Protein AF-0000000075566870 (afdb_homodimer)

Organism: Caenorhabditis brenneri (NCBI:txid135651)

Secondary structure (DSSP, 8-state):
-PPPEE-BTTT-PPPPHHHHHHHHHHTT--S-TTSSSHHHHHHHHHHHHHHHHHHHHHT--GGGEEEES-HHHHHHHHHHHHHHHHHHTS--SS-EEEEETT--HHHHHHHHHHHHTTS-EEEEEPPPTTTSS--HHHHHHH--TTEEEEE--SB-TTT-BBP-HHHHHHHHHHHHGGGPPEEEEE-TTTBTTB---HHHHT-SEEEEEGGGTT--S-EEEEE-TTS--PPPSS-SS-TGGGTS-S---HHHHHHHHHHHHHHHHHHHHHHHHHHHHHHHHHHHHHHHHTTS-EETTTTS-B-TTEEEEE-TT-SS-HHHHHHH--SEE-B-STT--TT---HHHHHTT--HHHHTTEEEEE--TT--HHHHHHHHHHHHHHHS---STTHHHHHHHHHHT-/-PPPEE-BTTT-PPPPHHHHHHHHHHTT--S-TTSSSHHHHHHHHHHHHHHHHHHHHHT--GGGEEEES-HHHHHHHHHHHHHHHHHHTS--SS-EEEEETT--HHHHHHHHHHHHTTS-EEEEEPPPTTTSS--HHHHHHH--TTEEEEE--SB-TTT-BBP-HHHHHHHHHHHHGGGPPEEEEE-TTTBTTB---HHHHT-SEEEEEGGGTT--S-EEEEE-TTS--PPPSS-SS-TGGGTS-S---HHHHHHHHHHHHHHHHHHHHHHHHHHHHHHHHHHHHHHHHTTSEEETTTTS-B-TTEEEEEETT-SS-HHHHHHH--SEE-B--S---TT---HHHHHTT--HHHHTTEEEEE--TT--HHHHHHHHHHHHHHHS---STTHHHHHHHHHHT-

Sequence (804 aa):
MTSKIYLDNNATTPLDGRVKTAISEALDLWANPSSNNENASKAAQAILEARGHLAKMFNVENDGVVFTSGGTESNNWVIEGSIRIARKVNQIEIPHIVTTNIEHPSILEPLKRREEDGEIAVTYVAVNPSTGFVTTESILDALTPSTCLVTVMLANNETGVLQPVSDIFHSIRETFKEKSPFLHSDVAQAAGKIHVDVKSLGADAVTVVGHKFYGPRNGALIFNPEGIRVPPMLLGGNQESGWRSGTENTPIIVGLGEAARIYNENSENIEKVLRYNRDHFEQLLVKYLQNSHLIHFHESPRLPNTSSVAFLNYPSHGCDLLEKCKTFNASTGAACHKNECSPILKACGVPFETASKTLRISFGRMTKVAEIETVVEEIVQLCSPVEGNENKDRVDALLLSQMTSKIYLDNNATTPLDGRVKTAISEALDLWANPSSNNENASKAAQAILEARGHLAKMFNVENDGVVFTSGGTESNNWVIEGSIRIARKVNQIEIPHIVTTNIEHPSILEPLKRREEDGEIAVTYVAVNPSTGFVTTESILDALTPSTCLVTVMLANNETGVLQPVSDIFHSIRETFKEKSPFLHSDVAQAAGKIHVDVKSLGADAVTVVGHKFYGPRNGALIFNPEGIRVPPMLLGGNQESGWRSGTENTPIIVGLGEAARIYNENSENIEKVLRYNRDHFEQLLVKYLQNSHLIHFHESPRLPNTSSVAFLNYPSHGCDLLEKCKTFNASTGAACHKNECSPILKACGVPFETASKTLRISFGRMTKVAEIETVVEEIVQLCSPVEGNENKDRVDALLLSQ

Radius of gyration: 28.95 Å; Cα contacts (8 Å, |Δi|>4): 1714; chains: 2; bounding box: 60×108×59 Å

Nearest PDB structures (foldseek):
  3a9y-assembly1_B  TM=9.585E-01  e=7.898E-46  Rattus norvegicus
  3a9y-assembly1_A  TM=9.588E-01  e=3.760E-45  Rattus norvegicus
  3a9z-assembly1_B  TM=9.554E-01  e=8.945E-45  Rattus norvegicus
  3gzc-assembly1_B  TM=9.595E-01  e=8.443E-45  Homo sapiens
  5zst-assembly1_A  TM=8.658E-01  e=4.655E-34  Hydrogenimonas thermophila

Foldseek 3Di:
DPDFAEFALLVFDAADPVLVVLLVVCVQLVDFLPDPDDSNVVLVVLLQLLLVLVCVLQVHDSLQKFWWLFLLQLLLFVVVLLLCCLCPPVVQQAAEEEEAQQDDCSNVVVVVVCVVVVRYHYDHQFAALLALEHDLVSRVVRDDLRHAEYEYAQAGSFQQFGYLQQSNLVVQCVVQPVSRHQYEYADQQVRQQARHHCVSSNHQWYWYAQRSNNADSITIIGGHPPHDDGAAPDADPCPSVNRYDDRDPRSRSSSSSVSSNVCVVCVVVNNVLQQVLQVLLVVLCCVQVVPQKDFRNVVGDGGSFKTKMARLQQPAFLVVLQVPDDRHDWDLEDPPDRPDFHSNSVSSVNDPSRRRRIIMGGDGSPDDPVSSLVRSVSSSCNRVVDDDPPPVVVVVVSVVVD/DPDFAAFALLVFDAADPVLVVLLVVCVQLVDFLPDPDDSNVVLVVLLQLLLVLVCVLQVHDSLQKFWWLFLLQLLLFVVVLLLVCLCPVVVQQAAEEEEAQQDDCSNVVVVVVCVVVVRYHYDHQFAALLALEHDLVSRVVRDDLRHAEYEYAQAGSFQQFGYLQQSNLVVQCVVQPVSRHQYEYADQQVRQQARHHCVSSNHQWYWYAQRSNNADSITIIGGHPPHDDGAAPDADPCPSVNRYDDRDPRSRSSSSSVSSNVCVVCVVVNNVQQQVLVVLLVVLCCVQVVPQKDFRNVVGDGGSFKTKMARLQQPAFLVVLQVPDDRHDWDLEDPDDRPDFHSNSVSSVNDPSRRRRIIMGGDGSPDDPVSSLVRSLSSSCNRVVDDDPPPCVVVVVSVVVD

Solvent-accessible surface area (backbone atoms only — not comparable to full-atom values): 40015 Å² total; per-residue (Å²): 130,84,78,54,46,72,20,38,25,69,82,30,22,64,55,36,69,70,23,52,52,45,22,53,60,30,54,74,33,43,42,48,49,86,48,94,48,71,52,7,50,53,25,40,50,44,43,51,53,17,33,43,27,45,12,59,54,30,64,44,54,50,88,21,48,39,73,40,71,16,41,28,56,32,42,42,29,53,53,54,16,30,50,48,45,28,36,73,72,67,63,35,84,58,33,24,35,40,36,46,58,63,53,57,43,24,52,47,44,51,50,50,53,36,36,77,70,66,52,34,44,74,47,62,42,62,38,38,62,81,48,58,33,55,53,53,64,60,53,60,70,65,59,54,96,49,36,28,33,38,44,46,47,36,29,40,77,58,50,13,32,44,34,60,45,37,63,35,37,46,50,46,38,69,70,42,48,93,67,40,46,50,33,36,27,44,29,32,68,34,44,76,48,50,93,51,45,40,66,77,32,47,30,25,29,36,26,33,32,21,28,44,43,25,15,38,64,26,24,23,36,36,34,29,81,90,43,72,78,64,57,53,72,49,39,33,79,38,30,72,89,52,50,37,28,41,77,74,43,43,23,55,45,32,11,34,12,44,24,29,43,55,38,66,77,38,47,71,60,50,32,51,52,26,31,50,52,41,51,50,48,53,49,50,45,43,71,74,47,54,81,40,51,43,58,58,45,70,88,35,63,52,45,40,29,40,44,21,34,20,40,69,61,35,92,61,42,22,62,58,53,53,69,69,44,78,61,48,43,60,38,49,47,82,67,57,52,103,84,37,48,28,66,51,44,49,50,31,65,45,54,63,83,50,37,32,17,20,35,28,42,16,55,43,93,77,66,48,72,70,55,47,51,53,51,50,51,52,51,48,51,68,45,48,65,63,65,78,90,62,51,62,55,58,55,48,47,62,60,63,70,97,131,82,80,54,46,72,20,38,25,71,80,31,23,62,54,35,69,70,24,52,50,45,23,54,60,30,54,73,34,43,42,48,49,85,48,93,47,72,52,6,49,52,25,40,49,44,42,51,53,17,32,42,26,44,12,58,54,31,64,43,53,50,88,20,49,40,75,40,68,18,42,30,56,32,42,44,29,54,54,54,15,31,47,49,45,29,38,72,72,66,63,35,84,58,32,24,36,40,37,45,57,63,52,56,43,24,52,48,46,50,50,50,54,37,35,76,70,67,53,34,44,72,46,64,43,61,38,38,62,79,47,58,32,56,53,53,62,60,55,59,70,66,59,53,97,50,35,29,34,37,43,46,47,37,28,38,78,57,49,14,31,44,33,60,45,39,63,32,35,45,51,45,38,70,73,43,48,93,67,42,46,49,34,36,26,45,28,33,67,35,44,77,51,50,94,51,45,41,66,77,32,48,31,25,29,37,24,32,32,21,27,45,43,24,15,38,63,26,24,24,37,35,34,28,80,90,42,71,78,65,58,54,71,49,40,32,79,37,31,73,89,51,50,36,28,39,78,76,44,47,23,56,46,32,10,34,13,43,24,28,42,55,40,66,77,38,49,71,60,51,32,51,52,27,31,50,53,40,51,50,47,52,50,48,45,41,72,76,48,55,82,40,51,42,58,57,46,70,88,35,63,49,44,41,28,40,46,21,33,22,40,69,59,34,92,61,43,22,63,58,52,53,70,69,45,77,62,47,42,60,35,52,50,82,65,60,54,102,83,38,46,27,66,51,46,47,52,31,65,46,54,62,81,52,38,32,17,19,35,29,42,17,56,44,95,78,65,46,71,70,56,47,52,53,51,50,51,52,49,48,52,68,45,49,63,65,62,78,90,61,51,66,53,60,55,47,46,60,60,64,71,98

pLDDT: mean 93.34, std 12.73, range [36.53, 98.94]

Structure (mmCIF, N/CA/C/O backbone):
data_AF-0000000075566870-model_v1
#
loop_
_entity.id
_entity.type
_entity.pdbx_description
1 polymer 'Selenocysteine lyase'
#
loop_
_atom_site.group_PDB
_atom_site.id
_atom_site.type_symbol
_atom_site.label_atom_id
_atom_site.label_alt_id
_atom_site.label_comp_id
_atom_site.label_asym_id
_atom_site.label_entity_id
_atom_site.label_seq_id
_atom_site.pdbx_PDB_ins_code
_atom_site.Cartn_x
_atom_site.Cartn_y
_atom_site.Cartn_z
_atom_site.occupancy
_atom_site.B_iso_or_equiv
_atom_site.auth_seq_id
_atom_site.auth_comp_id
_atom_site.auth_asym_id
_atom_site.auth_atom_id
_atom_site.pdbx_PDB_model_num
ATOM 1 N N . MET A 1 1 ? 21.656 27.672 -12.305 1 38.22 1 MET A N 1
ATOM 2 C CA . MET A 1 1 ? 20.641 28.281 -11.461 1 38.22 1 MET A CA 1
ATOM 3 C C . MET A 1 1 ? 20.547 27.562 -10.109 1 38.22 1 MET A C 1
ATOM 5 O O . MET A 1 1 ? 20.578 26.344 -10.055 1 38.22 1 MET A O 1
ATOM 9 N N . THR A 1 2 ? 20.922 28.281 -9.039 1 54.69 2 THR A N 1
ATOM 10 C CA . THR A 1 2 ? 20.984 27.719 -7.695 1 54.69 2 THR A CA 1
ATOM 11 C C . THR A 1 2 ? 19.641 27.141 -7.281 1 54.69 2 THR A C 1
ATOM 13 O O . THR A 1 2 ? 18.594 27.672 -7.648 1 54.69 2 THR A O 1
ATOM 16 N N . SER A 1 3 ? 19.5 25.938 -6.828 1 82.62 3 SER A N 1
ATOM 17 C CA . SER A 1 3 ? 18.281 25.25 -6.41 1 82.62 3 SER A CA 1
ATOM 18 C C . SER A 1 3 ? 17.516 26.062 -5.379 1 82.62 3 SER A C 1
ATOM 20 O O . SER A 1 3 ? 18.109 26.703 -4.512 1 82.62 3 SER A O 1
ATOM 22 N N . LYS A 1 4 ? 16.234 26.406 -5.645 1 93.5 4 LYS A N 1
ATOM 23 C CA . LYS A 1 4 ? 15.383 27.125 -4.715 1 93.5 4 LYS A CA 1
ATOM 24 C C . LYS A 1 4 ? 15.422 26.5 -3.322 1 93.5 4 LYS A C 1
ATOM 26 O O . LYS A 1 4 ? 15.594 25.281 -3.186 1 93.5 4 LYS A O 1
ATOM 31 N N . ILE A 1 5 ? 15.391 27.453 -2.326 1 97 5 ILE A N 1
ATOM 32 C CA . ILE A 1 5 ? 15.25 27 -0.946 1 97 5 ILE A CA 1
ATOM 33 C C . ILE A 1 5 ? 13.922 26.266 -0.78 1 97 5 ILE A C 1
ATOM 35 O O . ILE A 1 5 ? 12.867 26.781 -1.17 1 97 5 ILE A O 1
ATOM 39 N N . TYR A 1 6 ? 13.977 25.062 -0.26 1 96.44 6 TYR A N 1
ATOM 40 C CA . TYR A 1 6 ? 12.773 24.25 -0.15 1 96.44 6 TYR A CA 1
ATOM 41 C C . TYR A 1 6 ? 12.094 24.453 1.195 1 96.44 6 TYR A C 1
ATOM 43 O O . TYR A 1 6 ? 12.617 24.047 2.236 1 96.44 6 TYR A O 1
ATOM 51 N N . LEU A 1 7 ? 10.883 25.047 1.167 1 97.38 7 LEU A N 1
ATOM 52 C CA . LEU A 1 7 ? 10.133 25.344 2.383 1 97.38 7 LEU A CA 1
ATOM 53 C C . LEU A 1 7 ? 8.711 24.797 2.297 1 97.38 7 LEU A C 1
ATOM 55 O O . LEU A 1 7 ? 7.758 25.453 2.723 1 97.38 7 LEU A O 1
ATOM 59 N N . ASP A 1 8 ? 8.547 23.656 1.686 1 96.19 8 ASP A N 1
ATOM 60 C CA . ASP A 1 8 ? 7.289 22.938 1.589 1 96.19 8 ASP A CA 1
ATOM 61 C C . ASP A 1 8 ? 7.406 21.547 2.219 1 96.19 8 ASP A C 1
ATOM 63 O O . ASP A 1 8 ? 6.93 20.562 1.655 1 96.19 8 ASP A O 1
ATOM 67 N N . ASN A 1 9 ? 8.031 21.469 3.361 1 96.94 9 ASN A N 1
ATOM 68 C CA . ASN A 1 9 ? 8.359 20.219 4.016 1 96.94 9 ASN A CA 1
ATOM 69 C C . ASN A 1 9 ? 7.113 19.547 4.594 1 96.94 9 ASN A C 1
ATOM 71 O O . ASN A 1 9 ? 7.133 18.359 4.918 1 96.94 9 ASN A O 1
ATOM 75 N N . ASN A 1 10 ? 6 20.266 4.754 1 96.44 10 ASN A N 1
ATOM 76 C CA . ASN A 1 10 ? 4.754 19.656 5.191 1 96.44 10 ASN A CA 1
ATOM 77 C C . ASN A 1 10 ? 4.117 18.828 4.082 1 96.44 10 ASN A C 1
ATOM 79 O O . ASN A 1 10 ? 3.309 17.938 4.352 1 96.44 10 ASN A O 1
ATOM 83 N N . ALA A 1 11 ? 4.395 19.203 2.793 1 94.75 11 ALA A N 1
ATOM 84 C CA . ALA A 1 11 ? 3.949 18.375 1.682 1 94.75 11 ALA A CA 1
ATOM 85 C C . ALA A 1 11 ? 4.762 17.078 1.602 1 94.75 11 ALA A C 1
ATOM 87 O O . ALA A 1 11 ? 4.199 15.992 1.483 1 94.75 11 ALA A O 1
ATOM 88 N N . THR A 1 12 ? 6.008 17.266 1.628 1 96.62 12 THR A N 1
ATOM 89 C CA . THR A 1 12 ? 6.953 16.156 1.639 1 96.62 12 THR A CA 1
ATOM 90 C C . THR A 1 12 ? 8.367 16.641 1.948 1 96.62 12 THR A C 1
ATOM 92 O O . THR A 1 12 ? 8.703 17.797 1.662 1 96.62 12 THR A O 1
ATOM 95 N N . THR A 1 13 ? 9.133 15.867 2.57 1 97.75 13 THR A N 1
ATOM 96 C CA . THR A 1 13 ? 10.531 16.188 2.816 1 97.75 13 THR A CA 1
ATOM 97 C C . THR A 1 13 ? 11.438 15.516 1.787 1 97.75 13 THR A C 1
ATOM 99 O O . THR A 1 13 ? 11.07 14.484 1.222 1 97.75 13 THR A O 1
ATOM 102 N N . PRO A 1 14 ? 12.609 16.141 1.534 1 97.25 14 PRO A N 1
ATOM 103 C CA . PRO A 1 14 ? 13.602 15.359 0.795 1 97.25 14 PRO A CA 1
ATOM 104 C C . PRO A 1 14 ? 13.969 14.055 1.498 1 97.25 14 PRO A C 1
ATOM 106 O O . PRO A 1 14 ? 13.805 13.938 2.715 1 97.25 14 PRO A O 1
ATOM 109 N N . LEU A 1 15 ? 14.398 13.156 0.734 1 98.19 15 LEU A N 1
ATOM 110 C CA . LEU A 1 15 ? 14.891 11.914 1.315 1 98.19 15 LEU A CA 1
ATOM 111 C C . LEU A 1 15 ? 16.266 12.125 1.942 1 98.19 15 LEU A C 1
ATOM 113 O O . LEU A 1 15 ? 17.172 12.656 1.299 1 98.19 15 LEU A O 1
ATOM 117 N N . ASP A 1 16 ? 16.391 11.781 3.25 1 98.25 16 ASP A N 1
ATOM 118 C CA . ASP A 1 16 ? 17.703 11.852 3.885 1 98.25 16 ASP A CA 1
ATOM 119 C C . ASP A 1 16 ? 18.719 10.992 3.137 1 98.25 16 ASP A C 1
ATOM 121 O O . ASP A 1 16 ? 18.406 9.883 2.699 1 98.25 16 ASP A O 1
ATOM 125 N N . GLY A 1 17 ? 19.984 11.469 2.986 1 98.31 17 GLY A N 1
ATOM 126 C CA . GLY A 1 17 ? 21.016 10.742 2.27 1 98.31 17 GLY A CA 1
ATOM 127 C C . GLY A 1 17 ? 21.297 9.375 2.859 1 98.31 17 GLY A C 1
ATOM 128 O O . GLY A 1 17 ? 21.547 8.414 2.125 1 98.31 17 GLY A O 1
ATOM 129 N N . ARG A 1 18 ? 21.344 9.266 4.156 1 98.56 18 ARG A N 1
ATOM 130 C CA . ARG A 1 18 ? 21.562 7.988 4.832 1 98.56 18 ARG A CA 1
ATOM 131 C C . ARG A 1 18 ? 20.406 7.023 4.57 1 98.56 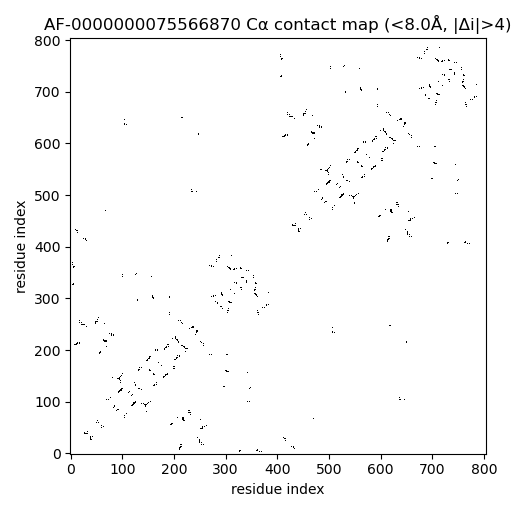18 ARG A C 1
ATOM 133 O O . ARG A 1 18 ? 20.625 5.816 4.461 1 98.56 18 ARG A O 1
ATOM 140 N N . VAL A 1 19 ? 19.172 7.508 4.504 1 98.88 19 VAL A N 1
ATOM 141 C CA . VAL A 1 19 ? 18 6.707 4.184 1 98.88 19 VAL A CA 1
ATOM 142 C C . VAL A 1 19 ? 18.094 6.203 2.744 1 98.88 19 VAL A C 1
ATOM 144 O O . VAL A 1 19 ? 17.812 5.035 2.467 1 98.88 19 VAL A O 1
ATOM 147 N N . LYS A 1 20 ? 18.469 7.109 1.833 1 98.69 20 LYS A N 1
ATOM 148 C CA . LYS A 1 20 ? 18.672 6.727 0.439 1 98.69 20 LYS A CA 1
ATOM 149 C C . LYS A 1 20 ? 19.641 5.555 0.326 1 98.69 20 LYS A C 1
ATOM 151 O O . LYS A 1 20 ? 19.391 4.598 -0.404 1 98.69 20 LYS A O 1
ATOM 156 N N . THR A 1 21 ? 20.734 5.652 1.027 1 98.75 21 THR A N 1
ATOM 157 C CA . THR A 1 21 ? 21.766 4.609 1.027 1 98.75 21 THR A CA 1
ATOM 158 C C . THR A 1 21 ? 21.188 3.299 1.566 1 98.75 21 THR A C 1
ATOM 160 O O . THR A 1 21 ? 21.406 2.234 0.983 1 98.75 21 THR A O 1
ATOM 163 N N . ALA A 1 22 ? 20.484 3.396 2.666 1 98.88 22 ALA A N 1
ATOM 164 C CA . ALA A 1 22 ? 19.891 2.215 3.287 1 98.88 22 ALA A CA 1
ATOM 165 C C . ALA A 1 22 ? 18.922 1.52 2.334 1 98.88 22 ALA A C 1
ATOM 167 O O . ALA A 1 22 ? 18.922 0.29 2.234 1 98.88 22 ALA A O 1
ATOM 168 N N . ILE A 1 23 ? 18.094 2.297 1.638 1 98.88 23 ILE A N 1
ATOM 169 C CA . ILE A 1 23 ? 17.141 1.736 0.68 1 98.88 23 ILE A CA 1
ATOM 170 C C . ILE A 1 23 ? 17.906 1.062 -0.462 1 98.88 23 ILE A C 1
ATOM 172 O O . ILE A 1 23 ? 17.609 -0.077 -0.826 1 98.88 23 ILE A O 1
ATOM 176 N N . SER A 1 24 ? 18.875 1.771 -1.006 1 98.75 24 SER A N 1
ATOM 177 C CA . SER A 1 24 ? 19.641 1.261 -2.145 1 98.75 24 SER A CA 1
ATOM 178 C C . SER A 1 24 ? 20.297 -0.072 -1.816 1 98.75 24 SER A C 1
ATOM 180 O O . SER A 1 24 ? 20.281 -0.999 -2.629 1 98.75 24 SER A O 1
ATOM 182 N N . GLU A 1 25 ? 20.859 -0.159 -0.648 1 98.62 25 GLU A N 1
ATOM 183 C CA . GLU A 1 25 ? 21.5 -1.397 -0.218 1 98.62 25 GLU A CA 1
ATOM 184 C C . GLU A 1 25 ? 20.469 -2.5 0.016 1 98.62 25 GLU A C 1
ATOM 186 O O . GLU A 1 25 ? 20.719 -3.66 -0.324 1 98.62 25 GLU A O 1
ATOM 191 N N . ALA A 1 26 ? 19.359 -2.129 0.538 1 98.75 26 ALA A N 1
ATOM 192 C CA . ALA A 1 26 ? 18.328 -3.102 0.89 1 98.75 26 ALA A CA 1
ATOM 193 C C . ALA A 1 26 ? 17.641 -3.648 -0.358 1 98.75 26 ALA A C 1
ATOM 195 O O . ALA A 1 26 ? 16.953 -4.664 -0.297 1 98.75 26 ALA A O 1
ATOM 196 N N . LEU A 1 27 ? 17.828 -2.994 -1.522 1 98.69 27 LEU A N 1
ATOM 197 C CA . LEU A 1 27 ? 17.281 -3.529 -2.771 1 98.69 27 LEU A CA 1
ATOM 198 C C . LEU A 1 27 ? 17.859 -4.914 -3.059 1 98.69 27 LEU A C 1
ATOM 200 O O . LEU A 1 27 ? 17.281 -5.691 -3.812 1 98.69 27 LEU A O 1
ATOM 204 N N . ASP A 1 28 ? 18.969 -5.285 -2.439 1 98.06 28 ASP A N 1
ATOM 205 C CA . ASP A 1 28 ? 19.578 -6.598 -2.596 1 98.06 28 ASP A CA 1
ATOM 206 C C . ASP A 1 28 ? 18.844 -7.648 -1.766 1 98.06 28 ASP A C 1
ATOM 208 O O . ASP A 1 28 ? 19.031 -8.852 -1.975 1 98.06 28 ASP A O 1
ATOM 212 N N . LEU A 1 29 ? 18.062 -7.199 -0.836 1 98.19 29 LEU A N 1
ATOM 213 C CA . LEU A 1 29 ? 17.234 -8.094 -0.029 1 98.19 29 LEU A CA 1
ATOM 214 C C . LEU A 1 29 ? 15.898 -8.344 -0.706 1 98.19 29 LEU A C 1
ATOM 216 O O . LEU A 1 29 ? 14.844 -8.109 -0.113 1 98.19 29 LEU A O 1
ATOM 220 N N . TRP A 1 30 ? 15.969 -8.961 -1.86 1 96.31 30 TRP A N 1
ATOM 221 C CA . TRP A 1 30 ? 14.828 -9.055 -2.771 1 96.31 30 TRP A CA 1
ATOM 222 C C . TRP A 1 30 ? 13.93 -10.234 -2.404 1 96.31 30 TRP A C 1
ATOM 224 O O . TRP A 1 30 ? 12.797 -10.32 -2.867 1 96.31 30 TRP A O 1
ATOM 234 N N . ALA A 1 31 ? 14.359 -11.156 -1.574 1 96.06 31 ALA A N 1
ATOM 235 C CA . ALA A 1 31 ? 13.625 -12.391 -1.333 1 96.06 31 ALA A CA 1
ATOM 236 C C . ALA A 1 31 ? 12.414 -12.148 -0.441 1 96.06 31 ALA A C 1
ATOM 238 O O . ALA A 1 31 ? 12.375 -11.164 0.307 1 96.06 31 ALA A O 1
ATOM 239 N N . ASN A 1 32 ? 11.43 -12.961 -0.625 1 93.69 32 ASN A N 1
ATOM 240 C CA . ASN A 1 32 ? 10.273 -12.977 0.269 1 93.69 32 ASN A CA 1
ATOM 241 C C . ASN A 1 32 ? 10.68 -13.328 1.698 1 93.69 32 ASN A C 1
ATOM 243 O O . ASN A 1 32 ? 11.172 -14.43 1.956 1 93.69 32 ASN A O 1
ATOM 247 N N . PRO A 1 33 ? 10.391 -12.438 2.633 1 95.38 33 PRO A N 1
ATOM 248 C CA . PRO A 1 33 ? 10.828 -12.688 4.008 1 95.38 33 PRO A CA 1
ATOM 249 C C . PRO A 1 33 ? 10.273 -13.992 4.574 1 95.38 33 PRO A C 1
ATOM 251 O O . PRO A 1 33 ? 10.836 -14.547 5.523 1 95.38 33 PRO A O 1
ATOM 254 N N . SER A 1 34 ? 9.219 -14.516 4.02 1 90.56 34 SER A N 1
ATOM 255 C CA . SER A 1 34 ? 8.578 -15.719 4.531 1 90.56 34 SER A CA 1
ATOM 256 C C . SER A 1 34 ? 9.18 -16.969 3.914 1 90.56 34 SER A C 1
ATOM 258 O O . SER A 1 34 ? 8.836 -18.094 4.309 1 90.56 34 SER A O 1
ATOM 260 N N . SER A 1 35 ? 10.008 -16.859 2.924 1 90.12 35 SER A N 1
ATOM 261 C CA . SER A 1 35 ? 10.609 -18 2.254 1 90.12 35 SER A CA 1
ATOM 262 C C . SER A 1 35 ? 11.758 -18.594 3.074 1 90.12 35 SER A C 1
ATOM 264 O O . SER A 1 35 ? 12.219 -17.969 4.035 1 90.12 35 SER A O 1
ATOM 266 N N . ASN A 1 36 ? 12.078 -19.766 2.66 1 85.75 36 ASN A N 1
ATOM 267 C CA . ASN A 1 36 ? 13.133 -20.484 3.377 1 85.75 36 ASN A CA 1
ATOM 268 C C . ASN A 1 36 ? 14.453 -20.453 2.611 1 85.75 36 ASN A C 1
ATOM 270 O O . ASN A 1 36 ? 14.875 -21.469 2.053 1 85.75 36 ASN A O 1
ATOM 274 N N . ASN A 1 37 ? 15.141 -19.375 2.609 1 90.62 37 ASN A N 1
ATOM 275 C CA . ASN A 1 37 ? 16.484 -19.219 2.055 1 90.62 37 ASN A CA 1
ATOM 276 C C . ASN A 1 37 ? 17.25 -18.094 2.746 1 90.62 37 ASN A C 1
ATOM 278 O O . ASN A 1 37 ? 16.672 -17.344 3.527 1 90.62 37 ASN A O 1
ATOM 282 N N . GLU A 1 38 ? 18.469 -18 2.555 1 92.94 38 GLU A N 1
ATOM 283 C CA . GLU A 1 38 ? 19.344 -17.078 3.27 1 92.94 38 GLU A CA 1
ATOM 284 C C . GLU A 1 38 ? 18.938 -15.617 3.025 1 92.94 38 GLU A C 1
ATOM 286 O O . GLU A 1 38 ? 18.922 -14.812 3.955 1 92.94 38 GLU A O 1
ATOM 291 N N . ASN A 1 39 ? 18.672 -15.289 1.803 1 95.81 39 ASN A N 1
ATOM 292 C CA . ASN A 1 39 ? 18.281 -13.922 1.479 1 95.81 39 ASN A CA 1
ATOM 293 C C . ASN A 1 39 ? 16.953 -13.547 2.146 1 95.81 39 ASN A C 1
ATOM 295 O O . ASN A 1 39 ? 16.781 -12.406 2.574 1 95.81 39 ASN A O 1
ATOM 299 N N . ALA A 1 40 ? 16.047 -14.508 2.223 1 95.62 40 ALA A N 1
ATOM 300 C CA . ALA A 1 40 ? 14.781 -14.312 2.908 1 95.62 40 ALA A CA 1
ATOM 301 C C . ALA A 1 40 ? 14.992 -14.031 4.395 1 95.62 40 ALA A C 1
ATOM 303 O O . ALA A 1 40 ? 14.359 -13.133 4.957 1 95.62 40 ALA A O 1
ATOM 304 N N . SER A 1 41 ? 15.859 -14.766 5.004 1 96.69 41 SER A N 1
ATOM 305 C CA . SER A 1 41 ? 16.172 -14.57 6.414 1 96.69 41 SER A CA 1
ATOM 306 C C . SER A 1 41 ? 16.766 -13.188 6.664 1 96.69 41 SER A C 1
ATOM 308 O O . SER A 1 41 ? 16.422 -12.531 7.648 1 96.69 41 SER A O 1
ATOM 310 N N . LYS A 1 42 ? 17.656 -12.789 5.777 1 98.12 42 LYS A N 1
ATOM 311 C CA . LYS A 1 42 ? 18.25 -11.461 5.887 1 98.12 42 LYS A CA 1
ATOM 312 C C . LYS A 1 42 ? 17.203 -10.375 5.723 1 98.12 42 LYS A C 1
ATOM 314 O O . LYS A 1 42 ? 17.234 -9.359 6.426 1 98.12 42 LYS A O 1
ATOM 319 N N . ALA A 1 43 ? 16.297 -10.586 4.789 1 98.19 43 ALA A N 1
ATOM 320 C CA . ALA A 1 43 ? 15.211 -9.641 4.578 1 98.19 43 ALA A CA 1
ATOM 321 C C . ALA A 1 43 ? 14.336 -9.523 5.824 1 98.19 43 ALA A C 1
ATOM 323 O O . ALA A 1 43 ? 13.984 -8.422 6.25 1 98.19 43 ALA A O 1
ATOM 324 N N . ALA A 1 44 ? 13.992 -10.656 6.406 1 98.19 44 ALA A N 1
ATOM 325 C CA . ALA A 1 44 ? 13.164 -10.68 7.617 1 98.19 44 ALA A CA 1
ATOM 326 C C . ALA A 1 44 ? 13.859 -9.953 8.766 1 98.19 44 ALA A C 1
ATOM 328 O O . ALA A 1 44 ? 13.211 -9.211 9.516 1 98.19 44 ALA A O 1
ATOM 329 N N . GLN A 1 45 ? 15.133 -10.148 8.891 1 98.56 45 GLN A N 1
ATOM 330 C CA . GLN A 1 45 ? 15.898 -9.5 9.945 1 98.56 45 GLN A CA 1
ATOM 331 C C . GLN A 1 45 ? 15.945 -7.988 9.742 1 98.56 45 GLN A C 1
ATOM 333 O O . GLN A 1 45 ? 15.852 -7.223 10.711 1 98.56 45 GLN A O 1
ATOM 338 N N . ALA A 1 46 ? 16.125 -7.594 8.516 1 98.81 46 ALA A N 1
ATOM 339 C CA . ALA A 1 46 ? 16.156 -6.168 8.203 1 98.81 46 ALA A CA 1
ATOM 340 C C . ALA A 1 46 ? 14.82 -5.504 8.555 1 98.81 46 ALA A C 1
ATOM 342 O O . ALA A 1 46 ? 14.789 -4.387 9.07 1 98.81 46 ALA A O 1
ATOM 343 N N . ILE A 1 47 ? 13.734 -6.164 8.242 1 98.75 47 ILE A N 1
ATOM 344 C CA . ILE A 1 47 ? 12.398 -5.66 8.57 1 98.75 47 ILE A CA 1
ATOM 345 C C . ILE A 1 47 ? 12.234 -5.562 10.086 1 98.75 47 ILE A C 1
ATOM 347 O O . ILE A 1 47 ? 11.703 -4.574 10.594 1 98.75 47 ILE A O 1
ATOM 351 N N . LEU A 1 48 ? 12.711 -6.578 10.766 1 98.69 48 LEU A N 1
ATOM 352 C CA . LEU A 1 48 ? 12.633 -6.594 12.227 1 98.69 48 LEU A CA 1
ATOM 353 C C . LEU A 1 48 ? 13.414 -5.426 12.82 1 98.69 48 LEU A C 1
ATOM 355 O O . LEU A 1 48 ? 12.953 -4.781 13.766 1 98.69 48 LEU A O 1
ATOM 359 N N . GLU A 1 49 ? 14.578 -5.168 12.32 1 98.81 49 GLU A N 1
ATOM 360 C CA . GLU A 1 49 ? 15.391 -4.047 12.789 1 98.81 49 GLU A CA 1
ATOM 361 C C . GLU A 1 49 ? 14.68 -2.717 12.555 1 98.81 49 GLU A C 1
ATOM 363 O O . GLU A 1 49 ? 14.656 -1.858 13.438 1 98.81 49 GLU A O 1
ATOM 368 N N . ALA A 1 50 ? 14.156 -2.574 11.367 1 98.88 50 ALA A N 1
ATOM 369 C CA . ALA A 1 50 ? 13.398 -1.368 11.047 1 98.88 50 ALA A CA 1
ATOM 370 C C . ALA A 1 50 ? 12.234 -1.184 12.016 1 98.88 50 ALA A C 1
ATOM 372 O O . ALA A 1 50 ? 11.977 -0.072 12.492 1 98.88 50 ALA A O 1
ATOM 373 N N . ARG A 1 51 ? 11.516 -2.266 12.25 1 98.81 51 ARG A N 1
ATOM 374 C CA . ARG A 1 51 ? 10.391 -2.26 13.188 1 98.81 51 ARG A CA 1
ATOM 375 C C . ARG A 1 51 ? 10.836 -1.788 14.57 1 98.81 51 ARG A C 1
ATOM 377 O O . ARG A 1 51 ? 10.125 -1.025 15.227 1 98.81 51 ARG A O 1
ATOM 384 N N . GLY A 1 52 ? 11.961 -2.227 15 1 98.81 52 GLY A N 1
ATOM 385 C CA . GLY A 1 52 ? 12.508 -1.823 16.281 1 98.81 52 GLY A CA 1
ATOM 386 C C . GLY A 1 52 ? 12.773 -0.333 16.375 1 98.81 52 GLY A C 1
ATOM 387 O O . GLY A 1 52 ? 12.523 0.284 17.422 1 98.81 52 GLY A O 1
ATOM 388 N N . HIS A 1 53 ? 13.297 0.263 15.336 1 98.81 53 HIS A N 1
ATOM 389 C CA . HIS A 1 53 ? 13.57 1.696 15.32 1 98.81 53 HIS A CA 1
ATOM 390 C C . HIS A 1 53 ? 12.281 2.504 15.445 1 98.81 53 HIS A C 1
ATOM 392 O O . HIS A 1 53 ? 12.242 3.506 16.156 1 98.81 53 HIS A O 1
ATOM 398 N N . LEU A 1 54 ? 11.203 2.088 14.742 1 98.75 54 LEU A N 1
ATOM 399 C CA . LEU A 1 54 ? 9.922 2.775 14.859 1 98.75 54 LEU A CA 1
ATOM 400 C C . LEU A 1 54 ? 9.32 2.568 16.25 1 98.75 54 LEU A C 1
ATOM 402 O O . LEU A 1 54 ? 8.758 3.496 16.828 1 98.75 54 LEU A O 1
ATOM 406 N N . ALA A 1 55 ? 9.414 1.325 16.703 1 98.69 55 ALA A N 1
ATOM 407 C CA . ALA A 1 55 ? 8.898 1.032 18.031 1 98.69 55 ALA A CA 1
ATOM 408 C C . ALA A 1 55 ? 9.531 1.954 19.078 1 98.69 55 ALA A C 1
ATOM 410 O O . ALA A 1 55 ? 8.828 2.512 19.922 1 98.69 55 ALA A O 1
ATOM 411 N N . LYS A 1 56 ? 10.805 2.127 19 1 98.5 56 LYS A N 1
ATOM 412 C CA . LYS A 1 56 ? 11.523 3.018 19.906 1 98.5 56 LYS A CA 1
ATOM 413 C C . LYS A 1 56 ? 11.062 4.461 19.734 1 98.5 56 LYS A C 1
ATOM 415 O O . LYS A 1 56 ? 10.844 5.172 20.719 1 98.5 56 LYS A O 1
ATOM 420 N N . MET A 1 57 ? 10.891 4.91 18.562 1 98.5 57 MET A N 1
ATOM 421 C CA . MET A 1 57 ? 10.5 6.281 18.25 1 98.5 57 MET A CA 1
ATOM 422 C C . MET A 1 57 ? 9.172 6.629 18.906 1 98.5 57 MET A C 1
ATOM 424 O O . MET A 1 57 ? 8.961 7.766 19.328 1 98.5 57 MET A O 1
ATOM 428 N N . PHE A 1 58 ? 8.266 5.641 19.016 1 98.44 58 PHE A N 1
ATOM 429 C CA . PHE A 1 58 ? 6.91 5.914 19.469 1 98.44 58 PHE A CA 1
ATOM 430 C C . PHE A 1 58 ? 6.648 5.258 20.812 1 98.44 58 PHE A C 1
ATOM 432 O O . PHE A 1 58 ? 5.512 5.25 21.297 1 98.44 58 PHE A O 1
ATOM 439 N N . ASN A 1 59 ? 7.676 4.652 21.391 1 97.44 59 ASN A N 1
ATOM 440 C CA . ASN A 1 59 ? 7.652 4.031 22.719 1 97.44 59 ASN A CA 1
ATOM 441 C C . ASN A 1 59 ? 6.609 2.92 22.797 1 97.44 59 ASN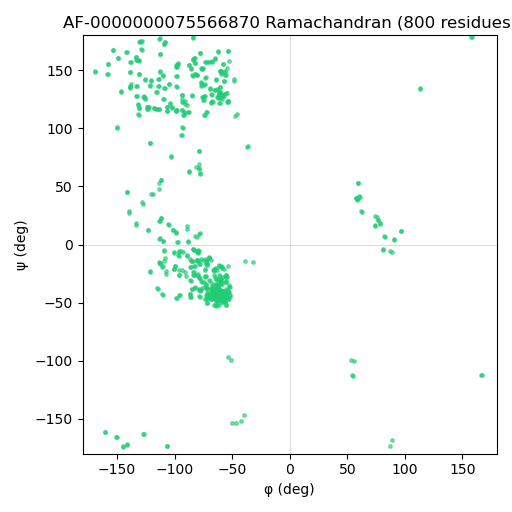 A C 1
ATOM 443 O O . ASN A 1 59 ? 5.762 2.922 23.688 1 97.44 59 ASN A O 1
ATOM 447 N N . VAL A 1 60 ? 6.68 1.994 21.875 1 97.88 60 VAL A N 1
ATOM 448 C CA . VAL A 1 60 ? 5.855 0.79 21.875 1 97.88 60 VAL A CA 1
ATOM 449 C C . VAL A 1 60 ? 6.738 -0.439 21.672 1 97.88 60 VAL A C 1
ATOM 451 O O . VAL A 1 60 ? 7.957 -0.32 21.531 1 97.88 60 VAL A O 1
ATOM 454 N N . GLU A 1 61 ? 6.152 -1.566 21.75 1 96.25 61 GLU A N 1
ATOM 455 C CA . GLU A 1 61 ? 6.844 -2.809 21.422 1 96.25 61 GLU A CA 1
ATOM 456 C C . GLU A 1 61 ? 6.836 -3.061 19.906 1 96.25 61 GLU A C 1
ATOM 458 O O . GLU A 1 61 ? 5.996 -2.518 19.188 1 96.25 61 GLU A O 1
ATOM 463 N N . ASN A 1 62 ? 7.746 -3.91 19.438 1 96.12 62 ASN A N 1
ATOM 464 C CA . ASN A 1 62 ? 7.867 -4.223 18.016 1 96.12 62 ASN A CA 1
ATOM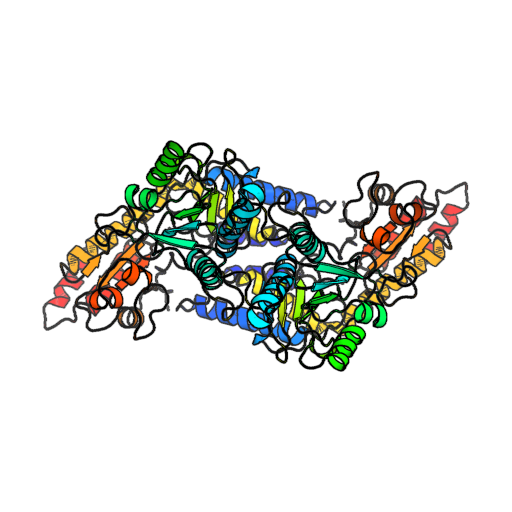 465 C C . ASN A 1 62 ? 6.531 -4.668 17.422 1 96.12 62 ASN A C 1
ATOM 467 O O . ASN A 1 62 ? 6.172 -4.258 16.328 1 96.12 62 ASN A O 1
ATOM 471 N N . ASP A 1 63 ? 5.832 -5.438 18.156 1 94 63 ASP A N 1
ATOM 472 C CA . ASP A 1 63 ? 4.602 -6.02 17.641 1 94 63 ASP A CA 1
ATOM 473 C C . ASP A 1 63 ? 3.523 -4.949 17.469 1 94 63 ASP A C 1
ATOM 475 O O . ASP A 1 63 ? 2.502 -5.195 16.812 1 94 63 ASP A O 1
ATOM 479 N N . GLY A 1 64 ? 3.758 -3.805 18 1 96.56 64 GLY A N 1
ATOM 480 C CA . GLY A 1 64 ? 2.82 -2.705 17.844 1 96.56 64 GLY A CA 1
ATOM 481 C C . GLY A 1 64 ? 2.965 -1.994 16.5 1 96.56 64 GLY A C 1
ATOM 482 O O . GLY A 1 64 ? 2.078 -1.238 16.094 1 96.56 64 GLY A O 1
ATOM 483 N N . VAL A 1 65 ? 4.035 -2.248 15.82 1 98.44 65 VAL A N 1
ATOM 484 C CA . VAL A 1 65 ? 4.324 -1.538 14.578 1 98.44 65 VAL A CA 1
ATOM 485 C C . VAL A 1 65 ? 3.9 -2.393 13.383 1 98.44 65 VAL A C 1
ATOM 487 O O . VAL A 1 65 ? 4.461 -3.467 13.148 1 98.44 65 VAL A O 1
ATOM 490 N N . VAL A 1 66 ? 2.934 -1.949 12.602 1 98.5 66 VAL A N 1
ATOM 491 C CA . VAL A 1 66 ? 2.51 -2.627 11.383 1 98.5 66 VAL A CA 1
ATOM 492 C C . VAL A 1 66 ? 2.756 -1.722 10.18 1 98.5 66 VAL A C 1
ATOM 494 O O . VAL A 1 66 ? 2.184 -0.633 10.086 1 98.5 66 VAL A O 1
ATOM 497 N N . PHE A 1 67 ? 3.592 -2.137 9.273 1 98.75 67 PHE A N 1
ATOM 498 C CA . PHE A 1 67 ? 3.957 -1.329 8.117 1 98.75 67 PHE A CA 1
ATOM 499 C C . PHE A 1 67 ? 2.82 -1.291 7.105 1 98.75 67 PHE A C 1
ATOM 501 O O . PHE A 1 67 ? 2.146 -2.299 6.883 1 98.75 67 PHE A O 1
ATOM 508 N N . THR A 1 68 ? 2.557 -0.131 6.562 1 98.62 68 THR A N 1
ATOM 509 C CA . THR A 1 68 ? 1.556 0.09 5.523 1 98.62 68 THR A CA 1
ATOM 510 C C . THR A 1 68 ? 2.164 0.833 4.336 1 98.62 68 THR A C 1
ATOM 512 O O . THR A 1 68 ? 3.332 1.225 4.375 1 98.62 68 THR A O 1
ATOM 515 N N . SER A 1 69 ? 1.385 1 3.305 1 98.44 69 SER A N 1
ATOM 516 C CA . SER A 1 69 ? 1.869 1.682 2.109 1 98.44 69 SER A CA 1
ATOM 517 C C . SER A 1 69 ? 1.834 3.195 2.283 1 98.44 69 SER A C 1
ATOM 519 O O . SER A 1 69 ? 2.303 3.938 1.417 1 98.44 69 SER A O 1
ATOM 521 N N . GLY A 1 70 ? 1.278 3.699 3.418 1 98.12 70 GLY A N 1
ATOM 522 C CA . GLY A 1 70 ? 1.227 5.133 3.66 1 98.12 70 GLY A CA 1
ATOM 523 C C . GLY A 1 70 ? 0.156 5.527 4.66 1 98.12 70 GLY A C 1
ATOM 524 O O . GLY A 1 70 ? -0.578 4.676 5.164 1 98.12 70 GLY A O 1
ATOM 525 N N . GLY A 1 71 ? 0.121 6.793 4.914 1 98.5 71 GLY A N 1
ATOM 526 C CA . GLY A 1 71 ? -0.847 7.316 5.867 1 98.5 71 GLY A CA 1
ATOM 527 C C . GLY A 1 71 ? -2.285 7.129 5.418 1 98.5 71 GLY A C 1
ATOM 528 O O . GLY A 1 71 ? -3.168 6.883 6.242 1 98.5 71 GLY A O 1
ATOM 529 N N . THR A 1 72 ? -2.547 7.242 4.109 1 98.75 72 THR A N 1
ATOM 530 C CA . THR A 1 72 ? -3.891 7.062 3.572 1 98.75 72 THR A CA 1
ATOM 531 C C . THR A 1 72 ? -4.41 5.66 3.867 1 98.75 72 THR A C 1
ATOM 533 O O . THR A 1 72 ? -5.527 5.496 4.359 1 98.75 72 THR A O 1
ATOM 536 N N . GLU A 1 73 ? -3.57 4.672 3.621 1 98.81 73 GLU A N 1
ATOM 537 C CA . GLU A 1 73 ? -3.971 3.301 3.928 1 98.81 73 GLU A CA 1
ATOM 538 C C . GLU A 1 73 ? -4.242 3.125 5.418 1 98.81 73 GLU A C 1
ATOM 540 O O . GLU A 1 73 ? -5.25 2.531 5.805 1 98.81 73 GLU A O 1
ATOM 545 N N . SER A 1 74 ? -3.375 3.625 6.277 1 98.88 74 SER A N 1
ATOM 546 C CA . SER A 1 74 ? -3.516 3.494 7.723 1 98.88 74 SER A CA 1
ATOM 547 C C . SER A 1 74 ? -4.809 4.137 8.219 1 98.88 74 SER A C 1
ATOM 549 O O . SER A 1 74 ? -5.539 3.543 9.016 1 98.88 74 SER A O 1
ATOM 551 N N . ASN A 1 75 ? -5.086 5.355 7.738 1 98.94 75 ASN A N 1
ATOM 552 C CA . ASN A 1 75 ? -6.289 6.07 8.156 1 98.94 75 ASN A CA 1
ATOM 553 C C . ASN A 1 75 ? -7.551 5.355 7.684 1 98.94 75 ASN A C 1
ATOM 555 O O . ASN A 1 75 ? -8.516 5.234 8.438 1 98.94 75 ASN A O 1
ATOM 559 N N . ASN A 1 76 ? -7.562 4.906 6.434 1 98.94 76 ASN A N 1
ATOM 560 C CA . ASN A 1 76 ? -8.703 4.141 5.941 1 98.94 76 ASN A CA 1
ATOM 561 C C . ASN A 1 76 ? -8.898 2.85 6.734 1 98.94 76 ASN A C 1
ATOM 563 O O . ASN A 1 76 ? -10.023 2.449 7.012 1 98.94 76 ASN A O 1
ATOM 567 N N . TRP A 1 77 ? -7.793 2.199 7.098 1 98.88 77 TRP A N 1
ATOM 568 C CA . TRP A 1 77 ? -7.816 0.952 7.855 1 98.88 77 TRP A CA 1
ATOM 569 C C . TRP A 1 77 ? -8.461 1.157 9.219 1 98.88 77 TRP A C 1
ATOM 571 O O . TRP A 1 77 ? -9.336 0.39 9.625 1 98.88 77 TRP A O 1
ATOM 581 N N . VAL A 1 78 ? -8.117 2.193 9.93 1 98.75 78 VAL A N 1
ATOM 582 C CA . VAL A 1 78 ? -8.641 2.471 11.266 1 98.75 78 VAL A CA 1
ATOM 583 C C . VAL A 1 78 ? -10.148 2.682 11.195 1 98.75 78 VAL A C 1
ATOM 585 O O . VAL A 1 78 ? -10.891 2.195 12.055 1 98.75 78 VAL A O 1
ATOM 588 N N . ILE A 1 79 ? -10.602 3.4 10.188 1 98.88 79 ILE A N 1
ATOM 589 C CA . ILE A 1 79 ? -12.023 3.678 10.016 1 98.88 79 ILE A CA 1
ATOM 590 C C . ILE A 1 79 ? -12.766 2.379 9.727 1 98.88 79 ILE A C 1
ATOM 592 O O . ILE A 1 79 ? -13.734 2.043 10.422 1 98.88 79 ILE A O 1
ATOM 596 N N . GLU A 1 80 ? -12.289 1.634 8.742 1 98.31 80 GLU A N 1
ATOM 597 C CA . GLU A 1 80 ? -12.93 0.375 8.367 1 98.31 80 GLU A CA 1
ATOM 598 C C . GLU A 1 80 ? -12.953 -0.602 9.539 1 98.31 80 GLU A C 1
ATOM 600 O O . GLU A 1 80 ? -13.977 -1.23 9.805 1 98.31 80 GLU A O 1
ATOM 605 N N . GLY A 1 81 ? -11.797 -0.742 10.172 1 98.12 81 GLY A N 1
ATOM 606 C CA . GLY A 1 81 ? -11.68 -1.678 11.273 1 98.12 81 GLY A CA 1
ATOM 607 C C . GLY A 1 81 ? -12.578 -1.336 12.445 1 98.12 81 GLY A C 1
ATOM 608 O O . GLY A 1 81 ? -13.18 -2.225 13.055 1 98.12 81 GLY A O 1
ATOM 609 N N . SER A 1 82 ? -12.703 -0.053 12.812 1 98.44 82 SER A N 1
ATOM 610 C CA . SER A 1 82 ? -13.547 0.374 13.93 1 98.44 82 SER A CA 1
ATOM 611 C C . SER A 1 82 ? -15.023 0.115 13.633 1 98.44 82 SER A C 1
ATOM 613 O O . SER A 1 82 ? -15.773 -0.303 14.516 1 98.44 82 SER A O 1
ATOM 615 N N . ILE A 1 83 ? -15.445 0.393 12.43 1 98.25 83 ILE A N 1
ATOM 616 C CA . ILE A 1 83 ? -16.828 0.15 12.023 1 98.25 83 ILE A CA 1
ATOM 617 C C . ILE A 1 83 ? -17.141 -1.343 12.109 1 98.25 83 ILE A C 1
ATOM 619 O O . ILE A 1 83 ? -18.203 -1.736 12.586 1 98.25 83 ILE A O 1
ATOM 623 N N . ARG A 1 84 ? -16.203 -2.166 11.664 1 96.88 84 ARG A N 1
ATOM 624 C CA . ARG A 1 84 ? -16.391 -3.611 11.695 1 96.88 84 ARG A CA 1
ATOM 625 C C . ARG A 1 84 ? -16.578 -4.109 13.125 1 96.88 84 ARG A C 1
ATOM 627 O O . ARG A 1 84 ? -17.453 -4.938 13.391 1 96.88 84 ARG A O 1
ATOM 634 N N . ILE A 1 85 ? -15.758 -3.617 14.016 1 96.62 85 ILE A N 1
ATOM 635 C CA . ILE A 1 85 ? -15.875 -4.004 15.422 1 96.62 85 ILE A CA 1
ATOM 636 C C . ILE A 1 85 ? -17.25 -3.592 15.953 1 96.62 85 ILE A C 1
ATOM 638 O O . ILE A 1 85 ? -17.922 -4.375 16.625 1 96.62 85 ILE A O 1
ATOM 642 N N . ALA A 1 86 ? -17.641 -2.391 15.68 1 97.5 86 ALA A N 1
ATOM 643 C CA . ALA A 1 86 ? -18.922 -1.858 16.172 1 97.5 86 ALA A CA 1
ATOM 644 C C . ALA A 1 86 ? -20.078 -2.729 15.711 1 97.5 86 ALA A C 1
ATOM 646 O O . ALA A 1 86 ? -21 -3.012 16.484 1 97.5 86 ALA A O 1
ATOM 647 N N . ARG A 1 87 ? -20 -3.168 14.508 1 96.38 87 ARG A N 1
ATOM 648 C CA . ARG A 1 87 ? -21.109 -3.949 13.945 1 96.38 87 ARG A CA 1
ATOM 649 C C . ARG A 1 87 ? -21.062 -5.391 14.445 1 96.38 87 ARG A C 1
ATOM 651 O O . ARG A 1 87 ? -22.078 -5.938 14.859 1 96.38 87 ARG A O 1
ATOM 658 N N . LYS A 1 88 ? -19.922 -5.984 14.453 1 94 88 LYS A N 1
ATOM 659 C CA . LYS A 1 88 ? -19.812 -7.422 14.688 1 94 88 LYS A CA 1
ATOM 660 C C . LYS A 1 88 ? -19.781 -7.734 16.172 1 94 88 LYS A C 1
ATOM 662 O O . LYS A 1 88 ? -20.328 -8.75 16.625 1 94 88 LYS A O 1
ATOM 667 N N . VAL A 1 89 ? -19.125 -6.895 16.859 1 91.38 89 VAL A N 1
ATOM 668 C CA . VAL A 1 89 ? -18.938 -7.168 18.281 1 91.38 89 VAL A CA 1
ATOM 669 C C . VAL A 1 89 ? -20 -6.43 19.094 1 91.38 89 VAL A C 1
ATOM 671 O O . VAL A 1 89 ? -20.672 -7.027 19.938 1 91.38 89 VAL A O 1
ATOM 674 N N . ASN A 1 90 ? -20.266 -5.164 18.766 1 93.19 90 ASN A N 1
ATOM 675 C CA . ASN A 1 90 ? -21.141 -4.34 19.578 1 93.19 90 ASN A CA 1
ATOM 676 C C . ASN A 1 90 ? -22.562 -4.336 19.031 1 93.19 90 ASN A C 1
ATOM 678 O O . ASN A 1 90 ? -23.484 -3.803 19.656 1 93.19 90 ASN A O 1
ATOM 682 N N . GLN A 1 91 ? -22.766 -4.895 17.812 1 95.31 91 GLN A N 1
ATOM 683 C CA . GLN A 1 91 ? -24.062 -5.023 17.172 1 95.31 91 GLN A CA 1
ATOM 684 C C . GLN A 1 91 ? -24.719 -3.662 16.984 1 95.31 91 GLN A C 1
ATOM 686 O O . GLN A 1 91 ? -25.922 -3.5 17.266 1 95.31 91 GLN A O 1
ATOM 691 N N . ILE A 1 92 ? -23.891 -2.73 16.641 1 95.75 92 ILE A N 1
ATOM 692 C CA . ILE A 1 92 ? -24.391 -1.396 16.328 1 95.75 92 ILE A CA 1
ATOM 693 C C . ILE A 1 92 ? -24.688 -1.299 14.828 1 95.75 92 ILE A C 1
ATOM 695 O O . ILE A 1 92 ? -23.781 -1.453 14 1 95.75 92 ILE A O 1
ATOM 699 N N . GLU A 1 93 ? -25.844 -1.026 14.469 1 95.12 93 GLU A N 1
ATOM 700 C CA . GLU A 1 93 ? -26.266 -1.009 13.07 1 95.12 93 GLU A CA 1
ATOM 701 C C . GLU A 1 93 ? -25.672 0.186 12.328 1 95.12 93 GLU A C 1
ATOM 703 O O . GLU A 1 93 ? -25.188 0.045 11.211 1 95.12 93 GLU A O 1
ATOM 708 N N . ILE A 1 94 ? -25.734 1.354 12.945 1 97.94 94 ILE A N 1
ATOM 709 C CA . ILE A 1 94 ? -25.172 2.582 12.391 1 97.94 94 ILE A CA 1
ATOM 710 C C . ILE A 1 94 ? -24.141 3.158 13.352 1 97.94 94 ILE A C 1
ATOM 712 O O . ILE A 1 94 ? -24.453 3.996 14.195 1 97.94 94 ILE A O 1
ATOM 716 N N . PRO A 1 95 ? -22.906 2.699 13.211 1 98.69 95 PRO A N 1
ATOM 717 C CA . PRO A 1 95 ? -21.844 3.229 14.07 1 98.69 95 PRO A CA 1
ATOM 718 C C . PRO A 1 95 ? -21.656 4.738 13.93 1 98.69 95 PRO A C 1
ATOM 720 O O . PRO A 1 95 ? -21.906 5.293 12.859 1 98.69 95 PRO A O 1
ATOM 723 N N . HIS A 1 96 ? -21.297 5.324 15.008 1 98.88 96 HIS A N 1
ATOM 724 C CA . HIS A 1 96 ? -21.047 6.762 15.062 1 98.88 96 HIS A CA 1
ATOM 725 C C . HIS A 1 96 ? -19.547 7.043 15.203 1 98.88 96 HIS A C 1
ATOM 727 O O . HIS A 1 96 ? -18.859 6.363 15.961 1 98.88 96 HIS A O 1
ATOM 733 N N . ILE A 1 97 ? -19.031 7.973 14.438 1 98.94 97 ILE A N 1
ATOM 734 C CA . ILE A 1 97 ? -17.625 8.375 14.492 1 98.94 97 ILE A CA 1
ATOM 735 C C . ILE A 1 97 ? -17.531 9.867 14.812 1 98.94 97 ILE A C 1
ATOM 737 O O . ILE A 1 97 ? -18.281 10.672 14.266 1 98.94 97 ILE A O 1
ATOM 741 N N . VAL A 1 98 ? -16.609 10.219 15.719 1 98.94 98 VAL A N 1
ATOM 742 C CA . VAL A 1 98 ? -16.328 11.609 16.047 1 98.94 98 VAL A CA 1
ATOM 743 C C . VAL A 1 98 ? -14.953 11.992 15.508 1 98.94 98 VAL A C 1
ATOM 745 O O . VAL A 1 98 ? -13.969 11.289 15.734 1 98.94 98 VAL A O 1
ATOM 748 N N . THR A 1 99 ? -14.891 12.977 14.773 1 98.94 99 THR A N 1
ATOM 749 C CA . THR A 1 99 ? -13.656 13.562 14.25 1 98.94 99 THR A CA 1
ATOM 750 C C . THR A 1 99 ? -13.742 15.086 14.234 1 98.94 99 THR A C 1
ATOM 752 O O . THR A 1 99 ? -14.578 15.672 14.922 1 98.94 99 THR A O 1
ATOM 755 N N . THR A 1 100 ? -12.781 15.766 13.656 1 98.88 100 THR A N 1
ATOM 756 C CA . THR A 1 100 ? -12.805 17.219 13.602 1 98.88 100 THR A CA 1
ATOM 757 C C . THR A 1 100 ? -12.992 17.703 12.164 1 98.88 100 THR A C 1
ATOM 759 O O . THR A 1 100 ? -12.844 16.922 11.219 1 98.88 100 THR A O 1
ATOM 762 N N . ASN A 1 101 ? -13.344 18.906 11.984 1 98.38 101 ASN A N 1
ATOM 763 C CA . ASN A 1 101 ? -13.625 19.469 10.664 1 98.38 101 ASN A CA 1
ATOM 764 C C . ASN A 1 101 ? -12.352 19.859 9.938 1 98.38 101 ASN A C 1
ATOM 766 O O . ASN A 1 101 ? -12.406 20.406 8.836 1 98.38 101 ASN A O 1
ATOM 770 N N . ILE A 1 102 ? -11.148 19.531 10.5 1 97.94 102 ILE A N 1
ATOM 771 C CA . ILE A 1 102 ? -9.914 20 9.883 1 97.94 102 ILE A CA 1
ATOM 772 C C . ILE A 1 102 ? -9.016 18.812 9.547 1 97.94 102 ILE A C 1
ATOM 774 O O . ILE A 1 102 ? -7.832 18.984 9.25 1 97.94 102 ILE A O 1
ATOM 778 N N . GLU A 1 103 ? -9.555 17.594 9.602 1 98.56 103 GLU A N 1
ATOM 779 C CA . GLU A 1 103 ? -8.75 16.391 9.406 1 98.56 103 GLU A CA 1
ATOM 780 C C . GLU A 1 103 ? -8.25 16.297 7.969 1 98.56 103 GLU A C 1
ATOM 782 O O . GLU A 1 103 ? -8.789 16.953 7.074 1 98.56 103 GLU A O 1
ATOM 787 N N . HIS A 1 104 ? -7.168 15.539 7.797 1 97.69 104 HIS A N 1
ATOM 788 C CA . HIS A 1 104 ? -6.652 15.219 6.469 1 97.69 104 HIS A CA 1
ATOM 789 C C . HIS A 1 104 ? -7.723 14.562 5.605 1 97.69 104 HIS A C 1
ATOM 791 O O . HIS A 1 104 ? -8.555 13.805 6.113 1 97.69 104 HIS A O 1
ATOM 797 N N . PRO A 1 105 ? -7.699 14.766 4.293 1 97.56 105 PRO A N 1
ATOM 798 C CA . PRO A 1 105 ? -8.695 14.164 3.408 1 97.56 105 PRO A CA 1
ATOM 799 C C . PRO A 1 105 ? -8.766 12.641 3.549 1 97.56 105 PRO A C 1
ATOM 801 O O . PRO A 1 105 ? -9.812 12.039 3.312 1 97.56 105 PRO A O 1
ATOM 804 N N . SER A 1 106 ? -7.684 11.992 3.939 1 98.62 106 SER A N 1
ATOM 805 C CA . SER A 1 106 ? -7.668 10.539 4.09 1 98.62 106 SER A CA 1
ATOM 806 C C . SER A 1 106 ? -8.5 10.094 5.289 1 98.62 106 SER A C 1
ATOM 808 O O . SER A 1 106 ? -8.766 8.906 5.465 1 98.62 106 SER A O 1
ATOM 810 N N . ILE A 1 107 ? -8.906 11.023 6.129 1 98.81 107 ILE A N 1
ATOM 811 C CA . ILE A 1 107 ? -9.883 10.781 7.184 1 98.81 107 ILE A CA 1
ATOM 812 C C . ILE A 1 107 ? -11.266 11.242 6.727 1 98.81 107 ILE A C 1
ATOM 814 O O . ILE A 1 107 ? -12.234 10.492 6.805 1 98.81 107 ILE A O 1
ATOM 818 N N . LEU A 1 108 ? -11.352 12.406 6.152 1 98.69 108 LEU A N 1
ATOM 819 C CA . LEU A 1 108 ? -12.625 13.055 5.867 1 98.69 108 LEU A CA 1
ATOM 820 C C . LEU A 1 108 ? -13.352 12.359 4.715 1 98.69 108 LEU A C 1
ATOM 822 O O . LEU A 1 108 ? -14.555 12.125 4.785 1 98.69 108 LEU A O 1
ATOM 826 N N . GLU A 1 109 ? -12.664 12 3.66 1 98.56 109 GLU A N 1
ATOM 827 C CA . GLU A 1 109 ? -13.297 11.5 2.439 1 98.56 109 GLU A CA 1
ATOM 828 C C . GLU A 1 109 ? -13.93 10.133 2.662 1 98.56 109 GLU A C 1
ATOM 830 O O . GLU A 1 109 ? -15.055 9.883 2.236 1 98.56 109 GLU A O 1
ATOM 835 N N . PRO A 1 110 ? -13.219 9.172 3.309 1 98.69 110 PRO A N 1
ATOM 836 C CA . PRO A 1 110 ? -13.883 7.895 3.568 1 98.69 110 PRO A CA 1
ATOM 837 C C . PRO A 1 110 ? -15.086 8.031 4.496 1 98.69 110 PRO A C 1
ATOM 839 O O . PRO A 1 110 ? -16.078 7.316 4.332 1 98.69 110 PRO A O 1
ATOM 842 N N . LEU A 1 111 ? -15.008 8.93 5.477 1 98.88 111 LEU A N 1
ATOM 843 C CA . LEU A 1 111 ? -16.141 9.156 6.375 1 98.88 111 LEU A CA 1
ATOM 844 C C . LEU A 1 111 ? -17.312 9.758 5.625 1 98.88 111 LEU A C 1
ATOM 846 O O . LEU A 1 111 ? -18.453 9.32 5.801 1 98.88 111 LEU A O 1
ATOM 850 N N . LYS A 1 112 ? -17.062 10.742 4.773 1 98.69 112 LYS A N 1
ATOM 851 C CA . LYS A 1 112 ? -18.125 11.391 3.996 1 98.69 112 LYS A CA 1
ATOM 852 C C . LYS A 1 112 ? -18.844 10.383 3.107 1 98.69 112 LYS A C 1
ATOM 854 O O . LYS A 1 112 ? -20.078 10.359 3.053 1 98.69 112 LYS A O 1
ATOM 859 N N . ARG A 1 113 ? -18.125 9.57 2.41 1 98.06 113 ARG A N 1
ATOM 860 C CA . ARG A 1 113 ? -18.719 8.578 1.518 1 98.06 113 ARG A CA 1
ATOM 861 C C . ARG A 1 113 ? -19.641 7.637 2.283 1 98.06 113 ARG A C 1
ATOM 863 O O . ARG A 1 113 ? -20.766 7.375 1.85 1 98.06 113 ARG A O 1
ATOM 870 N N . ARG A 1 114 ? -19.172 7.09 3.381 1 97.94 114 ARG A N 1
ATOM 871 C CA . ARG A 1 114 ? -19.938 6.129 4.156 1 97.94 114 ARG A CA 1
ATOM 872 C C . ARG A 1 114 ? -21.172 6.785 4.773 1 97.94 114 ARG A C 1
ATOM 874 O O . ARG A 1 114 ? -22.234 6.156 4.887 1 97.94 114 ARG A O 1
ATOM 881 N N . GLU A 1 115 ? -20.969 8.008 5.203 1 98.5 115 GLU A N 1
ATOM 882 C CA . GLU A 1 115 ? -22.109 8.75 5.742 1 98.5 115 GLU A CA 1
ATOM 883 C C . GLU A 1 115 ? -23.172 8.969 4.676 1 98.5 115 GLU A C 1
ATOM 885 O O . GLU A 1 115 ? -24.359 8.773 4.934 1 98.5 115 GLU A O 1
ATOM 890 N N . GLU A 1 116 ? -22.75 9.422 3.49 1 97.38 116 GLU A N 1
ATOM 891 C CA . GLU A 1 116 ? -23.672 9.641 2.371 1 97.38 116 GLU A CA 1
ATOM 892 C C . GLU A 1 116 ? -24.391 8.352 1.983 1 97.38 116 GLU A C 1
ATOM 894 O O . GLU A 1 116 ? -25.547 8.383 1.551 1 97.38 116 GLU A O 1
ATOM 899 N N . ASP A 1 117 ? -23.734 7.234 2.193 1 94.94 117 ASP A N 1
ATOM 900 C CA . ASP A 1 117 ? -24.297 5.93 1.862 1 94.94 117 ASP A CA 1
ATOM 901 C C . ASP A 1 117 ? -25.203 5.422 2.98 1 94.94 117 ASP A C 1
ATOM 903 O O . ASP A 1 117 ? -25.812 4.359 2.857 1 94.94 117 ASP A O 1
ATOM 907 N N . GLY A 1 118 ? -25.297 6.141 4.109 1 96.12 118 GLY A N 1
ATOM 908 C CA . GLY A 1 118 ? -26.156 5.773 5.223 1 96.12 118 GLY A CA 1
ATOM 909 C C . GLY A 1 118 ? -25.578 4.676 6.094 1 96.12 118 GLY A C 1
ATOM 910 O O . GLY A 1 118 ? -26.297 4.047 6.871 1 96.12 118 GLY A O 1
ATOM 911 N N . GLU A 1 119 ? -24.234 4.469 5.953 1 96.19 119 GLU A N 1
ATOM 912 C CA . GLU A 1 119 ? -23.594 3.357 6.656 1 96.19 119 GLU A CA 1
ATOM 913 C C . GLU A 1 119 ? -23.203 3.754 8.078 1 96.19 119 GLU A C 1
ATOM 915 O O . GLU A 1 119 ? -23.141 2.906 8.969 1 96.19 119 GLU A O 1
ATOM 920 N N . ILE A 1 120 ? -22.891 5.023 8.227 1 98.69 120 ILE A N 1
ATOM 921 C CA . ILE A 1 120 ? -22.438 5.523 9.516 1 98.69 120 ILE A CA 1
ATOM 922 C C . ILE A 1 120 ? -23 6.918 9.766 1 98.69 120 ILE A C 1
ATOM 924 O O . ILE A 1 120 ? -23.594 7.52 8.867 1 98.69 120 ILE A O 1
ATOM 928 N N . ALA A 1 121 ? -22.906 7.328 10.984 1 98.81 121 ALA A N 1
ATOM 929 C CA . ALA A 1 121 ? -23.078 8.734 11.344 1 98.81 121 ALA A CA 1
ATOM 930 C C . ALA A 1 121 ? -21.75 9.359 11.781 1 98.81 121 ALA A C 1
ATOM 932 O O . ALA A 1 121 ? -20.906 8.688 12.367 1 98.81 121 ALA A O 1
ATOM 933 N N . VAL A 1 122 ? -21.594 10.578 11.477 1 98.94 122 VAL A N 1
ATOM 934 C CA . VAL A 1 122 ? -20.328 11.242 11.82 1 98.94 122 VAL A CA 1
ATOM 935 C C . VAL A 1 122 ? -20.625 12.602 12.461 1 98.94 122 VAL A C 1
ATOM 937 O O . VAL A 1 122 ? -21.531 13.312 12.031 1 98.94 122 VAL A O 1
ATOM 940 N N . THR A 1 123 ? -19.953 12.953 13.523 1 98.94 123 THR A N 1
ATOM 941 C CA . THR A 1 123 ? -19.906 14.32 14.031 1 98.94 123 THR A CA 1
ATOM 942 C C . THR A 1 123 ? -18.547 14.953 13.742 1 98.94 123 THR A C 1
ATOM 944 O O . THR A 1 123 ? -17.516 14.445 14.195 1 98.94 123 THR A O 1
ATOM 947 N N . TYR A 1 124 ? -18.594 15.961 13 1 98.81 124 TYR A N 1
ATOM 948 C CA . TYR A 1 124 ? -17.422 16.781 12.742 1 98.81 124 TYR A CA 1
ATOM 949 C C . TYR A 1 124 ? -17.344 17.938 13.719 1 98.81 124 TYR A C 1
ATOM 951 O O . TYR A 1 124 ? -17.984 18.969 13.516 1 98.81 124 TYR A O 1
ATOM 959 N N . VAL A 1 125 ? -16.531 17.781 14.719 1 98.88 125 VAL A N 1
ATOM 960 C CA . VAL A 1 125 ? -16.422 18.828 15.742 1 98.88 125 VAL A CA 1
ATOM 961 C C . VAL A 1 125 ? -15.625 20 15.203 1 98.88 125 VAL A C 1
ATOM 963 O O . VAL A 1 125 ? -14.508 19.828 14.703 1 98.88 125 VAL A O 1
ATOM 966 N N . ALA A 1 126 ? -16.141 21.172 15.266 1 98.44 126 ALA A N 1
ATOM 967 C CA . ALA A 1 126 ? -15.492 22.375 14.758 1 98.44 126 ALA A CA 1
ATOM 968 C C . ALA A 1 126 ? -14.391 22.844 15.711 1 98.44 126 ALA A C 1
ATOM 970 O O . ALA A 1 126 ? -14.562 22.781 16.938 1 98.44 126 ALA A O 1
ATOM 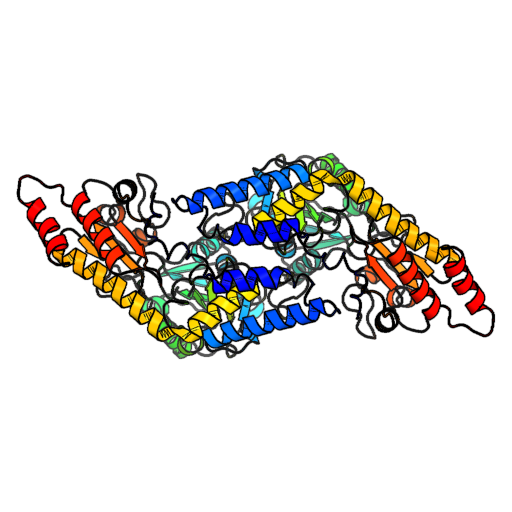971 N N . VAL A 1 127 ? -13.352 23.25 15.164 1 98.5 127 VAL A N 1
ATOM 972 C CA . VAL A 1 127 ? -12.312 23.859 15.984 1 98.5 127 VAL A CA 1
ATOM 973 C C . VAL A 1 127 ? -12.75 25.25 16.422 1 98.5 127 VAL A C 1
ATOM 975 O O . VAL A 1 127 ? -13.633 25.859 15.805 1 98.5 127 VAL A O 1
ATOM 978 N N . ASN A 1 128 ? -12.133 25.688 17.516 1 97.38 128 ASN A N 1
ATOM 979 C CA . ASN A 1 128 ? -12.281 27.094 17.906 1 97.38 128 ASN A CA 1
ATOM 980 C C . ASN A 1 128 ? -11.578 28.031 16.922 1 97.38 128 ASN A C 1
ATOM 982 O O . ASN A 1 128 ? -10.367 27.906 16.719 1 97.38 128 ASN A O 1
ATOM 986 N N . PRO A 1 129 ? -12.281 28.938 16.328 1 95.69 129 PRO A N 1
ATOM 987 C CA . PRO A 1 129 ? -11.68 29.797 15.312 1 95.69 129 PRO A CA 1
ATOM 988 C C . PRO A 1 129 ? -10.555 30.672 15.875 1 95.69 129 PRO A C 1
ATOM 990 O O . PRO A 1 129 ? -9.695 31.141 15.117 1 95.69 129 PRO A O 1
ATOM 993 N N . SER A 1 130 ? -10.531 30.906 17.141 1 96.19 130 SER A N 1
ATOM 994 C CA . SER A 1 130 ? -9.508 31.75 17.75 1 96.19 130 SER A CA 1
ATOM 995 C C . SER A 1 130 ? -8.234 30.969 18.031 1 96.19 130 SER A C 1
ATOM 997 O O . SER A 1 130 ? -7.137 31.531 18.031 1 96.19 130 SER A O 1
ATOM 999 N N . THR A 1 131 ? -8.367 29.641 18.156 1 97.81 131 THR A N 1
ATOM 1000 C CA . THR A 1 131 ? -7.199 28.891 18.609 1 97.81 131 THR A CA 1
ATOM 1001 C C . THR A 1 131 ? -6.801 27.844 17.594 1 97.81 131 THR A C 1
ATOM 1003 O O . THR A 1 131 ? -5.672 27.344 17.609 1 97.81 131 THR A O 1
ATOM 1006 N N . GLY A 1 132 ? -7.789 27.438 16.766 1 98.12 132 GLY A N 1
ATOM 1007 C CA . GLY A 1 132 ? -7.504 26.469 15.734 1 98.12 132 GLY A CA 1
ATOM 1008 C C . GLY A 1 132 ? -7.535 25.031 16.234 1 98.12 132 GLY A C 1
ATOM 1009 O O . GLY A 1 132 ? -7.137 24.109 15.531 1 98.12 132 GLY A O 1
ATOM 1010 N N . PHE A 1 133 ? -7.926 24.75 17.469 1 98.38 133 PHE A N 1
ATOM 1011 C CA . PHE A 1 133 ? -8.008 23.391 17.984 1 98.38 133 PHE A CA 1
ATOM 1012 C C . PHE A 1 133 ? -9.352 23.156 18.656 1 98.38 133 PHE A C 1
ATOM 1014 O O . PHE A 1 133 ? -10.07 24.094 18.984 1 98.38 133 PHE A O 1
ATOM 1021 N N . VAL A 1 134 ? -9.758 21.922 18.781 1 98.69 134 VAL A N 1
ATOM 1022 C CA . VAL A 1 134 ? -10.977 21.516 19.469 1 98.69 134 VAL A CA 1
ATOM 1023 C C . VAL A 1 134 ? -10.719 21.438 20.969 1 98.69 134 VAL A C 1
ATOM 1025 O O . VAL A 1 134 ? -9.578 21.266 21.406 1 98.69 134 VAL A O 1
ATOM 1028 N N . THR A 1 135 ? -11.805 21.562 21.797 1 98 135 THR A N 1
ATOM 1029 C CA . THR A 1 135 ? -11.672 21.391 23.234 1 98 135 THR A CA 1
ATOM 1030 C C . THR A 1 135 ? -12.055 19.984 23.656 1 98 135 THR A C 1
ATOM 1032 O O . THR A 1 135 ? -12.773 19.281 22.938 1 98 135 THR A O 1
ATOM 1035 N N . THR A 1 136 ? -11.516 19.594 24.797 1 98.38 136 THR A N 1
ATOM 1036 C CA . THR A 1 136 ? -11.898 18.297 25.359 1 98.38 136 THR A CA 1
ATOM 1037 C C . THR A 1 136 ? -13.414 18.203 25.516 1 98.38 136 THR A C 1
ATOM 1039 O O . THR A 1 136 ? -14.016 17.188 25.172 1 98.38 136 THR A O 1
ATOM 1042 N N . GLU A 1 137 ? -14.008 19.281 25.953 1 98.19 137 GLU A N 1
ATOM 1043 C CA . GLU A 1 137 ? -15.445 19.312 26.203 1 98.19 137 GLU A CA 1
ATOM 1044 C C . GLU A 1 137 ? -16.234 19.156 24.906 1 98.19 137 GLU A C 1
ATOM 1046 O O . GLU A 1 137 ? -17.234 18.438 24.875 1 98.19 137 GLU A O 1
ATOM 1051 N N . SER A 1 138 ? -15.828 19.812 23.875 1 98.56 138 SER A N 1
ATOM 1052 C CA . SER A 1 138 ? -16.562 19.719 22.609 1 98.56 138 SER A CA 1
ATOM 1053 C C . SER A 1 138 ? -16.531 18.312 22.047 1 98.56 138 SER A C 1
ATOM 1055 O O . SER A 1 138 ? -17.516 17.859 21.438 1 98.56 138 SER A O 1
ATOM 1057 N N . ILE A 1 139 ? -15.43 17.578 22.25 1 98.81 139 ILE A N 1
ATOM 1058 C CA . ILE A 1 139 ? -15.336 16.203 21.797 1 98.81 139 ILE A CA 1
ATOM 1059 C C . ILE A 1 139 ? -16.219 15.312 22.672 1 98.81 139 ILE A C 1
ATOM 1061 O O . ILE A 1 139 ? -16.969 14.477 22.156 1 98.81 139 ILE A O 1
ATOM 1065 N N . LEU A 1 140 ? -16.141 15.484 23.984 1 98.5 140 LEU A N 1
ATOM 1066 C CA . LEU A 1 140 ? -16.938 14.688 24.906 1 98.5 140 LEU A CA 1
ATOM 1067 C C . LEU A 1 140 ? -18.422 14.867 24.641 1 98.5 140 LEU A C 1
ATOM 1069 O O . LEU A 1 140 ? -19.188 13.898 24.656 1 98.5 140 LEU A O 1
ATOM 1073 N N . ASP A 1 141 ? -18.828 16.109 24.328 1 98.38 141 ASP A N 1
ATOM 1074 C CA . ASP A 1 141 ? -20.219 16.422 24.078 1 98.38 141 ASP A CA 1
ATOM 1075 C C . ASP A 1 141 ? -20.719 15.742 22.797 1 98.38 141 ASP A C 1
ATOM 1077 O O . ASP A 1 141 ? -21.922 15.523 22.641 1 98.38 141 ASP A O 1
ATOM 1081 N N . ALA A 1 142 ? -19.797 15.391 21.922 1 98.69 142 ALA A N 1
ATOM 1082 C CA . ALA A 1 142 ? -20.156 14.805 20.641 1 98.69 142 ALA A CA 1
ATOM 1083 C C . ALA A 1 142 ? -20.344 13.297 20.75 1 98.69 142 ALA A C 1
ATOM 1085 O O . ALA A 1 142 ? -20.891 12.656 19.859 1 98.69 142 ALA A O 1
ATOM 1086 N N . LEU A 1 143 ? -19.906 12.711 21.812 1 98.44 143 LEU A N 1
ATOM 1087 C CA . LEU A 1 143 ? -19.938 11.258 21.953 1 98.44 143 LEU A CA 1
ATOM 1088 C C . LEU A 1 143 ? -21.359 10.758 22.172 1 98.44 143 LEU A C 1
ATOM 1090 O O . LEU A 1 143 ? -22.172 11.445 22.812 1 98.44 143 LEU A O 1
ATOM 1094 N N . THR A 1 144 ? -21.672 9.664 21.656 1 97.38 144 THR A N 1
ATOM 1095 C CA . THR A 1 144 ? -22.906 8.93 21.844 1 97.38 144 THR A CA 1
ATOM 1096 C C . THR A 1 144 ? -22.625 7.477 22.219 1 97.38 144 THR A C 1
ATOM 1098 O O . THR A 1 144 ? -21.484 7.016 22.125 1 97.38 144 THR A O 1
ATOM 1101 N N . PRO A 1 145 ? -23.609 6.734 22.656 1 95.56 145 PRO A N 1
ATOM 1102 C CA . PRO A 1 145 ? -23.406 5.324 22.984 1 95.56 145 PRO A CA 1
ATOM 1103 C C . PRO A 1 145 ? -22.953 4.492 21.781 1 95.56 145 PRO A C 1
ATOM 1105 O O . PRO A 1 145 ? -22.391 3.406 21.953 1 95.56 145 PRO A O 1
ATOM 1108 N N . SER A 1 146 ? -23.188 5.055 20.609 1 97.75 146 SER A N 1
ATOM 110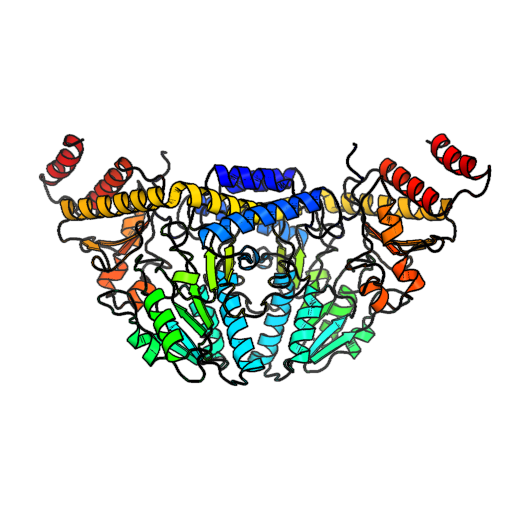9 C CA . SER A 1 146 ? -22.859 4.312 19.391 1 97.75 146 SER A CA 1
ATOM 1110 C C . SER A 1 146 ? -21.5 4.727 18.844 1 97.75 146 SER A C 1
ATOM 1112 O O . SER A 1 146 ? -21.078 4.238 17.797 1 97.75 146 SER A O 1
ATOM 1114 N N . THR A 1 147 ? -20.812 5.645 19.547 1 98.69 147 THR A N 1
ATOM 1115 C CA . THR A 1 147 ? -19.516 6.086 19.047 1 98.69 147 THR A CA 1
ATOM 1116 C C . THR A 1 147 ? -18.5 4.953 19.125 1 98.69 147 THR A C 1
ATOM 1118 O O . THR A 1 147 ? -18.266 4.391 20.188 1 98.69 147 THR A O 1
ATOM 1121 N N . CYS A 1 148 ? -17.906 4.645 17.953 1 98.5 148 CYS A N 1
ATOM 1122 C CA . CYS A 1 148 ? -16.984 3.518 17.922 1 98.5 148 CYS A CA 1
ATOM 1123 C C . CYS A 1 148 ? -15.562 3.992 17.641 1 98.5 148 CYS A C 1
ATOM 1125 O O . CYS A 1 148 ? -14.602 3.242 17.844 1 98.5 148 CYS A O 1
ATOM 1127 N N . LEU A 1 149 ? -15.391 5.191 17.188 1 98.88 149 LEU A N 1
ATOM 1128 C CA . LEU A 1 149 ? -14.094 5.754 16.844 1 98.88 149 LEU A CA 1
ATOM 1129 C C . LEU A 1 149 ? -14.047 7.25 17.141 1 98.88 149 LEU A C 1
ATOM 1131 O O . LEU A 1 149 ? -14.992 7.98 16.812 1 98.88 149 LEU A O 1
ATOM 1135 N N . VAL A 1 150 ? -13.039 7.684 17.781 1 98.94 150 VAL A N 1
ATOM 1136 C CA . VAL A 1 150 ? -12.641 9.086 17.859 1 98.94 150 VAL A CA 1
ATOM 1137 C C . VAL A 1 150 ? -11.273 9.273 17.203 1 98.94 150 VAL A C 1
ATOM 1139 O O . VAL A 1 150 ? -10.297 8.633 17.594 1 98.94 150 VAL A O 1
ATOM 1142 N N . THR A 1 151 ? -11.242 10.023 16.156 1 98.94 151 THR A N 1
ATOM 1143 C CA . THR A 1 151 ? -9.984 10.305 15.484 1 98.94 151 THR A CA 1
ATOM 1144 C C . THR A 1 151 ? -9.742 11.805 15.391 1 98.94 151 THR A C 1
ATOM 1146 O O . THR A 1 151 ? -10.57 12.547 14.852 1 98.94 151 THR A O 1
ATOM 1149 N N . VAL A 1 152 ? -8.68 12.273 15.992 1 98.94 152 VAL A N 1
ATOM 1150 C CA . VAL A 1 152 ? -8.242 13.664 16.031 1 98.94 152 VAL A CA 1
ATOM 1151 C C . VAL A 1 152 ? -6.766 13.75 15.656 1 98.94 152 VAL A C 1
ATOM 1153 O O . VAL A 1 152 ? -5.922 13.133 16.312 1 98.94 152 VAL A O 1
ATOM 1156 N N . MET A 1 153 ? -6.465 14.445 14.555 1 98.94 153 MET A N 1
ATOM 1157 C CA . MET A 1 153 ? -5.062 14.586 14.18 1 98.94 153 MET A CA 1
ATOM 1158 C C . MET A 1 153 ? -4.27 15.289 15.273 1 98.94 153 MET A C 1
ATOM 1160 O O . MET A 1 153 ? -4.801 16.156 15.969 1 98.94 153 MET A O 1
ATOM 1164 N N . LEU A 1 154 ? -2.992 14.969 15.414 1 98.94 154 LEU A N 1
ATOM 1165 C CA . LEU A 1 154 ? -2.174 15.578 16.453 1 98.94 154 LEU A CA 1
ATOM 1166 C C . LEU A 1 154 ? -1.74 16.984 16.047 1 98.94 154 LEU A C 1
ATOM 1168 O O . LEU A 1 154 ? -1.671 17.891 16.891 1 98.94 154 LEU A O 1
ATOM 1172 N N . ALA A 1 155 ? -1.421 17.156 14.789 1 98.88 155 ALA A N 1
ATOM 1173 C CA . ALA A 1 155 ? -0.988 18.438 14.266 1 98.88 155 ALA A CA 1
ATOM 1174 C C . ALA A 1 155 ? -1.612 18.719 12.898 1 98.88 155 ALA A C 1
ATOM 1176 O O . ALA A 1 155 ? -1.707 17.812 12.062 1 98.88 155 ALA A O 1
ATOM 1177 N N . ASN A 1 156 ? -2.084 19.922 12.758 1 98.31 156 ASN A N 1
ATOM 1178 C CA . ASN A 1 156 ? -2.668 20.281 11.477 1 98.31 156 ASN A CA 1
ATOM 1179 C C . ASN A 1 156 ? -1.593 20.547 10.422 1 98.31 156 ASN A C 1
ATOM 1181 O O . ASN A 1 156 ? -0.586 21.203 10.703 1 98.31 156 ASN A O 1
ATOM 1185 N N . ASN A 1 157 ? -1.799 20.062 9.266 1 96.88 157 ASN A N 1
ATOM 1186 C CA . ASN A 1 157 ? -0.783 20.078 8.219 1 96.88 157 ASN A CA 1
ATOM 1187 C C . ASN A 1 157 ? -0.704 21.438 7.543 1 96.88 157 ASN A C 1
ATOM 1189 O O . ASN A 1 157 ? 0.222 21.703 6.77 1 96.88 157 ASN A O 1
ATOM 1193 N N . GLU A 1 158 ? -1.544 22.391 7.809 1 96.25 158 GLU A N 1
ATOM 1194 C CA . GLU A 1 158 ? -1.529 23.719 7.188 1 96.25 158 GLU A CA 1
ATOM 1195 C C . GLU A 1 158 ? -1.109 24.797 8.188 1 96.25 158 GLU A C 1
ATOM 1197 O O . GLU A 1 158 ? -0.273 25.641 7.883 1 96.25 158 GLU A O 1
ATOM 1202 N N . THR A 1 159 ? -1.67 24.672 9.391 1 97.62 159 THR A N 1
ATOM 1203 C CA . THR A 1 159 ? -1.46 25.734 10.367 1 97.62 159 THR A CA 1
ATOM 1204 C C . THR A 1 159 ? -0.373 25.344 11.367 1 97.62 159 THR A C 1
ATOM 1206 O O . THR A 1 159 ? 0.176 26.203 12.062 1 97.62 159 THR A O 1
ATOM 1209 N N . GLY A 1 160 ? -0.131 24.047 11.477 1 98.38 160 GLY A N 1
ATOM 1210 C CA . GLY A 1 160 ? 0.816 23.562 12.461 1 98.38 160 GLY A CA 1
ATOM 1211 C C . GLY A 1 160 ? 0.224 23.453 13.852 1 98.38 160 GLY A C 1
ATOM 1212 O O . GLY A 1 160 ? 0.871 22.938 14.773 1 98.38 160 GLY A O 1
ATOM 1213 N N . VAL A 1 161 ? -0.993 23.875 14.031 1 98.81 161 VAL A N 1
ATOM 1214 C CA . VAL A 1 161 ? -1.604 23.891 15.359 1 98.81 161 VAL A CA 1
ATOM 1215 C C . VAL A 1 161 ? -1.662 22.469 15.922 1 98.81 161 VAL A C 1
ATOM 1217 O O . VAL A 1 161 ? -2.033 21.531 15.219 1 98.81 161 VAL A O 1
ATOM 1220 N N . LEU A 1 162 ? -1.235 22.281 17.125 1 98.88 162 LEU A N 1
ATOM 1221 C CA . LEU A 1 162 ? -1.326 21.031 17.844 1 98.88 162 LEU A CA 1
ATOM 1222 C C . LEU A 1 162 ? -2.688 20.891 18.516 1 98.88 162 LEU A C 1
ATOM 1224 O O . LEU A 1 162 ? -3.156 21.812 19.188 1 98.88 162 LEU A O 1
ATOM 1228 N N . GLN A 1 163 ? -3.352 19.781 18.297 1 98.88 163 GLN A N 1
ATOM 1229 C CA . GLN A 1 163 ? -4.598 19.469 18.984 1 98.88 163 GLN A CA 1
ATOM 1230 C C . GLN A 1 163 ? -4.328 18.828 20.344 1 98.88 163 GLN A C 1
ATOM 1232 O O . GLN A 1 163 ? -3.334 18.125 20.516 1 98.88 163 GLN A O 1
ATOM 1237 N N . PRO A 1 164 ? -5.172 19.109 21.328 1 98.75 164 PRO A N 1
ATOM 1238 C CA . PRO A 1 164 ? -4.957 18.547 22.656 1 98.75 164 PRO A CA 1
ATOM 1239 C C . PRO A 1 164 ? -5.383 17.094 22.766 1 98.75 164 PRO A C 1
ATOM 1241 O O . PRO A 1 164 ? -6.184 16.734 23.625 1 98.75 164 PRO A O 1
ATOM 1244 N N . VAL A 1 165 ? -4.781 16.234 22 1 98.81 165 VAL A N 1
ATOM 1245 C CA . VAL A 1 165 ? -5.156 14.836 21.812 1 98.81 165 VAL A CA 1
ATOM 1246 C C . VAL A 1 165 ? -5.027 14.078 23.141 1 98.81 165 VAL A C 1
ATOM 1248 O O . VAL A 1 165 ? -5.918 13.312 23.516 1 98.81 165 VAL A O 1
ATOM 1251 N N . SER A 1 166 ? -3.893 14.289 23.844 1 98.69 166 SER A N 1
ATOM 1252 C CA . SER A 1 166 ? -3.676 13.594 25.109 1 98.69 166 SER A CA 1
ATOM 1253 C C . SER A 1 166 ? -4.789 13.906 26.109 1 98.69 166 SER A C 1
ATOM 1255 O O . SER A 1 166 ? -5.348 12.992 26.719 1 98.69 166 SER A O 1
ATOM 1257 N N . ASP A 1 167 ? -5.164 15.203 26.281 1 98.69 167 ASP A N 1
ATOM 1258 C CA . ASP A 1 167 ? -6.238 15.609 27.172 1 98.69 167 ASP A CA 1
ATOM 1259 C C . ASP A 1 167 ? -7.566 14.977 26.766 1 98.69 167 ASP A C 1
ATOM 1261 O O . ASP A 1 167 ? -8.312 14.484 27.609 1 98.69 167 ASP A O 1
ATOM 1265 N N . ILE A 1 168 ? -7.832 14.969 25.5 1 98.81 168 ILE A N 1
ATOM 1266 C CA . ILE A 1 168 ? -9.078 14.445 24.953 1 98.81 168 ILE A CA 1
ATOM 1267 C C . ILE A 1 168 ? -9.164 12.945 25.234 1 98.81 168 ILE A C 1
ATOM 1269 O O . ILE A 1 168 ? -10.156 12.461 25.797 1 98.81 168 ILE A O 1
ATOM 1273 N N . PHE A 1 169 ? -8.133 12.188 24.859 1 98.56 169 PHE A N 1
ATOM 1274 C CA . PHE A 1 169 ? -8.164 10.734 24.938 1 98.56 169 PHE A CA 1
ATOM 1275 C C . PHE A 1 169 ? -8.211 10.258 26.391 1 98.56 169 PHE A C 1
ATOM 1277 O O . PHE A 1 169 ? -8.953 9.336 26.719 1 98.56 169 PHE A O 1
ATOM 1284 N N . HIS A 1 170 ? -7.473 10.906 27.266 1 98.31 170 HIS A N 1
ATOM 1285 C CA . HIS A 1 170 ? -7.508 10.531 28.672 1 98.31 170 HIS A CA 1
ATOM 1286 C C . HIS A 1 170 ? -8.867 10.836 29.281 1 98.31 170 HIS A C 1
ATOM 1288 O O . HIS A 1 170 ? -9.367 10.07 30.109 1 98.31 170 HIS A O 1
ATOM 1294 N N . SER A 1 171 ? -9.438 11.945 28.938 1 98.56 171 SER A N 1
ATOM 1295 C CA . SER A 1 171 ? -10.766 12.289 29.438 1 98.56 171 SER A CA 1
ATOM 1296 C C . SER A 1 171 ? -11.812 11.273 28.984 1 98.56 171 SER A C 1
ATOM 1298 O O . SER A 1 171 ? -12.695 10.891 29.766 1 98.56 171 SER A O 1
ATOM 1300 N N . ILE A 1 172 ? -11.719 10.844 27.719 1 98.44 172 ILE A N 1
ATOM 1301 C CA . ILE A 1 172 ? -12.641 9.836 27.203 1 98.44 172 ILE A CA 1
ATOM 1302 C C . ILE A 1 172 ? -12.469 8.531 27.969 1 98.44 172 ILE A C 1
ATOM 1304 O O . ILE A 1 172 ? -13.453 7.906 28.375 1 98.44 172 ILE A O 1
ATOM 1308 N N . ARG A 1 173 ? -11.219 8.133 28.172 1 96.31 173 ARG A N 1
ATOM 1309 C CA . ARG A 1 173 ? -10.938 6.879 28.859 1 96.31 173 ARG A CA 1
ATOM 1310 C C . ARG A 1 173 ? -11.445 6.914 30.297 1 96.31 173 ARG A C 1
ATOM 1312 O O . ARG A 1 173 ? -11.93 5.906 30.812 1 96.31 173 ARG A O 1
ATOM 1319 N N . GLU A 1 174 ? -11.234 8.031 30.906 1 96.62 174 GLU A N 1
ATOM 1320 C CA . GLU A 1 174 ? -11.703 8.188 32.281 1 96.62 174 GLU A CA 1
ATOM 1321 C C . GLU A 1 174 ? -13.227 8.109 32.375 1 96.62 174 GLU A C 1
ATOM 1323 O O . GLU A 1 174 ? -13.773 7.551 33.312 1 96.62 174 GLU A O 1
ATOM 1328 N N . THR A 1 175 ? -13.82 8.664 31.406 1 95.38 175 THR A N 1
ATOM 1329 C CA . THR A 1 175 ? -15.273 8.766 31.422 1 95.38 175 THR A CA 1
ATOM 1330 C C . THR A 1 175 ? -15.914 7.434 31.047 1 95.38 175 THR A C 1
ATOM 1332 O O . THR A 1 175 ? -16.906 7.02 31.656 1 95.38 175 THR A O 1
ATOM 1335 N N . PHE A 1 176 ? -15.344 6.738 30.078 1 94 176 PHE A N 1
ATOM 1336 C CA . PHE A 1 176 ? -16.047 5.598 29.5 1 94 176 PHE A CA 1
ATOM 1337 C C . PHE A 1 176 ? -15.375 4.289 29.891 1 94 176 PHE A C 1
ATOM 1339 O O . PHE A 1 176 ? -15.953 3.215 29.75 1 94 176 PHE A O 1
ATOM 1346 N N . LYS A 1 177 ? -14.086 4.324 30.344 1 92.19 177 LYS A N 1
ATOM 1347 C CA . LYS A 1 177 ? -13.336 3.164 30.828 1 92.19 177 LYS A CA 1
ATOM 1348 C C . LYS A 1 177 ? -13.336 2.041 29.797 1 92.19 177 LYS A C 1
ATOM 1350 O O . LYS A 1 177 ? -12.984 2.26 28.625 1 92.19 177 LYS A O 1
ATOM 1355 N N . GLU A 1 178 ? -13.969 0.925 30.031 1 88.38 178 GLU A N 1
ATOM 1356 C CA . GLU A 1 178 ? -13.93 -0.243 29.156 1 88.38 178 GLU A CA 1
ATOM 1357 C C . GLU A 1 178 ? -14.828 -0.042 27.938 1 88.38 178 GLU A C 1
ATOM 1359 O O . GLU A 1 178 ? -14.719 -0.781 26.953 1 88.38 178 GLU A O 1
ATOM 1364 N N . LYS A 1 179 ? -15.602 0.931 28 1 91.25 179 LYS A N 1
ATOM 1365 C CA . LYS A 1 179 ? -16.531 1.182 26.891 1 91.25 179 LYS A CA 1
ATOM 1366 C C . LYS A 1 179 ? -16.016 2.311 26 1 91.25 179 LYS A C 1
ATOM 1368 O O . LYS A 1 179 ? -16.766 2.83 25.172 1 91.25 179 LYS A O 1
ATOM 1373 N N . SER A 1 180 ? -14.789 2.668 26.203 1 95.69 180 SER A N 1
ATOM 1374 C CA . SER A 1 180 ? -14.195 3.715 25.375 1 95.69 180 SER A CA 1
ATOM 1375 C C . SER A 1 180 ? -14.195 3.326 23.906 1 95.69 180 SER A C 1
ATOM 1377 O O . SER A 1 180 ? -13.953 2.166 23.562 1 95.69 180 SER A O 1
ATOM 1379 N N . PRO A 1 181 ? -14.57 4.258 23.047 1 97.69 181 PRO A N 1
ATOM 1380 C CA . PRO A 1 181 ? -14.359 3.994 21.625 1 97.69 181 PRO A CA 1
ATOM 1381 C C . PRO A 1 181 ? -12.883 3.822 21.266 1 97.69 181 PRO A C 1
ATOM 1383 O O . PRO A 1 181 ? -12.016 4.039 22.125 1 97.69 181 PRO A O 1
ATOM 1386 N N . PHE A 1 182 ? -12.625 3.311 20.062 1 98.38 182 PHE A N 1
ATOM 1387 C CA . PHE A 1 182 ? -11.258 3.264 19.578 1 98.38 182 PHE A CA 1
ATOM 1388 C C . PHE A 1 182 ? -10.688 4.668 19.422 1 98.38 182 PHE A C 1
ATOM 1390 O O . PHE A 1 182 ? -11.328 5.547 18.844 1 98.38 182 PHE A O 1
ATOM 1397 N N . LEU A 1 183 ? -9.539 4.965 20 1 98.69 183 LEU A N 1
ATOM 1398 C CA . LEU A 1 183 ? -8.93 6.293 20 1 98.69 183 LEU A CA 1
ATOM 1399 C C . LEU A 1 183 ? -7.73 6.348 19.062 1 98.69 183 LEU A C 1
ATOM 1401 O O . LEU A 1 183 ? -6.715 5.691 19.297 1 98.69 183 LEU A O 1
ATOM 1405 N N . HIS A 1 184 ? -7.863 7.145 18.016 1 98.88 184 HIS A N 1
ATOM 1406 C CA . HIS A 1 184 ? -6.867 7.219 16.953 1 98.88 184 HIS A CA 1
ATOM 1407 C C . HIS A 1 184 ? -6.398 8.656 16.734 1 98.88 184 HIS A C 1
ATOM 1409 O O . HIS A 1 184 ? -7.195 9.594 16.828 1 98.88 184 HIS A O 1
ATOM 1415 N N . SER A 1 185 ? -5.113 8.789 16.469 1 98.94 185 SER A N 1
ATOM 1416 C CA . SER A 1 185 ? -4.598 10.086 16.031 1 98.94 185 SER A CA 1
ATOM 1417 C C . SER A 1 185 ? -3.701 9.945 14.812 1 98.94 185 SER A C 1
ATOM 1419 O O . SER A 1 185 ? -2.805 9.094 14.781 1 98.94 185 SER A O 1
ATOM 1421 N N . ASP A 1 186 ? -3.99 10.695 13.805 1 98.94 186 ASP A N 1
ATOM 1422 C CA . ASP A 1 186 ? -3.053 10.867 12.703 1 98.94 186 ASP A CA 1
ATOM 1423 C C . ASP A 1 186 ? -1.884 11.758 13.109 1 98.94 186 ASP A C 1
ATOM 1425 O O . ASP A 1 186 ? -2.053 12.969 13.281 1 98.94 186 ASP A O 1
ATOM 1429 N N . VAL A 1 187 ? -0.678 11.18 13.219 1 98.94 187 VAL A N 1
ATOM 1430 C CA . VAL A 1 187 ? 0.455 11.969 13.695 1 98.94 187 VAL A CA 1
ATOM 1431 C C . VAL A 1 187 ? 1.455 12.18 12.562 1 98.94 187 VAL A C 1
ATOM 1433 O O . VAL A 1 187 ? 2.643 12.406 12.812 1 98.94 187 VAL A O 1
ATOM 1436 N N . ALA A 1 188 ? 1.015 12.086 11.336 1 98.69 188 ALA A N 1
ATOM 1437 C CA . ALA A 1 188 ? 1.867 12.188 10.148 1 98.69 188 ALA A CA 1
ATOM 1438 C C . ALA A 1 188 ? 2.715 13.453 10.195 1 98.69 188 ALA A C 1
ATOM 1440 O O . ALA A 1 188 ? 3.91 13.422 9.891 1 98.69 188 ALA A O 1
ATOM 1441 N N . GLN A 1 189 ? 2.111 14.555 10.57 1 98.5 189 GLN A N 1
ATOM 1442 C CA . GLN A 1 189 ? 2.82 15.828 10.523 1 98.5 189 GLN A CA 1
ATOM 1443 C C . GLN A 1 189 ? 3.668 16.031 11.773 1 98.5 189 GLN A C 1
ATOM 1445 O O . GLN A 1 189 ? 4.656 16.781 11.742 1 98.5 189 GLN A O 1
ATOM 1450 N N . ALA A 1 190 ? 3.311 15.438 12.883 1 98.81 190 ALA A N 1
ATOM 1451 C CA . ALA A 1 190 ? 4.02 15.617 14.148 1 98.81 190 ALA A CA 1
ATOM 1452 C C . ALA A 1 190 ? 5.25 14.711 14.219 1 98.81 190 ALA A C 1
ATOM 1454 O O . ALA A 1 190 ? 6.293 15.117 14.734 1 98.81 190 ALA A O 1
ATOM 1455 N N . ALA A 1 191 ? 5.137 13.5 13.672 1 98.56 191 ALA A N 1
ATOM 1456 C CA . ALA A 1 191 ? 6.215 12.516 13.727 1 98.56 191 ALA A CA 1
ATOM 1457 C C . ALA A 1 191 ? 7.484 13.062 13.086 1 98.56 191 ALA A C 1
ATOM 1459 O O . ALA A 1 191 ? 7.453 13.562 11.961 1 98.56 191 ALA A O 1
ATOM 1460 N N . GLY A 1 192 ? 8.57 12.977 13.812 1 98.19 192 GLY A N 1
ATOM 1461 C CA . GLY A 1 192 ? 9.859 13.414 13.297 1 98.19 192 GLY A CA 1
ATOM 1462 C C . GLY A 1 192 ? 10.117 14.891 13.531 1 98.19 192 GLY A C 1
ATOM 1463 O O . GLY A 1 192 ? 11.211 15.391 13.234 1 98.19 192 GLY A O 1
ATOM 1464 N N . LYS A 1 193 ? 9.125 15.609 14.055 1 98.38 193 LYS A N 1
ATOM 1465 C CA . LYS A 1 193 ? 9.273 17.031 14.344 1 98.38 193 LYS A CA 1
ATOM 1466 C C . LYS A 1 193 ? 9.188 17.297 15.836 1 98.38 193 LYS A C 1
ATOM 1468 O O . LYS A 1 193 ? 9.859 18.188 16.359 1 98.38 193 LYS A O 1
ATOM 1473 N N . ILE A 1 194 ? 8.297 16.562 16.516 1 98.12 194 ILE A N 1
ATOM 1474 C CA . ILE A 1 194 ? 8.195 16.578 17.969 1 98.12 194 ILE A CA 1
ATOM 1475 C C . ILE A 1 194 ? 8.102 15.148 18.484 1 98.12 194 ILE A C 1
ATOM 1477 O O . ILE A 1 194 ? 7.828 14.219 17.719 1 98.12 194 ILE A O 1
ATOM 1481 N N . HIS A 1 195 ? 8.391 15.023 19.766 1 97.62 195 HIS A N 1
ATOM 1482 C CA . HIS A 1 195 ? 8.281 13.703 20.375 1 97.62 195 HIS A CA 1
ATOM 1483 C C . HIS A 1 195 ? 6.832 13.242 20.453 1 97.62 195 HIS A C 1
ATOM 1485 O O . HIS A 1 195 ? 5.957 14.008 20.875 1 97.62 195 HIS A O 1
ATOM 1491 N N . VAL A 1 196 ? 6.543 12.055 20 1 98.19 196 VAL A N 1
ATOM 1492 C CA . VAL A 1 196 ? 5.223 11.445 20.062 1 98.19 196 VAL A CA 1
ATOM 1493 C C . VAL A 1 196 ? 5.305 10.102 20.781 1 98.19 196 VAL A C 1
ATOM 1495 O O . VAL A 1 196 ? 6.023 9.195 20.359 1 98.19 196 VAL A O 1
ATOM 1498 N N . ASP A 1 197 ? 4.672 10 21.844 1 97.75 197 ASP A N 1
ATOM 1499 C CA . ASP A 1 197 ? 4.555 8.781 22.641 1 97.75 197 ASP A CA 1
ATOM 1500 C C . ASP A 1 197 ? 3.117 8.266 22.641 1 97.75 197 ASP A C 1
ATOM 1502 O O . ASP A 1 197 ? 2.227 8.906 23.203 1 97.75 197 ASP A O 1
ATOM 1506 N N . VAL A 1 198 ? 2.912 7.082 22.094 1 97.94 198 VAL A N 1
ATOM 1507 C CA . VAL A 1 198 ? 1.571 6.551 21.859 1 97.94 198 VAL A CA 1
ATOM 1508 C C . VAL A 1 198 ? 0.856 6.359 23.188 1 97.94 198 VAL A C 1
ATOM 1510 O O . VAL A 1 198 ? -0.328 6.68 23.328 1 97.94 198 VAL A O 1
ATOM 1513 N N . LYS A 1 199 ? 1.565 5.867 24.188 1 95.25 199 LYS A N 1
ATOM 1514 C CA . LYS A 1 199 ? 0.989 5.617 25.5 1 95.25 199 LYS A CA 1
ATOM 1515 C C . LYS A 1 199 ? 0.637 6.926 26.203 1 95.25 199 LYS A C 1
ATOM 1517 O O . LYS A 1 199 ? -0.452 7.062 26.766 1 95.25 199 LYS A O 1
ATOM 1522 N N . SER A 1 200 ? 1.592 7.875 26.109 1 96.19 200 SER A N 1
ATOM 1523 C CA . SER A 1 200 ? 1.366 9.172 26.734 1 96.19 200 SER A CA 1
ATOM 1524 C C . SER A 1 200 ? 0.187 9.898 26.094 1 96.19 200 SER A C 1
ATOM 1526 O O . SER A 1 200 ? -0.534 10.641 26.766 1 96.19 200 SER A O 1
ATOM 1528 N N . LEU A 1 201 ? -0.076 9.664 24.844 1 97.56 201 LEU A N 1
ATOM 1529 C CA . LEU A 1 201 ? -1.205 10.266 24.141 1 97.56 201 LEU A CA 1
ATOM 1530 C C . LEU A 1 201 ? -2.518 9.617 24.578 1 97.56 201 LEU A C 1
ATOM 1532 O O . LEU A 1 201 ? -3.592 10.188 24.375 1 97.56 201 LEU A O 1
ATOM 1536 N N . GLY A 1 202 ? -2.436 8.414 25.125 1 96.38 202 GLY A N 1
ATOM 1537 C CA . GLY A 1 202 ? -3.635 7.648 25.422 1 96.38 202 GLY A CA 1
ATOM 1538 C C . GLY A 1 202 ? -4.293 7.066 24.188 1 96.38 202 GLY A C 1
ATOM 1539 O O . GLY A 1 202 ? -5.477 6.715 24.219 1 96.38 202 GLY A O 1
ATOM 1540 N N . ALA A 1 203 ? -3.592 7.008 23.094 1 98 203 ALA A N 1
ATOM 1541 C CA . ALA A 1 203 ? -4.141 6.531 21.828 1 98 203 ALA A CA 1
ATOM 1542 C C . ALA A 1 203 ? -4.113 5.004 21.766 1 98 203 ALA A C 1
ATOM 1544 O O . ALA A 1 203 ? -3.232 4.367 22.344 1 98 203 ALA A O 1
ATOM 1545 N N . ASP A 1 204 ? -5.09 4.398 21.109 1 98.19 204 ASP A N 1
ATOM 1546 C CA . ASP A 1 204 ? -5.031 2.982 20.766 1 98.19 204 ASP A CA 1
ATOM 1547 C C . ASP A 1 204 ? -4.113 2.75 19.562 1 98.19 204 ASP A C 1
ATOM 1549 O O . ASP A 1 204 ? -3.477 1.698 19.453 1 98.19 204 ASP A O 1
ATOM 1553 N N . ALA A 1 205 ? -4.051 3.723 18.672 1 98.62 205 ALA A N 1
ATOM 1554 C CA . ALA A 1 205 ? -3.168 3.646 17.516 1 98.62 205 ALA A CA 1
ATOM 1555 C C . ALA A 1 205 ? -2.869 5.035 16.953 1 98.62 205 ALA A C 1
ATOM 1557 O O . ALA A 1 205 ? -3.65 5.969 17.156 1 98.62 205 ALA A O 1
ATOM 1558 N N . VAL A 1 206 ? -1.749 5.156 16.281 1 98.88 206 VAL A N 1
ATOM 1559 C CA . VAL A 1 206 ? -1.412 6.383 15.578 1 98.88 206 VAL A CA 1
ATOM 1560 C C . VAL A 1 206 ? -0.973 6.055 14.148 1 98.88 206 VAL A C 1
ATOM 1562 O O . VAL A 1 206 ? -0.385 5 13.906 1 98.88 206 VAL A O 1
ATOM 1565 N N . THR A 1 207 ? -1.266 6.918 13.195 1 98.88 207 THR A N 1
ATOM 1566 C CA . THR A 1 207 ? -0.846 6.812 11.805 1 98.88 207 THR A CA 1
ATOM 1567 C C . THR A 1 207 ? 0.45 7.586 11.57 1 98.88 207 THR A C 1
ATOM 1569 O O . THR A 1 207 ? 0.538 8.773 11.891 1 98.88 207 THR A O 1
ATOM 1572 N N . VAL A 1 208 ? 1.427 6.91 10.961 1 98.69 208 VAL A N 1
ATOM 1573 C CA . VAL A 1 208 ? 2.744 7.484 10.703 1 98.69 208 VAL A CA 1
ATOM 1574 C C . VAL A 1 208 ? 3.027 7.48 9.203 1 98.69 208 VAL A C 1
ATOM 1576 O O . VAL A 1 208 ? 2.662 6.535 8.5 1 98.69 208 VAL A O 1
ATOM 1579 N N . VAL A 1 209 ? 3.648 8.539 8.727 1 98.5 209 VAL A N 1
ATOM 1580 C CA . VAL A 1 209 ? 3.99 8.672 7.312 1 98.5 209 VAL A CA 1
ATOM 1581 C C . VAL A 1 209 ? 5.477 8.984 7.168 1 98.5 209 VAL A C 1
ATOM 1583 O O . VAL A 1 209 ? 5.965 9.969 7.723 1 98.5 209 VAL A O 1
ATOM 1586 N N . GLY A 1 210 ? 6.188 8.234 6.367 1 98.62 210 GLY A N 1
ATOM 1587 C CA . GLY A 1 210 ? 7.637 8.336 6.27 1 98.62 210 GLY A CA 1
ATOM 1588 C C . GLY A 1 210 ? 8.102 9.602 5.574 1 98.62 210 GLY A C 1
ATOM 1589 O O . GLY A 1 210 ? 9.008 10.289 6.059 1 98.62 210 GLY A O 1
ATOM 1590 N N . HIS A 1 211 ? 7.434 10 4.5 1 98.12 211 HIS A N 1
ATOM 1591 C CA . HIS A 1 211 ? 7.949 11.07 3.654 1 98.12 211 HIS A CA 1
ATOM 1592 C C . HIS A 1 211 ? 7.691 12.438 4.273 1 98.12 211 HIS A C 1
ATOM 1594 O O . HIS A 1 211 ? 7.922 13.469 3.635 1 98.12 211 HIS A O 1
ATOM 1600 N N . LYS A 1 212 ? 7.219 12.492 5.555 1 98.25 212 LYS A N 1
ATOM 1601 C CA . LYS A 1 212 ? 7.051 13.758 6.27 1 98.25 212 LYS A CA 1
ATOM 1602 C C . LYS A 1 212 ? 8.211 14 7.23 1 98.25 212 LYS A C 1
ATOM 1604 O O . LYS A 1 212 ? 8.312 15.078 7.82 1 98.25 212 LYS A O 1
ATOM 1609 N N . PHE A 1 213 ? 9.062 13.023 7.379 1 98 213 PHE A N 1
ATOM 1610 C CA . PHE A 1 213 ? 10.211 13.227 8.25 1 98 213 PHE A CA 1
ATOM 1611 C C . PHE A 1 213 ? 11.461 12.57 7.66 1 98 213 PHE A C 1
ATOM 1613 O O . PHE A 1 213 ? 12.172 11.852 8.359 1 98 213 PHE A O 1
ATOM 1620 N N . TYR A 1 214 ? 11.648 12.789 6.359 1 98.56 214 TYR A N 1
ATOM 1621 C CA . TYR A 1 214 ? 12.852 12.516 5.59 1 98.56 214 TYR A CA 1
ATOM 1622 C C . TYR A 1 214 ? 13.016 11.023 5.336 1 98.56 214 TYR A C 1
ATOM 1624 O O . TYR A 1 214 ? 14.133 10.523 5.219 1 98.56 214 TYR A O 1
ATOM 1632 N N . GLY A 1 215 ? 11.938 10.281 5.355 1 98.69 215 GLY A N 1
ATOM 1633 C CA . GLY A 1 215 ? 11.867 8.875 4.988 1 98.69 215 GLY A CA 1
ATOM 1634 C C . GLY A 1 215 ? 11.195 8.641 3.648 1 98.69 215 GLY A C 1
ATOM 1635 O O . GLY A 1 215 ? 10.938 9.586 2.904 1 98.69 215 GLY A O 1
ATOM 1636 N N . PRO A 1 216 ? 10.977 7.363 3.312 1 98.44 216 PRO A N 1
ATOM 1637 C CA . PRO A 1 216 ? 10.367 7.008 2.027 1 98.44 216 PRO A CA 1
ATOM 1638 C C . PRO A 1 216 ? 8.844 7.07 2.061 1 98.44 216 PRO A C 1
ATOM 1640 O O . PRO A 1 216 ? 8.258 7.453 3.078 1 98.44 216 PRO A O 1
ATOM 1643 N N . ARG A 1 217 ? 8.234 6.781 0.854 1 96.75 217 ARG A N 1
ATOM 1644 C CA . ARG A 1 217 ? 6.789 6.855 0.658 1 96.75 217 ARG A CA 1
ATOM 1645 C C . ARG A 1 217 ? 6.094 5.621 1.224 1 96.75 217 ARG A C 1
ATOM 1647 O O . ARG A 1 217 ? 5.555 4.809 0.472 1 96.75 217 ARG A O 1
ATOM 1654 N N . ASN A 1 218 ? 6.078 5.332 2.416 1 97.62 218 ASN A N 1
ATOM 1655 C CA . ASN A 1 218 ? 5.32 4.336 3.17 1 97.62 218 ASN A CA 1
ATOM 1656 C C . ASN A 1 218 ? 4.949 4.852 4.559 1 97.62 218 ASN A C 1
ATOM 1658 O O . ASN A 1 218 ? 4.992 6.055 4.812 1 97.62 218 ASN A O 1
ATOM 1662 N N . GLY A 1 219 ? 4.402 4.031 5.336 1 98.12 219 GLY A N 1
ATOM 1663 C CA . GLY A 1 219 ? 4.012 4.387 6.691 1 98.12 219 GLY A CA 1
ATOM 1664 C C . GLY A 1 219 ? 3.807 3.184 7.59 1 98.12 219 GLY A C 1
ATOM 1665 O O . GLY A 1 219 ? 4.426 2.139 7.387 1 98.12 219 GLY A O 1
ATOM 1666 N N . ALA A 1 220 ? 3.135 3.432 8.602 1 98.75 220 ALA A N 1
ATOM 1667 C CA . ALA A 1 220 ? 2.807 2.412 9.594 1 98.75 220 ALA A CA 1
ATOM 1668 C C . ALA A 1 220 ? 1.585 2.816 10.414 1 98.75 220 ALA A C 1
ATOM 1670 O O . ALA A 1 220 ? 1.277 4.004 10.531 1 98.75 220 ALA A O 1
ATOM 1671 N N . LEU A 1 221 ? 0.869 1.905 10.773 1 98.81 221 LEU A N 1
ATOM 1672 C CA . LEU A 1 221 ? -0.088 2.027 11.867 1 98.81 221 LEU A CA 1
ATOM 1673 C C . LEU A 1 221 ? 0.488 1.454 13.156 1 98.81 221 LEU A C 1
ATOM 1675 O O . LEU A 1 221 ? 0.79 0.26 13.234 1 98.81 221 LEU A O 1
ATOM 1679 N N . ILE A 1 222 ? 0.689 2.295 14.117 1 98.69 222 ILE A N 1
ATOM 1680 C CA . ILE A 1 222 ? 1.34 1.89 15.359 1 98.69 222 ILE A CA 1
ATOM 1681 C C . ILE A 1 222 ? 0.297 1.74 16.469 1 98.69 222 ILE A C 1
ATOM 1683 O O . ILE A 1 222 ? -0.378 2.707 16.828 1 98.69 222 ILE A O 1
ATOM 1687 N N . PHE A 1 223 ? 0.235 0.577 17.016 1 98.06 223 PHE A N 1
ATOM 1688 C CA . PHE A 1 223 ? -0.762 0.247 18.016 1 98.06 223 PHE A CA 1
ATOM 1689 C C . PHE A 1 223 ? -0.171 0.36 19.422 1 98.06 223 PHE A C 1
ATOM 1691 O O . PHE A 1 223 ? 0.998 0.03 19.641 1 98.06 223 PHE A O 1
ATOM 1698 N N . ASN A 1 224 ? -0.995 0.783 20.281 1 95.62 224 ASN A N 1
ATOM 1699 C CA . ASN A 1 224 ? -0.718 0.638 21.703 1 95.62 224 ASN A CA 1
ATOM 1700 C C . ASN A 1 224 ? -0.859 -0.812 22.156 1 95.62 224 ASN A C 1
ATOM 1702 O O . ASN A 1 224 ? -1.948 -1.386 22.078 1 95.62 224 ASN A O 1
ATOM 1706 N N . PRO A 1 225 ? 0.16 -1.404 22.547 1 85.69 225 PRO A N 1
ATOM 1707 C CA . PRO A 1 225 ? 0.096 -2.814 22.938 1 85.69 225 PRO A CA 1
ATOM 1708 C C . PRO A 1 225 ? -0.945 -3.082 24.016 1 85.69 225 PRO A C 1
ATOM 1710 O O . PRO A 1 225 ? -1.442 -4.203 24.141 1 85.69 225 PRO A O 1
ATOM 1713 N N . GLU A 1 226 ? -1.264 -2.146 24.812 1 83.94 226 GLU A N 1
ATOM 1714 C CA . GLU A 1 226 ? -2.219 -2.293 25.906 1 83.94 226 GLU A CA 1
ATOM 1715 C C . GLU A 1 226 ? -3.643 -2.01 25.438 1 83.94 226 GLU A C 1
ATOM 1717 O O . GLU A 1 226 ? -4.598 -2.158 26.203 1 83.94 226 GLU A O 1
ATOM 1722 N N . GLY A 1 227 ? -3.752 -1.741 24.188 1 82.62 227 GLY A N 1
ATOM 1723 C CA . GLY A 1 227 ? -5.062 -1.365 23.688 1 82.62 227 GLY A CA 1
ATOM 1724 C C . GLY A 1 227 ? -5.664 -2.398 22.75 1 82.62 227 GLY A C 1
ATOM 1725 O O . GLY A 1 227 ? -5.07 -3.453 22.516 1 82.62 227 GLY A O 1
ATOM 1726 N N . ILE A 1 228 ? -6.816 -2.102 22.344 1 88.62 228 ILE A N 1
ATOM 1727 C CA . ILE A 1 228 ? -7.508 -2.932 21.359 1 88.62 228 ILE A CA 1
ATOM 1728 C C . ILE A 1 228 ? -6.945 -2.662 19.969 1 88.62 228 ILE A C 1
ATOM 1730 O O . ILE A 1 228 ? -6.363 -1.603 19.719 1 88.62 228 ILE A O 1
ATOM 1734 N N . ARG A 1 229 ? -7.027 -3.715 19.109 1 93.69 229 ARG A N 1
ATOM 1735 C CA . ARG A 1 229 ? -6.625 -3.543 17.719 1 93.69 229 ARG A CA 1
ATOM 1736 C C . ARG A 1 229 ? -7.824 -3.672 16.781 1 93.69 229 ARG A C 1
ATOM 1738 O O . ARG A 1 229 ? -8.758 -4.426 17.062 1 93.69 229 ARG A O 1
ATOM 1745 N N . VAL A 1 230 ? -7.785 -2.895 15.82 1 96.44 230 VAL A N 1
ATOM 1746 C CA . VAL A 1 230 ? -8.797 -3.053 14.781 1 96.44 230 VAL A CA 1
ATOM 1747 C C . VAL A 1 230 ? -8.398 -4.18 13.836 1 96.44 230 VAL A C 1
ATOM 1749 O O . VAL A 1 230 ? -7.203 -4.418 13.617 1 96.44 230 VAL A O 1
ATOM 1752 N N . PRO A 1 231 ? -9.391 -4.926 13.305 1 97.38 231 PRO A N 1
ATOM 1753 C CA . PRO A 1 231 ? -9.062 -6.02 12.383 1 97.38 231 PRO A CA 1
ATOM 1754 C C . PRO A 1 231 ? -8.43 -5.531 11.086 1 97.38 231 PRO A C 1
ATOM 1756 O O . PRO A 1 231 ? -8.633 -4.379 10.688 1 97.38 231 PRO A O 1
ATOM 1759 N N . PRO A 1 232 ? -7.734 -6.41 10.367 1 98.12 232 PRO A N 1
ATOM 1760 C CA . PRO A 1 232 ? -7.074 -6.031 9.117 1 98.12 232 PRO A CA 1
ATOM 1761 C C . PRO A 1 232 ? -8.062 -5.609 8.031 1 98.12 232 PRO A C 1
ATOM 1763 O O . PRO A 1 232 ? -9.141 -6.188 7.922 1 98.12 232 PRO A O 1
ATOM 1766 N N . MET A 1 233 ? -7.625 -4.598 7.301 1 98.31 233 MET A N 1
ATOM 1767 C CA . MET A 1 233 ? -8.406 -4.156 6.148 1 98.31 233 MET A CA 1
ATOM 1768 C C . MET A 1 233 ? -8.055 -4.965 4.906 1 98.31 233 MET A C 1
ATOM 1770 O O . MET A 1 233 ? -8.945 -5.398 4.172 1 98.31 233 MET A O 1
ATOM 1774 N N . LEU A 1 234 ? -6.781 -5.18 4.664 1 98.56 234 LEU A N 1
ATOM 1775 C CA . LEU A 1 234 ? -6.309 -5.988 3.545 1 98.56 234 LEU A CA 1
ATOM 1776 C C . LEU A 1 234 ? -6.098 -7.438 3.975 1 98.56 234 LEU A C 1
ATOM 1778 O O . LEU A 1 234 ? -5.344 -7.707 4.914 1 98.56 234 LEU A O 1
ATOM 1782 N N . LEU A 1 235 ? -6.762 -8.328 3.299 1 98.62 235 LEU A N 1
ATOM 1783 C CA . LEU A 1 235 ? -6.68 -9.75 3.615 1 98.62 235 LEU A CA 1
ATOM 1784 C C . LEU A 1 235 ? -5.98 -10.516 2.498 1 98.62 235 LEU A C 1
ATOM 1786 O O . LEU A 1 235 ? -6.074 -10.141 1.328 1 98.62 235 LEU A O 1
ATOM 1790 N N . GLY A 1 236 ? -5.289 -11.562 2.834 1 97.38 236 GLY A N 1
ATOM 1791 C CA . GLY A 1 236 ? -4.562 -12.391 1.884 1 97.38 236 GLY A CA 1
ATOM 1792 C C . GLY A 1 236 ? -3.59 -13.344 2.547 1 97.38 236 GLY A C 1
ATOM 1793 O O . GLY A 1 236 ? -3.984 -14.172 3.373 1 97.38 236 GLY A O 1
ATOM 1794 N N . GLY A 1 237 ? -2.242 -13.133 2.363 1 93.56 237 GLY A N 1
ATOM 1795 C CA . GLY A 1 237 ? -1.199 -14.07 2.732 1 93.56 237 GLY A CA 1
ATOM 1796 C C . GLY A 1 237 ? -0.788 -13.969 4.188 1 93.56 237 GLY A C 1
ATOM 1797 O O . GLY A 1 237 ? 0.108 -14.688 4.641 1 93.56 237 GLY A O 1
ATOM 1798 N N . ASN A 1 238 ? -1.346 -13.008 4.953 1 91.94 238 ASN A N 1
ATOM 1799 C CA . ASN A 1 238 ? -1.198 -12.906 6.398 1 91.94 238 ASN A CA 1
ATOM 1800 C C . ASN A 1 238 ? 0.167 -12.352 6.789 1 91.94 238 ASN A C 1
ATOM 1802 O O . ASN A 1 238 ? 0.689 -12.664 7.859 1 91.94 238 ASN A O 1
ATOM 1806 N N . GLN A 1 239 ? 0.818 -11.672 5.914 1 92.69 239 GLN A N 1
ATOM 1807 C CA . GLN A 1 239 ? 2.039 -10.961 6.281 1 92.69 239 GLN A CA 1
ATOM 1808 C C . GLN A 1 239 ? 1.801 -10.039 7.477 1 92.69 239 GLN A C 1
ATOM 1810 O O . GLN A 1 239 ? 0.657 -9.82 7.883 1 92.69 239 GLN A O 1
ATOM 1815 N N . GLU A 1 240 ? 2.896 -9.523 8.125 1 96.31 240 GLU A N 1
ATOM 1816 C CA . GLU A 1 240 ? 2.807 -8.633 9.273 1 96.31 240 GLU A CA 1
ATOM 1817 C C . GLU A 1 240 ? 2.018 -9.273 10.406 1 96.31 240 GLU A C 1
ATOM 1819 O O . GLU A 1 240 ? 1.118 -8.648 10.977 1 96.31 240 GLU A O 1
ATOM 1824 N N . SER A 1 241 ? 2.242 -10.562 10.609 1 93.81 241 SER A N 1
ATOM 1825 C CA . SER A 1 241 ? 1.619 -11.336 11.672 1 93.81 241 SER A CA 1
ATOM 1826 C C . SER A 1 241 ? 0.103 -11.383 11.516 1 93.81 241 SER A C 1
ATOM 1828 O O . SER A 1 241 ? -0.63 -11.367 12.508 1 93.81 241 SER A O 1
ATOM 1830 N N . GLY A 1 242 ? -0.318 -11.281 10.266 1 95.94 242 GLY A N 1
ATOM 1831 C CA . GLY A 1 242 ? -1.737 -11.391 9.969 1 95.94 242 GLY A CA 1
ATOM 1832 C C . GLY A 1 242 ? -2.461 -10.055 10 1 95.94 242 GLY A C 1
ATOM 1833 O O . GLY A 1 242 ? -3.654 -9.984 9.695 1 95.94 242 GLY A O 1
ATOM 1834 N N . TRP A 1 243 ? -1.723 -8.922 10.195 1 96.69 243 TRP A N 1
ATOM 1835 C CA . TRP A 1 243 ? -2.379 -7.637 10.414 1 96.69 243 TRP A CA 1
ATOM 1836 C C . TRP A 1 243 ? -2.477 -6.844 9.117 1 96.69 243 TRP A C 1
ATOM 1838 O O . TRP A 1 243 ? -3.328 -5.961 8.984 1 96.69 243 TRP A O 1
ATOM 1848 N N . ARG A 1 244 ? -1.574 -7.117 8.234 1 97.88 244 ARG A N 1
ATOM 1849 C CA . ARG A 1 244 ? -1.587 -6.441 6.945 1 97.88 244 ARG A CA 1
ATOM 1850 C C . ARG A 1 244 ? -1.008 -7.336 5.852 1 97.88 244 ARG A C 1
ATOM 1852 O O . ARG A 1 244 ? 0.203 -7.336 5.621 1 97.88 244 ARG A O 1
ATOM 1859 N N . SER A 1 245 ? -1.875 -7.941 5.07 1 98.06 245 SER A N 1
ATOM 1860 C CA . SER A 1 245 ? -1.459 -8.867 4.027 1 98.06 245 SER A CA 1
ATOM 1861 C C . SER A 1 245 ? -0.777 -8.141 2.875 1 98.06 245 SER A C 1
ATOM 1863 O O . SER A 1 245 ? -1.027 -6.949 2.652 1 98.06 245 SER A O 1
ATOM 1865 N N . GLY A 1 246 ? 0.056 -8.883 2.096 1 96.69 246 GLY A N 1
ATOM 1866 C CA . GLY A 1 246 ? 0.894 -8.391 1.015 1 96.69 246 GLY A CA 1
ATOM 1867 C C . GLY A 1 246 ? 2.377 -8.492 1.312 1 96.69 246 GLY A C 1
ATOM 1868 O O . GLY A 1 246 ? 2.826 -8.117 2.396 1 96.69 246 GLY A O 1
ATOM 1869 N N . THR A 1 247 ? 3.096 -8.977 0.383 1 95.69 247 THR A N 1
ATOM 1870 C CA . THR A 1 247 ? 4.531 -9.141 0.581 1 95.69 247 THR A CA 1
ATOM 1871 C C . THR A 1 247 ? 5.176 -7.824 0.995 1 95.69 247 THR A C 1
ATOM 1873 O O . THR A 1 247 ? 4.941 -6.789 0.369 1 95.69 247 THR A O 1
ATOM 1876 N N . GLU A 1 248 ? 5.953 -7.875 2.027 1 97.38 248 GLU A N 1
ATOM 1877 C CA . GLU A 1 248 ? 6.547 -6.676 2.611 1 97.38 248 GLU A CA 1
ATOM 1878 C C . GLU A 1 248 ? 7.527 -6.02 1.644 1 97.38 248 GLU A C 1
ATOM 1880 O O . GLU A 1 248 ? 8.312 -6.707 0.98 1 97.38 248 GLU A O 1
ATOM 1885 N N . ASN A 1 249 ? 7.402 -4.75 1.504 1 97.94 249 ASN A N 1
ATOM 1886 C CA . ASN A 1 249 ? 8.344 -3.971 0.709 1 97.94 249 ASN A CA 1
ATOM 1887 C C . ASN A 1 249 ? 9.633 -3.691 1.481 1 97.94 249 ASN A C 1
ATOM 1889 O O . ASN A 1 249 ? 9.844 -2.572 1.949 1 97.94 249 ASN A O 1
ATOM 1893 N N . THR A 1 250 ? 10.508 -4.637 1.524 1 98.62 250 THR A N 1
ATOM 1894 C CA . THR A 1 250 ? 11.656 -4.688 2.424 1 98.62 250 THR A CA 1
ATOM 1895 C C . THR A 1 250 ? 12.508 -3.432 2.281 1 98.62 250 THR A C 1
ATOM 1897 O O . THR A 1 250 ? 12.797 -2.756 3.27 1 98.62 250 THR A O 1
ATOM 1900 N N . PRO A 1 251 ? 12.945 -3.006 1.06 1 98.75 251 PRO A N 1
ATOM 1901 C CA . PRO A 1 251 ? 13.836 -1.849 0.983 1 98.75 251 PRO A CA 1
ATOM 1902 C C . PRO A 1 251 ? 13.195 -0.568 1.509 1 98.75 251 PRO A C 1
ATOM 1904 O O . PRO A 1 251 ? 13.852 0.231 2.176 1 98.75 251 PRO A O 1
ATOM 1907 N N . ILE A 1 252 ? 11.898 -0.361 1.252 1 98.81 252 ILE A N 1
ATOM 1908 C CA . ILE A 1 252 ? 11.211 0.853 1.678 1 98.81 252 ILE A CA 1
ATOM 1909 C C . ILE A 1 252 ? 10.992 0.818 3.189 1 98.81 252 ILE A C 1
ATOM 1911 O O . ILE A 1 252 ? 11.109 1.843 3.863 1 98.81 252 ILE A O 1
ATOM 1915 N N . ILE A 1 253 ? 10.68 -0.404 3.703 1 98.88 253 ILE A N 1
ATOM 1916 C CA . ILE A 1 253 ? 10.539 -0.584 5.145 1 98.88 253 ILE A CA 1
ATOM 1917 C C . ILE A 1 253 ? 11.867 -0.277 5.836 1 98.88 253 ILE A C 1
ATOM 1919 O O . ILE A 1 253 ? 11.891 0.424 6.852 1 98.88 253 ILE A O 1
ATOM 1923 N N . VAL A 1 254 ? 12.945 -0.766 5.266 1 98.94 254 VAL A N 1
ATOM 1924 C CA . VAL A 1 254 ? 14.281 -0.503 5.801 1 98.94 254 VAL A CA 1
ATOM 1925 C C . VAL A 1 254 ? 14.547 1 5.801 1 98.94 254 VAL A C 1
ATOM 1927 O O . VAL A 1 254 ? 15.094 1.54 6.762 1 98.94 254 VAL A O 1
ATOM 1930 N N . GLY A 1 255 ? 14.148 1.643 4.75 1 98.94 255 GLY A N 1
ATOM 1931 C CA . GLY A 1 255 ? 14.289 3.088 4.68 1 98.94 255 GLY A CA 1
ATOM 1932 C C . GLY A 1 255 ? 13.539 3.814 5.781 1 98.94 255 GLY A C 1
ATOM 1933 O O . GLY A 1 255 ? 14.062 4.746 6.391 1 98.94 255 GLY A O 1
ATOM 1934 N N . LEU A 1 256 ? 12.32 3.438 6.008 1 98.94 256 LEU A N 1
ATOM 1935 C CA . LEU A 1 256 ? 11.523 4.047 7.07 1 98.94 256 LEU A CA 1
ATOM 1936 C C . LEU A 1 256 ? 12.172 3.828 8.43 1 98.94 256 LEU A C 1
ATOM 1938 O O . LEU A 1 256 ? 12.203 4.738 9.266 1 98.94 256 LEU A O 1
ATOM 1942 N N . GLY A 1 257 ? 12.648 2.584 8.633 1 98.94 257 GLY A N 1
ATOM 1943 C CA . GLY A 1 257 ? 13.391 2.303 9.852 1 98.94 257 GLY A CA 1
ATOM 1944 C C . GLY A 1 257 ? 14.594 3.205 10.039 1 98.94 257 GLY A C 1
ATOM 1945 O O . GLY A 1 257 ? 14.844 3.697 11.141 1 98.94 257 GLY A O 1
ATOM 1946 N N . GLU A 1 258 ? 15.328 3.438 8.961 1 98.94 258 GLU A N 1
ATOM 1947 C CA . GLU A 1 258 ? 16.516 4.289 9.016 1 98.94 258 GLU A CA 1
ATOM 1948 C C . GLU A 1 258 ? 16.141 5.73 9.352 1 98.94 258 GLU A C 1
ATOM 1950 O O . GLU A 1 258 ? 16.844 6.398 10.109 1 98.94 258 GLU A O 1
ATOM 1955 N N . ALA A 1 259 ? 15.047 6.227 8.781 1 98.88 259 ALA A N 1
ATOM 1956 C CA . ALA A 1 259 ? 14.562 7.566 9.117 1 98.88 259 ALA A CA 1
ATOM 1957 C C . ALA A 1 259 ? 14.258 7.684 10.609 1 98.88 259 ALA A C 1
ATOM 1959 O O . ALA A 1 259 ? 14.602 8.68 11.242 1 98.88 259 ALA A O 1
ATOM 1960 N N . ALA A 1 260 ? 13.602 6.664 11.141 1 98.88 260 ALA A N 1
ATOM 1961 C CA . ALA A 1 260 ? 13.281 6.641 12.562 1 98.88 260 ALA A CA 1
ATOM 1962 C C . ALA A 1 260 ? 14.555 6.602 13.414 1 98.88 260 ALA A C 1
ATOM 1964 O O . ALA A 1 260 ? 14.648 7.301 14.422 1 98.88 260 ALA A O 1
ATOM 1965 N N . ARG A 1 261 ? 15.5 5.77 13 1 98.81 261 ARG A N 1
ATOM 1966 C CA . ARG A 1 261 ? 16.766 5.672 13.727 1 98.81 261 ARG A CA 1
ATOM 1967 C C . ARG A 1 261 ? 17.453 7.027 13.797 1 98.81 261 ARG A C 1
ATOM 1969 O O . ARG A 1 261 ? 17.922 7.434 14.859 1 98.81 261 ARG A O 1
ATOM 1976 N N . ILE A 1 262 ? 17.516 7.707 12.695 1 98.56 262 ILE A N 1
ATOM 1977 C CA . ILE A 1 262 ? 18.156 9.016 12.602 1 98.56 262 ILE A CA 1
ATOM 1978 C C . ILE A 1 262 ? 17.453 10 13.531 1 98.56 262 ILE A C 1
ATOM 1980 O O . ILE A 1 262 ? 18.109 10.758 14.25 1 98.56 262 ILE A O 1
ATOM 1984 N N . TYR A 1 263 ? 16.141 10.031 13.562 1 98.5 263 TYR A N 1
ATOM 1985 C CA . TYR A 1 263 ? 15.391 10.906 14.453 1 98.5 263 TYR A CA 1
ATOM 1986 C C . TYR A 1 263 ? 15.688 10.578 15.914 1 98.5 263 TYR A C 1
ATOM 1988 O O . TYR A 1 263 ? 15.891 11.477 16.734 1 98.5 263 TYR A O 1
ATOM 1996 N N . ASN A 1 264 ? 15.672 9.25 16.219 1 98.25 264 ASN A N 1
ATOM 1997 C CA . ASN A 1 264 ? 15.906 8.812 17.594 1 98.25 264 ASN A CA 1
ATOM 1998 C C . ASN A 1 264 ? 17.234 9.336 18.125 1 98.25 264 ASN A C 1
ATOM 2000 O O . ASN A 1 264 ? 17.344 9.672 19.312 1 98.25 264 ASN A O 1
ATOM 2004 N N . GLU A 1 265 ? 18.188 9.477 17.312 1 97.62 265 GLU A N 1
ATOM 2005 C CA . GLU A 1 265 ? 19.531 9.883 17.719 1 97.62 265 GLU A CA 1
ATOM 2006 C C . GLU A 1 265 ? 19.625 11.398 17.875 1 97.62 265 GLU A C 1
ATOM 2008 O O . GLU A 1 265 ? 20.5 11.898 18.578 1 97.62 265 GLU A O 1
ATOM 2013 N N . ASN A 1 266 ? 18.656 12.156 17.266 1 95.75 266 ASN A N 1
ATOM 2014 C CA . ASN A 1 266 ? 18.844 13.602 17.156 1 95.75 266 ASN A CA 1
ATOM 2015 C C . ASN A 1 266 ? 17.578 14.359 17.562 1 95.75 266 ASN A C 1
ATOM 2017 O O . ASN A 1 266 ? 17.438 15.555 17.281 1 95.75 266 ASN A O 1
ATOM 2021 N N . SER A 1 267 ? 16.672 13.758 18.219 1 93.75 267 SER A N 1
ATOM 2022 C CA . SER A 1 267 ? 15.32 14.266 18.391 1 93.75 267 SER A CA 1
ATOM 2023 C C . SER A 1 267 ? 15.328 15.648 19.047 1 93.75 267 SER A C 1
ATOM 2025 O O . SER A 1 267 ? 14.688 16.578 18.547 1 93.75 267 SER A O 1
ATOM 2027 N N . GLU A 1 268 ? 16.062 15.867 20.125 1 91.5 268 GLU A N 1
ATOM 2028 C CA . GLU A 1 268 ? 16.078 17.141 20.828 1 91.5 268 GLU A CA 1
ATOM 2029 C C . GLU A 1 268 ? 16.672 18.25 19.969 1 91.5 268 GLU A C 1
ATOM 2031 O O . GLU A 1 268 ? 16.125 19.359 19.922 1 91.5 268 GLU A O 1
ATOM 2036 N N . ASN A 1 269 ? 17.688 17.969 19.312 1 95.81 269 ASN A N 1
ATOM 2037 C CA . ASN A 1 269 ? 18.328 18.953 18.453 1 95.81 269 ASN A CA 1
ATOM 2038 C C . ASN A 1 269 ? 17.438 19.312 17.266 1 95.81 269 ASN A C 1
ATOM 2040 O O . ASN A 1 269 ? 17.375 20.484 16.859 1 95.81 269 ASN A O 1
ATOM 2044 N N . ILE A 1 270 ? 16.734 18.344 16.703 1 97.38 270 ILE A N 1
ATOM 2045 C CA . ILE A 1 270 ? 15.859 18.578 15.555 1 97.38 270 ILE A CA 1
ATOM 2046 C C . ILE A 1 270 ? 14.75 19.547 15.938 1 97.38 270 ILE A C 1
ATOM 2048 O O . ILE A 1 270 ? 14.539 20.562 15.242 1 97.38 270 ILE A O 1
ATOM 2052 N N . GLU A 1 271 ? 14.062 19.312 17 1 97.38 271 GLU A N 1
ATOM 2053 C CA . GLU A 1 271 ? 12.977 20.188 17.438 1 97.38 271 GLU A CA 1
ATOM 2054 C C . GLU A 1 271 ? 13.477 21.609 17.688 1 97.38 271 GLU A C 1
ATOM 2056 O O . GLU A 1 271 ? 12.812 22.578 17.328 1 97.38 271 GLU A O 1
ATOM 2061 N N . LYS A 1 272 ? 14.641 21.75 18.297 1 97.31 272 LYS A N 1
ATOM 2062 C CA . LYS A 1 272 ? 15.219 23.047 18.641 1 97.31 272 LYS A CA 1
ATOM 2063 C C . LYS A 1 272 ? 15.539 23.844 17.375 1 97.31 272 LYS A C 1
ATOM 2065 O O . LYS A 1 272 ? 15.227 25.031 17.297 1 97.31 272 LYS A O 1
ATOM 2070 N N . VAL A 1 273 ? 16.141 23.156 16.422 1 97.38 273 VAL A N 1
ATOM 2071 C CA . VAL A 1 273 ? 16.562 23.828 15.195 1 97.38 273 VAL A CA 1
ATOM 2072 C C . VAL A 1 273 ? 15.32 24.266 14.406 1 97.38 273 VAL A C 1
ATOM 2074 O O . VAL A 1 273 ? 15.273 25.391 13.891 1 97.38 273 VAL A O 1
ATOM 2077 N N . LEU A 1 274 ? 14.352 23.391 14.305 1 98.38 274 LEU A N 1
ATOM 2078 C CA . LEU A 1 274 ? 13.117 23.734 13.609 1 98.38 274 LEU A CA 1
ATOM 2079 C C . LEU A 1 274 ? 12.414 24.906 14.266 1 98.38 274 LEU A C 1
ATOM 2081 O O . LEU A 1 274 ? 11.992 25.844 13.578 1 98.38 274 LEU A O 1
ATOM 2085 N N . ARG A 1 275 ? 12.352 24.891 15.586 1 98.25 275 ARG A N 1
ATOM 2086 C CA . ARG A 1 275 ? 11.711 25.969 16.328 1 98.25 275 ARG A CA 1
ATOM 2087 C C . ARG A 1 275 ? 12.453 27.297 16.141 1 98.25 275 ARG A C 1
ATOM 2089 O O . ARG A 1 275 ? 11.828 28.344 15.93 1 98.25 275 ARG A O 1
ATOM 2096 N N . TYR A 1 276 ? 13.75 27.234 16.219 1 98.25 276 TYR A N 1
ATOM 2097 C CA . TYR A 1 276 ? 14.555 28.422 16.047 1 98.25 276 TYR A CA 1
ATOM 2098 C C . TYR A 1 276 ? 14.305 29.047 14.672 1 98.25 276 TYR A C 1
ATOM 2100 O O . TYR A 1 276 ? 14.117 30.266 14.562 1 98.25 276 TYR A O 1
ATOM 2108 N N . ASN A 1 277 ? 14.328 28.219 13.648 1 98.38 277 ASN A N 1
ATOM 2109 C CA . ASN A 1 277 ? 14.141 28.703 12.289 1 98.38 277 ASN A CA 1
ATOM 2110 C C . ASN A 1 277 ? 12.758 29.328 12.102 1 98.38 277 ASN A C 1
ATOM 2112 O O . ASN A 1 277 ? 12.633 30.422 11.523 1 98.38 277 ASN A O 1
ATOM 2116 N N . ARG A 1 278 ? 11.695 28.641 12.555 1 98.38 278 ARG A N 1
ATOM 2117 C CA . ARG A 1 278 ? 10.336 29.156 12.453 1 98.38 278 ARG A CA 1
ATOM 2118 C C . ARG A 1 278 ? 10.203 30.484 13.188 1 98.38 278 ARG A C 1
ATOM 2120 O O . ARG A 1 278 ? 9.672 31.453 12.641 1 98.38 278 ARG A O 1
ATOM 2127 N N . ASP A 1 279 ? 10.75 30.578 14.422 1 98.25 279 ASP A N 1
ATOM 2128 C CA . ASP A 1 279 ? 10.656 31.781 15.242 1 98.25 279 ASP A CA 1
ATOM 2129 C C . ASP A 1 279 ? 11.445 32.938 14.625 1 98.25 279 ASP A C 1
ATOM 2131 O O . ASP A 1 279 ? 10.992 34.062 14.625 1 98.25 279 ASP A O 1
ATOM 2135 N N . HIS A 1 280 ? 12.656 32.562 14.117 1 98.38 280 HIS A N 1
ATOM 2136 C CA . HIS A 1 280 ? 13.484 33.562 13.477 1 98.38 280 HIS A CA 1
ATOM 2137 C C . HIS A 1 280 ? 12.773 34.188 12.266 1 98.38 280 HIS A C 1
ATOM 2139 O O . HIS A 1 280 ? 12.773 35.406 12.094 1 98.38 280 HIS A O 1
ATOM 2145 N N . PHE A 1 281 ? 12.203 33.375 11.461 1 98.56 281 PHE A N 1
ATOM 2146 C CA . PHE A 1 281 ? 11.43 33.812 10.305 1 98.56 281 PHE A CA 1
ATOM 2147 C C . PHE A 1 281 ? 10.312 34.75 10.719 1 98.56 281 PHE A C 1
ATOM 2149 O O . PHE A 1 281 ? 10.156 35.844 10.141 1 98.56 281 PHE A O 1
ATOM 2156 N N . GLU A 1 282 ? 9.531 34.375 11.727 1 98.12 282 GLU A N 1
ATOM 2157 C CA . GLU A 1 282 ? 8.383 35.156 12.18 1 98.12 282 GLU A CA 1
ATOM 2158 C C . GLU A 1 282 ? 8.836 36.469 12.805 1 98.12 282 GLU A C 1
ATOM 2160 O O . GLU A 1 282 ? 8.172 37.5 12.633 1 98.12 282 GLU A O 1
ATOM 2165 N N . GLN A 1 283 ? 9.961 36.438 13.469 1 97.62 283 GLN A N 1
ATOM 2166 C CA . GLN A 1 283 ? 10.508 37.656 14.055 1 97.62 283 GLN A CA 1
ATOM 2167 C C . GLN A 1 283 ? 10.914 38.656 12.969 1 97.62 283 GLN A C 1
ATOM 2169 O O . GLN A 1 283 ? 10.695 39.844 13.102 1 97.62 283 GLN A O 1
ATOM 2174 N N . LEU A 1 284 ? 11.523 38.125 11.945 1 97.44 284 LEU A N 1
ATOM 2175 C CA . LEU A 1 284 ? 11.93 38.969 10.836 1 97.44 284 LEU A CA 1
ATOM 2176 C C . LEU A 1 284 ? 10.719 39.594 10.148 1 97.44 284 LEU A C 1
ATOM 2178 O O . LEU A 1 284 ? 10.758 40.75 9.727 1 97.44 284 LEU A O 1
ATOM 2182 N N . LEU A 1 285 ? 9.664 38.812 9.977 1 96.69 285 LEU A N 1
ATOM 2183 C CA . LEU A 1 285 ? 8.453 39.344 9.367 1 96.69 285 LEU A CA 1
ATOM 2184 C C . LEU A 1 285 ? 7.891 40.5 10.195 1 96.69 285 LEU A C 1
ATOM 2186 O O . LEU A 1 285 ? 7.449 41.5 9.648 1 96.69 285 LEU A O 1
ATOM 2190 N N . VAL A 1 286 ? 7.863 40.312 11.516 1 95.38 286 VAL A N 1
ATOM 2191 C CA . VAL A 1 286 ? 7.383 41.375 12.414 1 95.38 286 VAL A CA 1
ATOM 2192 C C . VAL A 1 286 ? 8.25 42.625 12.258 1 95.38 286 VAL A C 1
ATOM 2194 O O . VAL A 1 286 ? 7.734 43.719 12.172 1 95.38 286 VAL A O 1
ATOM 2197 N N . LYS A 1 287 ? 9.461 42.344 12.188 1 94.94 287 LYS A N 1
ATOM 2198 C CA . LYS A 1 287 ? 10.43 43.438 12.117 1 94.94 287 LYS A CA 1
ATOM 2199 C C . LYS A 1 287 ? 10.25 44.25 10.836 1 94.94 287 LYS A C 1
ATOM 2201 O O . LYS A 1 287 ? 10.281 45.5 10.867 1 94.94 287 LYS A O 1
ATOM 2206 N N . TYR A 1 288 ? 9.953 43.594 9.727 1 93.69 288 TYR A N 1
ATOM 2207 C CA . TYR A 1 288 ? 10.07 44.25 8.438 1 93.69 288 TYR A CA 1
ATOM 2208 C C . TYR A 1 288 ? 8.695 44.562 7.852 1 93.69 288 TYR A C 1
ATOM 2210 O O . TYR A 1 288 ? 8.547 45.469 7.023 1 93.69 288 TYR A O 1
ATOM 2218 N N . LEU A 1 289 ? 7.73 43.781 8.273 1 92.5 289 LEU A N 1
ATOM 2219 C CA . LEU A 1 289 ? 6.402 43.969 7.707 1 92.5 289 LEU A CA 1
ATOM 2220 C C . LEU A 1 289 ? 5.461 44.594 8.742 1 92.5 289 LEU A C 1
ATOM 2222 O O . LEU A 1 289 ? 4.363 45.031 8.398 1 92.5 289 LEU A O 1
ATOM 2226 N N . GLN A 1 290 ? 5.895 44.625 9.953 1 88.62 290 GLN A N 1
ATOM 2227 C CA . GLN A 1 290 ? 5.125 45.188 11.055 1 88.62 290 GLN A CA 1
ATOM 2228 C C . GLN A 1 290 ? 3.736 44.562 11.133 1 88.62 290 GLN A C 1
ATOM 2230 O O . GLN A 1 290 ? 3.6 43.375 11.43 1 88.62 290 GLN A O 1
ATOM 2235 N N . ASN A 1 291 ? 2.678 45.281 10.57 1 87.06 291 ASN A N 1
ATOM 2236 C CA . ASN A 1 291 ? 1.314 44.812 10.742 1 87.06 291 ASN A CA 1
ATOM 2237 C C . ASN A 1 291 ? 0.708 44.375 9.414 1 87.06 291 ASN A C 1
ATOM 2239 O O . ASN A 1 291 ? -0.502 44.156 9.312 1 87.06 291 ASN A O 1
ATOM 2243 N N . SER A 1 292 ? 1.551 44.125 8.539 1 93.12 292 SER A N 1
ATOM 2244 C CA . SER A 1 292 ? 1.042 43.812 7.207 1 93.12 292 SER A CA 1
ATOM 2245 C C . SER A 1 292 ? 1.006 42.281 6.973 1 93.12 292 SER A C 1
ATOM 2247 O O . SER A 1 292 ? 0.903 41.844 5.832 1 93.12 292 SER A O 1
ATOM 2249 N N . HIS A 1 293 ? 1.215 41.562 8.039 1 95.12 293 HIS A N 1
ATOM 2250 C CA . HIS A 1 293 ? 1.098 40.094 7.961 1 95.12 293 HIS A CA 1
ATOM 2251 C C . HIS A 1 293 ? 0.391 39.531 9.188 1 95.12 293 HIS A C 1
ATOM 2253 O O . HIS A 1 293 ? 0.279 40.219 10.211 1 95.12 293 HIS A O 1
ATOM 2259 N N . LEU A 1 294 ? -0.172 38.375 9.023 1 96.44 294 LEU A N 1
ATOM 2260 C CA . LEU A 1 294 ? -0.85 37.656 10.102 1 96.44 294 LEU A CA 1
ATOM 2261 C C . LEU A 1 294 ? -0.398 36.219 10.156 1 96.44 294 LEU A C 1
ATOM 2263 O O . LEU A 1 294 ? -0.467 35.5 9.156 1 96.44 294 LEU A O 1
ATOM 2267 N N . ILE A 1 295 ? 0.151 35.812 11.281 1 97.38 295 ILE A N 1
ATOM 2268 C CA . ILE A 1 295 ? 0.449 34.406 11.523 1 97.38 295 ILE A CA 1
ATOM 2269 C C . ILE A 1 295 ? -0.768 33.719 12.133 1 97.38 295 ILE A C 1
ATOM 2271 O O . ILE A 1 295 ? -1.167 34.031 13.258 1 97.38 295 ILE A O 1
ATOM 2275 N N . HIS A 1 296 ? -1.36 32.781 11.391 1 97.31 296 HIS A N 1
ATOM 2276 C CA . HIS A 1 296 ? -2.549 32.125 11.883 1 97.31 296 HIS A CA 1
ATOM 2277 C C . HIS A 1 296 ? -2.258 31.359 13.18 1 97.31 296 HIS A C 1
ATOM 2279 O O . HIS A 1 296 ? -1.276 30.625 13.266 1 97.31 296 HIS A O 1
ATOM 2285 N N . PHE A 1 297 ? -3.088 31.672 14.25 1 98.12 297 PHE A N 1
ATOM 2286 C CA . PHE A 1 297 ? -3.074 30.984 15.531 1 98.12 297 PHE A CA 1
ATOM 2287 C C . PHE A 1 297 ? -1.713 31.125 16.203 1 98.12 297 PHE A C 1
ATOM 2289 O O . PHE A 1 297 ? -1.193 30.156 16.766 1 98.12 297 PHE A O 1
ATOM 2296 N N . HIS A 1 298 ? -1.154 32.25 16.125 1 97.06 298 HIS A N 1
ATOM 2297 C CA . HIS A 1 298 ? 0.182 32.562 16.625 1 97.06 298 HIS A CA 1
ATOM 2298 C C . HIS A 1 298 ? 0.314 32.219 18.094 1 97.06 298 HIS A C 1
ATOM 2300 O O . HIS A 1 298 ? 1.383 31.797 18.547 1 97.06 298 HIS A O 1
ATOM 2306 N N . GLU A 1 299 ? -0.736 32.312 18.875 1 97 299 GLU A N 1
ATOM 2307 C CA . GLU A 1 299 ? -0.68 32.125 20.328 1 97 299 GLU A CA 1
ATOM 2308 C C . GLU A 1 299 ? -0.974 30.672 20.719 1 97 299 GLU A C 1
ATOM 2310 O O . GLU A 1 299 ? -0.87 30.312 21.891 1 97 299 GLU A O 1
ATOM 2315 N N . SER A 1 300 ? -1.346 29.844 19.781 1 98.38 300 SER A N 1
ATOM 2316 C CA . SER A 1 300 ? -1.637 28.438 20.047 1 98.38 300 SER A CA 1
ATOM 2317 C C . SER A 1 300 ? -0.374 27.578 19.953 1 98.38 300 SER A C 1
ATOM 2319 O O . SER A 1 300 ? 0.605 27.984 19.328 1 98.38 300 SER A O 1
ATOM 2321 N N . PRO A 1 301 ? -0.372 26.422 20.672 1 98.38 301 PRO A N 1
ATOM 2322 C CA . PRO A 1 301 ? 0.721 25.484 20.406 1 98.38 301 PRO A CA 1
ATOM 2323 C C . PRO A 1 301 ? 0.772 25.016 18.953 1 98.38 301 PRO A C 1
ATOM 2325 O O . PRO A 1 301 ? -0.251 24.625 18.391 1 98.38 301 PRO A O 1
ATOM 2328 N N . ARG A 1 302 ? 1.913 25.141 18.359 1 98.62 302 ARG A N 1
ATOM 2329 C CA . ARG A 1 302 ? 2.088 24.797 16.953 1 98.62 302 ARG A CA 1
ATOM 2330 C C . ARG A 1 302 ? 3.346 23.953 16.75 1 98.62 302 ARG A C 1
ATOM 2332 O O . ARG A 1 302 ? 4.234 23.938 17.609 1 98.62 302 ARG A O 1
ATOM 2339 N N . LEU A 1 303 ? 3.416 23.219 15.672 1 98.81 303 LEU A N 1
ATOM 2340 C CA . LEU A 1 303 ? 4.629 22.516 15.266 1 98.81 303 LEU A CA 1
ATOM 2341 C C . LEU A 1 303 ? 5.805 23.484 15.148 1 98.81 303 LEU A C 1
ATOM 2343 O O . LEU A 1 303 ? 5.633 24.625 14.703 1 98.81 303 LEU A O 1
ATOM 2347 N N . PRO A 1 304 ? 6.969 23.016 15.477 1 98.62 304 PRO A N 1
ATOM 2348 C CA . PRO A 1 304 ? 8.133 23.906 15.453 1 98.62 304 PRO A CA 1
ATOM 2349 C C . PRO A 1 304 ? 8.555 24.297 14.039 1 98.62 304 PRO A C 1
ATOM 2351 O O . PRO A 1 304 ? 9.328 25.234 13.859 1 98.62 304 PRO A O 1
ATOM 2354 N N . ASN A 1 305 ? 8.016 23.656 13.016 1 98.62 305 ASN A N 1
ATOM 2355 C CA . ASN A 1 305 ? 8.562 23.875 11.688 1 98.62 305 ASN A CA 1
ATOM 2356 C C . ASN A 1 305 ? 7.598 24.672 10.812 1 98.62 305 ASN A C 1
ATOM 2358 O O . ASN A 1 305 ? 7.91 24.984 9.664 1 98.62 305 ASN A O 1
ATOM 2362 N N . THR A 1 306 ? 6.383 24.969 11.266 1 98.5 306 THR A N 1
ATOM 2363 C CA . THR A 1 306 ? 5.324 25.422 10.375 1 98.5 306 THR A CA 1
ATOM 2364 C C . THR A 1 306 ? 4.898 26.844 10.719 1 98.5 306 THR A C 1
ATOM 2366 O O . THR A 1 306 ? 4.656 27.156 11.883 1 98.5 306 THR A O 1
ATOM 2369 N N . SER A 1 307 ? 4.824 27.672 9.75 1 98.19 307 SER A N 1
ATOM 2370 C CA . SER A 1 307 ? 4.242 29.016 9.875 1 98.19 307 SER A CA 1
ATOM 2371 C C . SER A 1 307 ? 3.24 29.281 8.75 1 98.19 307 SER A C 1
ATOM 2373 O O . SER A 1 307 ? 3.609 29.312 7.578 1 98.19 307 SER A O 1
ATOM 2375 N N . SER A 1 308 ? 2.004 29.375 9.094 1 97.75 308 SER A N 1
ATOM 2376 C CA . SER A 1 308 ? 0.94 29.781 8.18 1 97.75 308 SER A CA 1
ATOM 2377 C C . SER A 1 308 ? 0.708 31.297 8.234 1 97.75 308 SER A C 1
ATOM 2379 O O . SER A 1 308 ? 0.171 31.812 9.219 1 97.75 308 SER A O 1
ATOM 2381 N N . VAL A 1 309 ? 1.068 32 7.113 1 97.25 309 VAL A N 1
ATOM 2382 C CA . VAL A 1 309 ? 1.145 33.469 7.188 1 97.25 309 VAL A CA 1
ATOM 2383 C C . VAL A 1 309 ? 0.284 34.094 6.09 1 97.25 309 VAL A C 1
ATOM 2385 O O . VAL A 1 309 ? 0.437 33.75 4.91 1 97.25 309 VAL A O 1
ATOM 2388 N N . ALA A 1 310 ? -0.598 34.938 6.48 1 96.31 310 ALA A N 1
ATOM 2389 C CA . ALA A 1 310 ? -1.333 35.781 5.527 1 96.31 310 ALA A CA 1
ATOM 2390 C C . ALA A 1 310 ? -0.621 37.094 5.289 1 96.31 310 ALA A C 1
ATOM 2392 O O . ALA A 1 310 ? -0.3 37.812 6.238 1 96.31 310 ALA A O 1
ATOM 2393 N N . PHE A 1 311 ? -0.312 37.375 4.059 1 95.88 311 PHE A N 1
ATOM 2394 C CA . PHE A 1 311 ? 0.288 38.656 3.695 1 95.88 311 PHE A CA 1
ATOM 2395 C C . PHE A 1 311 ? -0.782 39.656 3.268 1 95.88 311 PHE A C 1
ATOM 2397 O O . PHE A 1 311 ? -1.069 39.812 2.078 1 95.88 311 PHE A O 1
ATOM 2404 N N . LEU A 1 312 ? -1.204 40.438 4.188 1 94.56 312 LEU A N 1
ATOM 2405 C CA . LEU A 1 312 ? -2.455 41.188 4.137 1 94.56 312 LEU A CA 1
ATOM 2406 C C . LEU A 1 312 ? -2.379 42.312 3.105 1 94.56 312 LEU A C 1
ATOM 2408 O O . LEU A 1 312 ? -3.381 42.625 2.467 1 94.56 312 LEU A O 1
ATOM 2412 N N . ASN A 1 313 ? -1.224 42.875 2.879 1 91.31 313 ASN A N 1
ATOM 2413 C CA . ASN A 1 313 ? -1.111 44.031 2.01 1 91.31 313 ASN A CA 1
ATOM 2414 C C . ASN A 1 313 ? -0.711 43.625 0.59 1 91.31 313 ASN A C 1
ATOM 2416 O O . ASN A 1 313 ? -0.629 44.5 -0.296 1 91.31 313 ASN A O 1
ATOM 2420 N N . TYR A 1 314 ? -0.43 42.406 0.465 1 93.19 314 TYR A N 1
ATOM 2421 C CA . TYR A 1 314 ? -0.18 41.969 -0.908 1 93.19 314 TYR A CA 1
ATOM 2422 C C . TYR A 1 314 ? -1.427 42.156 -1.768 1 93.19 314 TYR A C 1
ATOM 2424 O O . TYR A 1 314 ? -2.533 41.812 -1.345 1 93.19 314 TYR A O 1
ATOM 2432 N N . PRO A 1 315 ? -1.293 42.719 -2.943 1 91.06 315 PRO A N 1
ATOM 2433 C CA . PRO A 1 315 ? -2.467 43.125 -3.707 1 91.06 315 PRO A CA 1
ATOM 2434 C C . PRO A 1 315 ? -3.248 41.969 -4.293 1 91.06 315 PRO A C 1
ATOM 2436 O O . PRO A 1 315 ? -4.406 42.125 -4.691 1 91.06 315 PRO A O 1
ATOM 2439 N N . SER A 1 316 ? -2.652 40.812 -4.348 1 91.81 316 SER A N 1
ATOM 2440 C CA . SER A 1 316 ? -3.299 39.656 -4.961 1 91.81 316 SER A CA 1
ATOM 2441 C C . SER A 1 316 ? -3.303 38.469 -4.012 1 91.81 316 SER A C 1
ATOM 2443 O O . SER A 1 316 ? -3.146 38.625 -2.801 1 91.81 316 SER A O 1
ATOM 2445 N N . HIS A 1 317 ? -3.551 37.219 -4.543 1 92.25 317 HIS A N 1
ATOM 2446 C CA . HIS A 1 317 ? -3.641 36 -3.754 1 92.25 317 HIS A CA 1
ATOM 2447 C C . HIS A 1 317 ? -2.258 35.406 -3.484 1 92.25 317 HIS A C 1
ATOM 2449 O O . HIS A 1 317 ? -1.294 35.719 -4.18 1 92.25 317 HIS A O 1
ATOM 2455 N N . GLY A 1 318 ? -2.205 34.594 -2.449 1 92.5 318 GLY A N 1
ATOM 2456 C CA . GLY A 1 318 ? -0.968 33.906 -2.082 1 92.5 318 GLY A CA 1
ATOM 2457 C C . GLY A 1 318 ? -0.345 33.156 -3.232 1 92.5 318 GLY A C 1
ATOM 2458 O O . GLY A 1 318 ? 0.88 33.062 -3.344 1 92.5 318 GLY A O 1
ATOM 2459 N N . CYS A 1 319 ? -1.201 32.562 -4.082 1 91.62 319 CYS A N 1
ATOM 2460 C CA . CYS A 1 319 ? -0.698 31.812 -5.234 1 91.62 319 CYS A CA 1
ATOM 2461 C C . CYS A 1 319 ? 0.1 32.719 -6.16 1 91.62 319 CYS A C 1
ATOM 2463 O O . CYS A 1 319 ? 1.133 32.312 -6.699 1 91.62 319 CYS A O 1
ATOM 2465 N N . ASP A 1 320 ? -0.381 33.906 -6.367 1 92.62 320 ASP A N 1
ATOM 2466 C CA . ASP A 1 320 ? 0.317 34.906 -7.176 1 92.62 320 ASP A CA 1
ATOM 2467 C C . ASP A 1 320 ? 1.65 35.281 -6.539 1 92.62 320 ASP A C 1
ATOM 2469 O O . ASP A 1 320 ? 2.664 35.406 -7.234 1 92.62 320 ASP A O 1
ATOM 2473 N N . LEU A 1 321 ? 1.639 35.531 -5.242 1 93.31 321 LEU A N 1
ATOM 2474 C CA . LEU A 1 321 ? 2.859 35.844 -4.516 1 93.31 321 LEU A CA 1
ATOM 2475 C C . LEU A 1 321 ? 3.906 34.75 -4.688 1 93.31 321 LEU A C 1
ATOM 2477 O O . LEU A 1 321 ? 5.066 35.031 -4.996 1 93.31 321 LEU A O 1
ATOM 2481 N N . LEU A 1 322 ? 3.479 33.562 -4.488 1 92.94 322 LEU A N 1
ATOM 2482 C CA . LEU A 1 322 ? 4.391 32.406 -4.57 1 92.94 322 LEU A CA 1
ATOM 2483 C C . LEU A 1 322 ? 4.961 32.281 -5.98 1 92.94 322 LEU A C 1
ATOM 2485 O O . LEU A 1 322 ? 6.117 31.891 -6.148 1 92.94 322 LEU A O 1
ATOM 2489 N N . GLU A 1 323 ? 4.164 32.531 -7.008 1 91.69 323 GLU A N 1
ATOM 2490 C CA . GLU A 1 323 ? 4.621 32.469 -8.391 1 91.69 323 GLU A CA 1
ATOM 2491 C C . GLU A 1 323 ? 5.723 33.5 -8.656 1 91.69 323 GLU A C 1
ATOM 2493 O O . GLU A 1 323 ? 6.613 33.25 -9.469 1 91.69 323 GLU A O 1
ATOM 2498 N N . LYS A 1 324 ? 5.684 34.562 -7.969 1 93.94 324 LYS A N 1
ATOM 2499 C CA . LYS A 1 324 ? 6.637 35.656 -8.172 1 93.94 324 LYS A CA 1
ATOM 2500 C C . LYS A 1 324 ? 7.91 35.438 -7.363 1 93.94 324 LYS A C 1
ATOM 2502 O O . LYS A 1 324 ? 8.953 36.031 -7.652 1 93.94 324 LYS A O 1
ATOM 2507 N N . CYS A 1 325 ? 7.785 34.594 -6.371 1 93.75 325 CYS A N 1
ATOM 2508 C CA . CYS A 1 325 ? 8.961 34.281 -5.57 1 93.75 325 CYS A CA 1
ATOM 2509 C C . CYS A 1 325 ? 9.961 33.469 -6.367 1 93.75 325 CYS A C 1
ATOM 2511 O O . CYS A 1 325 ? 9.602 32.438 -6.945 1 93.75 325 CYS A O 1
ATOM 2513 N N . LYS A 1 326 ? 11.234 33.812 -6.301 1 94.44 326 LYS A N 1
ATOM 2514 C CA . LYS A 1 326 ? 12.258 33.188 -7.113 1 94.44 326 LYS A CA 1
ATOM 2515 C C . LYS A 1 326 ? 13.234 32.375 -6.242 1 94.44 326 LYS A C 1
ATOM 2517 O O . LYS A 1 326 ? 13.914 31.484 -6.727 1 94.44 326 LYS A O 1
ATOM 2522 N N . THR A 1 327 ? 13.219 32.625 -4.996 1 95.88 327 THR A N 1
ATOM 2523 C CA . THR A 1 327 ? 14.312 32.094 -4.184 1 95.88 327 THR A CA 1
ATOM 2524 C C . THR A 1 327 ? 13.891 30.828 -3.453 1 95.88 327 THR A C 1
ATOM 2526 O O . THR A 1 327 ? 14.734 30.078 -2.957 1 95.88 327 THR A O 1
ATOM 2529 N N . PHE A 1 328 ? 12.578 30.609 -3.334 1 96.25 328 PHE A N 1
ATOM 2530 C CA . PHE A 1 328 ? 12.172 29.469 -2.518 1 96.25 328 PHE A CA 1
ATOM 2531 C C . PHE A 1 328 ? 10.875 28.875 -3.037 1 96.25 328 PHE A C 1
ATOM 2533 O O . PHE A 1 328 ? 10.172 29.5 -3.84 1 96.25 328 PHE A O 1
ATOM 2540 N N . ASN A 1 329 ? 10.633 27.578 -2.625 1 94.62 329 ASN A N 1
ATOM 2541 C CA . ASN A 1 329 ? 9.359 26.891 -2.814 1 94.62 329 ASN A CA 1
ATOM 2542 C C . ASN A 1 329 ? 8.57 26.797 -1.511 1 94.62 329 ASN A C 1
ATOM 2544 O O . ASN A 1 329 ? 9.156 26.594 -0.443 1 94.62 329 ASN A O 1
ATOM 2548 N N . ALA A 1 330 ? 7.332 27.016 -1.566 1 95.31 330 ALA A N 1
ATOM 2549 C CA . ALA A 1 330 ? 6.379 26.844 -0.473 1 95.31 330 ALA A CA 1
ATOM 2550 C C . ALA A 1 330 ? 4.996 26.484 -1.004 1 95.31 330 ALA A C 1
ATOM 2552 O O . ALA A 1 330 ? 4.863 25.969 -2.119 1 95.31 330 ALA A O 1
ATOM 2553 N N . SER A 1 331 ? 3.99 26.609 -0.079 1 93.19 331 SER A N 1
ATOM 2554 C CA . SER A 1 331 ? 2.662 26.188 -0.51 1 93.19 331 SER A CA 1
ATOM 2555 C C . SER A 1 331 ? 1.587 27.156 -0.013 1 93.19 331 SER A C 1
ATOM 2557 O O . SER A 1 331 ? 1.804 27.891 0.951 1 93.19 331 SER A O 1
ATOM 2559 N N . THR A 1 332 ? 0.541 27.281 -0.805 1 87.62 332 THR A N 1
ATOM 2560 C CA . THR A 1 332 ? -0.64 28 -0.349 1 87.62 332 THR A CA 1
ATOM 2561 C C . THR A 1 332 ? -1.613 27.062 0.358 1 87.62 332 THR A C 1
ATOM 2563 O O . THR A 1 332 ? -2.734 27.453 0.688 1 87.62 332 THR A O 1
ATOM 2566 N N . GLY A 1 333 ? -1.048 25.984 0.662 1 69 333 GLY A N 1
ATOM 2567 C CA . GLY A 1 333 ? -1.928 24.969 1.197 1 69 333 GLY A CA 1
ATOM 2568 C C . GLY A 1 333 ? -2.57 24.109 0.122 1 69 333 GLY A C 1
ATOM 2569 O O . GLY A 1 333 ? -2.15 24.141 -1.037 1 69 333 GLY A O 1
ATOM 2570 N N . ALA A 1 334 ? -3.43 23.266 0.302 1 53.75 334 ALA A N 1
ATOM 2571 C CA . ALA A 1 334 ? -3.891 22.25 -0.648 1 53.75 334 ALA A CA 1
ATOM 2572 C C . ALA A 1 334 ? -4.242 22.891 -1.992 1 53.75 334 ALA A C 1
ATOM 2574 O O . ALA A 1 334 ? -3.811 22.406 -3.043 1 53.75 334 ALA A O 1
ATOM 2575 N N . ALA A 1 335 ? -5.418 23.281 -2.605 1 45.91 335 ALA A N 1
ATOM 2576 C CA . ALA A 1 335 ? -5.922 23.344 -3.977 1 45.91 335 ALA A CA 1
ATOM 2577 C C . ALA A 1 335 ? -6.141 24.781 -4.422 1 45.91 335 ALA A C 1
ATOM 2579 O O . ALA A 1 335 ? -7.285 25.234 -4.516 1 45.91 335 ALA A O 1
ATOM 2580 N N . CYS A 1 336 ? -5.051 25.75 -4.168 1 46.44 336 CYS A N 1
ATOM 2581 C CA . CYS A 1 336 ? -5.617 27.062 -4.445 1 46.44 336 CYS A CA 1
ATOM 2582 C C . CYS A 1 336 ? -5.656 27.328 -5.945 1 46.44 336 CYS A C 1
ATOM 2584 O O . CYS A 1 336 ? -4.617 27.578 -6.562 1 46.44 336 CYS A O 1
ATOM 2586 N N . HIS A 1 337 ? -6.422 26.703 -6.703 1 46.44 337 HIS A N 1
ATOM 2587 C CA . HIS A 1 337 ? -6.715 27.359 -7.973 1 46.44 337 HIS A CA 1
ATOM 2588 C C . HIS A 1 337 ? -7.25 28.781 -7.758 1 46.44 337 HIS A C 1
ATOM 2590 O O . HIS A 1 337 ? -7.707 29.109 -6.66 1 46.44 337 HIS A O 1
ATOM 2596 N N . LYS A 1 338 ? -7.113 29.812 -8.641 1 49.69 338 LYS A N 1
ATOM 2597 C CA . LYS A 1 338 ? -7.344 31.25 -8.727 1 49.69 338 LYS A CA 1
ATOM 2598 C C . LYS A 1 338 ? -8.547 31.656 -7.879 1 49.69 338 LYS A C 1
ATOM 2600 O O . LYS A 1 338 ? -8.547 32.75 -7.277 1 49.69 338 LYS A O 1
ATOM 2605 N N . ASN A 1 339 ? -9.328 30.781 -7.48 1 56.16 339 ASN A N 1
ATOM 2606 C CA . ASN A 1 339 ? -10.555 31.141 -6.781 1 56.16 339 ASN A CA 1
ATOM 2607 C C . ASN A 1 339 ? -10.836 30.188 -5.613 1 56.16 339 ASN A C 1
ATOM 2609 O O . ASN A 1 339 ? -11.969 30.094 -5.148 1 56.16 339 ASN A O 1
ATOM 2613 N N . GLU A 1 340 ? -9.766 29.703 -5.176 1 75.12 340 GLU A N 1
ATOM 2614 C CA . GLU A 1 340 ? -10 28.812 -4.043 1 75.12 340 GLU A CA 1
ATOM 2615 C C . GLU A 1 340 ? -8.961 29.031 -2.947 1 75.12 340 GLU A C 1
ATOM 2617 O O . GLU A 1 340 ? -7.926 29.656 -3.182 1 75.12 340 GLU A O 1
ATOM 2622 N N . CYS A 1 341 ? -9.461 29.031 -1.689 1 82.88 341 CYS A N 1
ATOM 2623 C CA . CYS A 1 341 ? -8.539 29.078 -0.56 1 82.88 341 CYS A CA 1
ATOM 2624 C C . CYS A 1 341 ? -8.5 27.75 0.171 1 82.88 341 CYS A C 1
ATOM 2626 O O . CYS A 1 341 ? -9.211 26.812 -0.199 1 82.88 341 CYS A O 1
ATOM 2628 N N . SER A 1 342 ? -7.598 27.672 1.079 1 87.88 342 SER A N 1
ATOM 2629 C CA . SER A 1 342 ? -7.406 26.453 1.855 1 87.88 342 SER A CA 1
ATOM 2630 C C . SER A 1 342 ? -8.711 26 2.502 1 87.88 342 SER A C 1
ATOM 2632 O O . SER A 1 342 ? -9.336 26.75 3.252 1 87.88 342 SER A O 1
ATOM 2634 N N . PRO A 1 343 ? -9.117 24.797 2.227 1 89.38 343 PRO A N 1
ATOM 2635 C CA . PRO A 1 343 ? -10.305 24.281 2.908 1 89.38 343 PRO A CA 1
ATOM 2636 C C . PRO A 1 343 ? -10.125 24.203 4.426 1 89.38 343 PRO A C 1
ATOM 2638 O O . PRO A 1 343 ? -11.102 24.359 5.168 1 89.38 343 PRO A O 1
ATOM 2641 N N . ILE A 1 344 ? -8.938 24.078 4.871 1 93.38 344 ILE A N 1
ATOM 2642 C CA . ILE A 1 344 ? -8.641 23.969 6.297 1 93.38 344 ILE A CA 1
ATOM 2643 C C . ILE A 1 344 ? -8.828 25.344 6.965 1 93.38 344 ILE A C 1
ATOM 2645 O O . ILE A 1 344 ? -9.461 25.438 8.016 1 93.38 344 ILE A O 1
ATOM 2649 N N . LEU A 1 345 ? -8.273 26.406 6.348 1 95.06 345 LEU A N 1
ATOM 2650 C CA . LEU A 1 345 ? -8.445 27.734 6.906 1 95.06 345 LEU A CA 1
ATOM 2651 C C . LEU A 1 345 ? -9.914 28.141 6.898 1 95.06 345 LEU A C 1
ATOM 2653 O O . LEU A 1 345 ? -10.406 28.75 7.852 1 95.06 345 LEU A O 1
ATOM 2657 N N . LYS A 1 346 ? -10.578 27.734 5.809 1 93.94 346 LYS A N 1
ATOM 2658 C CA . LYS A 1 346 ? -12.023 27.969 5.754 1 93.94 346 LYS A CA 1
ATOM 2659 C C . LYS A 1 346 ? -12.742 27.25 6.883 1 93.94 346 LYS A C 1
ATOM 2661 O O . LYS A 1 346 ? -13.609 27.812 7.539 1 93.94 346 LYS A O 1
ATOM 2666 N N . ALA A 1 347 ? -12.352 26.031 7.129 1 94.25 347 ALA A N 1
ATOM 2667 C CA . ALA A 1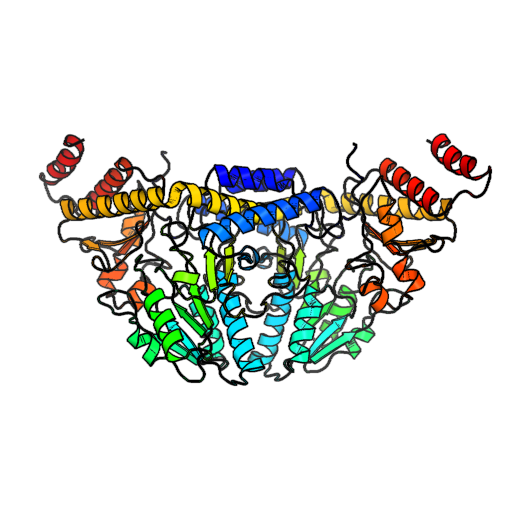 347 ? -12.961 25.219 8.18 1 94.25 347 ALA A CA 1
ATOM 2668 C C . ALA A 1 347 ? -12.68 25.797 9.562 1 94.25 347 ALA A C 1
ATOM 2670 O O . ALA A 1 347 ? -13.477 25.641 10.484 1 94.25 347 ALA A O 1
ATOM 2671 N N . CYS A 1 348 ? -11.586 26.531 9.695 1 95.94 348 CYS A N 1
ATOM 2672 C CA . CYS A 1 348 ? -11.234 27.172 10.953 1 95.94 348 CYS A CA 1
ATOM 2673 C C . CYS A 1 348 ? -12.016 28.469 11.148 1 95.94 348 CYS A C 1
ATOM 2675 O O . CYS A 1 348 ? -11.961 29.062 12.219 1 95.94 348 CYS A O 1
ATOM 2677 N N . GLY A 1 349 ? -12.672 28.969 10.062 1 95.19 349 GLY A N 1
ATOM 2678 C CA . GLY A 1 349 ? -13.445 30.203 10.156 1 95.19 349 GLY A CA 1
ATOM 2679 C C . GLY A 1 349 ? -12.672 31.422 9.703 1 95.19 349 GLY A C 1
ATOM 2680 O O . GLY A 1 349 ? -13.094 32.562 9.945 1 95.19 349 GLY A O 1
ATOM 2681 N N . VAL A 1 350 ? -11.547 31.219 9.078 1 94.81 350 VAL A N 1
ATOM 2682 C CA . VAL A 1 350 ? -10.766 32.344 8.562 1 94.81 350 VAL A CA 1
ATOM 2683 C C . VAL A 1 350 ? -11.445 32.906 7.32 1 94.81 350 VAL A C 1
ATOM 2685 O O . VAL A 1 350 ? -11.781 32.156 6.395 1 94.81 350 VAL A O 1
ATOM 2688 N N . PRO A 1 351 ? -11.68 34.219 7.301 1 94.12 351 PRO A N 1
ATOM 2689 C CA . PRO A 1 351 ? -12.328 34.812 6.133 1 94.12 351 PRO A CA 1
ATOM 2690 C C . PRO A 1 351 ? -11.531 34.625 4.844 1 94.12 351 PRO A C 1
ATOM 2692 O O . PRO A 1 351 ? -10.297 34.594 4.871 1 94.12 351 PRO A O 1
ATOM 2695 N N . PHE A 1 352 ? -12.211 34.531 3.752 1 93.38 352 PHE A N 1
ATOM 2696 C CA . PHE A 1 352 ? -11.625 34.281 2.439 1 93.38 352 PHE A CA 1
ATOM 2697 C C . PHE A 1 352 ? -10.539 35.312 2.127 1 93.38 352 PHE A C 1
ATOM 2699 O O . PHE A 1 352 ? -9.492 34.969 1.577 1 93.38 352 PHE A O 1
ATOM 2706 N N . GLU A 1 353 ? -10.766 36.562 2.498 1 92.44 353 GLU A N 1
ATOM 2707 C CA . GLU A 1 353 ? -9.844 37.656 2.189 1 92.44 353 GLU A CA 1
ATOM 2708 C C . GLU A 1 353 ? -8.484 37.406 2.844 1 92.44 353 GLU A C 1
ATOM 2710 O O . GLU A 1 353 ? -7.445 37.781 2.279 1 92.44 353 GLU A O 1
ATOM 2715 N N . THR A 1 354 ? -8.484 36.812 3.984 1 94.12 354 THR A N 1
ATOM 2716 C CA . THR A 1 354 ? -7.258 36.5 4.707 1 94.12 354 THR A CA 1
ATOM 2717 C C . THR A 1 354 ? -6.688 35.156 4.254 1 94.12 354 THR A C 1
ATOM 2719 O O . THR A 1 354 ? -5.492 35.062 3.977 1 94.12 354 THR A O 1
ATOM 2722 N N . ALA A 1 355 ? -7.594 34.156 4.082 1 95.12 355 ALA A N 1
ATOM 2723 C CA . ALA A 1 355 ? -7.191 32.812 3.727 1 95.12 355 ALA A CA 1
ATOM 2724 C C . ALA A 1 355 ? -6.566 32.781 2.336 1 95.12 355 ALA A C 1
ATOM 2726 O O . ALA A 1 355 ? -5.609 32.031 2.098 1 95.12 355 ALA A O 1
ATOM 2727 N N . SER A 1 356 ? -7.07 33.562 1.41 1 93.81 356 SER A N 1
ATOM 2728 C CA . SER A 1 356 ? -6.602 33.531 0.028 1 93.81 356 SER A CA 1
ATOM 2729 C C . SER A 1 356 ? -5.219 34.188 -0.094 1 93.81 356 SER A C 1
ATOM 2731 O O . SER A 1 356 ? -4.535 34 -1.104 1 93.81 356 SER A O 1
ATOM 2733 N N . LYS A 1 357 ? -4.758 34.906 0.953 1 94.31 357 LYS A N 1
ATOM 2734 C CA . LYS A 1 357 ? -3.467 35.594 0.946 1 94.31 357 LYS A CA 1
ATOM 2735 C C . LYS A 1 357 ? -2.451 34.844 1.812 1 94.31 357 LYS A C 1
ATOM 2737 O O . LYS A 1 357 ? -1.438 35.438 2.215 1 94.31 357 LYS A O 1
ATOM 2742 N N . THR A 1 358 ? -2.754 33.594 2.09 1 96.12 358 THR A N 1
ATOM 2743 C CA . THR A 1 358 ? -1.963 32.844 3.053 1 96.12 358 THR A CA 1
ATOM 2744 C C . THR A 1 358 ? -0.959 31.953 2.34 1 96.12 358 THR A C 1
ATOM 2746 O O . THR A 1 358 ? -1.287 31.328 1.33 1 96.12 358 THR A O 1
ATOM 2749 N N . LEU A 1 359 ? 0.272 31.922 2.84 1 95.81 359 LEU A N 1
ATOM 2750 C CA . LEU A 1 359 ? 1.305 30.953 2.504 1 95.81 359 LEU A CA 1
ATOM 2751 C C . LEU A 1 359 ? 1.65 30.078 3.713 1 95.81 359 LEU A C 1
ATOM 2753 O O . LEU A 1 359 ? 1.711 30.578 4.84 1 95.81 359 LEU A O 1
ATOM 2757 N N . ARG A 1 360 ? 1.775 28.828 3.455 1 96.69 360 ARG A N 1
ATOM 2758 C CA . ARG A 1 360 ? 2.361 27.938 4.461 1 96.69 360 ARG A CA 1
ATOM 2759 C C . ARG A 1 360 ? 3.861 27.781 4.238 1 96.69 360 ARG A C 1
ATOM 2761 O O . ARG A 1 360 ? 4.289 27.281 3.197 1 96.69 360 ARG A O 1
ATOM 2768 N N . ILE A 1 361 ? 4.605 28.234 5.168 1 97.5 361 ILE A N 1
ATOM 2769 C CA . ILE A 1 361 ? 6.055 28.047 5.172 1 97.5 361 ILE A CA 1
ATOM 2770 C C . ILE A 1 361 ? 6.438 26.938 6.133 1 97.5 361 ILE A C 1
ATOM 2772 O O . ILE A 1 361 ? 6.18 27.016 7.336 1 97.5 361 ILE A O 1
ATOM 2776 N N . SER A 1 362 ? 7.035 25.875 5.621 1 97.81 362 SER A N 1
ATOM 2777 C CA . SER A 1 362 ? 7.453 24.766 6.457 1 97.81 362 SER A CA 1
ATOM 2778 C C . SER A 1 362 ? 8.945 24.5 6.32 1 97.81 362 SER A C 1
ATOM 2780 O O . SER A 1 362 ? 9.422 24.125 5.246 1 97.81 362 SER A O 1
ATOM 2782 N N . PHE A 1 363 ? 9.633 24.625 7.383 1 98.19 363 PHE A N 1
ATOM 2783 C CA . PHE A 1 363 ? 11.086 24.562 7.43 1 98.19 363 PHE A CA 1
ATOM 2784 C C . PHE A 1 363 ? 11.555 23.109 7.555 1 98.19 363 PHE A C 1
ATOM 2786 O O . PHE A 1 363 ? 10.82 22.266 8.055 1 98.19 363 PHE A O 1
ATOM 2793 N N . GLY A 1 364 ? 12.766 22.891 7.023 1 97.62 364 GLY A N 1
ATOM 2794 C CA . GLY A 1 364 ? 13.391 21.578 7.141 1 97.62 364 GLY A CA 1
ATOM 2795 C C . GLY A 1 364 ? 14.562 21.562 8.102 1 97.62 364 GLY A C 1
ATOM 2796 O O . GLY A 1 364 ? 14.992 22.609 8.586 1 97.62 364 GLY A O 1
ATOM 2797 N N . ARG A 1 365 ? 15.062 20.375 8.32 1 96.5 365 ARG A N 1
ATOM 2798 C CA . ARG A 1 365 ? 16.172 20.172 9.25 1 96.5 365 ARG A CA 1
ATOM 2799 C C . ARG A 1 365 ? 17.438 20.859 8.766 1 96.5 365 ARG A C 1
ATOM 2801 O O . ARG A 1 365 ? 18.312 21.188 9.562 1 96.5 365 ARG A O 1
ATOM 2808 N N . MET A 1 366 ? 17.5 21.125 7.484 1 93.31 366 MET A N 1
ATOM 2809 C CA . MET A 1 366 ? 18.75 21.641 6.918 1 93.31 366 MET A CA 1
ATOM 2810 C C . MET A 1 366 ? 18.609 23.094 6.512 1 93.31 366 MET A C 1
ATOM 2812 O O . MET A 1 366 ? 19.516 23.672 5.918 1 93.31 366 MET A O 1
ATOM 2816 N N . THR A 1 367 ? 17.469 23.688 6.77 1 96.81 367 THR A N 1
ATOM 2817 C CA . THR A 1 367 ? 17.281 25.094 6.438 1 96.81 367 THR A CA 1
ATOM 2818 C C . THR A 1 367 ? 18.266 25.969 7.199 1 96.81 367 THR A C 1
ATOM 2820 O O . THR A 1 367 ? 18.406 25.844 8.414 1 96.81 367 THR A O 1
ATOM 2823 N N . LYS A 1 368 ? 18.906 26.812 6.504 1 96.56 368 LYS A N 1
ATOM 2824 C CA . LYS A 1 368 ? 19.906 27.688 7.113 1 96.56 368 LYS A CA 1
ATOM 2825 C C . LYS A 1 368 ? 19.328 29.062 7.418 1 96.56 368 LYS A C 1
ATOM 2827 O O . LYS A 1 368 ? 18.438 29.547 6.707 1 96.56 368 LYS A O 1
ATOM 2832 N N . VAL A 1 369 ? 19.922 29.703 8.383 1 96.56 369 VAL A N 1
ATOM 2833 C CA . VAL A 1 369 ? 19.5 31.031 8.82 1 96.56 369 VAL A CA 1
ATOM 2834 C C . VAL A 1 369 ? 19.641 32.031 7.672 1 96.56 369 VAL A C 1
ATOM 2836 O O . VAL A 1 369 ? 18.75 32.844 7.449 1 96.56 369 VAL A O 1
ATOM 2839 N N . ALA A 1 370 ? 20.734 31.891 6.934 1 97.19 370 ALA A N 1
ATOM 2840 C CA . ALA A 1 370 ? 20.969 32.781 5.805 1 97.19 370 ALA A CA 1
ATOM 2841 C C . ALA A 1 370 ? 19.875 32.625 4.746 1 97.19 370 ALA A C 1
ATOM 2843 O O . ALA A 1 370 ? 19.5 33.594 4.082 1 97.19 370 ALA A O 1
ATOM 2844 N N . GLU A 1 371 ? 19.406 31.422 4.574 1 97.69 371 GLU A N 1
ATOM 2845 C CA . GLU A 1 371 ? 18.328 31.156 3.635 1 97.69 371 GLU A CA 1
ATOM 2846 C C . GLU A 1 371 ? 17.031 31.828 4.09 1 97.69 371 GLU A C 1
ATOM 2848 O O . GLU A 1 371 ? 16.281 32.344 3.268 1 97.69 371 GLU A O 1
ATOM 2853 N N . ILE A 1 372 ? 16.781 31.844 5.344 1 97.88 372 ILE A N 1
ATOM 2854 C CA . ILE A 1 372 ? 15.586 32.469 5.914 1 97.88 372 ILE A CA 1
ATOM 2855 C C . ILE A 1 372 ? 15.609 33.969 5.652 1 97.88 372 ILE A C 1
ATOM 2857 O O . ILE A 1 372 ? 14.594 34.562 5.273 1 97.88 372 ILE A O 1
ATOM 2861 N N . GLU A 1 373 ? 16.734 34.562 5.805 1 97.25 373 GLU A N 1
ATOM 2862 C CA . GLU A 1 373 ? 16.891 36 5.547 1 97.25 373 GLU A CA 1
ATOM 2863 C C . GLU A 1 373 ? 16.609 36.344 4.086 1 97.25 373 GLU A C 1
ATOM 2865 O O . GLU A 1 373 ? 15.914 37.312 3.787 1 97.25 373 GLU A O 1
ATOM 2870 N N . THR A 1 374 ? 17.141 35.438 3.234 1 97.31 374 THR A N 1
ATOM 2871 C CA . THR A 1 374 ? 16.906 35.625 1.805 1 97.31 374 THR A CA 1
ATOM 2872 C C . THR A 1 374 ? 15.414 35.531 1.491 1 97.31 374 THR A C 1
ATOM 2874 O O . THR A 1 374 ? 14.898 36.344 0.708 1 97.31 374 THR A O 1
ATOM 2877 N N . VAL A 1 375 ? 14.727 34.656 2.109 1 97.62 375 VAL A N 1
ATOM 2878 C CA . VAL A 1 375 ? 13.305 34.438 1.892 1 97.62 375 VAL A CA 1
ATOM 2879 C C . VAL A 1 375 ? 12.508 35.656 2.383 1 97.62 375 VAL A C 1
ATOM 2881 O O . VAL A 1 375 ? 11.641 36.156 1.67 1 97.62 375 VAL A O 1
ATOM 2884 N N . VAL A 1 376 ? 12.82 36.125 3.547 1 97.31 376 VAL A N 1
ATOM 2885 C CA . VAL A 1 376 ? 12.109 37.25 4.137 1 97.31 376 VAL A CA 1
ATOM 2886 C C . VAL A 1 376 ? 12.336 38.5 3.297 1 97.31 376 VAL A C 1
ATOM 2888 O O . VAL A 1 376 ? 11.398 39.281 3.051 1 97.31 376 VAL A O 1
ATOM 2891 N N . GLU A 1 377 ? 13.547 38.688 2.832 1 96.12 377 GLU A N 1
ATOM 2892 C CA . GLU A 1 377 ? 13.867 39.844 1.992 1 96.12 377 GLU A CA 1
ATOM 2893 C C . GLU A 1 377 ? 13.008 39.844 0.73 1 96.12 377 GLU A C 1
ATOM 2895 O O . GLU A 1 377 ? 12.477 40.906 0.351 1 96.12 377 GLU A O 1
ATOM 2900 N N . GLU A 1 378 ? 12.93 38.75 0.146 1 96.31 378 GLU A N 1
ATOM 2901 C CA . GLU A 1 378 ? 12.141 38.656 -1.077 1 96.31 378 GLU A CA 1
ATOM 2902 C C . GLU A 1 378 ? 10.664 38.906 -0.8 1 96.31 378 GLU A C 1
ATOM 2904 O O . GLU A 1 378 ? 10 39.625 -1.559 1 96.31 378 GLU A O 1
ATOM 2909 N N . ILE A 1 379 ? 10.117 38.375 0.252 1 96.38 379 ILE A N 1
ATOM 2910 C CA . ILE A 1 379 ? 8.711 38.562 0.616 1 96.38 379 ILE A CA 1
ATOM 2911 C C . ILE A 1 379 ? 8.445 40.031 0.901 1 96.38 379 ILE A C 1
ATOM 2913 O O . ILE A 1 379 ? 7.449 40.594 0.432 1 96.38 379 ILE A O 1
ATOM 2917 N N . VAL A 1 380 ? 9.344 40.625 1.614 1 94.56 380 VAL A N 1
ATOM 2918 C CA . VAL A 1 380 ? 9.188 42.031 1.985 1 94.56 380 VAL A CA 1
ATOM 2919 C C . VAL A 1 380 ? 9.195 42.906 0.73 1 94.56 380 VAL A C 1
ATOM 2921 O O . VAL A 1 380 ? 8.398 43.844 0.607 1 94.56 380 VAL A O 1
ATOM 2924 N N . GLN A 1 381 ? 10.039 42.562 -0.186 1 93.94 381 GLN A N 1
ATOM 2925 C CA . GLN A 1 381 ? 10.125 43.312 -1.438 1 93.94 381 GLN A CA 1
ATOM 2926 C C . GLN A 1 381 ? 8.82 43.219 -2.229 1 93.94 381 GLN A C 1
ATOM 2928 O O . GLN A 1 381 ? 8.375 44.188 -2.82 1 93.94 381 GLN A O 1
ATOM 2933 N N . LEU A 1 382 ? 8.266 42.062 -2.211 1 94 382 LEU A N 1
ATOM 2934 C CA . LEU A 1 382 ? 7.062 41.844 -3.002 1 94 382 LEU A CA 1
ATOM 2935 C C . LEU A 1 382 ? 5.832 42.406 -2.303 1 94 382 LEU A C 1
ATOM 2937 O O . LEU A 1 382 ? 4.875 42.812 -2.959 1 94 382 LEU A O 1
ATOM 2941 N N . CYS A 1 383 ? 5.863 42.438 -1.022 1 92.62 383 CYS A N 1
ATOM 2942 C CA . CYS A 1 383 ? 4.691 42.844 -0.252 1 92.62 383 CYS A CA 1
ATOM 2943 C C . CYS A 1 383 ? 4.734 44.344 0.077 1 92.62 383 CYS A C 1
ATOM 2945 O O . CYS A 1 383 ? 3.73 44.906 0.496 1 92.62 383 CYS A O 1
ATOM 2947 N N . SER A 1 384 ? 5.852 44.969 0.071 1 79.94 384 SER A N 1
ATOM 2948 C CA . SER A 1 384 ? 5.992 46.375 0.318 1 79.94 384 SER A CA 1
ATOM 2949 C C . SER A 1 384 ? 6.422 47.125 -0.945 1 79.94 384 SER A C 1
ATOM 2951 O O . SER A 1 384 ? 7.59 47.5 -1.09 1 79.94 384 SER A O 1
ATOM 2953 N N . PRO A 1 385 ? 5.621 46.938 -1.997 1 57.62 385 PRO A N 1
ATOM 2954 C CA . PRO A 1 385 ? 6.141 47.625 -3.182 1 57.62 385 PRO A CA 1
ATOM 2955 C C . PRO A 1 385 ? 6.551 49.062 -2.896 1 57.62 385 PRO A C 1
ATOM 2957 O O . PRO A 1 385 ? 5.922 49.75 -2.072 1 57.62 385 PRO A O 1
ATOM 2960 N N . VAL A 1 386 ? 7.887 49.25 -2.949 1 50 386 VAL A N 1
ATOM 2961 C CA . VAL A 1 386 ? 8.562 50.531 -2.715 1 50 386 VAL A CA 1
ATOM 2962 C C . VAL A 1 386 ? 7.719 51.656 -3.281 1 50 386 VAL A C 1
ATOM 2964 O O . VAL A 1 386 ? 7.461 51.719 -4.488 1 50 386 VAL A O 1
ATOM 2967 N N . GLU A 1 387 ? 6.809 52.156 -2.615 1 44.28 387 GLU A N 1
ATOM 2968 C CA . GLU A 1 387 ? 6.719 53.5 -3.158 1 44.28 387 GLU A CA 1
ATOM 2969 C C . GLU A 1 387 ? 8.109 54.062 -3.449 1 44.28 387 GLU A C 1
ATOM 2971 O O . GLU A 1 387 ? 9.117 53.469 -3.07 1 44.28 387 GLU A O 1
ATOM 2976 N N . GLY A 1 388 ? 8.453 55.438 -3.332 1 38.44 388 GLY A N 1
ATOM 2977 C CA . GLY A 1 388 ? 9.633 56.25 -3.574 1 38.44 388 GLY A CA 1
ATOM 2978 C C . GLY A 1 388 ? 10.891 55.688 -2.934 1 38.44 388 GLY A C 1
ATOM 2979 O O . GLY A 1 388 ? 10.859 54.625 -2.332 1 38.44 388 GLY A O 1
ATOM 2980 N N . ASN A 1 389 ? 12.086 56.531 -2.521 1 40.81 389 ASN A N 1
ATOM 2981 C CA . ASN A 1 389 ? 13.484 56.562 -2.102 1 40.81 389 ASN A CA 1
ATOM 2982 C C . ASN A 1 389 ? 13.703 55.719 -0.845 1 40.81 389 ASN A C 1
ATOM 2984 O O . ASN A 1 389 ? 14.812 55.656 -0.322 1 40.81 389 ASN A O 1
ATOM 2988 N N . GLU A 1 390 ? 12.773 55.375 -0.006 1 40.59 390 GLU A N 1
ATOM 2989 C CA . GLU A 1 390 ? 13.023 54.938 1.367 1 40.59 390 GLU A CA 1
ATOM 2990 C C . GLU A 1 390 ? 13.219 53.438 1.441 1 40.59 390 GLU A C 1
ATOM 2992 O O . GLU A 1 390 ? 13.602 52.906 2.486 1 40.59 390 GLU A O 1
ATOM 2997 N N . ASN A 1 391 ? 12.742 52.656 0.647 1 47.72 391 ASN A N 1
ATOM 2998 C CA . ASN A 1 391 ? 12.828 51.219 0.847 1 47.72 391 ASN A CA 1
ATOM 2999 C C . ASN A 1 391 ? 14.242 50.688 0.606 1 47.72 391 ASN A C 1
ATOM 3001 O O . ASN A 1 391 ? 14.516 49.5 0.833 1 47.72 391 ASN A O 1
ATOM 3005 N N . LYS A 1 392 ? 15.016 51.312 -0.183 1 44.78 392 LYS A N 1
ATOM 3006 C CA . LYS A 1 392 ? 16.422 51 -0.323 1 44.78 392 LYS A CA 1
ATOM 3007 C C . LYS A 1 392 ? 17.125 51 1.031 1 44.78 392 LYS A C 1
ATOM 3009 O O . LYS A 1 392 ? 18.078 50.25 1.251 1 44.78 392 LYS A O 1
ATOM 3014 N N . ASP A 1 393 ? 16.688 51.844 1.827 1 45.41 393 ASP A N 1
ATOM 3015 C CA . ASP A 1 393 ? 17.375 51.969 3.111 1 45.41 393 ASP A CA 1
ATOM 3016 C C . ASP A 1 393 ? 17.078 50.781 4.02 1 45.41 393 ASP A C 1
ATOM 3018 O O . ASP A 1 393 ? 17.938 50.344 4.777 1 45.41 393 ASP A O 1
ATOM 3022 N N . ARG A 1 394 ? 15.867 50.219 3.979 1 46.78 394 ARG A N 1
ATOM 3023 C CA . ARG A 1 394 ? 15.539 49.125 4.855 1 46.78 394 ARG A CA 1
ATOM 3024 C C . ARG A 1 394 ? 16.25 47.844 4.402 1 46.78 394 ARG A C 1
ATOM 3026 O O . ARG A 1 394 ? 16.719 47.062 5.23 1 46.78 394 ARG A O 1
ATOM 3033 N N . VAL A 1 395 ? 16.297 47.531 3.188 1 49.22 395 VAL A N 1
ATOM 3034 C CA . VAL A 1 395 ? 17.016 46.375 2.629 1 49.22 395 VAL A CA 1
ATOM 3035 C C . VAL A 1 395 ? 18.516 46.594 2.818 1 49.22 395 VAL A C 1
ATOM 3037 O O . VAL A 1 395 ? 19.234 45.625 3.133 1 49.22 395 VAL A O 1
ATOM 3040 N N . ASP A 1 396 ? 18.969 47.812 2.57 1 46.81 396 ASP A N 1
ATOM 3041 C CA . ASP A 1 396 ? 20.375 48.125 2.789 1 46.81 396 ASP A CA 1
ATOM 3042 C C . ASP A 1 396 ? 20.766 47.906 4.25 1 46.81 396 ASP A C 1
ATOM 3044 O O . ASP A 1 396 ? 21.875 47.469 4.543 1 46.81 396 ASP A O 1
ATOM 3048 N N . ALA A 1 397 ? 19.891 48.125 5.086 1 48.62 397 ALA A N 1
ATOM 3049 C CA . ALA A 1 397 ? 20.188 47.875 6.496 1 48.62 397 ALA A CA 1
ATOM 3050 C C . ALA A 1 397 ? 20.266 46.406 6.809 1 48.62 397 ALA A C 1
ATOM 3052 O O . ALA A 1 397 ? 21.047 45.969 7.648 1 48.62 397 ALA A O 1
ATOM 3053 N N . LEU A 1 398 ? 19.484 45.625 6.238 1 48.09 398 LEU A N 1
ATOM 3054 C CA . LEU A 1 398 ? 19.531 44.156 6.375 1 48.09 398 LEU A CA 1
ATOM 3055 C C . LEU A 1 398 ? 20.859 43.625 5.875 1 48.09 398 LEU A C 1
ATOM 3057 O O . LEU A 1 398 ? 21.422 42.688 6.477 1 48.09 398 LEU A O 1
ATOM 3061 N N . LEU A 1 399 ? 21.375 44.188 4.711 1 47.31 399 LEU A N 1
ATOM 3062 C CA . LEU A 1 399 ? 22.656 43.781 4.148 1 47.31 399 LEU A CA 1
ATOM 3063 C C . LEU A 1 399 ? 23.812 44.312 4.984 1 47.31 399 LEU A C 1
ATOM 3065 O O . LEU A 1 399 ? 24.859 43.688 5.055 1 47.31 399 LEU A O 1
ATOM 3069 N N . LEU A 1 400 ? 23.594 45.469 5.527 1 46.25 400 LEU A N 1
ATOM 3070 C CA . LEU A 1 400 ? 24.688 46.062 6.301 1 46.25 400 LEU A CA 1
ATOM 3071 C C . LEU A 1 400 ? 24.766 45.438 7.691 1 46.25 400 LEU A C 1
ATOM 3073 O O . LEU A 1 400 ? 25.781 45.594 8.375 1 46.25 400 LEU A O 1
ATOM 3077 N N . SER A 1 401 ? 23.656 44.938 8.141 1 40.72 401 SER A N 1
ATOM 3078 C CA . SER A 1 401 ? 23.797 44.281 9.438 1 40.72 401 SER A CA 1
ATOM 3079 C C . SER A 1 401 ? 24.375 42.875 9.281 1 40.72 401 SER A C 1
ATOM 3081 O O . SER A 1 401 ? 24.516 42.156 10.266 1 40.72 401 SER A O 1
ATOM 3083 N N . GLN A 1 402 ? 24.562 42.312 8.203 1 36.53 402 GLN A N 1
ATOM 3084 C CA . GLN A 1 402 ? 25.406 41.156 8.031 1 36.53 402 GLN A CA 1
ATOM 3085 C C . GLN A 1 402 ? 26.875 41.531 7.973 1 36.53 402 GLN A C 1
ATOM 3087 O O . GLN A 1 402 ? 27.234 42.562 7.398 1 36.53 402 GLN A O 1
ATOM 3092 N N . MET B 1 1 ? 30.953 -20.469 -0.165 1 37.91 1 MET B N 1
ATOM 3093 C CA . MET B 1 1 ? 29.859 -21.359 -0.537 1 37.91 1 MET B CA 1
ATOM 3094 C C . MET B 1 1 ? 29.031 -20.766 -1.67 1 37.91 1 MET B C 1
ATOM 3096 O O . MET B 1 1 ? 28.703 -19.578 -1.648 1 37.91 1 MET B O 1
ATOM 3100 N N . THR B 1 2 ? 29.078 -21.422 -2.844 1 54.31 2 THR B N 1
ATOM 3101 C CA . THR B 1 2 ? 28.422 -20.938 -4.051 1 54.31 2 THR B CA 1
ATOM 3102 C C . THR B 1 2 ? 26.938 -20.734 -3.814 1 54.31 2 THR B C 1
ATOM 3104 O O . THR B 1 2 ? 26.312 -21.5 -3.064 1 54.31 2 THR B O 1
ATOM 3107 N N . SER B 1 3 ? 26.312 -19.656 -4.105 1 82.44 3 SER B N 1
ATOM 3108 C CA . SER B 1 3 ? 24.906 -19.312 -3.918 1 82.44 3 SER B CA 1
ATOM 3109 C C . SER B 1 3 ? 24 -20.359 -4.57 1 82.44 3 SER B C 1
ATOM 3111 O O . SER B 1 3 ? 24.312 -20.875 -5.645 1 82.44 3 SER B O 1
ATOM 3113 N N . LYS B 1 4 ? 23.094 -21 -3.801 1 93.38 4 LYS B N 1
ATOM 3114 C CA . LYS B 1 4 ? 22.125 -21.969 -4.312 1 93.38 4 LYS B CA 1
ATOM 3115 C C . LYS B 1 4 ? 21.406 -21.438 -5.551 1 93.38 4 LYS B C 1
ATOM 3117 O O . LYS B 1 4 ? 21.188 -20.234 -5.672 1 93.38 4 LYS B O 1
ATOM 3122 N N . ILE B 1 5 ? 21.203 -22.422 -6.5 1 97 5 ILE B N 1
ATOM 3123 C CA . ILE B 1 5 ? 20.375 -22.109 -7.656 1 97 5 ILE B CA 1
ATOM 3124 C C . ILE B 1 5 ? 18.969 -21.734 -7.199 1 97 5 ILE B C 1
ATOM 3126 O O . ILE B 1 5 ? 18.359 -22.469 -6.426 1 97 5 ILE B O 1
ATOM 3130 N N . TYR B 1 6 ? 18.5 -20.594 -7.613 1 96.5 6 TYR B N 1
ATOM 3131 C CA . TYR B 1 6 ? 17.203 -20.109 -7.156 1 96.5 6 TYR B CA 1
ATOM 3132 C C . TYR B 1 6 ? 16.094 -20.562 -8.094 1 96.5 6 TYR B C 1
ATOM 3134 O O . TYR B 1 6 ? 16 -20.109 -9.234 1 96.5 6 TYR B O 1
ATOM 3142 N N . LEU B 1 7 ? 15.188 -21.453 -7.594 1 97.38 7 LEU B N 1
ATOM 3143 C CA . LEU B 1 7 ? 14.094 -22 -8.391 1 97.38 7 LEU B CA 1
ATOM 3144 C C . LEU B 1 7 ? 12.758 -21.812 -7.676 1 97.38 7 LEU B C 1
ATOM 3146 O O . LEU B 1 7 ? 11.914 -22.719 -7.695 1 97.38 7 LEU B O 1
ATOM 3150 N N . ASP B 1 8 ? 12.594 -20.734 -6.977 1 96.19 8 ASP B N 1
ATOM 3151 C CA . ASP B 1 8 ? 11.352 -20.344 -6.309 1 96.19 8 ASP B CA 1
ATOM 3152 C C . ASP B 1 8 ? 10.836 -19.016 -6.848 1 96.19 8 ASP B C 1
ATOM 3154 O O . ASP B 1 8 ? 10.414 -18.141 -6.078 1 96.19 8 ASP B O 1
ATOM 3158 N N . ASN B 1 9 ? 10.867 -18.844 -8.148 1 96.94 9 ASN B N 1
ATOM 3159 C CA . ASN B 1 9 ? 10.555 -17.594 -8.805 1 96.94 9 ASN B CA 1
ATOM 3160 C C . ASN B 1 9 ? 9.062 -17.281 -8.75 1 96.94 9 ASN B C 1
ATOM 3162 O O . ASN B 1 9 ? 8.641 -16.156 -8.977 1 96.94 9 ASN B O 1
ATOM 3166 N N . ASN B 1 10 ? 8.211 -18.281 -8.461 1 96.44 10 ASN B N 1
ATOM 3167 C CA . ASN B 1 10 ? 6.785 -18.031 -8.289 1 96.44 10 ASN B CA 1
ATOM 3168 C C . ASN B 1 10 ? 6.5 -17.328 -6.969 1 96.44 10 ASN B C 1
ATOM 3170 O O . ASN B 1 10 ? 5.461 -16.688 -6.812 1 96.44 10 ASN B O 1
ATOM 3174 N N . ALA B 1 11 ? 7.387 -17.547 -5.945 1 94.81 11 ALA B N 1
ATOM 3175 C CA . ALA B 1 11 ? 7.266 -16.797 -4.699 1 94.81 11 ALA B CA 1
ATOM 3176 C C . ALA B 1 11 ? 7.684 -15.344 -4.898 1 94.81 11 ALA B C 1
ATOM 3178 O O . ALA B 1 11 ? 6.977 -14.422 -4.48 1 94.81 11 ALA B O 1
ATOM 3179 N N . THR B 1 12 ? 8.805 -15.195 -5.469 1 96.62 12 THR B N 1
ATOM 3180 C CA . THR B 1 12 ? 9.336 -13.883 -5.82 1 96.62 12 THR B CA 1
ATOM 3181 C C . THR B 1 12 ? 10.555 -14.023 -6.734 1 96.62 12 THR B C 1
ATOM 3183 O O . THR B 1 12 ? 11.25 -15.039 -6.699 1 96.62 12 THR B O 1
ATOM 3186 N N . THR B 1 13 ? 10.758 -13.109 -7.57 1 97.81 13 THR B N 1
ATOM 3187 C CA . THR B 1 13 ? 11.953 -13.078 -8.406 1 97.81 13 THR B CA 1
ATOM 3188 C C . THR B 1 13 ? 13 -12.133 -7.828 1 97.81 13 THR B C 1
ATOM 3190 O O . THR B 1 13 ? 12.664 -11.195 -7.105 1 97.81 13 THR B O 1
ATOM 3193 N N . PRO B 1 14 ? 14.281 -12.43 -8.141 1 97.31 14 PRO B N 1
ATOM 3194 C CA . PRO B 1 14 ? 15.266 -11.383 -7.848 1 97.31 14 PRO B CA 1
ATOM 3195 C C . PRO B 1 14 ? 14.953 -10.07 -8.562 1 97.31 14 PRO B C 1
ATOM 3197 O O . PRO B 1 14 ? 14.266 -10.062 -9.586 1 97.31 14 PRO B O 1
ATOM 3200 N N . LEU B 1 15 ? 15.414 -9.047 -8.016 1 98.19 15 LEU B N 1
ATOM 3201 C CA . LEU B 1 15 ? 15.289 -7.758 -8.68 1 98.19 15 LEU B CA 1
ATOM 3202 C C . LEU B 1 15 ? 16.266 -7.645 -9.844 1 98.19 15 LEU B C 1
ATOM 3204 O O . LEU B 1 15 ? 17.469 -7.895 -9.68 1 98.19 15 LEU B O 1
ATOM 3208 N N . ASP B 1 16 ? 15.734 -7.352 -11.055 1 98.25 16 ASP B N 1
ATOM 3209 C CA . ASP B 1 16 ? 16.625 -7.121 -12.195 1 98.25 16 ASP B CA 1
ATOM 3210 C C . ASP B 1 16 ? 17.609 -5.992 -11.906 1 98.25 16 ASP B C 1
ATOM 3212 O O . ASP B 1 16 ? 17.234 -4.977 -11.312 1 98.25 16 ASP B O 1
ATOM 3216 N N . GLY B 1 17 ? 18.875 -6.125 -12.336 1 98.31 17 GLY B N 1
ATOM 3217 C CA . GLY B 1 17 ? 19.891 -5.113 -12.086 1 98.31 17 GLY B CA 1
ATOM 3218 C C . GLY B 1 17 ? 19.531 -3.76 -12.664 1 98.31 17 GLY B C 1
ATOM 3219 O O . GLY B 1 17 ? 19.812 -2.725 -12.062 1 98.31 17 GLY B O 1
ATOM 3220 N N . ARG B 1 18 ? 19.031 -3.723 -13.852 1 98.44 18 ARG B N 1
ATOM 3221 C CA . ARG B 1 18 ? 18.609 -2.48 -14.484 1 98.44 18 ARG B CA 1
ATOM 3222 C C . ARG B 1 18 ? 17.484 -1.816 -13.703 1 98.44 18 ARG B C 1
ATOM 3224 O O . ARG B 1 18 ? 17.422 -0.588 -13.625 1 98.44 18 ARG B O 1
ATOM 3231 N N . VAL B 1 19 ? 16.531 -2.592 -13.125 1 98.88 19 VAL B N 1
ATOM 3232 C CA . VAL B 1 19 ? 15.445 -2.098 -12.289 1 98.88 19 VAL B CA 1
ATOM 3233 C C . VAL B 1 19 ? 16.016 -1.509 -11 1 98.88 19 VAL B C 1
ATOM 3235 O O . VAL B 1 19 ? 15.586 -0.438 -10.562 1 98.88 19 VAL B O 1
ATOM 3238 N N . LYS B 1 20 ? 16.938 -2.242 -10.391 1 98.69 20 LYS B N 1
ATOM 3239 C CA . LYS B 1 20 ? 17.625 -1.743 -9.195 1 98.69 20 LYS B CA 1
ATOM 3240 C C . LYS B 1 20 ? 18.219 -0.361 -9.445 1 98.69 20 LYS B C 1
ATOM 3242 O O . LYS B 1 20 ? 18.062 0.543 -8.617 1 98.69 20 LYS B O 1
ATOM 3247 N N . THR B 1 21 ? 18.891 -0.206 -10.547 1 98.75 21 THR B N 1
ATOM 3248 C CA . THR B 1 21 ? 19.516 1.062 -10.922 1 98.75 21 THR B CA 1
ATOM 3249 C C . THR B 1 21 ? 18.453 2.148 -11.086 1 98.75 21 THR B C 1
ATOM 3251 O O . THR B 1 21 ? 18.625 3.266 -10.594 1 98.75 21 THR B O 1
ATOM 3254 N N . ALA B 1 22 ? 17.391 1.809 -11.773 1 98.88 22 ALA B N 1
ATOM 3255 C CA . ALA B 1 22 ? 16.312 2.764 -12.016 1 98.88 22 ALA B CA 1
ATOM 3256 C C . ALA B 1 22 ? 15.703 3.242 -10.703 1 98.88 22 ALA B C 1
ATOM 3258 O O . ALA B 1 22 ? 15.43 4.434 -10.531 1 98.88 22 ALA B O 1
ATOM 3259 N N . ILE B 1 23 ? 15.477 2.314 -9.766 1 98.88 23 ILE B N 1
ATOM 3260 C CA . ILE B 1 23 ? 14.922 2.666 -8.469 1 98.88 23 ILE B CA 1
ATOM 3261 C C . ILE B 1 23 ? 15.891 3.574 -7.719 1 98.88 23 ILE B C 1
ATOM 3263 O O . ILE B 1 23 ? 15.5 4.621 -7.195 1 98.88 23 ILE B O 1
ATOM 3267 N N . SER B 1 24 ? 17.156 3.176 -7.688 1 98.75 24 SER B N 1
ATOM 3268 C CA . SER B 1 24 ? 18.172 3.924 -6.949 1 98.75 24 SER B CA 1
ATOM 3269 C C . SER B 1 24 ? 18.266 5.359 -7.453 1 98.75 24 SER B C 1
ATOM 3271 O O . SER B 1 24 ? 18.359 6.297 -6.656 1 98.75 24 SER B O 1
ATOM 3273 N N . GLU B 1 25 ? 18.234 5.516 -8.742 1 98.62 25 GLU B N 1
ATOM 3274 C CA . GLU B 1 25 ? 18.297 6.852 -9.336 1 98.62 25 GLU B CA 1
ATOM 3275 C C . GLU B 1 25 ? 17.031 7.641 -9.039 1 98.62 25 GLU B C 1
ATOM 3277 O O . GLU B 1 25 ? 17.094 8.844 -8.766 1 98.62 25 GLU B O 1
ATOM 3282 N N . ALA B 1 26 ? 15.93 6.965 -9.062 1 98.75 26 ALA B N 1
ATOM 3283 C CA . ALA B 1 26 ? 14.641 7.625 -8.883 1 98.75 26 ALA B CA 1
ATOM 3284 C C . ALA B 1 26 ? 14.438 8.047 -7.434 1 98.75 26 ALA B C 1
ATOM 3286 O O . ALA B 1 26 ? 13.547 8.844 -7.133 1 98.75 26 ALA B O 1
ATOM 3287 N N . LEU B 1 27 ? 15.25 7.531 -6.496 1 98.69 27 LEU B N 1
ATOM 3288 C CA . LEU B 1 27 ? 15.188 7.984 -5.109 1 98.69 27 LEU B CA 1
ATOM 3289 C C . LEU B 1 27 ? 15.453 9.484 -5.016 1 98.69 27 LEU B C 1
ATOM 3291 O O . LEU B 1 27 ? 15.062 10.125 -4.039 1 98.69 27 LEU B O 1
ATOM 3295 N N . ASP B 1 28 ? 16.062 10.094 -6.016 1 98.12 28 ASP B N 1
ATOM 3296 C CA . ASP B 1 28 ? 16.328 11.531 -6.059 1 98.12 28 ASP B CA 1
ATOM 3297 C C . ASP B 1 28 ? 15.07 12.312 -6.434 1 98.12 28 ASP B C 1
ATOM 3299 O O . ASP B 1 28 ? 15.008 13.523 -6.246 1 98.12 28 ASP B O 1
ATOM 3303 N N . LEU B 1 29 ? 14.109 11.617 -6.969 1 98.19 29 LEU B N 1
ATOM 3304 C CA . LEU B 1 29 ? 12.82 12.219 -7.297 1 98.19 29 LEU B CA 1
ATOM 3305 C C . LEU B 1 29 ? 11.875 12.172 -6.098 1 98.19 29 LEU B C 1
ATOM 3307 O O . LEU B 1 29 ? 10.766 11.648 -6.199 1 98.19 29 LEU B O 1
ATOM 3311 N N . TRP B 1 30 ? 12.273 12.836 -5.043 1 96.44 30 TRP B N 1
ATOM 3312 C CA . TRP B 1 30 ? 11.648 12.695 -3.73 1 96.44 30 TRP B CA 1
ATOM 3313 C C . TRP B 1 30 ? 10.422 13.586 -3.615 1 96.44 30 TRP B C 1
ATOM 3315 O O . TRP B 1 30 ? 9.602 13.406 -2.711 1 96.44 30 TRP B O 1
ATOM 3325 N N . ALA B 1 31 ? 10.203 14.539 -4.496 1 96.06 31 ALA B N 1
ATOM 3326 C CA . ALA B 1 31 ? 9.156 15.539 -4.328 1 96.06 31 ALA B CA 1
ATOM 3327 C C . ALA B 1 31 ? 7.781 14.945 -4.633 1 96.06 31 ALA B C 1
ATOM 3329 O O . ALA B 1 31 ? 7.672 13.961 -5.367 1 96.06 31 ALA B O 1
ATOM 3330 N N . ASN B 1 32 ? 6.805 15.484 -3.99 1 93.69 32 ASN B N 1
ATOM 3331 C CA . ASN B 1 32 ? 5.418 15.156 -4.305 1 93.69 32 ASN B CA 1
ATOM 3332 C C . ASN B 1 32 ? 5.074 15.516 -5.75 1 93.69 32 ASN B C 1
ATOM 3334 O O . ASN B 1 32 ? 5.113 16.688 -6.129 1 93.69 32 ASN B O 1
ATOM 3338 N N . PRO B 1 33 ? 4.641 14.531 -6.516 1 95.38 33 PRO B N 1
ATOM 3339 C CA . PRO B 1 33 ? 4.371 14.805 -7.93 1 95.38 33 PRO B CA 1
ATOM 3340 C C . PRO B 1 33 ? 3.314 15.891 -8.133 1 95.38 33 PRO B C 1
ATOM 3342 O O . PRO B 1 33 ? 3.252 16.5 -9.203 1 95.38 33 PRO B O 1
ATOM 3345 N N . SER B 1 34 ? 2.506 16.172 -7.152 1 90.56 34 SER B N 1
ATOM 3346 C CA . SER B 1 34 ? 1.422 17.141 -7.273 1 90.56 34 SER B CA 1
ATOM 3347 C C . SER B 1 34 ? 1.891 18.547 -6.902 1 90.56 34 SER B C 1
ATOM 3349 O O . SER B 1 34 ? 1.144 19.516 -7.051 1 90.56 34 SER B O 1
ATOM 3351 N N . SER B 1 35 ? 3.064 18.688 -6.363 1 89.94 35 SER B N 1
ATOM 3352 C CA . SER B 1 35 ? 3.578 20 -5.949 1 89.94 35 SER B CA 1
ATOM 3353 C C . SER B 1 35 ? 4.074 20.797 -7.145 1 89.94 35 SER B C 1
ATOM 3355 O O . SER B 1 35 ? 4.238 20.266 -8.242 1 89.94 35 SER B O 1
ATOM 3357 N N . ASN B 1 36 ? 4.227 22.047 -6.859 1 85.94 36 ASN B N 1
ATOM 3358 C CA . ASN B 1 36 ? 4.656 22.953 -7.914 1 85.94 36 ASN B CA 1
ATOM 3359 C C . ASN B 1 36 ? 6.137 23.312 -7.785 1 85.94 36 ASN B C 1
ATOM 3361 O O . ASN B 1 36 ? 6.484 24.438 -7.418 1 85.94 36 ASN B O 1
ATOM 3365 N N . ASN B 1 37 ? 7.012 22.453 -8.133 1 90.62 37 ASN B N 1
ATOM 3366 C CA . ASN B 1 37 ? 8.453 22.672 -8.211 1 90.62 37 ASN B CA 1
ATOM 3367 C C . ASN B 1 37 ? 9.109 21.734 -9.219 1 90.62 37 ASN B C 1
ATOM 3369 O O . ASN B 1 37 ? 8.469 20.812 -9.719 1 90.62 37 ASN B O 1
ATOM 3373 N N . GLU B 1 38 ? 10.281 21.953 -9.578 1 93 38 GLU B N 1
ATOM 3374 C CA . GLU B 1 38 ? 10.969 21.25 -10.648 1 93 38 GLU B CA 1
ATOM 3375 C C . GLU B 1 38 ? 11.094 19.766 -10.344 1 93 38 GLU B C 1
ATOM 3377 O O . GLU B 1 38 ? 10.883 18.922 -11.219 1 93 38 GLU B O 1
ATOM 3382 N N . ASN B 1 39 ? 11.461 19.453 -9.141 1 95.88 39 ASN B N 1
ATOM 3383 C CA . ASN B 1 39 ? 11.609 18.047 -8.758 1 95.88 39 ASN B CA 1
ATOM 3384 C C . ASN B 1 39 ? 10.273 17.312 -8.812 1 95.88 39 ASN B C 1
ATOM 3386 O O . ASN B 1 39 ? 10.227 16.125 -9.18 1 95.88 39 ASN B O 1
ATOM 3390 N N . ALA B 1 40 ? 9.211 18 -8.453 1 95.56 40 ALA B N 1
ATOM 3391 C CA . ALA B 1 40 ? 7.863 17.438 -8.539 1 95.56 40 ALA B CA 1
ATOM 3392 C C . ALA B 1 40 ? 7.488 17.141 -9.984 1 95.56 40 ALA B C 1
ATOM 3394 O O . ALA B 1 40 ? 6.926 16.078 -10.281 1 95.56 40 ALA B O 1
ATOM 3395 N N . SER B 1 41 ? 7.793 18.031 -10.867 1 96.75 41 SER B N 1
ATOM 3396 C CA . SER B 1 41 ? 7.512 17.844 -12.281 1 96.75 41 SER B CA 1
ATOM 3397 C C . SER B 1 41 ? 8.266 16.641 -12.836 1 96.75 41 SER B C 1
ATOM 3399 O O . SER B 1 41 ? 7.719 15.859 -13.617 1 96.75 41 SER B O 1
ATOM 3401 N N . LYS B 1 42 ? 9.516 16.531 -12.438 1 98.12 42 LYS B N 1
ATOM 3402 C CA . LYS B 1 42 ? 10.328 15.398 -12.867 1 98.12 42 LYS B CA 1
ATOM 3403 C C . LYS B 1 42 ? 9.766 14.086 -12.336 1 98.12 42 LYS B C 1
ATOM 3405 O O . LYS B 1 42 ? 9.75 13.078 -13.047 1 98.12 42 LYS B O 1
ATOM 3410 N N . ALA B 1 43 ? 9.328 14.117 -11.102 1 98.19 43 ALA B N 1
ATOM 3411 C CA . ALA B 1 43 ? 8.703 12.938 -10.5 1 98.19 43 ALA B CA 1
ATOM 3412 C C . ALA B 1 43 ? 7.441 12.539 -11.258 1 98.19 43 ALA B C 1
ATOM 3414 O O . ALA B 1 43 ? 7.238 11.359 -11.562 1 98.19 43 ALA B O 1
ATOM 3415 N N . ALA B 1 44 ? 6.602 13.508 -11.578 1 98.19 44 ALA B N 1
ATOM 3416 C CA . ALA B 1 44 ? 5.367 13.258 -12.312 1 98.19 44 ALA B CA 1
ATOM 3417 C C . ALA B 1 44 ? 5.66 12.656 -13.688 1 98.19 44 ALA B C 1
ATOM 3419 O O . ALA B 1 44 ? 4.969 11.734 -14.125 1 98.19 44 ALA B O 1
ATOM 3420 N N . GLN B 1 45 ? 6.66 13.164 -14.328 1 98.62 45 GLN B N 1
ATOM 3421 C CA . GLN B 1 45 ? 7.039 12.672 -15.648 1 98.62 45 GLN B CA 1
ATOM 3422 C C . GLN B 1 45 ? 7.547 11.234 -15.57 1 98.62 45 GLN B C 1
ATOM 3424 O O . GLN B 1 45 ? 7.254 10.422 -16.453 1 98.62 45 GLN B O 1
ATOM 3429 N N . ALA B 1 46 ? 8.336 10.977 -14.562 1 98.81 46 ALA B N 1
ATOM 3430 C CA . ALA B 1 46 ? 8.852 9.625 -14.383 1 98.81 46 ALA B CA 1
ATOM 3431 C C . ALA B 1 46 ? 7.719 8.625 -14.164 1 98.81 46 ALA B C 1
ATOM 3433 O O . ALA B 1 46 ? 7.758 7.508 -14.688 1 98.81 46 ALA B O 1
ATOM 3434 N N . ILE B 1 47 ? 6.734 9 -13.383 1 98.75 47 ILE B N 1
ATOM 3435 C CA . ILE B 1 47 ? 5.57 8.156 -13.141 1 98.75 47 ILE B CA 1
ATOM 3436 C C . ILE B 1 47 ? 4.805 7.938 -14.438 1 98.75 47 ILE B C 1
ATOM 3438 O O . ILE B 1 47 ? 4.379 6.816 -14.734 1 98.75 47 ILE B O 1
ATOM 3442 N N . LEU B 1 48 ? 4.668 9 -15.203 1 98.69 48 LEU B N 1
ATOM 3443 C CA . LEU B 1 48 ? 3.975 8.906 -16.484 1 98.69 48 LEU B CA 1
ATOM 3444 C C . LEU B 1 48 ? 4.691 7.941 -17.422 1 98.69 48 LEU B C 1
ATOM 3446 O O . LEU B 1 48 ? 4.051 7.145 -18.109 1 98.69 48 LEU B O 1
ATOM 3450 N N . GLU B 1 49 ? 5.984 8.023 -17.469 1 98.81 49 GLU B N 1
ATOM 3451 C CA . GLU B 1 49 ? 6.773 7.121 -18.297 1 98.81 49 GLU B CA 1
ATOM 3452 C C . GLU B 1 49 ? 6.598 5.668 -17.875 1 98.81 49 GLU B C 1
ATOM 3454 O O . GLU B 1 49 ? 6.414 4.781 -18.703 1 98.81 49 GLU B O 1
ATOM 3459 N N . ALA B 1 50 ? 6.684 5.457 -16.578 1 98.88 50 ALA B N 1
ATOM 3460 C CA . ALA B 1 50 ? 6.461 4.121 -16.047 1 98.88 50 ALA B CA 1
ATOM 3461 C C . ALA B 1 50 ? 5.082 3.592 -16.438 1 98.88 50 ALA B C 1
ATOM 3463 O O . ALA B 1 50 ? 4.941 2.428 -16.812 1 98.88 50 ALA B O 1
ATOM 3464 N N . ARG B 1 51 ? 4.074 4.445 -16.266 1 98.81 51 ARG B N 1
ATOM 3465 C CA . ARG B 1 51 ? 2.705 4.102 -16.641 1 98.81 51 ARG B CA 1
ATOM 3466 C C . ARG B 1 51 ? 2.619 3.676 -18.094 1 98.81 51 ARG B C 1
ATOM 3468 O O . ARG B 1 51 ? 1.914 2.723 -18.438 1 98.81 51 ARG B O 1
ATOM 3475 N N . GLY B 1 52 ? 3.303 4.363 -18.953 1 98.81 52 GLY B N 1
ATOM 3476 C CA . GLY B 1 52 ? 3.326 4.035 -20.359 1 98.81 52 GLY B CA 1
ATOM 3477 C C . GLY B 1 52 ? 3.895 2.658 -20.656 1 98.81 52 GLY B C 1
ATOM 3478 O O . GLY B 1 52 ? 3.393 1.941 -21.516 1 98.81 52 GLY B O 1
ATOM 3479 N N . HIS B 1 53 ? 4.957 2.281 -19.969 1 98.81 53 HIS B N 1
ATOM 3480 C CA . HIS B 1 53 ? 5.562 0.969 -20.156 1 98.81 53 HIS B CA 1
ATOM 3481 C C . HIS B 1 53 ? 4.598 -0.145 -19.766 1 98.81 53 HIS B C 1
ATOM 3483 O O . HIS B 1 53 ? 4.508 -1.165 -20.453 1 98.81 53 HIS B O 1
ATOM 3489 N N . LEU B 1 54 ? 3.857 0.018 -18.641 1 98.75 54 LEU B N 1
ATOM 3490 C CA . LEU B 1 54 ? 2.871 -0.979 -18.25 1 98.75 54 LEU B CA 1
ATOM 3491 C C . LEU B 1 54 ? 1.703 -1.01 -19.234 1 98.75 54 LEU B C 1
ATOM 3493 O O . LEU B 1 54 ? 1.199 -2.084 -19.562 1 98.75 54 LEU B O 1
ATOM 3497 N N . ALA B 1 55 ? 1.268 0.188 -19.594 1 98.69 55 ALA B N 1
ATOM 3498 C CA . ALA B 1 55 ? 0.179 0.266 -20.562 1 98.69 55 ALA B CA 1
ATOM 3499 C C . ALA B 1 55 ? 0.512 -0.526 -21.828 1 98.69 55 ALA B C 1
ATOM 3501 O O . ALA B 1 55 ? -0.316 -1.292 -22.328 1 98.69 55 ALA B O 1
ATOM 3502 N N . LYS B 1 56 ? 1.707 -0.355 -22.312 1 98.56 56 LYS B N 1
ATOM 3503 C CA . LYS B 1 56 ? 2.166 -1.084 -23.5 1 98.56 56 LYS B CA 1
ATOM 3504 C C . LYS B 1 56 ? 2.205 -2.586 -23.234 1 98.56 56 LYS B C 1
ATOM 3506 O O . LYS B 1 56 ? 1.776 -3.381 -24.078 1 98.56 56 LYS B O 1
ATOM 3511 N N . MET B 1 57 ? 2.67 -2.998 -22.125 1 98.5 57 MET B N 1
ATOM 3512 C CA . MET B 1 57 ? 2.816 -4.402 -21.766 1 98.5 57 MET B CA 1
ATOM 3513 C C . MET B 1 57 ? 1.468 -5.117 -21.797 1 98.5 57 MET B C 1
ATOM 3515 O O . MET B 1 57 ? 1.392 -6.289 -22.172 1 98.5 57 MET B O 1
ATOM 3519 N N . PHE B 1 58 ? 0.386 -4.402 -21.438 1 98.44 58 PHE B N 1
ATOM 3520 C CA . PHE B 1 58 ? -0.918 -5.035 -21.297 1 98.44 58 PHE B CA 1
ATOM 3521 C C . PHE B 1 58 ? -1.888 -4.547 -22.359 1 98.44 58 PHE B C 1
ATOM 3523 O O . PHE B 1 58 ? -3.08 -4.855 -22.312 1 98.44 58 PHE B O 1
ATOM 3530 N N . ASN B 1 59 ? -1.398 -3.738 -23.297 1 97.5 59 ASN B N 1
ATOM 3531 C CA . ASN B 1 59 ? -2.137 -3.225 -24.438 1 97.5 59 ASN B CA 1
ATOM 3532 C C . ASN B 1 59 ? -3.357 -2.418 -24 1 97.5 59 ASN B C 1
ATOM 3534 O O . ASN B 1 59 ? -4.477 -2.689 -24.453 1 97.5 59 ASN B O 1
ATOM 3538 N N . VAL B 1 60 ? -3.15 -1.46 -23.156 1 97.88 60 VAL B N 1
ATOM 3539 C CA . VAL B 1 60 ? -4.168 -0.507 -22.734 1 97.88 60 VAL B CA 1
ATOM 3540 C C . VAL B 1 60 ? -3.629 0.916 -22.844 1 97.88 60 VAL B C 1
ATOM 3542 O O . VAL B 1 60 ? -2.482 1.119 -23.25 1 97.88 60 VAL B O 1
ATOM 3545 N N . GLU B 1 61 ? -4.453 1.856 -22.609 1 96.31 61 GLU B N 1
ATOM 3546 C CA . GLU B 1 61 ? -4.027 3.25 -22.531 1 96.31 61 GLU B CA 1
ATOM 3547 C C . GLU B 1 61 ? -3.455 3.576 -21.156 1 96.31 61 GLU B C 1
ATOM 3549 O O . GLU B 1 61 ? -3.732 2.877 -20.172 1 96.31 61 GLU B O 1
ATOM 3554 N N . ASN B 1 62 ? -2.686 4.66 -21.062 1 96.19 62 ASN B N 1
ATOM 3555 C CA . ASN B 1 62 ? -2.059 5.074 -19.812 1 96.19 62 ASN B CA 1
ATOM 3556 C C . ASN B 1 62 ? -3.078 5.195 -18.688 1 96.19 62 ASN B C 1
ATOM 3558 O O . ASN B 1 62 ? -2.816 4.773 -17.562 1 96.19 62 ASN B O 1
ATOM 3562 N N . ASP B 1 63 ? -4.195 5.719 -19 1 94.06 63 ASP B N 1
ATOM 3563 C CA . ASP B 1 63 ? -5.195 5.992 -17.984 1 94.06 63 ASP B CA 1
ATOM 3564 C C . ASP B 1 63 ? -5.773 4.699 -17.422 1 94.06 63 ASP B C 1
ATOM 3566 O O . ASP B 1 63 ? -6.449 4.711 -16.391 1 94.06 63 ASP B O 1
ATOM 3570 N N . GLY B 1 64 ? -5.516 3.611 -18.078 1 96.62 64 GLY B N 1
ATOM 3571 C CA . GLY B 1 64 ? -5.977 2.32 -17.578 1 96.62 64 GLY B CA 1
ATOM 3572 C C . GLY B 1 64 ? -5.098 1.749 -16.484 1 96.62 64 GLY B C 1
ATOM 3573 O O . GLY B 1 64 ? -5.5 0.818 -15.789 1 96.62 64 GLY B O 1
ATOM 3574 N N . VAL B 1 65 ? -3.938 2.303 -16.297 1 98.44 65 VAL B N 1
ATOM 3575 C CA . VAL B 1 65 ? -2.975 1.765 -15.344 1 98.44 65 VAL B CA 1
ATOM 3576 C C . VAL B 1 65 ? -3.049 2.551 -14.039 1 98.44 65 VAL B C 1
ATOM 3578 O O . VAL B 1 65 ? -2.738 3.744 -14.008 1 98.44 65 VAL B O 1
ATOM 3581 N N . VAL B 1 66 ? -3.434 1.923 -12.953 1 98.5 66 VAL B N 1
ATOM 3582 C CA . VAL B 1 66 ? -3.451 2.541 -11.633 1 98.5 66 VAL B CA 1
ATOM 3583 C C . VAL B 1 66 ? -2.494 1.798 -10.703 1 98.5 66 VAL B C 1
ATOM 3585 O O . VAL B 1 66 ? -2.676 0.607 -10.438 1 98.5 66 VAL B O 1
ATOM 3588 N N . PHE B 1 67 ? -1.487 2.459 -10.227 1 98.75 67 PHE B N 1
ATOM 3589 C CA . PHE B 1 67 ? -0.471 1.837 -9.383 1 98.75 67 PHE B CA 1
ATOM 3590 C C . PHE B 1 67 ? -1.016 1.571 -7.984 1 98.75 67 PHE B C 1
ATOM 3592 O O . PHE B 1 67 ? -1.762 2.387 -7.438 1 98.75 67 PHE B O 1
ATOM 3599 N N . THR B 1 68 ? -0.708 0.418 -7.438 1 98.62 68 THR B N 1
ATOM 3600 C CA . THR B 1 68 ? -1.08 0.01 -6.09 1 98.62 68 THR B CA 1
ATOM 3601 C C . THR B 1 68 ? 0.141 -0.486 -5.32 1 98.62 68 THR B C 1
ATOM 3603 O O . THR B 1 68 ? 1.238 -0.573 -5.875 1 98.62 68 THR B O 1
ATOM 3606 N N . SER B 1 69 ? -0.061 -0.774 -4.062 1 98.44 69 SER B N 1
ATOM 3607 C CA . SER B 1 69 ? 1.041 -1.244 -3.23 1 98.44 69 SER B CA 1
ATOM 3608 C C . SER B 1 69 ? 1.318 -2.727 -3.465 1 98.44 69 SER B C 1
ATOM 3610 O O . SER B 1 69 ? 2.279 -3.275 -2.924 1 98.44 69 SER B O 1
ATOM 3612 N N . GLY B 1 70 ? 0.486 -3.412 -4.293 1 98.12 70 GLY B N 1
ATOM 3613 C CA . GLY B 1 70 ? 0.701 -4.82 -4.574 1 98.12 70 GLY B CA 1
ATOM 3614 C C . GLY B 1 70 ? -0.556 -5.535 -5.035 1 98.12 70 GLY B C 1
ATOM 3615 O O . GLY B 1 70 ? -1.626 -4.93 -5.121 1 98.12 70 GLY B O 1
ATOM 3616 N N . GLY B 1 71 ? -0.374 -6.781 -5.32 1 98.5 71 GLY B N 1
ATOM 3617 C CA . GLY B 1 71 ? -1.486 -7.586 -5.797 1 98.5 71 GLY B CA 1
ATOM 3618 C C . GLY B 1 71 ? -2.592 -7.746 -4.77 1 98.5 71 GLY B C 1
ATOM 3619 O O . GLY B 1 71 ? -3.773 -7.773 -5.117 1 98.5 71 GLY B O 1
ATOM 3620 N N . THR B 1 72 ? -2.236 -7.848 -3.484 1 98.75 72 THR B N 1
ATOM 3621 C CA . THR B 1 72 ? -3.221 -7.984 -2.416 1 98.75 72 THR B CA 1
ATOM 3622 C C . THR B 1 72 ? -4.152 -6.777 -2.377 1 98.75 72 THR B C 1
ATOM 3624 O O . THR B 1 72 ? -5.375 -6.93 -2.332 1 98.75 72 THR B O 1
ATOM 3627 N N . GLU B 1 73 ? -3.562 -5.602 -2.457 1 98.81 73 GLU B N 1
ATOM 3628 C CA . GLU B 1 73 ? -4.387 -4.398 -2.482 1 98.81 73 GLU B CA 1
ATOM 3629 C C . GLU B 1 73 ? -5.305 -4.383 -3.701 1 98.81 73 GLU B C 1
ATOM 3631 O O . GLU B 1 73 ? -6.492 -4.082 -3.586 1 98.81 73 GLU B O 1
ATOM 3636 N N . SER B 1 74 ? -4.793 -4.691 -4.875 1 98.88 74 SER B N 1
ATOM 3637 C CA . SER B 1 74 ? -5.566 -4.68 -6.113 1 98.88 74 SER B CA 1
ATOM 3638 C C . SER B 1 74 ? -6.734 -5.656 -6.043 1 98.88 74 SER B C 1
ATOM 3640 O O . SER B 1 74 ? -7.859 -5.309 -6.414 1 98.88 74 SER B O 1
ATOM 3642 N N . ASN B 1 75 ? -6.465 -6.879 -5.566 1 98.94 75 ASN B N 1
ATOM 3643 C CA . ASN B 1 75 ? -7.508 -7.898 -5.469 1 98.94 75 ASN B CA 1
ATOM 3644 C C . ASN B 1 75 ? -8.586 -7.5 -4.461 1 98.94 75 ASN B C 1
ATOM 3646 O O . ASN B 1 75 ? -9.781 -7.668 -4.727 1 98.94 75 ASN B O 1
ATOM 3650 N N . ASN B 1 76 ? -8.18 -6.996 -3.307 1 98.94 76 ASN B N 1
ATOM 3651 C CA . ASN B 1 76 ? -9.148 -6.52 -2.33 1 98.94 76 ASN B CA 1
ATOM 3652 C C . ASN B 1 76 ? -9.984 -5.367 -2.885 1 98.94 76 ASN B C 1
ATOM 3654 O O . ASN B 1 76 ? -11.188 -5.285 -2.631 1 98.94 76 ASN B O 1
ATOM 3658 N N . TRP B 1 77 ? -9.344 -4.484 -3.648 1 98.88 77 TRP B N 1
ATOM 3659 C CA . TRP B 1 77 ? -10 -3.328 -4.25 1 98.88 77 TRP B CA 1
ATOM 3660 C C . TRP B 1 77 ? -11.094 -3.768 -5.223 1 98.88 77 TRP B C 1
ATOM 3662 O O . TRP B 1 77 ? -12.219 -3.27 -5.168 1 98.88 77 TRP B O 1
ATOM 3672 N N . VAL B 1 78 ? -10.836 -4.711 -6.066 1 98.75 78 VAL B N 1
ATOM 3673 C CA . VAL B 1 78 ? -11.781 -5.188 -7.066 1 98.75 78 VAL B CA 1
ATOM 3674 C C . VAL B 1 78 ? -13.016 -5.773 -6.371 1 98.75 78 VAL B C 1
ATOM 3676 O O . VAL B 1 78 ? -14.148 -5.539 -6.797 1 98.75 78 VAL B O 1
ATOM 3679 N N . ILE B 1 79 ? -12.789 -6.531 -5.309 1 98.88 79 ILE B N 1
ATOM 3680 C CA . ILE B 1 79 ? -13.883 -7.148 -4.559 1 98.88 79 ILE B CA 1
ATOM 3681 C C . ILE B 1 79 ? -14.734 -6.07 -3.904 1 98.88 79 ILE B C 1
ATOM 3683 O O . ILE B 1 79 ? -15.953 -6.031 -4.098 1 98.88 79 ILE B O 1
ATOM 3687 N N . GLU B 1 80 ? -14.094 -5.172 -3.18 1 98.31 80 GLU B N 1
ATOM 3688 C CA . GLU B 1 80 ? -14.805 -4.098 -2.494 1 98.31 80 GLU B CA 1
ATOM 3689 C C . GLU B 1 80 ? -15.57 -3.229 -3.482 1 98.31 80 GLU B C 1
ATOM 3691 O O . GLU B 1 80 ? -16.734 -2.896 -3.248 1 98.31 80 GLU B O 1
ATOM 3696 N N . GLY B 1 81 ? -14.883 -2.838 -4.539 1 98.12 81 GLY B N 1
ATOM 3697 C CA . GLY B 1 81 ? -15.492 -1.967 -5.535 1 98.12 81 GLY B CA 1
ATOM 3698 C C . GLY B 1 81 ? -16.688 -2.594 -6.227 1 98.12 81 GLY B C 1
ATOM 3699 O O . GLY B 1 81 ? -17.688 -1.923 -6.461 1 98.12 81 GLY B O 1
ATOM 3700 N N . SER B 1 82 ? -16.625 -3.871 -6.582 1 98.38 82 SER B N 1
ATOM 3701 C CA . SER B 1 82 ? -17.719 -4.562 -7.25 1 98.38 82 SER B CA 1
ATOM 3702 C C . SER B 1 82 ? -18.938 -4.668 -6.34 1 98.38 82 SER B C 1
ATOM 3704 O O . SER B 1 82 ? -20.078 -4.508 -6.797 1 98.38 82 SER B O 1
ATOM 3706 N N . ILE B 1 83 ? -18.734 -4.98 -5.094 1 98.25 83 ILE B N 1
ATOM 3707 C CA . ILE B 1 83 ? -19.812 -5.07 -4.117 1 98.25 83 ILE B CA 1
ATOM 3708 C C . ILE B 1 83 ? -20.5 -3.711 -3.98 1 98.25 83 ILE B C 1
ATOM 3710 O O . ILE B 1 83 ? -21.719 -3.631 -3.932 1 98.25 83 ILE B O 1
ATOM 3714 N N . ARG B 1 84 ? -19.703 -2.662 -3.924 1 96.81 84 ARG B N 1
ATOM 3715 C CA . ARG B 1 84 ? -20.25 -1.317 -3.783 1 96.81 84 ARG B CA 1
ATOM 3716 C C . ARG B 1 84 ? -21.141 -0.965 -4.969 1 96.81 84 ARG B C 1
ATOM 3718 O O . ARG B 1 84 ? -22.234 -0.403 -4.793 1 96.81 84 ARG B O 1
ATOM 3725 N N . ILE B 1 85 ? -20.688 -1.276 -6.156 1 96.62 85 ILE B N 1
ATOM 3726 C CA . ILE B 1 85 ? -21.484 -1.015 -7.348 1 96.62 85 ILE B CA 1
ATOM 3727 C C . ILE B 1 85 ? -22.797 -1.791 -7.273 1 96.62 85 ILE B C 1
ATOM 3729 O O . ILE B 1 85 ? -23.875 -1.243 -7.547 1 96.62 85 ILE B O 1
ATOM 3733 N N . ALA B 1 86 ? -22.719 -3.035 -6.922 1 97.44 86 ALA B N 1
ATOM 3734 C CA . ALA B 1 86 ? -23.906 -3.896 -6.848 1 97.44 86 ALA B CA 1
ATOM 3735 C C . ALA B 1 86 ? -24.938 -3.322 -5.887 1 97.44 86 ALA B C 1
ATOM 3737 O O . ALA B 1 86 ? -26.141 -3.324 -6.184 1 97.44 86 ALA B O 1
ATOM 3738 N N . ARG B 1 87 ? -24.469 -2.814 -4.816 1 96.38 87 ARG B N 1
ATOM 3739 C CA . ARG B 1 87 ? -25.375 -2.307 -3.795 1 96.38 87 ARG B CA 1
ATOM 3740 C C . ARG B 1 87 ? -25.922 -0.933 -4.176 1 96.38 87 ARG B C 1
ATOM 3742 O O . ARG B 1 87 ? -27.125 -0.689 -4.09 1 96.38 87 ARG B O 1
ATOM 3749 N N . LYS B 1 88 ? -25.094 -0.067 -4.633 1 93.94 88 LYS B N 1
ATOM 3750 C CA . LYS B 1 88 ? -25.469 1.335 -4.812 1 93.94 88 LYS B CA 1
ATOM 3751 C C . LYS B 1 88 ? -26.156 1.555 -6.152 1 93.94 88 LYS B C 1
ATOM 3753 O O . LYS B 1 88 ? -27.078 2.363 -6.254 1 93.94 88 LYS B O 1
ATOM 3758 N N . VAL B 1 89 ? -25.656 0.878 -7.105 1 91.5 89 VAL B N 1
ATOM 3759 C CA . VAL B 1 89 ? -26.172 1.106 -8.453 1 91.5 89 VAL B CA 1
ATOM 3760 C C . VAL B 1 89 ? -27.25 0.079 -8.773 1 91.5 89 VAL B C 1
ATOM 3762 O O . VAL B 1 89 ? -28.344 0.437 -9.219 1 91.5 89 VAL B O 1
ATOM 3765 N N . ASN B 1 90 ? -27.016 -1.189 -8.43 1 93.31 90 ASN B N 1
ATOM 3766 C CA . ASN B 1 90 ? -27.922 -2.252 -8.836 1 93.31 90 ASN B CA 1
ATOM 3767 C C . ASN B 1 90 ? -28.922 -2.59 -7.727 1 93.31 90 ASN B C 1
ATOM 3769 O O . ASN B 1 90 ? -29.844 -3.375 -7.938 1 93.31 90 ASN B O 1
ATOM 3773 N N . GLN B 1 91 ? -28.703 -2.025 -6.512 1 95.25 91 GLN B N 1
ATOM 3774 C CA . GLN B 1 91 ? -29.594 -2.195 -5.371 1 95.25 91 GLN B CA 1
ATOM 3775 C C . GLN B 1 91 ? -29.75 -3.668 -4.996 1 95.25 91 GLN B C 1
ATOM 3777 O O . GLN B 1 91 ? -30.859 -4.145 -4.754 1 95.25 91 GLN B O 1
ATOM 3782 N N . ILE B 1 92 ? -28.641 -4.344 -5.109 1 95.81 92 ILE B N 1
ATOM 3783 C CA . ILE B 1 92 ? -28.594 -5.738 -4.688 1 95.81 92 ILE B CA 1
ATOM 3784 C C . ILE B 1 92 ? -28.203 -5.824 -3.217 1 95.81 92 ILE B C 1
ATOM 3786 O O . ILE B 1 92 ? -27.109 -5.398 -2.838 1 95.81 92 ILE B O 1
ATOM 3790 N N . GLU B 1 93 ? -28.984 -6.352 -2.406 1 95.19 93 GLU B N 1
ATOM 3791 C CA . GLU B 1 93 ? -28.75 -6.398 -0.967 1 95.19 93 GLU B CA 1
ATOM 3792 C C . GLU B 1 93 ? -27.625 -7.359 -0.625 1 95.19 93 GLU B C 1
ATOM 3794 O O . GLU B 1 93 ? -26.75 -7.043 0.189 1 95.19 93 GLU B O 1
ATOM 3799 N N . ILE B 1 94 ? -27.641 -8.539 -1.229 1 98 94 ILE B N 1
ATOM 3800 C CA . ILE B 1 94 ? -26.609 -9.555 -1.038 1 98 94 ILE B CA 1
ATOM 3801 C C . ILE B 1 94 ? -25.969 -9.898 -2.381 1 98 94 ILE B C 1
ATOM 3803 O O . ILE B 1 94 ? -26.391 -10.844 -3.053 1 98 94 ILE B O 1
ATOM 3807 N N . PRO B 1 95 ? -24.953 -9.133 -2.746 1 98.69 95 PRO B N 1
ATOM 3808 C CA . PRO B 1 95 ? -24.266 -9.422 -4.008 1 98.69 95 PRO B CA 1
ATOM 3809 C C . PRO B 1 95 ? -23.672 -10.828 -4.047 1 98.69 95 PRO B C 1
ATOM 3811 O O . PRO B 1 95 ? -23.281 -11.367 -3.006 1 98.69 95 PRO B O 1
ATOM 3814 N N . HIS B 1 96 ? -23.656 -11.359 -5.211 1 98.88 96 HIS B N 1
ATOM 3815 C CA . HIS B 1 96 ? -23.094 -12.68 -5.449 1 98.88 96 HIS B CA 1
ATOM 3816 C C . HIS B 1 96 ? -21.781 -12.586 -6.234 1 98.88 96 HIS B C 1
ATOM 3818 O O . HIS B 1 96 ? -21.688 -11.797 -7.176 1 98.88 96 HIS B O 1
ATOM 3824 N N . ILE B 1 97 ? -20.766 -13.32 -5.812 1 98.94 97 ILE B N 1
ATOM 3825 C CA . ILE B 1 97 ? -19.484 -13.352 -6.484 1 98.94 97 ILE B CA 1
ATOM 3826 C C . ILE B 1 97 ? -19.156 -14.781 -6.902 1 98.94 97 ILE B C 1
ATOM 3828 O O . ILE B 1 97 ? -19.375 -15.727 -6.137 1 98.94 97 ILE B O 1
ATOM 3832 N N . VAL B 1 98 ? -18.641 -14.938 -8.133 1 98.94 98 VAL B N 1
ATOM 3833 C CA . VAL B 1 98 ? -18.188 -16.234 -8.633 1 98.94 98 VAL B CA 1
ATOM 3834 C C . VAL B 1 98 ? -16.656 -16.219 -8.758 1 98.94 98 VAL B C 1
ATOM 3836 O O . VAL B 1 98 ? -16.078 -15.297 -9.336 1 98.94 98 VAL B O 1
ATOM 3839 N N . THR B 1 99 ? -16.047 -17.109 -8.172 1 98.94 99 THR B N 1
ATOM 3840 C CA . THR B 1 99 ? -14.609 -17.328 -8.266 1 98.94 99 THR B CA 1
ATOM 3841 C C . THR B 1 99 ? -14.289 -18.828 -8.305 1 98.94 99 THR B C 1
ATOM 3843 O O . THR B 1 99 ? -15.164 -19.641 -8.609 1 98.94 99 THR B O 1
ATOM 3846 N N . THR B 1 100 ? -13.039 -19.203 -8.227 1 98.88 100 THR B N 1
ATOM 3847 C CA . THR B 1 100 ? -12.664 -20.609 -8.258 1 98.88 100 THR B CA 1
ATOM 3848 C C . THR B 1 100 ? -12.094 -21.047 -6.906 1 98.88 100 THR B C 1
ATOM 3850 O O . THR B 1 100 ? -11.75 -20.203 -6.07 1 98.88 100 THR B O 1
ATOM 3853 N N . ASN B 1 101 ? -12.008 -22.297 -6.668 1 98.38 101 ASN B N 1
ATOM 3854 C CA . ASN B 1 101 ? -11.555 -22.828 -5.391 1 98.38 101 ASN B CA 1
ATOM 3855 C C . ASN B 1 101 ? -10.031 -22.844 -5.301 1 98.38 101 ASN B C 1
ATOM 3857 O O . ASN B 1 101 ? -9.469 -23.344 -4.316 1 98.38 101 ASN B O 1
ATOM 3861 N N . ILE B 1 102 ? -9.32 -22.25 -6.305 1 97.94 102 ILE B N 1
ATOM 3862 C CA . ILE B 1 102 ? -7.863 -22.359 -6.305 1 97.94 102 ILE B CA 1
ATOM 3863 C C . ILE B 1 102 ? -7.238 -20.969 -6.312 1 97.94 102 ILE B C 1
ATOM 3865 O O . ILE B 1 102 ? -6.043 -20.812 -6.566 1 97.94 102 ILE B O 1
ATOM 3869 N N . GLU B 1 103 ? -8.039 -19.938 -6.059 1 98.56 103 GLU B N 1
ATOM 3870 C CA . GLU B 1 103 ? -7.562 -18.562 -6.152 1 98.56 103 GLU B CA 1
ATOM 3871 C C . GLU B 1 103 ? -6.543 -18.25 -5.059 1 98.56 103 GLU B C 1
ATOM 3873 O O . GLU B 1 103 ? -6.453 -18.969 -4.066 1 98.56 103 GLU B O 1
ATOM 3878 N N . HIS B 1 104 ? -5.715 -17.234 -5.312 1 97.69 104 HIS B N 1
ATOM 3879 C CA . HIS B 1 104 ? -4.785 -16.734 -4.316 1 97.69 104 HIS B CA 1
ATOM 3880 C C . HIS B 1 104 ? -5.512 -16.312 -3.045 1 97.69 104 HIS B C 1
ATOM 3882 O O . HIS B 1 104 ? -6.641 -15.82 -3.104 1 97.69 104 HIS B O 1
ATOM 3888 N N . PRO B 1 105 ? -4.883 -16.422 -1.884 1 97.56 105 PRO B N 1
ATOM 3889 C CA . PRO B 1 105 ? -5.523 -16.047 -0.624 1 97.56 105 PRO B CA 1
ATOM 3890 C C . PRO B 1 105 ? -6.023 -14.594 -0.633 1 97.56 105 PRO B C 1
ATOM 3892 O O . PRO B 1 105 ? -6.988 -14.273 0.063 1 97.56 105 PRO B O 1
ATOM 3895 N N . SER B 1 106 ? -5.41 -13.719 -1.413 1 98.62 106 SER B N 1
ATOM 3896 C CA . SER B 1 106 ? -5.828 -12.32 -1.472 1 98.62 106 SER B CA 1
ATOM 3897 C C . SER B 1 106 ? -7.176 -12.18 -2.17 1 98.62 106 SER B C 1
ATOM 3899 O O . SER B 1 106 ? -7.781 -11.102 -2.148 1 98.62 106 SER B O 1
ATOM 3901 N N . ILE B 1 107 ? -7.656 -13.219 -2.803 1 98.81 107 ILE B N 1
ATOM 3902 C CA . ILE B 1 107 ? -9.016 -13.289 -3.322 1 98.81 107 ILE B CA 1
ATOM 3903 C C . ILE B 1 107 ? -9.898 -14.062 -2.348 1 98.81 107 ILE B C 1
ATOM 3905 O O . ILE B 1 107 ? -10.977 -13.594 -1.961 1 98.81 107 ILE B O 1
ATOM 3909 N N . LEU B 1 108 ? -9.445 -15.18 -1.865 1 98.69 108 LEU B N 1
ATOM 3910 C CA . LEU B 1 108 ? -10.258 -16.125 -1.1 1 98.69 108 LEU B CA 1
ATOM 3911 C C . LEU B 1 108 ? -10.57 -15.562 0.286 1 98.69 108 LEU B C 1
ATOM 3913 O O . LEU B 1 108 ? -11.711 -15.648 0.753 1 98.69 108 LEU B O 1
ATOM 3917 N N . GLU B 1 109 ? -9.625 -14.969 0.971 1 98.56 109 GLU B N 1
ATOM 3918 C CA . GLU B 1 109 ? -9.773 -14.578 2.369 1 98.56 109 GLU B CA 1
ATOM 3919 C C . GLU B 1 109 ? -10.766 -13.43 2.518 1 98.56 109 GLU B C 1
ATOM 3921 O O . GLU B 1 109 ? -11.625 -13.453 3.398 1 98.56 109 GLU B O 1
ATOM 3926 N N . PRO B 1 110 ? -10.664 -12.375 1.686 1 98.69 110 PRO B N 1
ATOM 3927 C CA . PRO B 1 110 ? -11.672 -11.32 1.806 1 98.69 110 PRO B CA 1
ATOM 3928 C C . PRO B 1 110 ? -13.078 -11.812 1.473 1 98.69 110 PRO B C 1
ATOM 3930 O O . PRO B 1 110 ? -14.055 -11.367 2.086 1 98.69 110 PRO B O 1
ATOM 3933 N N . LEU B 1 111 ? -13.195 -12.703 0.496 1 98.88 111 LEU B N 1
ATOM 3934 C CA . LEU B 1 111 ? -14.5 -13.258 0.153 1 98.88 111 LEU B CA 1
ATOM 3935 C C . LEU B 1 111 ? -15.055 -14.094 1.301 1 98.88 111 LEU B C 1
ATOM 3937 O O . LEU B 1 111 ? -16.234 -13.977 1.653 1 98.88 111 LEU B O 1
ATOM 3941 N N . LYS B 1 112 ? -14.234 -14.93 1.913 1 98.69 112 LYS B N 1
ATOM 3942 C CA . LYS B 1 112 ? -14.656 -15.781 3.027 1 98.69 112 LYS B CA 1
ATOM 3943 C C . LYS B 1 112 ? -15.156 -14.938 4.195 1 98.69 112 LYS B C 1
ATOM 3945 O O . LYS B 1 112 ? -16.203 -15.227 4.77 1 98.69 112 LYS B O 1
ATOM 3950 N N . ARG B 1 113 ? -14.438 -13.938 4.566 1 98.06 113 ARG B N 1
ATOM 3951 C CA . ARG B 1 113 ? -14.82 -13.078 5.684 1 98.06 113 ARG B CA 1
ATOM 3952 C C . ARG B 1 113 ? -16.188 -12.445 5.441 1 98.06 113 ARG B C 1
ATOM 3954 O O . ARG B 1 113 ? -17.047 -12.453 6.328 1 98.06 113 ARG B O 1
ATOM 3961 N N . ARG B 1 114 ? -16.391 -11.867 4.281 1 97.94 114 ARG B N 1
ATOM 3962 C CA . ARG B 1 114 ? -17.641 -11.18 3.969 1 97.94 114 ARG B CA 1
ATOM 3963 C C . ARG B 1 114 ? -18.797 -12.156 3.9 1 97.94 114 ARG B C 1
ATOM 3965 O O . ARG B 1 114 ? -19.922 -11.828 4.285 1 97.94 114 ARG B O 1
ATOM 3972 N N . GLU B 1 115 ? -18.484 -13.312 3.344 1 98.5 115 GLU B N 1
ATOM 3973 C CA . GLU B 1 115 ? -19.516 -14.352 3.303 1 98.5 115 GLU B CA 1
ATOM 3974 C C . GLU B 1 115 ? -19.938 -14.766 4.711 1 98.5 115 GLU B C 1
ATOM 3976 O O . GLU B 1 115 ? -21.125 -14.891 4.996 1 98.5 115 GLU B O 1
ATOM 3981 N N . GLU B 1 116 ? -18.969 -15.016 5.574 1 97.44 116 GLU B N 1
ATOM 3982 C CA . GLU B 1 116 ? -19.219 -15.398 6.961 1 97.44 116 GLU B CA 1
ATOM 3983 C C . GLU B 1 116 ? -20 -14.312 7.691 1 97.44 116 GLU B C 1
ATOM 3985 O O . GLU B 1 116 ? -20.812 -14.609 8.57 1 97.44 116 GLU B O 1
ATOM 3990 N N . ASP B 1 117 ? -19.812 -13.086 7.297 1 94.94 117 ASP B N 1
ATOM 3991 C CA . ASP B 1 117 ? -20.484 -11.953 7.906 1 94.94 117 ASP B CA 1
ATOM 3992 C C . ASP B 1 117 ? -21.875 -11.758 7.312 1 94.94 117 ASP B C 1
ATOM 3994 O O . ASP B 1 117 ? -22.625 -10.883 7.746 1 94.94 117 ASP B O 1
ATOM 3998 N N . GLY B 1 118 ? -22.266 -12.539 6.293 1 96.12 118 GLY B N 1
ATOM 3999 C CA . GLY B 1 118 ? -23.578 -12.469 5.676 1 96.12 118 GLY B CA 1
ATOM 4000 C C . GLY B 1 118 ? -23.719 -11.305 4.711 1 96.12 118 GLY B C 1
ATOM 4001 O O . GLY B 1 118 ? -24.828 -10.93 4.348 1 96.12 118 GLY B O 1
ATOM 4002 N N . GLU B 1 119 ? -22.562 -10.758 4.266 1 96.19 119 GLU B N 1
ATOM 4003 C CA . GLU B 1 119 ? -22.594 -9.57 3.426 1 96.19 119 GLU B CA 1
ATOM 4004 C C . GLU B 1 119 ? -22.75 -9.938 1.952 1 96.19 119 GLU B C 1
ATOM 4006 O O . GLU B 1 119 ? -23.281 -9.148 1.167 1 96.19 119 GLU B O 1
ATOM 4011 N N . ILE B 1 120 ? -22.219 -11.086 1.615 1 98.69 120 ILE B N 1
ATOM 4012 C CA . ILE B 1 120 ? -22.234 -11.531 0.224 1 98.69 120 ILE B CA 1
ATOM 4013 C C . ILE B 1 120 ? -22.5 -13.031 0.162 1 98.69 120 ILE B C 1
ATOM 4015 O O . ILE B 1 120 ? -22.469 -13.719 1.189 1 98.69 120 ILE B O 1
ATOM 4019 N N . ALA B 1 121 ? -22.828 -13.477 -1.013 1 98.81 121 ALA B N 1
ATOM 4020 C CA . ALA B 1 121 ? -22.781 -14.891 -1.347 1 98.81 121 ALA B CA 1
ATOM 4021 C C . ALA B 1 121 ? -21.656 -15.188 -2.338 1 98.81 121 ALA B C 1
ATOM 4023 O O . ALA B 1 121 ? -21.344 -14.359 -3.189 1 98.81 121 ALA B O 1
ATOM 4024 N N . VAL B 1 122 ? -21.062 -16.297 -2.207 1 98.94 122 VAL B N 1
ATOM 4025 C CA . VAL B 1 122 ? -19.953 -16.641 -3.094 1 98.94 122 VAL B CA 1
ATOM 4026 C C . VAL B 1 122 ? -20.141 -18.062 -3.623 1 98.94 122 VAL B C 1
ATOM 4028 O O . VAL B 1 122 ? -20.562 -18.953 -2.889 1 98.94 122 VAL B O 1
ATOM 4031 N N . THR B 1 123 ? -19.922 -18.297 -4.887 1 98.94 123 THR B N 1
ATOM 4032 C CA . THR B 1 123 ? -19.734 -19.641 -5.453 1 98.94 123 THR B CA 1
ATOM 4033 C C . THR B 1 123 ? -18.281 -19.875 -5.812 1 98.94 123 THR B C 1
ATOM 4035 O O . THR B 1 123 ? -17.703 -19.156 -6.633 1 98.94 123 THR B O 1
ATOM 4038 N N . TYR B 1 124 ? -17.75 -20.828 -5.168 1 98.81 124 TYR B N 1
ATOM 4039 C CA . TYR B 1 124 ? -16.406 -21.297 -5.492 1 98.81 124 TYR B CA 1
ATOM 4040 C C . TYR B 1 124 ? -16.469 -22.469 -6.473 1 98.81 124 TYR B C 1
ATOM 4042 O O . TYR B 1 124 ? -16.688 -23.609 -6.07 1 98.81 124 TYR B O 1
ATOM 4050 N N . VAL B 1 125 ? -16.219 -22.172 -7.711 1 98.88 125 VAL B N 1
ATOM 4051 C CA . VAL B 1 125 ? -16.312 -23.203 -8.734 1 98.88 125 VAL B CA 1
ATOM 4052 C C . VAL B 1 125 ? -15.086 -24.109 -8.656 1 98.88 125 VAL B C 1
ATOM 4054 O O . VAL B 1 125 ? -13.945 -23.625 -8.68 1 98.88 125 VAL B O 1
ATOM 4057 N N . ALA B 1 126 ? -15.273 -25.359 -8.57 1 98.44 126 ALA B N 1
ATOM 4058 C CA . ALA B 1 126 ? -14.18 -26.328 -8.461 1 98.44 126 ALA B CA 1
ATOM 4059 C C . ALA B 1 126 ? -13.516 -26.562 -9.82 1 98.44 126 ALA B C 1
ATOM 4061 O O . ALA B 1 126 ? -14.203 -26.625 -10.844 1 98.44 126 ALA B O 1
ATOM 4062 N N . VAL B 1 127 ? -12.273 -26.641 -9.789 1 98.5 127 VAL B N 1
ATOM 4063 C CA . VAL B 1 127 ? -11.562 -27.016 -11.008 1 98.5 127 VAL B CA 1
ATOM 4064 C C . VAL B 1 127 ? -11.781 -28.5 -11.297 1 98.5 127 VAL B C 1
ATOM 4066 O O . VAL B 1 127 ? -12.125 -29.266 -10.398 1 98.5 127 VAL B O 1
ATOM 4069 N N . ASN B 1 128 ? -11.602 -28.828 -12.578 1 97.38 128 ASN B N 1
ATOM 4070 C CA . ASN B 1 128 ? -11.539 -30.25 -12.953 1 97.38 128 ASN B CA 1
ATOM 4071 C C . ASN B 1 128 ? -10.273 -30.906 -12.422 1 97.38 128 ASN B C 1
ATOM 4073 O O . ASN B 1 128 ? -9.164 -30.484 -12.727 1 97.38 128 ASN B O 1
ATOM 4077 N N . PRO B 1 129 ? -10.414 -31.953 -11.633 1 95.69 129 PRO B N 1
ATOM 4078 C CA . PRO B 1 129 ? -9.234 -32.562 -11.023 1 95.69 129 PRO B CA 1
ATOM 4079 C C . PRO B 1 129 ? -8.281 -33.156 -12.055 1 95.69 129 PRO B C 1
ATOM 4081 O O . PRO B 1 129 ? -7.094 -33.344 -11.766 1 95.69 129 PRO B O 1
ATOM 4084 N N . SER B 1 130 ? -8.727 -33.438 -13.234 1 96.25 130 SER B N 1
ATOM 4085 C CA . SER B 1 130 ? -7.883 -34.031 -14.273 1 96.25 130 SER B CA 1
ATOM 4086 C C . SER B 1 130 ? -7.09 -32.969 -15.016 1 96.25 130 SER B C 1
ATOM 4088 O O . SER B 1 130 ? -5.988 -33.25 -15.508 1 96.25 130 SER B O 1
ATOM 4090 N N . THR B 1 131 ? -7.598 -31.734 -15 1 97.75 131 THR B N 1
ATOM 4091 C CA . THR B 1 131 ? -6.973 -30.75 -15.859 1 97.75 131 THR B CA 1
ATOM 4092 C C . THR B 1 131 ? -6.457 -29.562 -15.039 1 97.75 131 THR B C 1
ATOM 4094 O O . THR B 1 131 ? -5.609 -28.812 -15.508 1 97.75 131 THR B O 1
ATOM 4097 N N . GLY B 1 132 ? -7.062 -29.391 -13.859 1 98.12 132 GLY B N 1
ATOM 4098 C CA . GLY B 1 132 ? -6.621 -28.312 -12.992 1 98.12 132 GLY B CA 1
ATOM 4099 C C . GLY B 1 132 ? -7.223 -26.969 -13.359 1 98.12 132 GLY B C 1
ATOM 4100 O O . GLY B 1 132 ? -6.809 -25.938 -12.836 1 98.12 132 GLY B O 1
ATOM 4101 N N . PHE B 1 133 ? -8.164 -26.875 -14.289 1 98.38 133 PHE B N 1
ATOM 4102 C CA . PHE B 1 133 ? -8.797 -25.609 -14.633 1 98.38 133 PHE B CA 1
ATOM 4103 C C . PHE B 1 133 ? -10.312 -25.75 -14.656 1 98.38 133 PHE B C 1
ATOM 4105 O O . PHE B 1 133 ? -10.836 -26.875 -14.703 1 98.38 133 PHE B O 1
ATOM 4112 N N . VAL B 1 134 ? -11.039 -24.688 -14.516 1 98.69 134 VAL B N 1
ATOM 4113 C CA . VAL B 1 134 ? -12.492 -24.641 -14.586 1 98.69 134 VAL B CA 1
ATOM 4114 C C . VAL B 1 134 ? -12.938 -24.578 -16.047 1 98.69 134 VAL B C 1
ATOM 4116 O O . VAL B 1 134 ? -12.18 -24.141 -16.922 1 98.69 134 VAL B O 1
ATOM 4119 N N . THR B 1 135 ? -14.18 -25.016 -16.328 1 98 135 THR B N 1
ATOM 4120 C CA . THR B 1 135 ? -14.727 -24.906 -17.688 1 98 135 THR B CA 1
ATOM 4121 C C . THR B 1 135 ? -15.602 -23.672 -17.812 1 98 135 THR B C 1
ATOM 4123 O O . THR B 1 135 ? -16.078 -23.125 -16.812 1 98 135 THR B O 1
ATOM 4126 N N . THR B 1 136 ? -15.711 -23.219 -19.047 1 98.44 136 THR B N 1
ATOM 4127 C CA . THR B 1 136 ? -16.609 -22.109 -19.328 1 98.44 136 THR B CA 1
ATOM 4128 C C . THR B 1 136 ? -18.016 -22.406 -18.812 1 98.44 136 THR B C 1
ATOM 4130 O O . THR B 1 136 ? -18.656 -21.562 -18.188 1 98.44 136 THR B O 1
ATOM 4133 N N . GLU B 1 137 ? -18.438 -23.625 -19 1 98.19 137 GLU B N 1
ATOM 4134 C CA . GLU B 1 137 ? -19.797 -24.031 -18.609 1 98.19 137 GLU B CA 1
ATOM 4135 C C . GLU B 1 137 ? -19.969 -24 -17.094 1 98.19 137 GLU B C 1
ATOM 4137 O O . GLU B 1 137 ? -21 -23.547 -16.594 1 98.19 137 GLU B O 1
ATOM 4142 N N . SER B 1 138 ? -19 -24.469 -16.375 1 98.56 138 SER B N 1
ATOM 4143 C CA . SER B 1 138 ? -19.125 -24.5 -14.922 1 98.56 138 SER B CA 1
ATOM 4144 C C . SER B 1 138 ? -19.234 -23.094 -14.344 1 98.56 138 SER B C 1
ATOM 4146 O O . SER B 1 138 ? -19.922 -22.875 -13.344 1 98.56 138 SER B O 1
ATOM 4148 N N . ILE B 1 139 ? -18.531 -22.125 -14.961 1 98.81 139 ILE B N 1
ATOM 4149 C CA . ILE B 1 139 ? -18.609 -20.75 -14.516 1 98.81 139 ILE B CA 1
ATOM 4150 C C . ILE B 1 139 ? -19.969 -20.156 -14.875 1 98.81 139 ILE B C 1
ATOM 4152 O O . ILE B 1 139 ? -20.625 -19.516 -14.047 1 98.81 139 ILE B O 1
ATOM 4156 N N . LEU B 1 140 ? -20.406 -20.391 -16.109 1 98.5 140 LEU B N 1
ATOM 4157 C CA . LEU B 1 140 ? -21.703 -19.875 -16.547 1 98.5 140 LEU B CA 1
ATOM 4158 C C . LEU B 1 140 ? -22.828 -20.406 -15.672 1 98.5 140 LEU B C 1
ATOM 4160 O O . LEU B 1 140 ? -23.75 -19.672 -15.32 1 98.5 140 LEU B O 1
ATOM 4164 N N . ASP B 1 141 ? -22.734 -21.672 -15.305 1 98.44 141 ASP B N 1
ATOM 4165 C CA . ASP B 1 141 ? -23.766 -22.328 -14.492 1 98.44 141 ASP B CA 1
ATOM 4166 C C . ASP B 1 141 ? -23.828 -21.719 -13.094 1 98.44 141 ASP B C 1
ATOM 4168 O O . ASP B 1 141 ? -24.859 -21.797 -12.422 1 98.44 141 ASP B O 1
ATOM 4172 N N . ALA B 1 142 ? -22.734 -21.094 -12.672 1 98.69 142 ALA B N 1
ATOM 4173 C CA . ALA B 1 142 ? -22.656 -20.547 -11.32 1 98.69 142 ALA B CA 1
ATOM 4174 C C . ALA B 1 142 ? -23.234 -19.141 -11.266 1 98.69 142 ALA B C 1
ATOM 4176 O O . ALA B 1 142 ? -23.5 -18.609 -10.18 1 98.69 142 ALA B O 1
ATOM 4177 N N . LEU B 1 143 ? -23.469 -18.531 -12.359 1 98.44 143 LEU B N 1
ATOM 4178 C CA . LEU B 1 143 ? -23.922 -17.141 -12.398 1 98.44 143 LEU B CA 1
ATOM 4179 C C . LEU B 1 143 ? -25.391 -17.031 -11.969 1 98.44 143 LEU B C 1
ATOM 4181 O O . LEU B 1 143 ? -26.188 -17.938 -12.227 1 98.44 143 LEU B O 1
ATOM 4185 N N . THR B 1 144 ? -25.719 -16.031 -11.297 1 97.44 144 THR B N 1
ATOM 4186 C CA . THR B 1 144 ? -27.062 -15.641 -10.891 1 97.44 144 THR B CA 1
ATOM 4187 C C . THR B 1 144 ? -27.344 -14.188 -11.273 1 97.44 144 THR B C 1
ATOM 4189 O O . THR B 1 144 ? -26.438 -13.453 -11.633 1 97.44 144 THR B O 1
ATOM 4192 N N . PRO B 1 145 ? -28.562 -13.75 -11.211 1 95.56 145 PRO B N 1
ATOM 4193 C CA . PRO B 1 145 ? -28.891 -12.352 -11.516 1 95.56 145 PRO B CA 1
ATOM 4194 C C . PRO B 1 145 ? -28.203 -11.367 -10.562 1 95.56 145 PRO B C 1
ATOM 4196 O O . PRO B 1 145 ? -28.062 -10.188 -10.891 1 95.56 145 PRO B O 1
ATOM 4199 N N . SER B 1 146 ? -27.75 -11.906 -9.445 1 97.69 146 SER B N 1
ATOM 4200 C CA . SER B 1 146 ? -27.141 -11.039 -8.445 1 97.69 146 SER B CA 1
ATOM 4201 C C . SER B 1 146 ? -25.609 -11.062 -8.547 1 97.69 146 SER B C 1
ATOM 4203 O O . SER B 1 146 ? -24.922 -10.422 -7.758 1 97.69 146 SER B O 1
ATOM 4205 N N . THR B 1 147 ? -25.094 -11.812 -9.523 1 98.69 147 THR B N 1
ATOM 4206 C CA . THR B 1 147 ? -23.656 -11.883 -9.672 1 98.69 147 THR B CA 1
ATOM 4207 C C . THR B 1 147 ? -23.078 -10.531 -10.094 1 98.69 147 THR B C 1
ATOM 4209 O O . THR B 1 147 ? -23.484 -9.984 -11.133 1 98.69 147 THR B O 1
ATOM 4212 N N . CYS B 1 148 ? -22.156 -10.016 -9.281 1 98.5 148 CYS B N 1
ATOM 4213 C CA . CYS B 1 148 ? -21.625 -8.695 -9.57 1 98.5 148 CYS B CA 1
ATOM 4214 C C . CYS B 1 148 ? -20.141 -8.773 -9.961 1 98.5 148 CYS B C 1
ATOM 4216 O O . CYS B 1 148 ? -19.594 -7.82 -10.5 1 98.5 148 CYS B O 1
ATOM 4218 N N . LEU B 1 149 ? -19.5 -9.867 -9.688 1 98.88 149 LEU B N 1
ATOM 4219 C CA . LEU B 1 149 ? -18.078 -10.055 -9.969 1 98.88 149 LEU B CA 1
ATOM 4220 C C . LEU B 1 149 ? -17.781 -11.508 -10.344 1 98.88 149 LEU B C 1
ATOM 4222 O O . LEU B 1 149 ? -18.281 -12.43 -9.695 1 98.88 149 LEU B O 1
ATOM 4226 N N . VAL B 1 150 ? -17.078 -11.711 -11.383 1 98.94 150 VAL B N 1
ATOM 4227 C CA . VAL B 1 150 ? -16.406 -12.969 -11.703 1 98.94 150 VAL B CA 1
ATOM 4228 C C . VAL B 1 150 ? -14.891 -12.758 -11.703 1 98.94 150 VAL B C 1
ATOM 4230 O O . VAL B 1 150 ? -14.367 -11.922 -12.438 1 98.94 150 VAL B O 1
ATOM 4233 N N . THR B 1 151 ? -14.227 -13.422 -10.82 1 98.94 151 THR B N 1
ATOM 4234 C CA . THR B 1 151 ? -12.773 -13.328 -10.758 1 98.94 151 THR B CA 1
ATOM 4235 C C . THR B 1 151 ? -12.141 -14.719 -10.867 1 98.94 151 THR B C 1
ATOM 4237 O O . THR B 1 151 ? -12.438 -15.602 -10.07 1 98.94 151 THR B O 1
ATOM 4240 N N . VAL B 1 152 ? -11.352 -14.93 -11.898 1 98.94 152 VAL B N 1
ATOM 4241 C CA . VAL B 1 152 ? -10.641 -16.156 -12.188 1 98.94 152 VAL B CA 1
ATOM 4242 C C . VAL B 1 152 ? -9.172 -15.852 -12.5 1 98.94 152 VAL B C 1
ATOM 4244 O O . VAL B 1 152 ? -8.875 -15.078 -13.414 1 98.94 152 VAL B O 1
ATOM 4247 N N . MET B 1 153 ? -8.273 -16.391 -11.656 1 98.94 153 MET B N 1
ATOM 4248 C CA . MET B 1 153 ? -6.855 -16.156 -11.93 1 98.94 153 MET B CA 1
ATOM 4249 C C . MET B 1 153 ? -6.461 -16.688 -13.297 1 98.94 153 MET B C 1
ATOM 4251 O O . MET B 1 153 ? -6.996 -17.703 -13.742 1 98.94 153 MET B O 1
ATOM 4255 N N . LEU B 1 154 ? -5.484 -16.062 -13.945 1 98.94 154 LEU B N 1
ATOM 4256 C CA . LEU B 1 154 ? -5.066 -16.516 -15.273 1 98.94 154 LEU B CA 1
ATOM 4257 C C . LEU B 1 154 ? -4.156 -17.734 -15.172 1 98.94 154 LEU B C 1
ATOM 4259 O O . LEU B 1 154 ? -4.23 -18.641 -16.016 1 98.94 154 LEU B O 1
ATOM 4263 N N . ALA B 1 155 ? -3.309 -17.734 -14.188 1 98.88 155 ALA B N 1
ATOM 4264 C CA . ALA B 1 155 ? -2.381 -18.844 -13.977 1 98.88 155 ALA B CA 1
ATOM 4265 C C . ALA B 1 155 ? -2.271 -19.188 -12.492 1 98.88 155 ALA B C 1
ATOM 4267 O O . ALA B 1 155 ? -2.227 -18.297 -11.641 1 98.88 155 ALA B O 1
ATOM 4268 N N . ASN B 1 156 ? -2.305 -20.469 -12.234 1 98.31 156 ASN B N 1
ATOM 4269 C CA . ASN B 1 156 ? -2.172 -20.891 -10.844 1 98.31 156 ASN B CA 1
ATOM 4270 C C . ASN B 1 156 ? -0.724 -20.812 -10.367 1 98.31 156 ASN B C 1
ATOM 4272 O O . ASN B 1 156 ? 0.195 -21.203 -11.094 1 98.31 156 ASN B O 1
ATOM 4276 N N . ASN B 1 157 ? -0.537 -20.312 -9.203 1 96.88 157 ASN B N 1
ATOM 4277 C CA . ASN B 1 157 ? 0.797 -20.016 -8.695 1 96.88 157 ASN B CA 1
ATOM 4278 C C . ASN B 1 157 ? 1.501 -21.281 -8.195 1 96.88 157 ASN B C 1
ATOM 4280 O O . ASN B 1 157 ? 2.695 -21.25 -7.898 1 96.88 157 ASN B O 1
ATOM 4284 N N . GLU B 1 158 ? 0.901 -22.422 -8.141 1 96.25 158 GLU B N 1
ATOM 4285 C CA . GLU B 1 158 ? 1.516 -23.656 -7.672 1 96.25 158 GLU B CA 1
ATOM 4286 C C . GLU B 1 158 ? 1.726 -24.656 -8.812 1 96.25 158 GLU B C 1
ATOM 4288 O O . GLU B 1 158 ? 2.799 -25.234 -8.945 1 96.25 158 GLU B O 1
ATOM 4293 N N . THR B 1 159 ? 0.694 -24.734 -9.656 1 97.62 159 THR B N 1
ATOM 4294 C CA . THR B 1 159 ? 0.729 -25.766 -10.695 1 97.62 159 THR B CA 1
ATOM 4295 C C . THR B 1 159 ? 1.148 -25.172 -12.031 1 97.62 159 THR B C 1
ATOM 4297 O O . THR B 1 159 ? 1.549 -25.891 -12.945 1 97.62 159 THR B O 1
ATOM 4300 N N . GLY B 1 160 ? 0.982 -23.875 -12.156 1 98.38 160 GLY B N 1
ATOM 4301 C CA . GLY B 1 160 ? 1.259 -23.219 -13.43 1 98.38 160 GLY B CA 1
ATOM 4302 C C . GLY B 1 160 ? 0.122 -23.344 -14.422 1 98.38 160 GLY B C 1
ATOM 4303 O O . GLY B 1 160 ? 0.165 -22.75 -15.5 1 98.38 160 GLY B O 1
ATOM 4304 N N . VAL B 1 161 ? -0.907 -24.062 -14.078 1 98.81 161 VAL B N 1
ATOM 4305 C CA . VAL B 1 161 ? -2.002 -24.312 -15.008 1 98.81 161 VAL B CA 1
ATOM 4306 C C . VAL B 1 161 ? -2.648 -22.984 -15.414 1 98.81 161 VAL B C 1
ATOM 4308 O O . VAL B 1 161 ? -2.902 -22.141 -14.57 1 98.81 161 VAL B O 1
ATOM 4311 N N . LEU B 1 162 ? -2.834 -22.781 -16.672 1 98.88 162 LEU B N 1
ATOM 4312 C CA . LEU B 1 162 ? -3.543 -21.625 -17.219 1 98.88 162 LEU B CA 1
ATOM 4313 C C . LEU B 1 162 ? -5.047 -21.875 -17.234 1 98.88 162 LEU B C 1
ATOM 4315 O O . LEU B 1 162 ? -5.504 -22.922 -17.703 1 98.88 162 LEU B O 1
ATOM 4319 N N . GLN B 1 163 ? -5.809 -20.969 -16.688 1 98.88 163 GLN B N 1
ATOM 4320 C CA . GLN B 1 163 ? -7.266 -21.016 -16.75 1 98.88 163 GLN B CA 1
ATOM 4321 C C . GLN B 1 163 ? -7.773 -20.406 -18.062 1 98.88 163 GLN B C 1
ATOM 4323 O O . GLN B 1 163 ? -7.164 -19.484 -18.609 1 98.88 163 GLN B O 1
ATOM 4328 N N . PRO B 1 164 ? -8.852 -20.953 -18.594 1 98.75 164 PRO B N 1
ATOM 4329 C CA . PRO B 1 164 ? -9.383 -20.438 -19.859 1 98.75 164 PRO B CA 1
ATOM 4330 C C . PRO B 1 164 ? -10.172 -19.141 -19.672 1 98.75 164 PRO B C 1
ATOM 4332 O O . PRO B 1 164 ? -11.32 -19.047 -20.094 1 98.75 164 PRO B O 1
ATOM 4335 N N . VAL B 1 165 ? -9.539 -18.109 -19.203 1 98.81 165 VAL B N 1
ATOM 4336 C CA . VAL B 1 165 ? -10.133 -16.844 -18.797 1 98.81 165 VAL B CA 1
ATOM 4337 C C . VAL B 1 165 ? -10.781 -16.172 -20 1 98.81 165 VAL B C 1
ATOM 4339 O O . VAL B 1 165 ? -11.906 -15.672 -19.906 1 98.81 165 VAL B O 1
ATOM 4342 N N . SER B 1 166 ? -10.039 -16.109 -21.125 1 98.69 166 SER B N 1
ATOM 4343 C CA . SER B 1 166 ? -10.562 -15.461 -22.328 1 98.69 166 SER B CA 1
ATOM 4344 C C . SER B 1 166 ? -11.883 -16.094 -22.766 1 98.69 166 SER B C 1
ATOM 4346 O O . SER B 1 166 ? -12.859 -15.398 -23.031 1 98.69 166 SER B O 1
ATOM 4348 N N . ASP B 1 167 ? -11.945 -17.469 -22.844 1 98.75 167 ASP B N 1
ATOM 4349 C CA . ASP B 1 167 ? -13.156 -18.188 -23.219 1 98.75 167 ASP B CA 1
ATOM 4350 C C . ASP B 1 167 ? -14.297 -17.891 -22.25 1 98.75 167 ASP B C 1
ATOM 4352 O O . ASP B 1 167 ? -15.43 -17.641 -22.672 1 98.75 167 ASP B O 1
ATOM 4356 N N . ILE B 1 168 ? -14 -17.875 -20.984 1 98.81 168 ILE B N 1
ATOM 4357 C CA . ILE B 1 168 ? -14.984 -17.641 -19.938 1 98.81 168 ILE B CA 1
ATOM 4358 C C . ILE B 1 168 ? -15.555 -16.234 -20.062 1 98.81 168 ILE B C 1
ATOM 4360 O O . ILE B 1 168 ? -16.781 -16.047 -20.109 1 98.81 168 ILE B O 1
ATOM 4364 N N . PHE B 1 169 ? -14.688 -15.219 -20.125 1 98.56 169 PHE B N 1
ATOM 4365 C CA . PHE B 1 169 ? -15.117 -13.828 -20.078 1 98.56 169 PHE B CA 1
ATOM 4366 C C . PHE B 1 169 ? -15.891 -13.469 -21.344 1 98.56 169 PHE B C 1
ATOM 4368 O O . PHE B 1 169 ? -16.906 -12.773 -21.281 1 98.56 169 PHE B O 1
ATOM 4375 N N . HIS B 1 170 ? -15.453 -13.953 -22.5 1 98.31 170 HIS B N 1
ATOM 4376 C CA . HIS B 1 170 ? -16.188 -13.68 -23.734 1 98.31 170 HIS B CA 1
ATOM 4377 C C . HIS B 1 170 ? -17.547 -14.359 -23.719 1 98.31 170 HIS B C 1
ATOM 4379 O O . HIS B 1 170 ? -18.531 -13.789 -24.203 1 98.31 170 HIS B O 1
ATOM 4385 N N . SER B 1 171 ? -17.609 -15.555 -23.219 1 98.56 171 SER B N 1
ATOM 4386 C CA . SER B 1 171 ? -18.891 -16.234 -23.125 1 98.56 171 SER B CA 1
ATOM 4387 C C . SER B 1 171 ? -19.859 -15.5 -22.219 1 98.56 171 SER B C 1
ATOM 4389 O O . SER B 1 171 ? -21.047 -15.398 -22.516 1 98.56 171 SER B O 1
ATOM 4391 N N . ILE B 1 172 ? -19.359 -14.984 -21.094 1 98.44 172 ILE B N 1
ATOM 4392 C CA . ILE B 1 172 ? -20.188 -14.227 -20.172 1 98.44 172 ILE B CA 1
ATOM 4393 C C . ILE B 1 172 ? -20.703 -12.961 -20.859 1 98.44 172 ILE B C 1
ATOM 4395 O O . ILE B 1 172 ? -21.891 -12.625 -20.781 1 98.44 172 ILE B O 1
ATOM 4399 N N . ARG B 1 173 ? -19.797 -12.266 -21.547 1 96.31 173 ARG B N 1
ATOM 4400 C CA . ARG B 1 173 ? -20.172 -11.023 -22.219 1 96.31 173 ARG B CA 1
ATOM 4401 C C . ARG B 1 173 ? -21.219 -11.273 -23.297 1 96.31 173 ARG B C 1
ATOM 4403 O O . ARG B 1 173 ? -22.109 -10.453 -23.5 1 96.31 173 ARG B O 1
ATOM 4410 N N . GLU B 1 174 ? -21 -12.328 -24 1 96.62 174 GLU B N 1
ATOM 4411 C CA . GLU B 1 174 ? -21.953 -12.68 -25.062 1 96.62 174 GLU B CA 1
ATOM 4412 C C . GLU B 1 174 ? -23.328 -12.992 -24.469 1 96.62 174 GLU B C 1
ATOM 4414 O O . GLU B 1 174 ? -24.359 -12.641 -25.062 1 96.62 174 GLU B O 1
ATOM 4419 N N . THR B 1 175 ? -23.297 -13.633 -23.391 1 95.38 175 THR B N 1
ATOM 4420 C CA . THR B 1 175 ? -24.547 -14.102 -22.797 1 95.38 175 THR B CA 1
ATOM 4421 C C . THR B 1 175 ? -25.281 -12.953 -22.109 1 95.38 175 THR B C 1
ATOM 4423 O O . THR B 1 175 ? -26.5 -12.836 -22.219 1 95.38 175 THR B O 1
ATOM 4426 N N . PHE B 1 176 ? -24.562 -12.086 -21.453 1 94.06 176 PHE B N 1
ATOM 4427 C CA . PHE B 1 176 ? -25.219 -11.133 -20.562 1 94.06 176 PHE B CA 1
ATOM 4428 C C . PHE B 1 176 ? -25.125 -9.719 -21.125 1 94.06 176 PHE B C 1
ATOM 4430 O O . PHE B 1 176 ? -25.828 -8.812 -20.672 1 94.06 176 PHE B O 1
ATOM 4437 N N . LYS B 1 177 ? -24.188 -9.445 -22.062 1 92.25 177 LYS B N 1
ATOM 4438 C CA . LYS B 1 177 ? -24.031 -8.164 -22.75 1 92.25 177 LYS B CA 1
ATOM 4439 C C . LYS B 1 177 ? -23.875 -7.023 -21.75 1 92.25 177 LYS B C 1
ATOM 4441 O O . LYS B 1 177 ? -23.016 -7.082 -20.859 1 92.25 177 LYS B O 1
ATOM 4446 N N . GLU B 1 178 ? -24.797 -6.109 -21.641 1 88.25 178 GLU B N 1
ATOM 4447 C CA . GLU B 1 178 ? -24.688 -4.926 -20.797 1 88.25 178 GLU B CA 1
ATOM 4448 C C . GLU B 1 178 ? -24.891 -5.277 -19.312 1 88.25 178 GLU B C 1
ATOM 4450 O O . GLU B 1 178 ? -24.562 -4.48 -18.438 1 88.25 178 GLU B O 1
ATOM 4455 N N . LYS B 1 179 ? -25.359 -6.418 -19.094 1 91.31 179 LYS B N 1
ATOM 4456 C CA . LYS B 1 179 ? -25.625 -6.836 -17.719 1 91.31 179 LYS B CA 1
ATOM 4457 C C . LYS B 1 179 ? -24.516 -7.75 -17.203 1 91.31 179 LYS B C 1
ATOM 4459 O O . LYS B 1 179 ? -24.688 -8.391 -16.156 1 91.31 179 LYS B O 1
ATOM 4464 N N . SER B 1 180 ? -23.453 -7.793 -17.922 1 95.62 180 SER B N 1
ATOM 4465 C CA . SER B 1 180 ? -22.328 -8.609 -17.5 1 95.62 180 SER B CA 1
ATOM 4466 C C . SER B 1 180 ? -21.797 -8.148 -16.141 1 95.62 180 SER B C 1
ATOM 4468 O O . SER B 1 180 ? -21.734 -6.949 -15.867 1 95.62 180 SER B O 1
ATOM 4470 N N . PRO B 1 181 ? -21.516 -9.102 -15.258 1 97.69 181 PRO B N 1
ATOM 4471 C CA . PRO B 1 181 ? -20.781 -8.711 -14.055 1 97.69 181 PRO B CA 1
ATOM 4472 C C . PRO B 1 181 ? -19.406 -8.156 -14.359 1 97.69 181 PRO B C 1
ATOM 4474 O O . PRO B 1 181 ? -18.953 -8.195 -15.508 1 97.69 181 PRO B O 1
ATOM 4477 N N . PHE B 1 182 ? -18.797 -7.512 -13.352 1 98.38 182 PHE B N 1
ATOM 4478 C CA . PHE B 1 182 ? -17.422 -7.09 -13.5 1 98.38 182 PHE B CA 1
ATOM 4479 C C . PHE B 1 182 ? -16.5 -8.297 -13.688 1 98.38 182 PHE B C 1
ATOM 4481 O O . PHE B 1 182 ? -16.594 -9.273 -12.938 1 98.38 182 PHE B O 1
ATOM 4488 N N . LEU B 1 183 ? -15.672 -8.32 -14.711 1 98.69 183 LEU B N 1
ATOM 4489 C CA . LEU B 1 183 ? -14.812 -9.453 -15.055 1 98.69 183 LEU B CA 1
ATOM 4490 C C . LEU B 1 183 ? -13.359 -9.148 -14.719 1 98.69 183 LEU B C 1
ATOM 4492 O O . LEU B 1 183 ? -12.742 -8.273 -15.328 1 98.69 183 LEU B O 1
ATOM 4496 N N . HIS B 1 184 ? -12.82 -9.891 -13.766 1 98.88 184 HIS B N 1
ATOM 4497 C CA . HIS B 1 184 ? -11.477 -9.648 -13.234 1 98.88 184 HIS B CA 1
ATOM 4498 C C . HIS B 1 184 ? -10.625 -10.906 -13.328 1 98.88 184 HIS B C 1
ATOM 4500 O O . HIS B 1 184 ? -11.117 -12.016 -13.109 1 98.88 184 HIS B O 1
ATOM 4506 N N . SER B 1 185 ? -9.352 -10.688 -13.633 1 98.94 185 SER B N 1
ATOM 4507 C CA . SER B 1 185 ? -8.391 -11.789 -13.539 1 98.94 185 SER B CA 1
ATOM 4508 C C . SER B 1 185 ? -7.125 -11.352 -12.812 1 98.94 185 SER B C 1
ATOM 4510 O O . SER B 1 185 ? -6.551 -10.305 -13.117 1 98.94 185 SER B O 1
ATOM 4512 N N . ASP B 1 186 ? -6.754 -12.102 -11.82 1 98.94 186 ASP B N 1
ATOM 4513 C CA . ASP B 1 186 ? -5.426 -11.969 -11.234 1 98.94 186 ASP B CA 1
ATOM 4514 C C . ASP B 1 186 ? -4.359 -12.562 -12.148 1 98.94 186 ASP B C 1
ATOM 4516 O O . ASP B 1 186 ? -4.273 -13.781 -12.305 1 98.94 186 ASP B O 1
ATOM 4520 N N . VAL B 1 187 ? -3.498 -11.703 -12.734 1 98.94 187 VAL B N 1
ATOM 4521 C CA . VAL B 1 187 ? -2.523 -12.203 -13.695 1 98.94 187 VAL B CA 1
ATOM 4522 C C . VAL B 1 187 ? -1.116 -12.094 -13.117 1 98.94 187 VAL B C 1
ATOM 4524 O O . VAL B 1 187 ? -0.133 -12.023 -13.859 1 98.94 187 VAL B O 1
ATOM 4527 N N . ALA B 1 188 ? -1.001 -12.039 -11.805 1 98.69 188 ALA B N 1
ATOM 4528 C CA . ALA B 1 188 ? 0.269 -11.852 -11.109 1 98.69 188 ALA B CA 1
ATOM 4529 C C . ALA B 1 188 ? 1.309 -12.867 -11.586 1 98.69 188 ALA B C 1
ATOM 4531 O O . ALA B 1 188 ? 2.465 -12.508 -11.828 1 98.69 188 ALA B O 1
ATOM 4532 N N . GLN B 1 189 ? 0.909 -14.094 -11.742 1 98.5 189 GLN B N 1
ATOM 4533 C CA . GLN B 1 189 ? 1.872 -15.141 -12.078 1 98.5 189 GLN B CA 1
ATOM 4534 C C . GLN B 1 189 ? 2.127 -15.195 -13.578 1 98.5 189 GLN B C 1
ATOM 4536 O O . GLN B 1 189 ? 3.182 -15.664 -14.016 1 98.5 189 GLN B O 1
ATOM 4541 N N . ALA B 1 190 ? 1.19 -14.766 -14.383 1 98.81 190 ALA B N 1
ATOM 4542 C CA . ALA B 1 190 ? 1.312 -14.828 -15.836 1 98.81 190 ALA B CA 1
ATOM 4543 C C . ALA B 1 190 ? 2.119 -13.656 -16.375 1 98.81 190 ALA B C 1
ATOM 4545 O O . ALA B 1 190 ? 2.906 -13.805 -17.312 1 98.81 190 ALA B O 1
ATOM 4546 N N . ALA B 1 191 ? 1.938 -12.477 -15.758 1 98.56 191 ALA B N 1
ATOM 4547 C CA . ALA B 1 191 ? 2.598 -11.258 -16.219 1 98.56 191 ALA B CA 1
ATOM 4548 C C . ALA B 1 191 ? 4.113 -11.422 -16.203 1 98.56 191 ALA B C 1
ATOM 4550 O O . ALA B 1 191 ? 4.699 -11.844 -15.211 1 98.56 191 ALA B O 1
ATOM 4551 N N . GLY B 1 192 ? 4.719 -11.109 -17.328 1 98.19 192 GLY B N 1
ATOM 4552 C CA . GLY B 1 192 ? 6.168 -11.172 -17.422 1 98.19 192 GLY B CA 1
ATOM 4553 C C . GLY B 1 192 ? 6.672 -12.547 -17.844 1 98.19 192 GLY B C 1
ATOM 4554 O O . GLY B 1 192 ? 7.871 -12.727 -18.078 1 98.19 192 GLY B O 1
ATOM 4555 N N . LYS B 1 193 ? 5.77 -13.523 -17.938 1 98.44 193 LYS B N 1
ATOM 4556 C CA . LYS B 1 193 ? 6.141 -14.875 -18.344 1 98.44 193 LYS B CA 1
ATOM 4557 C C . LYS B 1 193 ? 5.488 -15.242 -19.672 1 98.44 193 LYS B C 1
ATOM 4559 O O . LYS B 1 193 ? 6.082 -15.953 -20.484 1 98.44 193 LYS B O 1
ATOM 4564 N N . ILE B 1 194 ? 4.25 -14.797 -19.859 1 98.19 194 ILE B N 1
ATOM 4565 C CA . ILE B 1 194 ? 3.551 -14.914 -21.125 1 98.19 194 ILE B CA 1
ATOM 4566 C C . ILE B 1 194 ? 2.883 -13.586 -21.469 1 98.19 194 ILE B C 1
ATOM 4568 O O . ILE B 1 194 ? 2.73 -12.719 -20.609 1 98.19 194 ILE B O 1
ATOM 4572 N N . HIS B 1 195 ? 2.555 -13.461 -22.75 1 97.69 195 HIS B N 1
ATOM 4573 C CA . HIS B 1 195 ? 1.866 -12.25 -23.188 1 97.69 195 HIS B CA 1
ATOM 4574 C C . HIS B 1 195 ? 0.457 -12.18 -22.594 1 97.69 195 HIS B C 1
ATOM 4576 O O . HIS B 1 195 ? -0.285 -13.164 -22.641 1 97.69 195 HIS B O 1
ATOM 4582 N N . VAL B 1 196 ? 0.099 -11.078 -21.984 1 98.19 196 VAL B N 1
ATOM 4583 C CA . VAL B 1 196 ? -1.23 -10.828 -21.438 1 98.19 196 VAL B CA 1
ATOM 4584 C C . VAL B 1 196 ? -1.808 -9.555 -22.047 1 98.19 196 VAL B C 1
ATOM 4586 O O . VAL B 1 196 ? -1.227 -8.477 -21.922 1 98.19 196 VAL B O 1
ATOM 4589 N N . ASP B 1 197 ? -2.836 -9.68 -22.734 1 97.75 197 ASP B N 1
ATOM 4590 C CA . ASP B 1 197 ? -3.588 -8.578 -23.328 1 97.75 197 ASP B CA 1
ATOM 4591 C C . ASP B 1 197 ? -4.969 -8.453 -22.688 1 97.75 197 ASP B C 1
ATOM 4593 O O . ASP B 1 197 ? -5.82 -9.328 -22.859 1 97.75 197 ASP B O 1
ATOM 4597 N N . VAL B 1 198 ? -5.207 -7.32 -22.031 1 97.94 198 VAL B N 1
ATOM 4598 C CA . VAL B 1 198 ? -6.41 -7.137 -21.219 1 97.94 198 VAL B CA 1
ATOM 4599 C C . VAL B 1 198 ? -7.648 -7.211 -22.109 1 97.94 198 VAL B C 1
ATOM 4601 O O . VAL B 1 198 ? -8.648 -7.828 -21.75 1 97.94 198 VAL B O 1
ATOM 4604 N N . LYS B 1 199 ? -7.582 -6.605 -23.281 1 95.31 199 LYS B N 1
ATOM 4605 C CA . LYS B 1 199 ? -8.711 -6.586 -24.203 1 95.31 199 LYS B CA 1
ATOM 4606 C C . LYS B 1 199 ? -8.984 -7.98 -24.766 1 95.31 199 LYS B C 1
ATOM 4608 O O . LYS B 1 199 ? -10.133 -8.422 -24.812 1 95.31 199 LYS B O 1
ATOM 4613 N N . SER B 1 200 ? -7.867 -8.656 -25.141 1 96.19 200 SER B N 1
ATOM 4614 C CA . SER B 1 200 ? -8 -10.008 -25.688 1 96.19 200 SER B CA 1
ATOM 4615 C C . SER B 1 200 ? -8.57 -10.969 -24.656 1 96.19 200 SER B C 1
ATOM 4617 O O . SER B 1 200 ? -9.289 -11.906 -25 1 96.19 200 SER B O 1
ATOM 4619 N N . LEU B 1 201 ? -8.328 -10.734 -23.391 1 97.56 201 LEU B N 1
ATOM 4620 C CA . LEU B 1 201 ? -8.852 -11.555 -22.312 1 97.56 201 LEU B CA 1
ATOM 4621 C C . LEU B 1 201 ? -10.344 -11.297 -22.109 1 97.56 201 LEU B C 1
ATOM 4623 O O . LEU B 1 201 ? -11.039 -12.109 -21.484 1 97.56 201 LEU B O 1
ATOM 4627 N N . GLY B 1 202 ? -10.812 -10.141 -22.562 1 96.38 202 GLY B N 1
ATOM 4628 C CA . GLY B 1 202 ? -12.172 -9.727 -22.266 1 96.38 202 GLY B CA 1
ATOM 4629 C C . GLY B 1 202 ? -12.367 -9.266 -20.844 1 96.38 202 GLY B C 1
ATOM 4630 O O . GLY B 1 202 ? -13.492 -9.219 -20.344 1 96.38 202 GLY B O 1
ATOM 4631 N N . ALA B 1 203 ? -11.305 -8.977 -20.156 1 98 203 ALA B N 1
ATOM 4632 C CA . ALA B 1 203 ? -11.367 -8.586 -18.75 1 98 203 ALA B CA 1
ATOM 4633 C C . ALA B 1 203 ? -11.703 -7.102 -18.609 1 98 203 ALA B C 1
ATOM 4635 O O . ALA B 1 203 ? -11.336 -6.293 -19.469 1 98 203 ALA B O 1
ATOM 4636 N N . ASP B 1 204 ? -12.43 -6.719 -17.578 1 98.19 204 ASP B N 1
ATOM 4637 C CA . ASP B 1 204 ? -12.586 -5.316 -17.203 1 98.19 204 ASP B CA 1
ATOM 4638 C C . ASP B 1 204 ? -11.336 -4.789 -16.5 1 98.19 204 ASP B C 1
ATOM 4640 O O . ASP B 1 204 ? -11.008 -3.605 -16.609 1 98.19 204 ASP B O 1
ATOM 4644 N N . ALA B 1 205 ? -10.656 -5.664 -15.773 1 98.62 205 ALA B N 1
ATOM 4645 C CA . ALA B 1 205 ? -9.406 -5.301 -15.102 1 98.62 205 ALA B CA 1
ATOM 4646 C C . ALA B 1 205 ? -8.562 -6.535 -14.812 1 98.62 205 ALA B C 1
ATOM 4648 O O . ALA B 1 205 ? -9.086 -7.648 -14.719 1 98.62 205 ALA B O 1
ATOM 4649 N N . VAL B 1 206 ? -7.273 -6.324 -14.695 1 98.88 206 VAL B N 1
ATOM 4650 C CA . VAL B 1 206 ? -6.363 -7.387 -14.266 1 98.88 206 VAL B CA 1
ATOM 4651 C C . VAL B 1 206 ? -5.461 -6.875 -13.148 1 98.88 206 VAL B C 1
ATOM 4653 O O . VAL B 1 206 ? -5.117 -5.691 -13.109 1 98.88 206 VAL B O 1
ATOM 4656 N N . THR B 1 207 ? -5.082 -7.738 -12.211 1 98.88 207 THR B N 1
ATOM 4657 C CA . THR B 1 207 ? -4.148 -7.453 -11.133 1 98.88 207 THR B CA 1
ATOM 4658 C C . THR B 1 207 ? -2.729 -7.855 -11.516 1 98.88 207 THR B C 1
ATOM 4660 O O . THR B 1 207 ? -2.486 -9 -11.914 1 98.88 207 THR B O 1
ATOM 4663 N N . VAL B 1 208 ? -1.796 -6.914 -11.344 1 98.69 208 VAL B N 1
ATOM 4664 C CA . VAL B 1 208 ? -0.398 -7.121 -11.711 1 98.69 208 VAL B CA 1
ATOM 4665 C C . VAL B 1 208 ? 0.487 -6.957 -10.477 1 98.69 208 VAL B C 1
ATOM 4667 O O . VAL B 1 208 ? 0.232 -6.098 -9.633 1 98.69 208 VAL B O 1
ATOM 4670 N N . VAL B 1 209 ? 1.513 -7.797 -10.375 1 98.5 209 VAL B N 1
ATOM 4671 C CA . VAL B 1 209 ? 2.443 -7.762 -9.25 1 98.5 209 VAL B CA 1
ATOM 4672 C C . VAL B 1 209 ? 3.877 -7.676 -9.766 1 98.5 209 VAL B C 1
ATOM 4674 O O . VAL B 1 209 ? 4.316 -8.539 -10.539 1 98.5 209 VAL B O 1
ATOM 4677 N N . GLY B 1 210 ? 4.637 -6.715 -9.312 1 98.62 210 GLY B N 1
ATOM 4678 C CA . GLY B 1 210 ? 5.961 -6.438 -9.852 1 98.62 210 GLY B CA 1
ATOM 4679 C C . GLY B 1 210 ? 6.984 -7.504 -9.5 1 98.62 210 GLY B C 1
ATOM 4680 O O . GLY B 1 210 ? 7.734 -7.961 -10.359 1 98.62 210 GLY B O 1
ATOM 4681 N N . HIS B 1 211 ? 6.969 -7.984 -8.258 1 98.19 211 HIS B N 1
ATOM 4682 C CA . HIS B 1 211 ? 8.055 -8.836 -7.781 1 98.19 211 HIS B CA 1
ATOM 4683 C C . HIS B 1 211 ? 7.906 -10.258 -8.305 1 98.19 211 HIS B C 1
ATOM 4685 O O . HIS B 1 211 ? 8.641 -11.156 -7.891 1 98.19 211 HIS B O 1
ATOM 4691 N N . LYS B 1 212 ? 6.961 -10.5 -9.266 1 98.25 212 LYS B N 1
ATOM 4692 C CA . LYS B 1 212 ? 6.828 -11.805 -9.906 1 98.25 212 LYS B CA 1
ATOM 4693 C C . LYS B 1 212 ? 7.484 -11.805 -11.289 1 98.25 212 LYS B C 1
ATOM 4695 O O . LYS B 1 212 ? 7.586 -12.852 -11.93 1 98.25 212 LYS B O 1
ATOM 4700 N N . PHE B 1 213 ? 7.918 -10.656 -11.727 1 98.06 213 PHE B N 1
ATOM 4701 C CA . PHE B 1 213 ? 8.602 -10.609 -13.016 1 98.06 213 PHE B CA 1
ATOM 4702 C C . PHE B 1 213 ? 9.766 -9.625 -12.984 1 98.06 213 PHE B C 1
ATOM 4704 O O . PHE B 1 213 ? 9.906 -8.789 -13.875 1 98.06 213 PHE B O 1
ATOM 4711 N N . TYR B 1 214 ? 10.539 -9.711 -11.891 1 98.56 214 TYR B N 1
ATOM 4712 C CA . TYR B 1 214 ? 11.844 -9.094 -11.703 1 98.56 214 TYR B CA 1
ATOM 4713 C C . TYR B 1 214 ? 11.711 -7.602 -11.445 1 98.56 214 TYR B C 1
ATOM 4715 O O . TYR B 1 214 ? 12.609 -6.824 -11.789 1 98.56 214 TYR B O 1
ATOM 4723 N N . GLY B 1 215 ? 10.578 -7.164 -10.953 1 98.69 215 GLY B N 1
ATOM 4724 C CA . GLY B 1 215 ? 10.32 -5.805 -10.516 1 98.69 215 GLY B CA 1
ATOM 4725 C C . GLY B 1 215 ? 10.25 -5.668 -9.008 1 98.69 215 GLY B C 1
ATOM 4726 O O . GLY B 1 215 ? 10.578 -6.605 -8.281 1 98.69 215 GLY B O 1
ATOM 4727 N N . PRO B 1 216 ? 9.875 -4.469 -8.531 1 98.44 216 PRO B N 1
ATOM 4728 C CA . PRO B 1 216 ? 9.805 -4.211 -7.094 1 98.44 216 PRO B CA 1
ATOM 4729 C C . PRO B 1 216 ? 8.484 -4.664 -6.477 1 98.44 216 PRO B C 1
ATOM 4731 O O . PRO B 1 216 ? 7.641 -5.242 -7.172 1 98.44 216 PRO B O 1
ATOM 4734 N N . ARG B 1 217 ? 8.398 -4.469 -5.109 1 96.81 217 ARG B N 1
ATOM 4735 C CA . ARG B 1 217 ? 7.242 -4.891 -4.324 1 96.81 217 ARG B CA 1
ATOM 4736 C C . ARG B 1 217 ? 6.09 -3.904 -4.469 1 96.81 217 ARG B C 1
ATOM 4738 O O . ARG B 1 217 ? 5.746 -3.199 -3.518 1 96.81 217 ARG B O 1
ATOM 4745 N N . ASN B 1 218 ? 5.492 -3.709 -5.523 1 97.62 218 ASN B N 1
ATOM 4746 C CA . ASN B 1 218 ? 4.266 -2.984 -5.832 1 97.62 218 ASN B CA 1
ATOM 4747 C C . ASN B 1 218 ? 3.482 -3.656 -6.957 1 97.62 218 ASN B C 1
ATOM 4749 O O . ASN B 1 218 ? 3.723 -4.824 -7.273 1 97.62 218 ASN B O 1
ATOM 4753 N N . GLY B 1 219 ? 2.465 -3.051 -7.371 1 98.12 219 GLY B N 1
ATOM 4754 C CA . GLY B 1 219 ? 1.639 -3.574 -8.445 1 98.12 219 GLY B CA 1
ATOM 4755 C C . GLY B 1 219 ? 0.769 -2.516 -9.102 1 98.12 219 GLY B C 1
ATOM 4756 O O . GLY B 1 219 ? 1.127 -1.337 -9.125 1 98.12 219 GLY B O 1
ATOM 4757 N N . ALA B 1 220 ? -0.185 -2.992 -9.75 1 98.75 220 ALA B N 1
ATOM 4758 C CA . ALA B 1 220 ? -1.154 -2.148 -10.445 1 98.75 220 ALA B CA 1
ATOM 4759 C C . ALA B 1 220 ? -2.465 -2.895 -10.68 1 98.75 220 ALA B C 1
ATOM 4761 O O . ALA B 1 220 ? -2.482 -4.129 -10.727 1 98.75 220 ALA B O 1
ATOM 4762 N N . LEU B 1 221 ? -3.475 -2.205 -10.641 1 98.81 221 LEU B N 1
ATOM 4763 C CA . LEU B 1 221 ? -4.742 -2.627 -11.227 1 98.81 221 LEU B CA 1
ATOM 4764 C C . LEU B 1 221 ? -4.938 -2.002 -12.609 1 98.81 221 LEU B C 1
ATOM 4766 O O . LEU B 1 221 ? -5.008 -0.778 -12.734 1 98.81 221 LEU B O 1
ATOM 4770 N N . ILE B 1 222 ? -4.965 -2.818 -13.602 1 98.69 222 ILE B N 1
ATOM 4771 C CA . ILE B 1 222 ? -5.035 -2.334 -14.977 1 98.69 222 ILE B CA 1
ATOM 4772 C C . ILE B 1 222 ? -6.449 -2.52 -15.523 1 98.69 222 ILE B C 1
ATOM 4774 O O . ILE B 1 222 ? -6.938 -3.646 -15.625 1 98.69 222 ILE B O 1
ATOM 4778 N N . PHE B 1 223 ? -7.031 -1.439 -15.914 1 98.06 223 PHE B N 1
ATOM 4779 C CA . PHE B 1 223 ? -8.406 -1.432 -16.375 1 98.06 223 PHE B CA 1
ATOM 4780 C C . PHE B 1 223 ? -8.461 -1.471 -17.906 1 98.06 223 PHE B C 1
ATOM 4782 O O . PHE B 1 223 ? -7.625 -0.865 -18.578 1 98.06 223 PHE B O 1
ATOM 4789 N N . ASN B 1 224 ? -9.438 -2.139 -18.359 1 95.62 224 ASN B N 1
ATOM 4790 C CA . ASN B 1 224 ? -9.844 -2.006 -19.75 1 95.62 224 ASN B CA 1
ATOM 4791 C C . ASN B 1 224 ? -10.523 -0.665 -20.016 1 95.62 224 ASN B C 1
ATOM 4793 O O . ASN B 1 224 ? -11.578 -0.38 -19.453 1 95.62 224 ASN B O 1
ATOM 4797 N N . PRO B 1 225 ? -9.953 0.144 -20.766 1 85.5 225 PRO B N 1
ATOM 4798 C CA . PRO B 1 225 ? -10.523 1.472 -21.016 1 85.5 225 PRO B CA 1
ATOM 4799 C C . PRO B 1 225 ? -11.961 1.412 -21.531 1 85.5 225 PRO B C 1
ATOM 4801 O O . PRO B 1 225 ? -12.719 2.367 -21.359 1 85.5 225 PRO B O 1
ATOM 4804 N N . GLU B 1 226 ? -12.344 0.39 -22.156 1 83.88 226 GLU B N 1
ATOM 4805 C CA . GLU B 1 226 ? -13.68 0.234 -22.719 1 83.88 226 GLU B CA 1
ATOM 4806 C C . GLU B 1 226 ? -14.648 -0.37 -21.719 1 83.88 226 GLU B C 1
ATOM 4808 O O . GLU B 1 226 ? -15.844 -0.504 -22 1 83.88 226 GLU B O 1
ATOM 4813 N N . GLY B 1 227 ? -14.156 -0.584 -20.547 1 82.62 227 GLY B N 1
ATOM 4814 C CA . GLY B 1 227 ? -14.992 -1.253 -19.562 1 82.62 227 GLY B CA 1
ATOM 4815 C C . GLY B 1 227 ? -15.367 -0.362 -18.391 1 82.62 227 GLY B C 1
ATOM 4816 O O . GLY B 1 227 ? -15.016 0.819 -18.375 1 82.62 227 GLY B O 1
ATOM 4817 N N . ILE B 1 228 ? -16.125 -0.918 -17.578 1 88.5 228 ILE B N 1
ATOM 4818 C CA . ILE B 1 228 ? -16.516 -0.251 -16.344 1 88.5 228 ILE B CA 1
ATOM 4819 C C . ILE B 1 228 ? -15.352 -0.292 -15.344 1 88.5 228 ILE B C 1
ATOM 4821 O O . ILE B 1 228 ? -14.477 -1.151 -15.438 1 88.5 228 ILE B O 1
ATOM 4825 N N . ARG B 1 229 ? -15.32 0.746 -14.461 1 93.69 229 ARG B N 1
ATOM 4826 C CA . ARG B 1 229 ? -14.328 0.757 -13.391 1 93.69 229 ARG B CA 1
ATOM 4827 C C . ARG B 1 229 ? -15 0.636 -12.023 1 93.69 229 ARG B C 1
ATOM 4829 O O . ARG B 1 229 ? -16.109 1.127 -11.828 1 93.69 229 ARG B O 1
ATOM 4836 N N . VAL B 1 230 ? -14.359 -0.064 -11.227 1 96.44 230 VAL B N 1
ATOM 4837 C CA . VAL B 1 230 ? -14.836 -0.11 -9.852 1 96.44 230 VAL B CA 1
ATOM 4838 C C . VAL B 1 230 ? -14.367 1.136 -9.102 1 96.44 230 VAL B C 1
ATOM 4840 O O . VAL B 1 230 ? -13.297 1.679 -9.391 1 96.44 230 VAL B O 1
ATOM 4843 N N . PRO B 1 231 ? -15.195 1.634 -8.156 1 97.44 231 PRO B N 1
ATOM 4844 C CA . PRO B 1 231 ? -14.797 2.828 -7.402 1 97.44 231 PRO B CA 1
ATOM 4845 C C . PRO B 1 231 ? -13.57 2.594 -6.527 1 97.44 231 PRO B C 1
ATOM 4847 O O . PRO B 1 231 ? -13.281 1.455 -6.152 1 97.44 231 PRO B O 1
ATOM 4850 N N . PRO B 1 232 ? -12.883 3.652 -6.125 1 98.12 232 PRO B N 1
ATOM 4851 C CA . PRO B 1 232 ? -11.68 3.529 -5.297 1 98.12 232 PRO B CA 1
ATOM 4852 C C . PRO B 1 232 ? -11.961 2.934 -3.922 1 98.12 232 PRO B C 1
ATOM 4854 O O . PRO B 1 232 ? -13.008 3.221 -3.324 1 98.12 232 PRO B O 1
ATOM 4857 N N . MET B 1 233 ? -11.008 2.113 -3.5 1 98.31 233 MET B N 1
ATOM 4858 C CA . MET B 1 233 ? -11.086 1.554 -2.154 1 98.31 233 MET B CA 1
ATOM 4859 C C . MET B 1 233 ? -10.453 2.498 -1.136 1 98.31 233 MET B C 1
ATOM 4861 O O . MET B 1 233 ? -11.023 2.742 -0.071 1 98.31 233 MET B O 1
ATOM 4865 N N . LEU B 1 234 ? -9.305 3.033 -1.45 1 98.56 234 LEU B N 1
ATOM 4866 C CA . LEU B 1 234 ? -8.617 4 -0.598 1 98.56 234 LEU B CA 1
ATOM 4867 C C . LEU B 1 234 ? -8.984 5.426 -0.994 1 98.56 234 LEU B C 1
ATOM 4869 O O . LEU B 1 234 ? -8.797 5.824 -2.146 1 98.56 234 LEU B O 1
ATOM 4873 N N . LEU B 1 235 ? -9.5 6.164 -0.048 1 98.62 235 LEU B N 1
ATOM 4874 C CA . LEU B 1 235 ? -9.922 7.539 -0.288 1 98.62 235 LEU B CA 1
ATOM 4875 C C . LEU B 1 235 ? -9.031 8.523 0.466 1 98.62 235 LEU B C 1
ATOM 4877 O O . LEU B 1 235 ? -8.516 8.195 1.536 1 98.62 235 LEU B O 1
ATOM 4881 N N . GLY B 1 236 ? -8.836 9.703 -0.065 1 97.38 236 GLY B N 1
ATOM 4882 C CA . GLY B 1 236 ? -8.008 10.734 0.527 1 97.38 236 GLY B CA 1
ATOM 4883 C C . GLY B 1 236 ? -7.691 11.867 -0.433 1 97.38 236 GLY B C 1
ATOM 4884 O O . GLY B 1 236 ? -8.602 12.516 -0.961 1 97.38 236 GLY B O 1
ATOM 4885 N N . GLY B 1 237 ? -6.383 12.008 -0.856 1 93.56 237 GLY B N 1
ATOM 4886 C CA . GLY B 1 237 ? -5.875 13.156 -1.583 1 93.56 237 GLY B CA 1
ATOM 4887 C C . GLY B 1 237 ? -6.121 13.07 -3.078 1 93.56 237 GLY B C 1
ATOM 4888 O O . GLY B 1 237 ? -5.73 13.969 -3.828 1 93.56 237 GLY B O 1
ATOM 4889 N N . ASN B 1 238 ? -6.684 11.961 -3.582 1 92.06 238 ASN B N 1
ATOM 4890 C CA . ASN B 1 238 ? -7.152 11.82 -4.957 1 92.06 238 ASN B CA 1
ATOM 4891 C C . ASN B 1 238 ? -5.988 11.602 -5.922 1 92.06 238 ASN B C 1
ATOM 4893 O O . ASN B 1 238 ? -6.074 11.969 -7.094 1 92.06 238 ASN B O 1
ATOM 4897 N N . GLN B 1 239 ? -4.871 11.164 -5.457 1 92.94 239 GLN B N 1
ATOM 4898 C CA . GLN B 1 239 ? -3.791 10.766 -6.348 1 92.94 239 GLN B CA 1
ATOM 4899 C C . GLN B 1 239 ? -4.273 9.742 -7.371 1 92.94 239 GLN B C 1
ATOM 4901 O O . GLN B 1 239 ? -5.387 9.219 -7.258 1 92.94 239 GLN B O 1
ATOM 4906 N N . GLU B 1 240 ? -3.469 9.477 -8.453 1 96.38 240 GLU B N 1
ATOM 4907 C CA . GLU B 1 240 ? -3.811 8.523 -9.5 1 96.38 240 GLU B CA 1
ATOM 4908 C C . GLU B 1 240 ? -5.145 8.875 -10.156 1 96.38 240 GLU B C 1
ATOM 4910 O O . GLU B 1 240 ? -6.008 8.008 -10.32 1 96.38 240 GLU B O 1
ATOM 4915 N N . SER B 1 241 ? -5.363 10.172 -10.359 1 93.81 241 SER B N 1
ATOM 4916 C CA . SER B 1 241 ? -6.559 10.695 -11.008 1 93.81 241 SER B CA 1
ATOM 4917 C C . SER B 1 241 ? -7.816 10.359 -10.219 1 93.81 241 SER B C 1
ATOM 4919 O O . SER B 1 241 ? -8.875 10.109 -10.797 1 93.81 241 SER B O 1
ATOM 4921 N N . GLY B 1 242 ? -7.625 10.234 -8.914 1 96 242 GLY B N 1
ATOM 4922 C CA . GLY B 1 242 ? -8.758 10.008 -8.031 1 96 242 GLY B CA 1
ATOM 4923 C C . GLY B 1 242 ? -9.062 8.531 -7.82 1 96 242 GLY B C 1
ATOM 4924 O O . GLY B 1 242 ? -9.945 8.18 -7.043 1 96 242 GLY B O 1
ATOM 4925 N N . TRP B 1 243 ? -8.219 7.598 -8.383 1 96.75 243 TRP B N 1
ATOM 4926 C CA . TRP B 1 243 ? -8.562 6.18 -8.375 1 96.75 243 TRP B CA 1
ATOM 4927 C C . TRP B 1 243 ? -7.887 5.465 -7.203 1 96.75 243 TRP B C 1
ATOM 4929 O O . TRP B 1 243 ? -8.352 4.41 -6.766 1 96.75 243 TRP B O 1
ATOM 4939 N N . ARG B 1 244 ? -6.801 6.008 -6.777 1 97.94 244 ARG B N 1
ATOM 4940 C CA . ARG B 1 244 ? -6.086 5.43 -5.645 1 97.94 244 ARG B CA 1
ATOM 4941 C C . ARG B 1 244 ? -5.344 6.508 -4.859 1 97.94 244 ARG B C 1
ATOM 4943 O O . ARG B 1 244 ? -4.195 6.828 -5.168 1 97.94 244 ARG B O 1
ATOM 4950 N N . SER B 1 245 ? -5.926 6.93 -3.754 1 98.06 245 SER B N 1
ATOM 4951 C CA . SER B 1 245 ? -5.359 8 -2.938 1 98.06 245 SER B CA 1
ATOM 4952 C C . SER B 1 245 ? -4.086 7.539 -2.23 1 98.06 245 SER B C 1
ATOM 4954 O O . SER B 1 245 ? -3.904 6.348 -1.983 1 98.06 245 SER B O 1
ATOM 4956 N N . GLY B 1 246 ? -3.215 8.516 -1.847 1 96.69 246 GLY B N 1
ATOM 4957 C CA . GLY B 1 246 ? -1.903 8.32 -1.251 1 96.69 246 GLY B CA 1
ATOM 4958 C C . GLY B 1 246 ? -0.768 8.773 -2.148 1 96.69 246 GLY B C 1
ATOM 4959 O O . GLY B 1 246 ? -0.743 8.453 -3.338 1 96.69 246 GLY B O 1
ATOM 4960 N N . THR B 1 247 ? 0.141 9.469 -1.592 1 95.62 247 THR B N 1
ATOM 4961 C CA . THR B 1 247 ? 1.265 9.977 -2.373 1 95.62 247 THR B CA 1
ATOM 4962 C C . THR B 1 247 ? 1.975 8.836 -3.1 1 95.62 247 THR B C 1
ATOM 4964 O O . THR B 1 247 ? 2.287 7.809 -2.494 1 95.62 247 THR B O 1
ATOM 4967 N N . GLU B 1 248 ? 2.191 9.023 -4.359 1 97.38 248 GLU B N 1
ATOM 4968 C CA . GLU B 1 248 ? 2.762 7.984 -5.207 1 97.38 248 GLU B CA 1
ATOM 4969 C C . GLU B 1 248 ? 4.191 7.652 -4.785 1 97.38 248 GLU B C 1
ATOM 4971 O O . GLU B 1 248 ? 4.98 8.555 -4.484 1 97.38 248 GLU B O 1
ATOM 4976 N N . ASN B 1 249 ? 4.461 6.398 -4.672 1 97.94 249 ASN B N 1
ATOM 4977 C CA . ASN B 1 249 ? 5.816 5.93 -4.402 1 97.94 249 ASN B CA 1
ATOM 4978 C C . ASN B 1 249 ? 6.676 5.941 -5.664 1 97.94 249 ASN B C 1
ATOM 4980 O O . ASN B 1 249 ? 6.945 4.887 -6.242 1 97.94 249 ASN B O 1
ATOM 4984 N N . THR B 1 250 ? 7.18 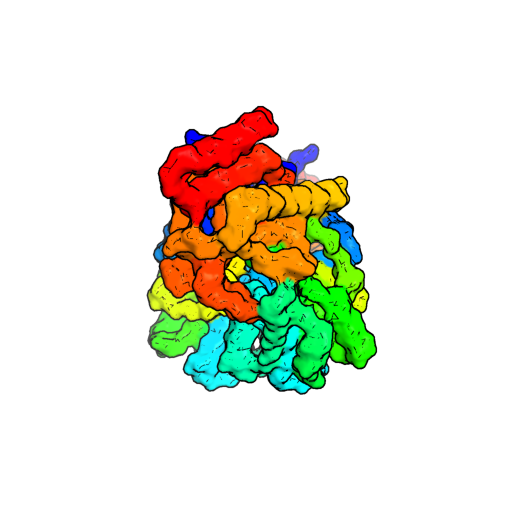7.082 -6.02 1 98.62 250 THR B N 1
ATOM 4985 C CA . THR B 1 250 ? 7.777 7.371 -7.316 1 98.62 250 THR B CA 1
ATOM 4986 C C . THR B 1 250 ? 8.898 6.387 -7.629 1 98.62 250 THR B C 1
ATOM 4988 O O . THR B 1 250 ? 8.898 5.75 -8.688 1 98.62 250 THR B O 1
ATOM 4991 N N . PRO B 1 251 ? 9.906 6.16 -6.746 1 98.81 251 PRO B N 1
ATOM 4992 C CA . PRO B 1 251 ? 11.008 5.277 -7.125 1 98.81 251 PRO B CA 1
ATOM 4993 C C . PRO B 1 251 ? 10.547 3.846 -7.398 1 98.81 251 PRO B C 1
ATOM 4995 O O . PRO B 1 251 ? 11.039 3.201 -8.328 1 98.81 251 PRO B O 1
ATOM 4998 N N . ILE B 1 252 ? 9.602 3.326 -6.621 1 98.81 252 ILE B N 1
ATOM 4999 C CA . ILE B 1 252 ? 9.133 1.956 -6.785 1 98.81 252 ILE B CA 1
ATOM 5000 C C . ILE B 1 252 ? 8.289 1.848 -8.055 1 98.81 252 ILE B C 1
ATOM 5002 O O . ILE B 1 252 ? 8.359 0.85 -8.773 1 98.81 252 ILE B O 1
ATOM 5006 N N . ILE B 1 253 ? 7.48 2.918 -8.312 1 98.88 253 ILE B N 1
ATOM 5007 C CA . ILE B 1 253 ? 6.695 2.973 -9.547 1 98.88 253 ILE B CA 1
ATOM 5008 C C . ILE B 1 253 ? 7.629 2.973 -10.75 1 98.88 253 ILE B C 1
ATOM 5010 O O . ILE B 1 253 ? 7.398 2.242 -11.719 1 98.88 253 ILE B O 1
ATOM 5014 N N . VAL B 1 254 ? 8.688 3.754 -10.672 1 98.94 254 VAL B N 1
ATOM 5015 C CA . VAL B 1 254 ? 9.68 3.807 -11.734 1 98.94 254 VAL B CA 1
ATOM 5016 C C . VAL B 1 254 ? 10.297 2.426 -11.938 1 98.94 254 VAL B C 1
ATOM 5018 O O . VAL B 1 254 ? 10.5 1.986 -13.07 1 98.94 254 VAL B O 1
ATOM 5021 N N . GLY B 1 255 ? 10.562 1.767 -10.852 1 98.94 255 GLY B N 1
ATOM 5022 C CA . GLY B 1 255 ? 11.086 0.41 -10.938 1 98.94 255 GLY B CA 1
ATOM 5023 C C . GLY B 1 255 ? 10.148 -0.544 -11.656 1 98.94 255 GLY B C 1
ATOM 5024 O O . GLY B 1 255 ? 10.578 -1.346 -12.484 1 98.94 255 GLY B O 1
ATOM 5025 N N . LEU B 1 256 ? 8.891 -0.505 -11.328 1 98.94 256 LEU B N 1
ATOM 5026 C CA . LEU B 1 256 ? 7.906 -1.356 -11.984 1 98.94 256 LEU B CA 1
ATOM 5027 C C . LEU B 1 256 ? 7.832 -1.057 -13.477 1 98.94 256 LEU B C 1
ATOM 5029 O O . LEU B 1 256 ? 7.734 -1.975 -14.297 1 98.94 256 LEU B O 1
ATOM 5033 N N . GLY B 1 257 ? 7.836 0.256 -13.789 1 98.94 257 GLY B N 1
ATOM 5034 C CA . GLY B 1 257 ? 7.891 0.649 -15.188 1 98.94 257 GLY B CA 1
ATOM 5035 C C . GLY B 1 257 ? 9.086 0.077 -15.922 1 98.94 257 GLY B C 1
ATOM 5036 O O . GLY B 1 257 ? 8.961 -0.397 -17.047 1 98.94 257 GLY B O 1
ATOM 5037 N N . GLU B 1 258 ? 10.242 0.103 -15.266 1 98.94 258 GLU B N 1
ATOM 5038 C CA . GLU B 1 258 ? 11.469 -0.423 -15.867 1 98.94 258 GLU B CA 1
ATOM 5039 C C . GLU B 1 258 ? 11.359 -1.929 -16.094 1 98.94 258 GLU B C 1
ATOM 5041 O O . GLU B 1 258 ? 11.82 -2.438 -17.125 1 98.94 258 GLU B O 1
ATOM 5046 N N . ALA B 1 259 ? 10.781 -2.656 -15.156 1 98.88 259 ALA B N 1
ATOM 5047 C CA . ALA B 1 259 ? 10.562 -4.09 -15.328 1 98.88 259 ALA B CA 1
ATOM 5048 C C . ALA B 1 259 ? 9.695 -4.367 -16.547 1 98.88 259 ALA B C 1
ATOM 5050 O O . ALA B 1 259 ? 9.977 -5.277 -17.328 1 98.88 259 ALA B O 1
ATOM 5051 N N . ALA B 1 260 ? 8.641 -3.582 -16.688 1 98.88 260 ALA B N 1
ATOM 5052 C CA . ALA B 1 260 ? 7.746 -3.719 -17.844 1 98.88 260 ALA B CA 1
ATOM 5053 C C . ALA B 1 260 ? 8.477 -3.41 -19.141 1 98.88 260 ALA B C 1
ATOM 5055 O O . ALA B 1 260 ? 8.312 -4.117 -20.141 1 98.88 260 ALA B O 1
ATOM 5056 N N . ARG B 1 261 ? 9.266 -2.338 -19.125 1 98.81 261 ARG B N 1
ATOM 5057 C CA . ARG B 1 261 ? 10.023 -1.966 -20.312 1 98.81 261 ARG B CA 1
ATOM 5058 C C . ARG B 1 261 ? 10.938 -3.105 -20.75 1 98.81 261 ARG B C 1
ATOM 5060 O O . ARG B 1 261 ? 10.992 -3.439 -21.938 1 98.81 261 ARG B O 1
ATOM 5067 N N . ILE B 1 262 ? 11.641 -3.682 -19.812 1 98.56 262 ILE B N 1
ATOM 5068 C CA . ILE B 1 262 ? 12.562 -4.777 -20.094 1 98.56 262 ILE B CA 1
ATOM 5069 C C . ILE B 1 262 ? 11.805 -5.961 -20.688 1 98.56 262 ILE B C 1
ATOM 5071 O O . ILE B 1 262 ? 12.25 -6.566 -21.656 1 98.56 262 ILE B O 1
ATOM 5075 N N . TYR B 1 263 ? 10.672 -6.324 -20.141 1 98.56 263 TYR B N 1
ATOM 5076 C CA . TYR B 1 263 ? 9.859 -7.41 -20.688 1 98.56 263 TYR B CA 1
ATOM 5077 C C . TYR B 1 263 ? 9.414 -7.102 -22.109 1 98.56 263 TYR B C 1
ATOM 5079 O O . TYR B 1 263 ? 9.469 -7.969 -22.984 1 98.56 263 TYR B O 1
ATOM 5087 N N . ASN B 1 264 ? 8.922 -5.84 -22.312 1 98.25 264 ASN B N 1
ATOM 5088 C CA . ASN B 1 264 ? 8.422 -5.434 -23.625 1 98.25 264 ASN B CA 1
ATOM 5089 C C . ASN B 1 264 ? 9.477 -5.633 -24.703 1 98.25 264 ASN B C 1
ATOM 5091 O O . ASN B 1 264 ? 9.148 -5.992 -25.828 1 98.25 264 ASN B O 1
ATOM 5095 N N . GLU B 1 265 ? 10.695 -5.484 -24.391 1 97.62 265 GLU B N 1
ATOM 5096 C CA . GLU B 1 265 ? 11.781 -5.559 -25.359 1 97.62 265 GLU B CA 1
ATOM 5097 C C . GLU B 1 265 ? 12.188 -7.008 -25.625 1 97.62 265 GLU B C 1
ATOM 5099 O O . GLU B 1 265 ? 12.773 -7.312 -26.656 1 97.62 265 GLU B O 1
ATOM 5104 N N . ASN B 1 266 ? 11.797 -7.949 -24.688 1 95.88 266 ASN B N 1
ATOM 5105 C CA . ASN B 1 266 ? 12.367 -9.289 -24.766 1 95.88 266 ASN B CA 1
ATOM 5106 C C . ASN B 1 266 ? 11.297 -10.367 -24.625 1 95.88 266 ASN B C 1
ATOM 5108 O O . ASN B 1 266 ? 11.609 -11.531 -24.391 1 95.88 266 ASN B O 1
ATOM 5112 N N . SER B 1 267 ? 10.086 -10.055 -24.812 1 94 267 SER B N 1
ATOM 5113 C CA . SER B 1 267 ? 8.961 -10.898 -24.422 1 94 267 SER B CA 1
ATOM 5114 C C . SER B 1 267 ? 9.039 -12.273 -25.078 1 94 267 SER B C 1
ATOM 5116 O O . SER B 1 267 ? 8.938 -13.297 -24.422 1 94 267 SER B O 1
ATOM 5118 N N . GLU B 1 268 ? 9.281 -12.359 -26.375 1 91.88 268 GLU B N 1
ATOM 5119 C CA . GLU B 1 268 ? 9.312 -13.633 -27.094 1 91.88 268 GLU B CA 1
ATOM 5120 C C . GLU B 1 268 ? 10.477 -14.508 -26.625 1 91.88 268 GLU B C 1
ATOM 5122 O O . GLU B 1 268 ? 10.305 -15.711 -26.422 1 91.88 268 GLU B O 1
ATOM 5127 N N . ASN B 1 269 ? 11.562 -13.93 -26.469 1 96 269 ASN B N 1
ATOM 5128 C CA . ASN B 1 269 ? 12.742 -14.664 -26.016 1 96 269 ASN B CA 1
ATOM 5129 C C . ASN B 1 269 ? 12.562 -15.172 -24.578 1 96 269 ASN B C 1
ATOM 5131 O O . ASN B 1 269 ? 12.977 -16.281 -24.266 1 96 269 ASN B O 1
ATOM 5135 N N . ILE B 1 270 ? 11.953 -14.391 -23.719 1 97.44 270 ILE B N 1
ATOM 5136 C CA . ILE B 1 270 ? 11.734 -14.758 -22.328 1 97.44 270 ILE B CA 1
ATOM 5137 C C . ILE B 1 270 ? 10.867 -16.016 -22.25 1 97.44 270 ILE B C 1
ATOM 5139 O O . ILE B 1 270 ? 11.227 -17 -21.609 1 97.44 270 ILE B O 1
ATOM 5143 N N . GLU B 1 271 ? 9.758 -16.016 -22.906 1 97.44 271 GLU B N 1
ATOM 5144 C CA . GLU B 1 271 ? 8.844 -17.156 -22.906 1 97.44 271 GLU B CA 1
ATOM 5145 C C . GLU B 1 271 ? 9.523 -18.406 -23.422 1 97.44 271 GLU B C 1
ATOM 5147 O O . GLU B 1 271 ? 9.352 -19.5 -22.859 1 97.44 271 GLU B O 1
ATOM 5152 N N . LYS B 1 272 ? 10.305 -18.281 -24.469 1 97.44 272 LYS B N 1
ATOM 5153 C CA . LYS B 1 272 ? 11 -19.406 -25.094 1 97.44 272 LYS B CA 1
ATOM 5154 C C . LYS B 1 272 ? 12.016 -20.031 -24.141 1 97.44 272 LYS B C 1
ATOM 5156 O O . LYS B 1 272 ? 12.078 -21.25 -24 1 97.44 272 LYS B O 1
ATOM 5161 N N . VAL B 1 273 ? 12.781 -19.172 -23.5 1 97.44 273 VAL B N 1
ATOM 5162 C CA . VAL B 1 273 ? 13.836 -19.641 -22.609 1 97.44 273 VAL B CA 1
ATOM 5163 C C . VAL B 1 273 ? 13.203 -20.328 -21.391 1 97.44 273 VAL B C 1
ATOM 5165 O O . VAL B 1 273 ? 13.672 -21.391 -20.969 1 97.44 273 VAL B O 1
ATOM 5168 N N . LEU B 1 274 ? 12.188 -19.734 -20.844 1 98.44 274 LEU B N 1
ATOM 5169 C CA . LEU B 1 274 ? 11.5 -20.328 -19.703 1 98.44 274 LEU B CA 1
ATOM 5170 C C . LEU B 1 274 ? 10.914 -21.688 -20.078 1 98.44 274 LEU B C 1
ATOM 5172 O O . LEU B 1 274 ? 11.078 -22.656 -19.328 1 98.44 274 LEU B O 1
ATOM 5176 N N . ARG B 1 275 ? 10.289 -21.75 -21.234 1 98.31 275 ARG B N 1
ATOM 5177 C CA . ARG B 1 275 ? 9.688 -23 -21.688 1 98.31 275 ARG B CA 1
ATOM 5178 C C . ARG B 1 275 ? 10.75 -24.078 -21.906 1 98.31 275 ARG B C 1
ATOM 5180 O O . ARG B 1 275 ? 10.562 -25.219 -21.516 1 98.31 275 ARG B O 1
ATOM 5187 N N . TYR B 1 276 ? 11.812 -23.688 -22.531 1 98.25 276 TYR B N 1
ATOM 5188 C CA . TYR B 1 276 ? 12.898 -24.625 -22.797 1 98.25 276 TYR B CA 1
ATOM 5189 C C . TYR B 1 276 ? 13.422 -25.219 -21.484 1 98.25 276 TYR B C 1
ATOM 5191 O O . TYR B 1 276 ? 13.609 -26.438 -21.375 1 98.25 276 TYR B O 1
ATOM 5199 N N . ASN B 1 277 ? 13.672 -24.344 -20.516 1 98.44 277 ASN B N 1
ATOM 5200 C CA . ASN B 1 277 ? 14.211 -24.781 -19.234 1 98.44 277 ASN B CA 1
ATOM 5201 C C . ASN B 1 277 ? 13.25 -25.734 -18.516 1 98.44 277 ASN B C 1
ATOM 5203 O O . ASN B 1 277 ? 13.664 -26.781 -18 1 98.44 277 ASN B O 1
ATOM 5207 N N . ARG B 1 278 ? 11.953 -25.359 -18.438 1 98.44 278 ARG B N 1
ATOM 5208 C CA . ARG B 1 278 ? 10.953 -26.203 -17.797 1 98.44 278 ARG B CA 1
ATOM 5209 C C . ARG B 1 278 ? 10.852 -27.562 -18.484 1 98.44 278 ARG B C 1
ATOM 5211 O O . ARG B 1 278 ? 10.867 -28.594 -17.812 1 98.44 278 ARG B O 1
ATOM 5218 N N . ASP B 1 279 ? 10.828 -27.562 -19.828 1 98.25 279 ASP B N 1
ATOM 5219 C CA . ASP B 1 279 ? 10.703 -28.797 -20.594 1 98.25 279 ASP B CA 1
ATOM 5220 C C . ASP B 1 279 ? 11.938 -29.672 -20.438 1 98.25 279 ASP B C 1
ATOM 5222 O O . ASP B 1 279 ? 11.836 -30.891 -20.312 1 98.25 279 ASP B O 1
ATOM 5226 N N . HIS B 1 280 ? 13.125 -29 -20.484 1 98.38 280 HIS B N 1
ATOM 5227 C CA . HIS B 1 280 ? 14.375 -29.734 -20.312 1 98.38 280 HIS B CA 1
ATOM 5228 C C . HIS B 1 280 ? 14.422 -30.422 -18.953 1 98.38 280 HIS B C 1
ATOM 5230 O O . HIS B 1 280 ? 14.805 -31.594 -18.875 1 98.38 280 HIS B O 1
ATOM 5236 N N . PHE B 1 281 ? 14.062 -29.75 -17.938 1 98.62 281 PHE B N 1
ATOM 5237 C CA . PHE B 1 281 ? 14 -30.297 -16.594 1 98.62 281 PHE B CA 1
ATOM 5238 C C . PHE B 1 281 ? 13.094 -31.516 -16.547 1 98.62 281 PHE B C 1
ATOM 5240 O O . PHE B 1 281 ? 13.484 -32.562 -16.016 1 98.62 281 PHE B O 1
ATOM 5247 N N . GLU B 1 282 ? 11.875 -31.391 -17.109 1 98.12 282 GLU B N 1
ATOM 5248 C CA . GLU B 1 282 ? 10.891 -32.469 -17.078 1 98.12 282 GLU B CA 1
ATOM 5249 C C . GLU B 1 282 ? 11.352 -33.656 -17.906 1 98.12 282 GLU B C 1
ATOM 5251 O O . GLU B 1 282 ? 11.109 -34.812 -17.516 1 98.12 282 GLU B O 1
ATOM 5256 N N . GLN B 1 283 ? 12.039 -33.375 -18.969 1 97.69 283 GLN B N 1
ATOM 5257 C CA . GLN B 1 283 ? 12.57 -34.469 -19.797 1 97.69 283 GLN B CA 1
ATOM 5258 C C . GLN B 1 283 ? 13.641 -35.25 -19.062 1 97.69 283 GLN B C 1
ATOM 5260 O O . GLN B 1 283 ? 13.695 -36.469 -19.156 1 97.69 283 GLN B O 1
ATOM 5265 N N . LEU B 1 284 ? 14.461 -34.5 -18.359 1 97.5 284 LEU B N 1
ATOM 5266 C CA . LEU B 1 284 ? 15.5 -35.188 -17.594 1 97.5 284 LEU B CA 1
ATOM 5267 C C . LEU B 1 284 ? 14.898 -36.031 -16.484 1 97.5 284 LEU B C 1
ATOM 5269 O O . LEU B 1 284 ? 15.406 -37.125 -16.188 1 97.5 284 LEU B O 1
ATOM 5273 N N . LEU B 1 285 ? 13.859 -35.531 -15.844 1 96.75 285 LEU B N 1
ATOM 5274 C CA . LEU B 1 285 ? 13.203 -36.344 -14.805 1 96.75 285 LEU B CA 1
ATOM 5275 C C . LEU B 1 285 ? 12.648 -37.625 -15.383 1 96.75 285 LEU B C 1
ATOM 5277 O O . LEU B 1 285 ? 12.758 -38.688 -14.75 1 96.75 285 LEU B O 1
ATOM 5281 N N . VAL B 1 286 ? 12.016 -37.531 -16.547 1 95.5 286 VAL B N 1
ATOM 5282 C CA . VAL B 1 286 ? 11.477 -38.719 -17.203 1 95.5 286 VAL B CA 1
ATOM 5283 C C . VAL B 1 286 ? 12.609 -39.719 -17.5 1 95.5 286 VAL B C 1
ATOM 5285 O O . VAL B 1 286 ? 12.477 -40.906 -17.266 1 95.5 286 VAL B O 1
ATOM 5288 N N . LYS B 1 287 ? 13.641 -39.156 -17.938 1 95 287 LYS B N 1
ATOM 5289 C CA . LYS B 1 287 ? 14.781 -39.969 -18.344 1 95 287 LYS B CA 1
ATOM 5290 C C . LYS B 1 287 ? 15.375 -40.719 -17.156 1 95 287 LYS B C 1
ATOM 5292 O O . LYS B 1 287 ? 15.695 -41.906 -17.266 1 95 287 LYS B O 1
ATOM 5297 N N . TYR B 1 288 ? 15.422 -40.062 -16 1 93.81 288 TYR B N 1
ATOM 5298 C CA . TYR B 1 288 ? 16.25 -40.625 -14.93 1 93.81 288 TYR B CA 1
ATOM 5299 C C . TYR B 1 288 ? 15.367 -41.219 -13.836 1 93.81 288 TYR B C 1
ATOM 5301 O O . TYR B 1 288 ? 15.82 -42.062 -13.078 1 93.81 288 TYR B O 1
ATOM 5309 N N . LEU B 1 289 ? 14.156 -40.75 -13.766 1 92.69 289 LEU B N 1
ATOM 5310 C CA . LEU B 1 289 ? 13.297 -41.219 -12.703 1 92.69 289 LEU B CA 1
ATOM 5311 C C . LEU B 1 289 ? 12.195 -42.125 -13.266 1 92.69 289 LEU B C 1
ATOM 5313 O O . LEU B 1 289 ? 11.492 -42.812 -12.516 1 92.69 289 LEU B O 1
ATOM 5317 N N . GLN B 1 290 ? 12.062 -42.062 -14.539 1 88.88 290 GLN B N 1
ATOM 5318 C CA . GLN B 1 290 ? 11.062 -42.875 -15.242 1 88.88 290 GLN B CA 1
ATOM 5319 C C . GLN B 1 290 ? 9.664 -42.625 -14.68 1 88.88 290 GLN B C 1
ATOM 5321 O O . GLN B 1 290 ? 9.125 -41.531 -14.82 1 88.88 290 GLN B O 1
ATOM 5326 N N . ASN B 1 291 ? 9.172 -43.594 -13.773 1 87.38 291 ASN B N 1
ATOM 5327 C CA . ASN B 1 291 ? 7.789 -43.469 -13.312 1 87.38 291 ASN B CA 1
ATOM 5328 C C . ASN B 1 291 ? 7.719 -43.125 -11.828 1 87.38 291 ASN B C 1
ATOM 5330 O O . ASN B 1 291 ? 6.656 -43.219 -11.219 1 87.38 291 ASN B O 1
ATOM 5334 N N . SER B 1 292 ? 8.766 -42.625 -11.383 1 93.25 292 SER B N 1
ATOM 5335 C CA . SER B 1 292 ? 8.812 -42.375 -9.945 1 93.25 292 SER B CA 1
ATOM 5336 C C . SER B 1 292 ? 8.5 -40.938 -9.633 1 93.25 292 SER B C 1
ATOM 5338 O O . SER B 1 292 ? 8.789 -40.438 -8.531 1 93.25 292 SER B O 1
ATOM 5340 N N . HIS B 1 293 ? 8.047 -40.219 -10.648 1 95.19 293 HIS B N 1
ATOM 5341 C CA . HIS B 1 293 ? 7.613 -38.844 -10.438 1 95.19 293 HIS B CA 1
ATOM 5342 C C . HIS B 1 293 ? 6.332 -38.562 -11.211 1 95.19 293 HIS B C 1
ATOM 5344 O O . HIS B 1 293 ? 5.965 -39.281 -12.125 1 95.19 293 HIS B O 1
ATOM 5350 N N . LEU B 1 294 ? 5.609 -37.562 -10.75 1 96.44 294 LEU B N 1
ATOM 5351 C CA . LEU B 1 294 ? 4.383 -37.094 -11.391 1 96.44 294 LEU B CA 1
ATOM 5352 C C . LEU B 1 294 ? 4.387 -35.594 -11.547 1 96.44 294 LEU B C 1
ATOM 5354 O O . LEU B 1 294 ? 4.574 -34.844 -10.57 1 96.44 294 LEU B O 1
ATOM 5358 N N . ILE B 1 295 ? 4.289 -35.156 -12.781 1 97.38 295 ILE B N 1
ATOM 5359 C CA . ILE B 1 295 ? 4.09 -33.719 -13.039 1 97.38 295 ILE B CA 1
ATOM 5360 C C . ILE B 1 295 ? 2.598 -33.406 -13.039 1 97.38 295 ILE B C 1
ATOM 5362 O O . ILE B 1 295 ? 1.85 -33.875 -13.898 1 97.38 295 ILE B O 1
ATOM 5366 N N . HIS B 1 296 ? 2.166 -32.625 -12.055 1 97.31 296 HIS B N 1
ATOM 5367 C CA . HIS B 1 296 ? 0.75 -32.281 -11.953 1 97.31 296 HIS B CA 1
ATOM 5368 C C . HIS B 1 296 ? 0.264 -31.562 -13.203 1 97.31 296 HIS B C 1
ATOM 5370 O O . HIS B 1 296 ? 0.891 -30.594 -13.656 1 97.31 296 HIS B O 1
ATOM 5376 N N . PHE B 1 297 ? -0.836 -32.125 -13.836 1 98.12 297 PHE B N 1
ATOM 5377 C CA . PHE B 1 297 ? -1.547 -31.547 -14.961 1 98.12 297 PHE B CA 1
ATOM 5378 C C . PHE B 1 297 ? -0.618 -31.359 -16.156 1 98.12 297 PHE B C 1
ATOM 5380 O O . PHE B 1 297 ? -0.65 -30.328 -16.828 1 98.12 297 PHE B O 1
ATOM 5387 N N . HIS B 1 298 ? 0.184 -32.312 -16.391 1 97.06 298 HIS B N 1
ATOM 5388 C CA . HIS B 1 298 ? 1.212 -32.281 -17.422 1 97.06 298 HIS B CA 1
ATOM 5389 C C . HIS B 1 298 ? 0.609 -32.031 -18.797 1 97.06 298 HIS B C 1
ATOM 5391 O O . HIS B 1 298 ? 1.237 -31.375 -19.641 1 97.06 298 HIS B O 1
ATOM 5397 N N . GLU B 1 299 ? -0.607 -32.406 -19.047 1 97 299 GLU B N 1
ATOM 5398 C CA . GLU B 1 299 ? -1.219 -32.312 -20.375 1 97 299 GLU B CA 1
ATOM 5399 C C . GLU B 1 299 ? -2.008 -31.016 -20.516 1 97 299 GLU B C 1
ATOM 5401 O O . GLU B 1 299 ? -2.514 -30.703 -21.594 1 97 299 GLU B O 1
ATOM 5406 N N . SER B 1 300 ? -2.143 -30.25 -19.469 1 98.31 300 SER B N 1
ATOM 5407 C CA . SER B 1 300 ? -2.863 -28.984 -19.5 1 98.31 300 SER B CA 1
ATOM 5408 C C . SER B 1 300 ? -1.948 -27.828 -19.906 1 98.31 300 SER B C 1
ATOM 5410 O O . SER B 1 300 ? -0.727 -27.922 -19.781 1 98.31 300 SER B O 1
ATOM 5412 N N . PRO B 1 301 ? -2.553 -26.734 -20.484 1 98.38 301 PRO B N 1
ATOM 5413 C CA . PRO B 1 301 ? -1.731 -25.547 -20.656 1 98.38 301 PRO B CA 1
ATOM 5414 C C . PRO B 1 301 ? -1.186 -25 -19.344 1 98.38 301 PRO B C 1
ATOM 5416 O O . PRO B 1 301 ? -1.938 -24.844 -18.375 1 98.38 301 PRO B O 1
ATOM 5419 N N . ARG B 1 302 ? 0.098 -24.812 -19.297 1 98.62 302 ARG B N 1
ATOM 5420 C CA . ARG B 1 302 ? 0.756 -24.344 -18.094 1 98.62 302 ARG B CA 1
ATOM 5421 C C . ARG B 1 302 ? 1.724 -23.203 -18.391 1 98.62 302 ARG B C 1
ATOM 5423 O O . ARG B 1 302 ? 2.133 -23.016 -19.531 1 98.62 302 ARG B O 1
ATOM 5430 N N . LEU B 1 303 ? 2.062 -22.406 -17.391 1 98.81 303 LEU B N 1
ATOM 5431 C CA . LEU B 1 303 ? 3.109 -21.406 -17.516 1 98.81 303 LEU B CA 1
ATOM 5432 C C . LEU B 1 303 ? 4.426 -22.031 -17.953 1 98.81 303 LEU B C 1
ATOM 5434 O O . LEU B 1 303 ? 4.754 -23.141 -17.547 1 98.81 303 LEU B O 1
ATOM 5438 N N . PRO B 1 304 ? 5.18 -21.297 -18.719 1 98.69 304 PRO B N 1
ATOM 5439 C CA . PRO B 1 304 ? 6.426 -21.859 -19.25 1 98.69 304 PRO B CA 1
ATOM 5440 C C . PRO B 1 304 ? 7.492 -22.047 -18.172 1 98.69 304 PRO B C 1
ATOM 5442 O O . PRO B 1 304 ? 8.484 -22.75 -18.391 1 98.69 304 PRO B O 1
ATOM 5445 N N . ASN B 1 305 ? 7.297 -21.5 -16.984 1 98.62 305 ASN B N 1
ATOM 5446 C CA . ASN B 1 305 ? 8.398 -21.516 -16.031 1 98.62 305 ASN B CA 1
ATOM 5447 C C . ASN B 1 305 ? 8.133 -22.469 -14.875 1 98.62 305 ASN B C 1
ATOM 5449 O O . ASN B 1 305 ? 8.977 -22.641 -13.992 1 98.62 305 ASN B O 1
ATOM 5453 N N . THR B 1 306 ? 6.953 -23.078 -14.789 1 98.5 306 THR B N 1
ATOM 5454 C CA . THR B 1 306 ? 6.527 -23.734 -13.555 1 98.5 306 THR B CA 1
ATOM 5455 C C . THR B 1 306 ? 6.375 -25.234 -13.766 1 98.5 306 THR B C 1
ATOM 5457 O O . THR B 1 306 ? 5.75 -25.672 -14.742 1 98.5 306 THR B O 1
ATOM 5460 N N . SER B 1 307 ? 6.93 -26 -12.906 1 98.19 307 SER B N 1
ATOM 5461 C CA . SER B 1 307 ? 6.711 -27.438 -12.852 1 98.19 307 SER B CA 1
ATOM 5462 C C . SER B 1 307 ? 6.391 -27.891 -11.43 1 98.19 307 SER B C 1
ATOM 5464 O O . SER B 1 307 ? 7.223 -27.766 -10.531 1 98.19 307 SER B O 1
ATOM 5466 N N . SER B 1 308 ? 5.199 -28.328 -11.219 1 97.75 308 SER B N 1
ATOM 5467 C CA . SER B 1 308 ? 4.766 -28.938 -9.969 1 97.75 308 SER B CA 1
ATOM 5468 C C . SER B 1 308 ? 4.922 -30.453 -10.008 1 97.75 308 SER B C 1
ATOM 5470 O O . SER B 1 308 ? 4.168 -31.141 -10.703 1 97.75 308 SER B O 1
ATOM 5472 N N . VAL B 1 309 ? 5.895 -30.984 -9.188 1 97.31 309 VAL B N 1
ATOM 5473 C CA . VAL B 1 309 ? 6.297 -32.375 -9.367 1 97.31 309 VAL B CA 1
ATOM 5474 C C . VAL B 1 309 ? 6.176 -33.125 -8.047 1 97.31 309 VAL B C 1
ATOM 5476 O O . VAL B 1 309 ? 6.727 -32.719 -7.031 1 97.31 309 VAL B O 1
ATOM 5479 N N . ALA B 1 310 ? 5.461 -34.219 -8.086 1 96.38 310 ALA B N 1
ATOM 5480 C CA . ALA B 1 310 ? 5.438 -35.125 -6.957 1 96.38 310 ALA B CA 1
ATOM 5481 C C . ALA B 1 310 ? 6.488 -36.219 -7.121 1 96.38 310 ALA B C 1
ATOM 5483 O O . ALA B 1 310 ? 6.539 -36.906 -8.156 1 96.38 310 ALA B O 1
ATOM 5484 N N . PHE B 1 311 ? 7.355 -36.375 -6.152 1 95.94 311 PHE B N 1
ATOM 5485 C CA . PHE B 1 311 ? 8.352 -37.438 -6.156 1 95.94 311 PHE B CA 1
ATOM 5486 C C . PHE B 1 311 ? 7.859 -38.656 -5.375 1 95.94 311 PHE B C 1
ATOM 5488 O O . PHE B 1 311 ? 8.148 -38.781 -4.184 1 95.94 311 PHE B O 1
ATOM 5495 N N . LEU B 1 312 ? 7.301 -39.531 -6.07 1 94.69 312 LEU B N 1
ATOM 5496 C CA . LEU B 1 312 ? 6.426 -40.562 -5.535 1 94.69 312 LEU B CA 1
ATOM 5497 C C . LEU B 1 312 ? 7.215 -41.562 -4.703 1 94.69 312 LEU B C 1
ATOM 5499 O O . LEU B 1 312 ? 6.699 -42.094 -3.717 1 94.69 312 LEU B O 1
ATOM 5503 N N . ASN B 1 313 ? 8.445 -41.812 -5.02 1 91.56 313 ASN B N 1
ATOM 5504 C CA . ASN B 1 313 ? 9.211 -42.844 -4.352 1 91.56 313 ASN B CA 1
ATOM 5505 C C . ASN B 1 313 ? 10.07 -42.281 -3.219 1 91.56 313 ASN B C 1
ATOM 5507 O O . ASN B 1 313 ? 10.734 -43.031 -2.508 1 91.56 313 ASN B O 1
ATOM 5511 N N . TYR B 1 314 ? 10.047 -41.031 -3.152 1 93.31 314 TYR B N 1
ATOM 5512 C CA . TYR B 1 314 ? 10.742 -40.469 -1.995 1 93.31 314 TYR B CA 1
ATOM 5513 C C . TYR B 1 314 ? 10.07 -40.906 -0.697 1 93.31 314 TYR B C 1
ATOM 5515 O O . TYR B 1 314 ? 8.844 -40.875 -0.585 1 93.31 314 TYR B O 1
ATOM 5523 N N . PRO B 1 315 ? 10.828 -41.344 0.271 1 91.19 315 PRO B N 1
ATOM 5524 C CA . PRO B 1 315 ? 10.242 -42 1.438 1 91.19 315 PRO B CA 1
ATOM 5525 C C . PRO B 1 315 ? 9.516 -41.031 2.365 1 91.19 315 PRO B C 1
ATOM 5527 O O . PRO B 1 315 ? 8.719 -41.469 3.205 1 91.19 315 PRO B O 1
ATOM 5530 N N . SER B 1 316 ? 9.773 -39.781 2.23 1 91.81 316 SER B N 1
ATOM 5531 C CA . SER B 1 316 ? 9.18 -38.812 3.121 1 91.81 316 SER B CA 1
ATOM 5532 C C . SER B 1 316 ? 8.477 -37.688 2.334 1 91.81 316 SER B C 1
ATOM 5534 O O . SER B 1 316 ? 8.133 -37.875 1.163 1 91.81 316 SER B O 1
ATOM 5536 N N . HIS B 1 317 ? 8.156 -36.5 2.992 1 92.25 317 HIS B N 1
ATOM 5537 C CA . HIS B 1 317 ? 7.434 -35.406 2.389 1 92.25 317 HIS B CA 1
ATOM 5538 C C . HIS B 1 317 ? 8.375 -34.5 1.596 1 92.25 317 HIS B C 1
ATOM 5540 O O . HIS B 1 317 ? 9.594 -34.531 1.798 1 92.25 317 HIS B O 1
ATOM 5546 N N . GLY B 1 318 ? 7.781 -33.75 0.685 1 92.44 318 GLY B N 1
ATOM 5547 C CA . GLY B 1 318 ? 8.531 -32.812 -0.13 1 92.44 318 GLY B CA 1
ATOM 5548 C C . GLY B 1 318 ? 9.375 -31.859 0.689 1 92.44 318 GLY B C 1
ATOM 5549 O O . GLY B 1 318 ? 10.469 -31.469 0.275 1 92.44 318 GLY B O 1
ATOM 5550 N N . CYS B 1 319 ? 8.844 -31.438 1.859 1 91.5 319 CYS B N 1
ATOM 5551 C CA . CYS B 1 319 ? 9.578 -30.531 2.727 1 91.5 319 CYS B CA 1
ATOM 5552 C C . CYS B 1 319 ? 10.898 -31.156 3.174 1 91.5 319 CYS B C 1
ATOM 5554 O O . CYS B 1 319 ? 11.922 -30.469 3.238 1 91.5 319 CYS B O 1
ATOM 5556 N N . ASP B 1 320 ? 10.867 -32.406 3.477 1 92.62 320 ASP B N 1
ATOM 5557 C CA . ASP B 1 320 ? 12.07 -33.156 3.852 1 92.62 320 ASP B CA 1
ATOM 5558 C C . ASP B 1 320 ? 13.055 -33.219 2.688 1 92.62 320 ASP B C 1
ATOM 5560 O O . ASP B 1 320 ? 14.258 -33.031 2.873 1 92.62 320 ASP B O 1
ATOM 5564 N N . LEU B 1 321 ? 12.547 -33.531 1.511 1 93.31 321 LEU B N 1
ATOM 5565 C CA . LEU B 1 321 ? 13.375 -33.594 0.315 1 93.31 321 LEU B CA 1
ATOM 5566 C C . LEU B 1 321 ? 14.086 -32.25 0.087 1 93.31 321 LEU B C 1
ATOM 5568 O O . LEU B 1 321 ? 15.297 -32.219 -0.144 1 93.31 321 LEU B O 1
ATOM 5572 N N . LEU B 1 322 ? 13.328 -31.203 0.171 1 92.94 322 LEU B N 1
ATOM 5573 C CA . LEU B 1 322 ? 13.875 -29.875 -0.076 1 92.94 322 LEU B CA 1
ATOM 5574 C C . LEU B 1 322 ? 14.93 -29.516 0.961 1 92.94 322 LEU B C 1
ATOM 5576 O O . LEU B 1 322 ? 15.914 -28.844 0.645 1 92.94 322 LEU B O 1
ATOM 5580 N N . GLU B 1 323 ? 14.742 -29.891 2.213 1 91.69 323 GLU B N 1
ATOM 5581 C CA . GLU B 1 323 ? 15.711 -29.656 3.271 1 91.69 323 GLU B CA 1
ATOM 5582 C C . GLU B 1 323 ? 17.047 -30.344 2.975 1 91.69 323 GLU B C 1
ATOM 5584 O O . GLU B 1 323 ? 18.109 -29.844 3.348 1 91.69 323 GLU B O 1
ATOM 5589 N N . LYS B 1 324 ? 16.984 -31.438 2.301 1 94 324 LYS B N 1
ATOM 5590 C CA . LYS B 1 324 ? 18.172 -32.219 2.014 1 94 324 LYS B CA 1
ATOM 5591 C C . LYS B 1 324 ? 18.875 -31.734 0.753 1 94 324 LYS B C 1
ATOM 5593 O O . LYS B 1 324 ? 20.047 -32.031 0.531 1 94 324 LYS B O 1
ATOM 5598 N N . CYS B 1 325 ? 18.125 -31.016 -0.027 1 93.75 325 CYS B N 1
ATOM 5599 C CA . CYS B 1 325 ? 18.734 -30.453 -1.236 1 93.75 325 CYS B CA 1
ATOM 5600 C C . CYS B 1 325 ? 19.734 -29.359 -0.896 1 93.75 325 CYS B C 1
ATOM 5602 O O . CYS B 1 325 ? 19.406 -28.422 -0.174 1 93.75 325 CYS B O 1
ATOM 5604 N N . LYS B 1 326 ? 20.906 -29.391 -1.515 1 94.38 326 LYS B N 1
ATOM 5605 C CA . LYS B 1 326 ? 21.969 -28.469 -1.182 1 94.38 326 LYS B CA 1
ATOM 5606 C C . LYS B 1 326 ? 22.25 -27.5 -2.338 1 94.38 326 LYS B C 1
ATOM 5608 O O . LYS B 1 326 ? 22.828 -26.438 -2.141 1 94.38 326 LYS B O 1
ATOM 5613 N N . THR B 1 327 ? 21.766 -27.828 -3.467 1 95.81 327 THR B N 1
ATOM 5614 C CA . THR B 1 327 ? 22.234 -27.094 -4.641 1 95.81 327 THR B CA 1
ATOM 5615 C C . THR B 1 327 ? 21.234 -26.016 -5.039 1 95.81 327 THR B C 1
ATOM 5617 O O . THR B 1 327 ? 21.562 -25.109 -5.805 1 95.81 327 THR B O 1
ATOM 5620 N N . PHE B 1 328 ? 19.984 -26.125 -4.574 1 96.25 328 PHE B N 1
ATOM 5621 C CA . PHE B 1 328 ? 19 -25.172 -5.07 1 96.25 328 PHE B CA 1
ATOM 5622 C C . PHE B 1 328 ? 17.938 -24.891 -4.012 1 96.25 328 PHE B C 1
ATOM 5624 O O . PHE B 1 328 ? 17.828 -25.625 -3.025 1 96.25 328 PHE B O 1
ATOM 5631 N N . ASN B 1 329 ? 17.234 -23.734 -4.207 1 94.62 329 ASN B N 1
ATOM 5632 C CA . ASN B 1 329 ? 16.031 -23.375 -3.453 1 94.62 329 ASN B CA 1
ATOM 5633 C C . ASN B 1 329 ? 14.773 -23.562 -4.289 1 94.62 329 ASN B C 1
ATOM 5635 O O . ASN B 1 329 ? 14.773 -23.266 -5.488 1 94.62 329 ASN B O 1
ATOM 5639 N N . ALA B 1 330 ? 13.773 -24.078 -3.729 1 95.38 330 ALA B N 1
ATOM 5640 C CA . ALA B 1 330 ? 12.438 -24.219 -4.297 1 95.38 330 ALA B CA 1
ATOM 5641 C C . ALA B 1 330 ? 11.367 -24.203 -3.207 1 95.38 330 ALA B C 1
ATOM 5643 O O . ALA B 1 330 ? 11.609 -23.688 -2.111 1 95.38 330 ALA B O 1
ATOM 5644 N N . SER B 1 331 ? 10.141 -24.625 -3.621 1 93.19 331 SER B N 1
ATOM 5645 C CA . SER B 1 331 ? 9.062 -24.531 -2.639 1 93.19 331 SER B CA 1
ATOM 5646 C C . SER B 1 331 ? 8.156 -25.766 -2.689 1 93.19 331 SER B C 1
ATOM 5648 O O . SER B 1 331 ? 8.117 -26.469 -3.699 1 93.19 331 SER B O 1
ATOM 5650 N N . THR B 1 332 ? 7.625 -26.094 -1.534 1 87.69 332 THR B N 1
ATOM 5651 C CA . THR B 1 332 ? 6.59 -27.125 -1.488 1 87.69 332 THR B CA 1
ATOM 5652 C C . THR B 1 332 ? 5.207 -26.5 -1.66 1 87.69 332 THR B C 1
ATOM 5654 O O . THR B 1 332 ? 4.191 -27.188 -1.542 1 87.69 332 THR B O 1
ATOM 5657 N N . GLY B 1 333 ? 5.273 -25.328 -2.066 1 69.69 333 GLY B N 1
ATOM 5658 C CA . GLY B 1 333 ? 4.027 -24.578 -2.104 1 69.69 333 GLY B CA 1
ATOM 5659 C C . GLY B 1 333 ? 3.729 -23.859 -0.808 1 69.69 333 GLY B C 1
ATOM 5660 O O . GLY B 1 333 ? 4.613 -23.688 0.032 1 69.69 333 GLY B O 1
ATOM 5661 N N . ALA B 1 334 ? 2.633 -23.312 -0.484 1 53.56 334 ALA B N 1
ATOM 5662 C CA . ALA B 1 334 ? 2.396 -22.422 0.643 1 53.56 334 ALA B CA 1
ATOM 5663 C C . ALA B 1 334 ? 2.854 -23.047 1.954 1 53.56 334 ALA B C 1
ATOM 5665 O O . ALA B 1 334 ? 3.559 -22.422 2.744 1 53.56 334 ALA B O 1
ATOM 5666 N N . ALA B 1 335 ? 2.18 -23.75 2.971 1 46.41 335 ALA B N 1
ATOM 5667 C CA . ALA B 1 335 ? 2.338 -23.891 4.414 1 46.41 335 ALA B CA 1
ATOM 5668 C C . ALA B 1 335 ? 2.732 -25.312 4.789 1 46.41 335 ALA B C 1
ATOM 5670 O O . ALA B 1 335 ? 1.885 -26.109 5.191 1 46.41 335 ALA B O 1
ATOM 5671 N N . CYS B 1 336 ? 3.889 -25.891 4.117 1 47.22 336 CYS B N 1
ATOM 5672 C CA . CYS B 1 336 ? 3.875 -27.312 4.469 1 47.22 336 CYS B CA 1
ATOM 5673 C C . CYS B 1 336 ? 4.484 -27.531 5.844 1 47.22 336 CYS B C 1
ATOM 5675 O O . CYS B 1 336 ? 5.707 -27.531 5.996 1 47.22 336 CYS B O 1
ATOM 5677 N N . HIS B 1 337 ? 4.059 -27.172 6.875 1 48.12 337 HIS B N 1
ATOM 5678 C CA . HIS B 1 337 ? 4.465 -27.859 8.102 1 48.12 337 HIS B CA 1
ATOM 5679 C C . HIS B 1 337 ? 4.234 -29.359 7.996 1 48.12 337 HIS B C 1
ATOM 5681 O O . HIS B 1 337 ? 3.492 -29.828 7.129 1 48.12 337 HIS B O 1
ATOM 5687 N N . LYS B 1 338 ? 4.918 -30.328 8.797 1 50.31 338 LYS B N 1
ATOM 5688 C CA . LYS B 1 338 ? 5.031 -31.781 8.828 1 50.31 338 LYS B CA 1
ATOM 5689 C C . LYS B 1 338 ? 3.693 -32.438 8.516 1 50.31 338 LYS B C 1
ATOM 5691 O O . LYS B 1 338 ? 3.652 -33.5 7.891 1 50.31 338 LYS B O 1
ATOM 5696 N N . ASN B 1 339 ? 2.689 -31.75 8.555 1 56.41 339 ASN B N 1
ATOM 5697 C CA . ASN B 1 339 ? 1.389 -32.406 8.422 1 56.41 339 ASN B CA 1
ATOM 5698 C C . ASN B 1 339 ? 0.444 -31.578 7.543 1 56.41 339 ASN B C 1
ATOM 5700 O O . ASN B 1 339 ? -0.776 -31.734 7.637 1 56.41 339 ASN B O 1
ATOM 5704 N N . GLU B 1 340 ? 1.064 -30.859 6.664 1 75.5 340 GLU B N 1
ATOM 5705 C CA . GLU B 1 340 ? 0.182 -30.078 5.801 1 75.5 340 GLU B CA 1
ATOM 5706 C C . GLU B 1 340 ? 0.671 -30.094 4.355 1 75.5 340 GLU B C 1
ATOM 5708 O O . GLU B 1 340 ? 1.817 -30.453 4.086 1 75.5 340 GLU B O 1
ATOM 5713 N N . CYS B 1 341 ? -0.28 -30.281 3.422 1 83.12 341 CYS B N 1
ATOM 5714 C CA . CYS B 1 341 ? 0.051 -30.156 2.006 1 83.12 341 CYS B CA 1
ATOM 5715 C C . CYS B 1 341 ? -0.564 -28.906 1.403 1 83.12 341 CYS B C 1
ATOM 5717 O O . CYS B 1 341 ? -1.262 -28.156 2.092 1 83.12 341 CYS B O 1
ATOM 5719 N N . SER B 1 342 ? -0.173 -28.672 0.203 1 87.88 342 SER B N 1
ATOM 5720 C CA . SER B 1 342 ? -0.65 -27.484 -0.51 1 87.88 342 SER B CA 1
ATOM 5721 C C . SER B 1 342 ? -2.174 -27.422 -0.51 1 87.88 342 SER B C 1
ATOM 5723 O O . SER B 1 342 ? -2.842 -28.359 -0.963 1 87.88 342 SER B O 1
ATOM 5725 N N . PRO B 1 343 ? -2.701 -26.344 -0.013 1 89.19 343 PRO B N 1
ATOM 5726 C CA . PRO B 1 343 ? -4.156 -26.172 -0.093 1 89.19 343 PRO B CA 1
ATOM 5727 C C . PRO B 1 343 ? -4.668 -26.156 -1.531 1 89.19 343 PRO B C 1
ATOM 5729 O O . PRO B 1 343 ? -5.793 -26.594 -1.797 1 89.19 343 PRO B O 1
ATOM 5732 N N . ILE B 1 344 ? -3.854 -25.75 -2.441 1 93.19 344 ILE B N 1
ATOM 5733 C CA . ILE B 1 344 ? -4.238 -25.672 -3.846 1 93.19 344 ILE B CA 1
ATOM 5734 C C . ILE B 1 344 ? -4.336 -27.062 -4.445 1 93.19 344 ILE B C 1
ATOM 5736 O O . ILE B 1 344 ? -5.309 -27.391 -5.129 1 93.19 344 ILE B O 1
ATOM 5740 N N . LEU B 1 345 ? -3.318 -27.906 -4.188 1 95 345 LEU B N 1
ATOM 5741 C CA . LEU B 1 345 ? -3.369 -29.281 -4.691 1 95 345 LEU B CA 1
ATOM 5742 C C . LEU B 1 345 ? -4.535 -30.047 -4.078 1 95 345 LEU B C 1
ATOM 5744 O O . LEU B 1 345 ? -5.211 -30.812 -4.766 1 95 345 LEU B O 1
ATOM 5748 N N . LYS B 1 346 ? -4.742 -29.766 -2.785 1 93.88 346 LYS B N 1
ATOM 5749 C CA . LYS B 1 346 ? -5.906 -30.344 -2.135 1 93.88 346 LYS B CA 1
ATOM 5750 C C . LYS B 1 346 ? -7.203 -29.891 -2.805 1 93.88 346 LYS B C 1
ATOM 5752 O O . LYS B 1 346 ? -8.094 -30.703 -3.061 1 93.88 346 LYS B O 1
ATOM 5757 N N . ALA B 1 347 ? -7.289 -28.641 -3.119 1 94.12 347 ALA B N 1
ATOM 5758 C CA . ALA B 1 347 ? -8.469 -28.062 -3.76 1 94.12 347 ALA B CA 1
ATOM 5759 C C . ALA B 1 347 ? -8.672 -28.656 -5.156 1 94.12 347 ALA B C 1
ATOM 5761 O O . ALA B 1 347 ? -9.805 -28.75 -5.641 1 94.12 347 ALA B O 1
ATOM 5762 N N . CYS B 1 348 ? -7.594 -29.078 -5.793 1 95.88 348 CYS B N 1
ATOM 5763 C CA . CYS B 1 348 ? -7.66 -29.688 -7.121 1 95.88 348 CYS B CA 1
ATOM 5764 C C . CYS B 1 348 ? -8.094 -31.141 -7.035 1 95.88 348 CYS B C 1
ATOM 5766 O O . CYS B 1 348 ? -8.336 -31.781 -8.062 1 95.88 348 CYS B O 1
ATOM 5768 N N . GLY B 1 349 ? -8.07 -31.734 -5.801 1 95.19 349 GLY B N 1
ATOM 5769 C CA . GLY B 1 349 ? -8.461 -33.125 -5.629 1 95.19 349 GLY B CA 1
ATOM 5770 C C . GLY B 1 349 ? -7.289 -34.094 -5.617 1 95.19 349 GLY B C 1
ATOM 5771 O O . GLY B 1 349 ? -7.473 -35.312 -5.719 1 95.19 349 GLY B O 1
ATOM 5772 N N . VAL B 1 350 ? -6.102 -33.562 -5.523 1 94.88 350 VAL B N 1
ATOM 5773 C CA . VAL B 1 350 ? -4.918 -34.406 -5.453 1 94.88 350 VAL B CA 1
ATOM 5774 C C . VAL B 1 350 ? -4.832 -35.062 -4.074 1 94.88 350 VAL B C 1
ATOM 5776 O O . VAL B 1 350 ? -4.926 -34.375 -3.053 1 94.88 350 VAL B O 1
ATOM 5779 N N . PRO B 1 351 ? -4.688 -36.375 -4.02 1 94.12 351 PRO B N 1
ATOM 5780 C CA . PRO B 1 351 ? -4.598 -37.062 -2.723 1 94.12 351 PRO B CA 1
ATOM 5781 C C . PRO B 1 351 ? -3.406 -36.562 -1.894 1 94.12 351 PRO B C 1
ATOM 5783 O O . PRO B 1 351 ? -2.354 -36.25 -2.447 1 94.12 351 PRO B O 1
ATOM 5786 N N . PHE B 1 352 ? -3.564 -36.594 -0.619 1 93.44 352 PHE B N 1
ATOM 5787 C CA . PHE B 1 352 ? -2.559 -36.125 0.327 1 93.44 352 PHE B CA 1
ATOM 5788 C C . PHE B 1 352 ? -1.223 -36.844 0.085 1 93.44 352 PHE B C 1
ATOM 5790 O O . PHE B 1 352 ? -0.168 -36.188 0.149 1 93.44 352 PHE B O 1
ATOM 5797 N N . GLU B 1 353 ? -1.251 -38.125 -0.23 1 92.5 353 GLU B N 1
ATOM 5798 C CA . GLU B 1 353 ? -0.037 -38.906 -0.409 1 92.5 353 GLU B CA 1
ATOM 5799 C C . GLU B 1 353 ? 0.801 -38.375 -1.569 1 92.5 353 GLU B C 1
ATOM 5801 O O . GLU B 1 353 ? 2.031 -38.406 -1.524 1 92.5 353 GLU B O 1
ATOM 5806 N N . THR B 1 354 ? 0.152 -37.875 -2.555 1 94.19 354 THR B N 1
ATOM 5807 C CA . THR B 1 354 ? 0.826 -37.312 -3.717 1 94.19 354 THR B CA 1
ATOM 5808 C C . THR B 1 354 ? 1.175 -35.844 -3.479 1 94.19 354 THR B C 1
ATOM 5810 O O . THR B 1 354 ? 2.303 -35.406 -3.738 1 94.19 354 THR B O 1
ATOM 5813 N N . ALA B 1 355 ? 0.204 -35.094 -2.877 1 95.06 355 ALA B N 1
ATOM 5814 C CA . ALA B 1 355 ? 0.363 -33.656 -2.654 1 95.06 355 ALA B CA 1
ATOM 5815 C C . ALA B 1 355 ? 1.491 -33.375 -1.664 1 95.06 355 ALA B C 1
ATOM 5817 O O . ALA B 1 355 ? 2.24 -32.406 -1.824 1 95.06 355 ALA B O 1
ATOM 5818 N N . SER B 1 356 ? 1.648 -34.219 -0.659 1 93.81 356 SER B N 1
ATOM 5819 C CA . SER B 1 356 ? 2.643 -34 0.387 1 93.81 356 SER B CA 1
ATOM 5820 C C . SER B 1 356 ? 4.055 -34.25 -0.132 1 93.81 356 SER B C 1
ATOM 5822 O O . SER B 1 356 ? 5.035 -33.844 0.496 1 93.81 356 SER B O 1
ATOM 5824 N N . LYS B 1 357 ? 4.195 -34.906 -1.313 1 94.25 357 LYS B N 1
ATOM 5825 C CA . LYS B 1 357 ? 5.492 -35.25 -1.896 1 94.25 357 LYS B CA 1
ATOM 5826 C C . LYS B 1 357 ? 5.82 -34.312 -3.066 1 94.25 357 LYS B C 1
ATOM 5828 O O . LYS B 1 357 ? 6.688 -34.625 -3.887 1 94.25 357 LYS B O 1
ATOM 5833 N N . THR B 1 358 ? 5.113 -33.219 -3.119 1 96.12 358 THR B N 1
ATOM 5834 C CA . THR B 1 358 ? 5.199 -32.344 -4.281 1 96.12 358 THR B CA 1
ATOM 5835 C C . THR B 1 358 ? 6.152 -31.172 -4.012 1 96.12 358 THR B C 1
ATOM 5837 O O . THR B 1 358 ? 6.141 -30.594 -2.922 1 96.12 358 THR B O 1
ATOM 5840 N N . LEU B 1 359 ? 7.012 -30.875 -4.988 1 95.81 359 LEU B N 1
ATOM 5841 C CA . LEU B 1 359 ? 7.805 -29.641 -5.07 1 95.81 359 LEU B CA 1
ATOM 5842 C C . LEU B 1 359 ? 7.371 -28.797 -6.258 1 95.81 359 LEU B C 1
ATOM 5844 O O . LEU B 1 359 ? 7.07 -29.328 -7.328 1 95.81 359 LEU B O 1
ATOM 5848 N N . ARG B 1 360 ? 7.266 -27.531 -6.004 1 96.62 360 ARG B N 1
ATOM 5849 C CA . ARG B 1 360 ? 7.121 -26.594 -7.105 1 96.62 360 ARG B CA 1
ATOM 5850 C C . ARG B 1 360 ? 8.477 -26.031 -7.539 1 96.62 360 ARG B C 1
ATOM 5852 O O . ARG B 1 360 ? 9.164 -25.391 -6.75 1 96.62 360 ARG B O 1
ATOM 5859 N N . ILE B 1 361 ? 8.828 -26.344 -8.719 1 97.5 361 ILE B N 1
ATOM 5860 C CA . ILE B 1 361 ? 10.039 -25.812 -9.328 1 97.5 361 ILE B CA 1
ATOM 5861 C C . ILE B 1 361 ? 9.68 -24.688 -10.297 1 97.5 361 ILE B C 1
ATOM 5863 O O . ILE B 1 361 ? 8.969 -24.906 -11.281 1 97.5 361 ILE B O 1
ATOM 5867 N N . SER B 1 362 ? 10.148 -23.484 -10.031 1 97.81 362 SER B N 1
ATOM 5868 C CA . SER B 1 362 ? 9.875 -22.344 -10.898 1 97.81 362 SER B CA 1
ATOM 5869 C C . SER B 1 362 ? 11.164 -21.703 -11.391 1 97.81 362 SER B C 1
ATOM 5871 O O . SER B 1 362 ? 11.93 -21.156 -10.602 1 97.81 362 SER B O 1
ATOM 5873 N N . PHE B 1 363 ? 11.344 -21.703 -12.648 1 98.25 363 PHE B N 1
ATOM 5874 C CA . PHE B 1 363 ? 12.57 -21.281 -13.305 1 98.25 363 PHE B CA 1
ATOM 5875 C C . PHE B 1 363 ? 12.555 -19.766 -13.531 1 98.25 363 PHE B C 1
ATOM 5877 O O . PHE B 1 363 ? 11.492 -19.156 -13.633 1 98.25 363 PHE B O 1
ATOM 5884 N N . GLY B 1 364 ? 13.773 -19.203 -13.547 1 97.62 364 GLY B N 1
ATOM 5885 C CA . GLY B 1 364 ? 13.938 -17.797 -13.844 1 97.62 364 GLY B CA 1
ATOM 5886 C C . GLY B 1 364 ? 14.547 -17.531 -15.211 1 97.62 364 GLY B C 1
ATOM 5887 O O . GLY B 1 364 ? 14.977 -18.469 -15.883 1 97.62 364 GLY B O 1
ATOM 5888 N N . ARG B 1 365 ? 14.594 -16.281 -15.547 1 96.62 365 ARG B N 1
ATOM 5889 C CA . ARG B 1 365 ? 15.094 -15.852 -16.844 1 96.62 365 ARG B CA 1
ATOM 5890 C C . ARG B 1 365 ? 16.578 -16.172 -16.984 1 96.62 365 ARG B C 1
ATOM 5892 O O . ARG B 1 365 ? 17.078 -16.312 -18.109 1 96.62 365 ARG B O 1
ATOM 5899 N N . MET B 1 366 ? 17.25 -16.344 -15.883 1 93.31 366 MET B N 1
ATOM 5900 C CA . MET B 1 366 ? 18.703 -16.484 -15.93 1 93.31 366 MET B CA 1
ATOM 5901 C C . MET B 1 366 ? 19.125 -17.906 -15.594 1 93.31 366 MET B C 1
ATOM 5903 O O . MET B 1 366 ? 20.328 -18.203 -15.484 1 93.31 366 MET B O 1
ATOM 5907 N N . THR B 1 367 ? 18.188 -18.781 -15.383 1 96.88 367 THR B N 1
ATOM 5908 C CA . THR B 1 367 ? 18.516 -20.172 -15.086 1 96.88 367 THR B CA 1
ATOM 5909 C C . THR B 1 367 ? 19.281 -20.812 -16.25 1 96.88 367 THR B C 1
ATOM 5911 O O . THR B 1 367 ? 18.844 -20.719 -17.406 1 96.88 367 THR B O 1
ATOM 5914 N N . LYS B 1 368 ? 20.328 -21.422 -15.938 1 96.56 368 LYS B N 1
ATOM 5915 C CA . LYS B 1 368 ? 21.172 -22.047 -16.969 1 96.56 368 LYS B CA 1
ATOM 5916 C C . LYS B 1 368 ? 20.891 -23.547 -17.078 1 96.56 368 LYS B C 1
ATOM 5918 O O . LYS B 1 368 ? 20.531 -24.188 -16.078 1 96.56 368 LYS B O 1
ATOM 5923 N N . VAL B 1 369 ? 21.156 -24.062 -18.234 1 96.62 369 VAL B N 1
ATOM 5924 C CA . VAL B 1 369 ? 20.938 -25.469 -18.531 1 96.62 369 VAL B CA 1
ATOM 5925 C C . VAL B 1 369 ? 21.797 -26.328 -17.609 1 96.62 369 VAL B C 1
ATOM 5927 O O . VAL B 1 369 ? 21.328 -27.344 -17.078 1 96.62 369 VAL B O 1
ATOM 5930 N N . ALA B 1 370 ? 23.016 -25.891 -17.391 1 97.25 370 ALA B N 1
ATOM 5931 C CA . ALA B 1 370 ? 23.922 -26.625 -16.516 1 97.25 370 ALA B CA 1
ATOM 5932 C C . ALA B 1 370 ? 23.391 -26.703 -15.094 1 97.25 370 ALA B C 1
ATOM 5934 O O . ALA B 1 370 ? 23.594 -27.688 -14.391 1 97.25 370 ALA B O 1
ATOM 5935 N N . GLU B 1 371 ? 22.766 -25.625 -14.672 1 97.75 371 GLU B N 1
ATOM 5936 C CA . GLU B 1 371 ? 22.141 -25.594 -13.352 1 97.75 371 GLU B CA 1
ATOM 5937 C C . GLU B 1 371 ? 21 -26.594 -13.25 1 97.75 371 GLU B C 1
ATOM 5939 O O . GLU B 1 371 ? 20.828 -27.25 -12.219 1 97.75 371 GLU B O 1
ATOM 5944 N N . ILE B 1 372 ? 20.25 -26.75 -14.281 1 97.94 372 ILE B N 1
ATOM 5945 C CA . ILE B 1 372 ? 19.125 -27.672 -14.328 1 97.94 372 ILE B CA 1
ATOM 5946 C C . ILE B 1 372 ? 19.641 -29.109 -14.188 1 97.94 372 ILE B C 1
ATOM 5948 O O . ILE B 1 372 ? 19.062 -29.906 -13.445 1 97.94 372 ILE B O 1
ATOM 5952 N N . GLU B 1 373 ? 20.703 -29.406 -14.828 1 97.31 373 GLU B N 1
ATOM 5953 C CA . GLU B 1 373 ? 21.297 -30.734 -14.75 1 97.31 373 GLU B CA 1
ATOM 5954 C C . GLU B 1 373 ? 21.766 -31.047 -13.328 1 97.31 373 GLU B C 1
ATOM 5956 O O . GLU B 1 373 ? 21.547 -32.156 -12.82 1 97.31 373 GLU B O 1
ATOM 5961 N N . THR B 1 374 ? 22.375 -30.016 -12.734 1 97.31 374 THR B N 1
ATOM 5962 C CA . THR B 1 374 ? 22.812 -30.156 -11.359 1 97.31 374 THR B CA 1
ATOM 5963 C C . THR B 1 374 ? 21.641 -30.438 -10.43 1 97.31 374 THR B C 1
ATOM 5965 O O . THR B 1 374 ? 21.734 -31.312 -9.555 1 97.31 374 THR B O 1
ATOM 5968 N N . VAL B 1 375 ? 20.562 -29.797 -10.656 1 97.62 375 VAL B N 1
ATOM 5969 C CA . VAL B 1 375 ? 19.359 -29.922 -9.844 1 97.62 375 VAL B CA 1
ATOM 5970 C C . VAL B 1 375 ? 18.766 -31.328 -10.016 1 97.62 375 VAL B C 1
ATOM 5972 O O . VAL B 1 375 ? 18.453 -32 -9.031 1 97.62 375 VAL B O 1
ATOM 5975 N N . VAL B 1 376 ? 18.672 -31.781 -11.227 1 97.38 376 VAL B N 1
ATOM 5976 C CA . VAL B 1 376 ? 18.078 -33.094 -11.523 1 97.38 376 VAL B CA 1
ATOM 5977 C C . VAL B 1 376 ? 18.953 -34.188 -10.93 1 97.38 376 VAL B C 1
ATOM 5979 O O . VAL B 1 376 ? 18.438 -35.156 -10.359 1 97.38 376 VAL B O 1
ATOM 5982 N N . GLU B 1 377 ? 20.234 -34.031 -11.031 1 96.19 377 GLU B N 1
ATOM 5983 C CA . GLU B 1 377 ? 21.172 -35 -10.477 1 96.19 377 GLU B CA 1
ATOM 5984 C C . GLU B 1 377 ? 20.969 -35.188 -8.969 1 96.19 377 GLU B C 1
ATOM 5986 O O . GLU B 1 377 ? 20.922 -36.281 -8.461 1 96.19 377 GLU B O 1
ATOM 5991 N N . GLU B 1 378 ? 20.859 -34.062 -8.352 1 96.31 378 GLU B N 1
ATOM 5992 C CA . GLU B 1 378 ? 20.672 -34.125 -6.906 1 96.31 378 GLU B CA 1
ATOM 5993 C C . GLU B 1 378 ? 19.344 -34.75 -6.543 1 96.31 378 GLU B C 1
ATOM 5995 O O . GLU B 1 378 ? 19.281 -35.594 -5.625 1 96.31 378 GLU B O 1
ATOM 6000 N N . ILE B 1 379 ? 18.281 -34.438 -7.234 1 96.44 379 ILE B N 1
ATOM 6001 C CA . ILE B 1 379 ? 16.969 -35 -6.977 1 96.44 379 ILE B CA 1
ATOM 6002 C C . ILE B 1 379 ? 16.984 -36.5 -7.203 1 96.44 379 ILE B C 1
ATOM 6004 O O . ILE B 1 379 ? 16.453 -37.281 -6.387 1 96.44 379 ILE B O 1
ATOM 6008 N N . VAL B 1 380 ? 17.609 -36.875 -8.258 1 94.69 380 VAL B N 1
ATOM 6009 C CA . VAL B 1 380 ? 17.672 -38.312 -8.609 1 94.69 380 VAL B CA 1
ATOM 6010 C C . VAL B 1 380 ? 18.438 -39.062 -7.531 1 94.69 380 VAL B C 1
ATOM 6012 O O . VAL B 1 380 ? 18.016 -40.156 -7.129 1 94.69 380 VAL B O 1
ATOM 6015 N N . GLN B 1 381 ? 19.469 -38.5 -7.047 1 93.94 381 GLN B N 1
ATOM 6016 C CA . GLN B 1 381 ? 20.266 -39.125 -5.996 1 93.94 381 GLN B CA 1
ATOM 6017 C C . GLN B 1 381 ? 19.438 -39.312 -4.723 1 93.94 381 GLN B C 1
ATOM 6019 O O . GLN B 1 381 ? 19.547 -40.344 -4.059 1 93.94 381 GLN B O 1
ATOM 6024 N N . LEU B 1 382 ? 18.672 -38.344 -4.434 1 94.06 382 LEU B N 1
ATOM 6025 C CA . LEU B 1 382 ? 17.906 -38.375 -3.193 1 94.06 382 LEU B CA 1
ATOM 6026 C C . LEU B 1 382 ? 16.672 -39.25 -3.33 1 94.06 382 LEU B C 1
ATOM 6028 O O . LEU B 1 382 ? 16.219 -39.875 -2.354 1 94.06 382 LEU B O 1
ATOM 6032 N N . CYS B 1 383 ? 16.188 -39.375 -4.512 1 92.75 383 CYS B N 1
ATOM 6033 C CA . CYS B 1 383 ? 14.938 -40.094 -4.73 1 92.75 383 CYS B CA 1
ATOM 6034 C C . CYS B 1 383 ? 15.211 -41.562 -5.133 1 92.75 383 CYS B C 1
ATOM 6036 O O . CYS B 1 383 ? 14.305 -42.375 -5.117 1 92.75 383 CYS B O 1
ATOM 6038 N N . SER B 1 384 ? 16.359 -41.844 -5.625 1 80.62 384 SER B N 1
ATOM 6039 C CA . SER B 1 384 ? 16.734 -43.219 -5.992 1 80.62 384 SER B CA 1
ATOM 6040 C C . SER B 1 384 ? 17.828 -43.75 -5.07 1 80.62 384 SER B C 1
ATOM 6042 O O . SER B 1 384 ? 19 -43.781 -5.445 1 80.62 384 SER B O 1
ATOM 6044 N N . PRO B 1 385 ? 17.562 -43.719 -3.787 1 58 385 PRO B N 1
ATOM 6045 C CA . PRO B 1 385 ? 18.688 -44.219 -2.975 1 58 385 PRO B CA 1
ATOM 6046 C C . PRO B 1 385 ? 19.297 -45.5 -3.504 1 58 385 PRO B C 1
ATOM 6048 O O . PRO B 1 385 ? 18.594 -46.344 -4.059 1 58 385 PRO B O 1
ATOM 6051 N N . VAL B 1 386 ? 20.594 -45.312 -3.977 1 50.25 386 VAL B N 1
ATOM 6052 C CA . VAL B 1 386 ? 21.422 -46.375 -4.555 1 50.25 386 VAL B CA 1
ATOM 6053 C C . VAL B 1 386 ? 21.188 -47.688 -3.805 1 50.25 386 VAL B C 1
ATOM 6055 O O . VAL B 1 386 ? 21.438 -47.781 -2.602 1 50.25 386 VAL B O 1
ATOM 6058 N N . GLU B 1 387 ? 20.266 -48.375 -4.113 1 44.34 387 GLU B N 1
ATOM 6059 C CA . GLU B 1 387 ? 20.75 -49.688 -3.689 1 44.34 387 GLU B CA 1
ATOM 6060 C C . GLU B 1 387 ? 22.203 -49.875 -4.059 1 44.34 387 GLU B C 1
ATOM 6062 O O . GLU B 1 387 ? 22.781 -49.094 -4.793 1 44.34 387 GLU B O 1
ATOM 6067 N N . GLY B 1 388 ? 22.875 -51.125 -4.336 1 39.19 388 GLY B N 1
ATOM 6068 C CA . GLY B 1 388 ? 24.203 -51.562 -4.684 1 39.19 388 GLY B CA 1
ATOM 6069 C C . GLY B 1 388 ? 24.844 -50.75 -5.789 1 39.19 388 GLY B C 1
ATOM 6070 O O . GLY B 1 388 ? 24.281 -49.781 -6.262 1 39.19 388 GLY B O 1
ATOM 6071 N N . ASN B 1 389 ? 25.938 -51.312 -6.73 1 41.53 389 ASN B N 1
ATOM 6072 C CA . ASN B 1 389 ? 26.938 -51 -7.738 1 41.53 389 ASN B CA 1
ATOM 6073 C C . ASN B 1 389 ? 26.344 -50.219 -8.898 1 41.53 389 ASN B C 1
ATOM 6075 O O . ASN B 1 389 ? 27.031 -49.906 -9.875 1 41.53 389 ASN B O 1
ATOM 6079 N N . GLU B 1 390 ? 25.109 -50.156 -9.164 1 41.28 390 GLU B N 1
ATOM 6080 C CA . GLU B 1 390 ? 24.578 -49.75 -10.469 1 41.28 390 GLU B CA 1
ATOM 6081 C C . GLU B 1 390 ? 24.328 -48.25 -10.531 1 41.28 390 GLU B C 1
ATOM 6083 O O . GLU B 1 390 ? 24.109 -47.688 -11.602 1 41.28 390 GLU B O 1
ATOM 6088 N N . ASN B 1 391 ? 24.141 -47.594 -9.484 1 46.81 391 ASN B N 1
ATOM 6089 C CA . ASN B 1 391 ? 23.734 -46.188 -9.625 1 46.81 391 AS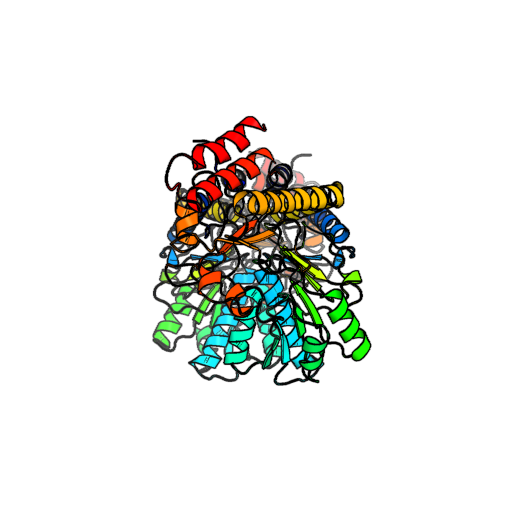N B CA 1
ATOM 6090 C C . ASN B 1 391 ? 24.906 -45.281 -9.977 1 46.81 391 ASN B C 1
ATOM 6092 O O . ASN B 1 391 ? 24.734 -44.094 -10.258 1 46.81 391 ASN B O 1
ATOM 6096 N N . LYS B 1 392 ? 26.109 -45.656 -9.555 1 51.94 392 LYS B N 1
ATOM 6097 C CA . LYS B 1 392 ? 27.297 -44.906 -10 1 51.94 392 LYS B CA 1
ATOM 6098 C C . LYS B 1 392 ? 27.344 -44.844 -11.523 1 51.94 392 LYS B C 1
ATOM 6100 O O . LYS B 1 392 ? 28.016 -43.969 -12.086 1 51.94 392 LYS B O 1
ATOM 6105 N N . ASP B 1 393 ? 26.781 -45.812 -12.055 1 44.09 393 ASP B N 1
ATOM 6106 C CA . ASP B 1 393 ? 26.859 -45.906 -13.508 1 44.09 393 ASP B CA 1
ATOM 6107 C C . ASP B 1 393 ? 25.906 -44.906 -14.172 1 44.09 393 ASP B C 1
ATOM 6109 O O . ASP B 1 393 ? 26.219 -44.344 -15.227 1 44.09 393 ASP B O 1
ATOM 6113 N N . ARG B 1 394 ? 24.703 -44.656 -13.641 1 48.53 394 ARG B N 1
ATOM 6114 C CA . ARG B 1 394 ? 23.766 -43.719 -14.25 1 48.53 394 ARG B CA 1
ATOM 6115 C C . ARG B 1 394 ? 24.25 -42.281 -14.078 1 48.53 394 ARG B C 1
ATOM 6117 O O . ARG B 1 394 ? 24.125 -41.469 -15 1 48.53 394 ARG B O 1
ATOM 6124 N N . VAL B 1 395 ? 24.688 -41.844 -12.992 1 49.91 395 VAL B N 1
ATOM 6125 C CA . VAL B 1 395 ? 25.266 -40.531 -12.727 1 49.91 395 VAL B CA 1
ATOM 6126 C C . VAL B 1 395 ? 26.547 -40.375 -13.539 1 49.91 395 VAL B C 1
ATOM 6128 O O . VAL B 1 395 ? 26.797 -39.312 -14.094 1 49.91 395 VAL B O 1
ATOM 6131 N N . ASP B 1 396 ? 27.359 -41.406 -13.547 1 46.84 396 ASP B N 1
ATOM 6132 C CA . ASP B 1 396 ? 28.578 -41.344 -14.344 1 46.84 396 ASP B CA 1
ATOM 6133 C C . ASP B 1 396 ? 28.25 -41.156 -15.828 1 46.84 396 ASP B C 1
ATOM 6135 O O . ASP B 1 396 ? 28.984 -40.469 -16.547 1 46.84 396 ASP B O 1
ATOM 6139 N N . ALA B 1 397 ? 27.219 -41.625 -16.203 1 49.56 397 ALA B N 1
ATOM 6140 C CA . ALA B 1 397 ? 26.844 -41.406 -17.609 1 49.56 397 ALA B CA 1
ATOM 6141 C C . ALA B 1 397 ? 26.391 -39.969 -17.859 1 49.56 397 ALA B C 1
ATOM 6143 O O . ALA B 1 397 ? 26.609 -39.438 -18.938 1 49.56 397 ALA B O 1
ATOM 6144 N N . LEU B 1 398 ? 25.734 -39.344 -16.984 1 48.84 398 LEU B N 1
ATOM 6145 C CA . LEU B 1 398 ? 25.344 -37.938 -17.031 1 48.84 398 LEU B CA 1
ATOM 6146 C C . LEU B 1 398 ? 26.578 -37.031 -17.109 1 48.84 398 LEU B C 1
ATOM 6148 O O . LEU B 1 398 ? 26.562 -36.062 -17.844 1 48.84 398 LEU B O 1
ATOM 6152 N N . LEU B 1 399 ? 27.656 -37.406 -16.328 1 47.91 399 LEU B N 1
ATOM 6153 C CA . LEU B 1 399 ? 28.906 -36.656 -16.344 1 47.91 399 LEU B CA 1
ATOM 6154 C C . LEU B 1 399 ? 29.688 -36.906 -17.609 1 47.91 399 LEU B C 1
ATOM 6156 O O . LEU B 1 399 ? 30.391 -36.031 -18.109 1 47.91 399 LEU B O 1
ATOM 6160 N N . LEU B 1 400 ? 29.547 -38.094 -18.109 1 46.75 400 LEU B N 1
ATOM 6161 C CA . LEU B 1 400 ? 30.312 -38.438 -19.297 1 46.75 400 LEU B CA 1
ATOM 6162 C C . LEU B 1 400 ? 29.625 -37.906 -20.547 1 46.75 400 LEU B C 1
ATOM 6164 O O . LEU B 1 400 ? 30.25 -37.812 -21.609 1 46.75 400 LEU B O 1
ATOM 6168 N N . SER B 1 401 ? 28.344 -37.75 -20.453 1 41.28 401 SER B N 1
ATOM 6169 C CA . SER B 1 401 ? 27.734 -37.156 -21.641 1 41.28 401 SER B CA 1
ATOM 6170 C C . SER B 1 401 ? 27.906 -35.656 -21.672 1 41.28 401 SER B C 1
ATOM 6172 O O . SER B 1 401 ? 27.422 -34.969 -22.578 1 41.28 401 SER B O 1
ATOM 6174 N N . GLN B 1 402 ? 28.391 -35 -20.734 1 37.69 402 GLN B N 1
ATOM 6175 C CA . GLN B 1 402 ? 28.859 -33.625 -20.844 1 37.69 402 GLN B CA 1
ATOM 6176 C C . GLN B 1 402 ? 30.25 -33.562 -21.453 1 37.69 402 GLN B C 1
ATOM 6178 O O . GLN B 1 402 ? 31.109 -34.406 -21.125 1 37.69 402 GLN B O 1
#

InterPro domains:
  IPR000192 Aminotransferase class V domain [PF00266] (5-374)
  IPR015421 Pyridoxal phosphate-dependent transferase, major domain [G3DSA:3.40.640.10] (61-245)
  IPR015422 Pyridoxal phosphate-dependent transferase, small domain [G3DSA:3.90.1150.10] (5-378)
  IPR015424 Pyridoxal phosphate-dependent transferase [SSF53383] (4-383)
  IPR016454 Cysteine desulfurase [PIRSF005572] (3-387)